Protein AF-U1GHV9-F1 (afdb_monomer_lite)

Secondary structure (DSSP, 8-state):
-------------------------------------PPPPPPPPPP-SEEEEE----EESS--TT--TTTTTTSSSS---TT--TTSS--EEHHHHHHHHHHHHHHTTTT-SEEEE----S--S--SSS---HHHHHHHHHHHHHHHHHHHB-TT-SS-S-TTSSBSS-EEE---SSSSSSTT--PSSS-HHHHHHHHHTTTTS-GGGHHHHHHHS-EEEEEETTTEEEEE--GGGTBTT-TT---SSSTTSHHHHHHHHHHHHHHHHHHTT-EEEEE-SS---BSSS-B-B-HHHHHHHHHHHHHTTTTEEEEEE-SS-S-EEEEEE-SS--B-TT--B--SS---------S--HHHHHHHHHHHHHHHTTSPPPPTT--TTGGG---S-TTS---TTS-HHHHHHHHHHHHHTTSTT-TTEEEEEE---SSTTSS-EEEEEEE--TT-TT-----S---------------S-----------------PPP------------PPPPPSS-PPPPPPTTSPPPTTTSSSTT-EEEEEEEE--HHHHT--GGGTT--HHHHH---TT-TT--------------EEEEETTT-TTT--SS-SHHHHHHHHHHHHGGGG-S-S----EEE-TTS-EEETTS-BTT-------------------------------SSSSTTTTHHHHHHHHHHTTT-S-SSGGGGGSTTS-S----PPPPPPP--TTTT-HHHHHHHHHTSHHHHHHHHHHHHHHHHHHHHHHHHHHHHHHHHHHHHHHHHHHHHHHHHHHHHHHHHHHHHHHHGGGSHHHHHHHHHHHHHHHHHHHHHHHHHHHHTTS---SSS--PPPHHHHHHHHHHHHHHHHHHHHHHHHHHHHHTT---S--

Radius of gyration: 40.07 Å; chains: 1; bounding box: 133×95×134 Å

Foldseek 3Di:
DDDDDDDDDDDDDDDDDDDDDDDDDDDDDDDDDDDDDPPDDPAFQFALQKEWEAEQQAEDPQADAQADLLQLNRDDGHHAFPQGDFQGLHWGYVSVVLLVLVQCQVPPLSNHLAYEYFENQHHDQNHPVDGDDPVRLLVRLLVVLVSCCVRFFDPPPDDDPQLLLRGSHAYAYAYDQNSDPPRLADAFDPDVSLVSVCVSCVNRAFPLCNVVSRRHNWDWDCQFALAEIETHQHCSLFFLLHPNADHQQDPVGVLVVSLVVVLVVLVVCVVSQYAYEYEHAFDCADFPLDGGGDPQSLLSVLLSCLQSQQHYQEYEYEHLLFWDKAKSFNPPFDQDPQRRGDDPDDDPCPSDPDPCDPLSVLVSVLRRLVVLVPQQDQAAPDALVNLLPPDPDPPDDPPVPDDVVNVVRSVVSQVSLPHSQSSRIGMYTYDHHCTNSHFGKMKMWGFDCVVRSSTHTDSPPDPPDDRDDDPPPDDDDDDDDPDPDDDDDDDDDDDDDDDDDDDDDPDPDDDDRPDPSRHHPDPPDDGHLLGDPDGGNTFKMWMWGWPSVQQSPQCVVPPDDPCVVVDDDPPPPDDPPDDDGDGDSTDTDTLDMQCPDPQLNQRGNHPSSVSSSSCLQSVVVPPPDDRHWHWDAHPVGFIATSLRHGDPDDDDDDDDDDDDDDDDDDDDDDDDDDDDDPPVPPPVSRNVSNVVSVCNRSPNPDDPVNCCSNDPPNPDDDDDDDDDDDDDDPCVVPVVSVCVVLVPDVVNVVVVVVVVVVVVVVVVVVVVVVVVVVVVVVVVVVVVVVVVVVVVVVVVVVVVVVVVCVVCVCVPLVNVLVVLVVVLVVLVVVLVVLVVVVVCVQPDDDDDDRCDPDPVRVVVSVVVNVVSVVVNVVSVVVNVCVVVVVPPDDD

pLDDT: mean 73.58, std 25.81, range [22.5, 98.75]

InterPro domains:
  IPR004843 Calcineurin-like, phosphoesterase domain [PF00149] (50-315)
  IPR009851 Modifier of rudimentary, Modr [PF07200] (731-875)
  IPR009851 Modifier of rudimentary, Modr [PS51314] (794-891)
  IPR029052 Metallo-dependent phosphatase-like [SSF56300] (50-327)
  IPR041805 Acid sphingomyelinase/endopolyphosphatase, metallophosphatase domain [cd00842] (51-329)

Sequence (891 aa):
MFILQALPLLAGCAWSFPTEQIPLPVSSLQQPLTPQRHRDRPALRKLQGKFLHITDVHPDFFYKAYSSIDSACHSDTGTAGILGAEMSDCDSPITLVNATFQWVKDNLKDEIDFVIWTGDSARHDNDEDIPRTEKEIVDLNRMVVHKFVEVFGKDDNLDDPDPTNDFVVPIVPTFGNNDILPHNIFEPGPNRWTRDYADIWRKFIPEAQRHSFARGGWFFTEVIPGKLAIFSLNTMYFFDSNTAVDGCDSKSEPGYEHMEWLRVQLQFLRERGMKAIMTGHVPPARTFSKQSWDETCWQKYSLWMRQYRDVVVSGIFGHMNIDHFMFQDAFGLKYNRRGQLQDLEARERNATDPMLSIQSKAEYLTDLREGWTSIPTPPSGMSCSELAIETDDEHVLKDTRRKKSQQDKEKKFLKDIGGKWAERFSLSLVSPSVVPNYFPTLRVVEYNITGMENEHPAMGRSQPAAVEIDVELPNNQEFAPLSAASVHDVMEQPIQEAKHKKENKKKKHHPKPPFEMPEPPSSTAAPGPAYSPQPFTLISYTQYFANLTFLNDDFKTSGRTLEEYIGTSPSANKRSGNRVPHPQKFTFETEYNTKTDKRYRLADLTVRSYLDLARRISWNIRTDTPEHRVLDILPDGRVVDARGREAGAEIGDETDNDDDDLLSTRKRKKKHHKKKGKKGGKDRDRDALWHTFVKRAFVMTKTDEDMEDFDPYTYQGDTPRPLPPTPSTPILSNPTLLSALASTHPSHAQSLQPLITALDTNLTLATRLLSLQTHLTTLRDQTQQLLLQHTTLSTQWRRKQAKMDVALQPWSPKAMYARLLSGIAEQEAIIRAVEESFLEDGGGGHHGGAAMAGEREVGDWIRRIREGTAVLERRRESRARWDEGRVGGWR

Structure (mmCIF, N/CA/C/O backbone):
data_AF-U1GHV9-F1
#
_entry.id   AF-U1GHV9-F1
#
loop_
_atom_site.group_PDB
_atom_site.id
_atom_site.type_symbol
_atom_site.label_atom_id
_atom_site.label_alt_id
_atom_site.label_comp_id
_atom_site.label_asym_id
_atom_site.label_entity_id
_atom_site.label_seq_id
_atom_site.pdbx_PDB_ins_code
_atom_site.Cartn_x
_atom_site.Cartn_y
_atom_site.Cartn_z
_atom_site.occupancy
_atom_site.B_iso_or_equiv
_atom_site.auth_seq_id
_atom_site.auth_comp_id
_atom_site.auth_asym_id
_atom_site.auth_atom_id
_atom_site.pdbx_PDB_model_num
ATOM 1 N N . MET A 1 1 ? -28.089 -35.948 -59.798 1.00 36.75 1 MET A N 1
ATOM 2 C CA . MET A 1 1 ? -26.863 -36.774 -59.758 1.00 36.75 1 MET A CA 1
ATOM 3 C C . MET A 1 1 ? -26.302 -36.655 -58.354 1.00 36.75 1 MET A C 1
ATOM 5 O O . MET A 1 1 ? -25.923 -35.550 -58.006 1.00 36.75 1 MET A O 1
ATOM 9 N N . PHE A 1 2 ? -26.305 -37.653 -57.474 1.00 35.66 2 PHE A N 1
ATOM 10 C CA . PHE A 1 2 ? -26.799 -39.048 -57.442 1.00 35.66 2 PHE A CA 1
ATOM 11 C C . PHE A 1 2 ? -27.262 -39.229 -55.961 1.00 35.66 2 PHE A C 1
ATOM 13 O O . PHE A 1 2 ? -26.535 -38.770 -55.090 1.00 35.66 2 PHE A O 1
ATOM 20 N N . ILE A 1 3 ? -28.483 -39.627 -55.553 1.00 35.34 3 ILE A N 1
ATOM 21 C CA . ILE A 1 3 ? -29.247 -40.887 -55.751 1.00 35.34 3 ILE A CA 1
ATOM 22 C C . ILE A 1 3 ? -28.333 -42.117 -55.610 1.00 35.34 3 ILE A C 1
ATOM 24 O O . ILE A 1 3 ? -27.387 -42.216 -56.375 1.00 35.34 3 ILE A O 1
ATOM 28 N N . LEU A 1 4 ? -28.526 -43.123 -54.751 1.00 34.56 4 LEU A N 1
ATOM 29 C CA . LEU A 1 4 ? -29.628 -43.584 -53.877 1.00 34.56 4 LEU A CA 1
ATOM 30 C C . LEU A 1 4 ? -29.236 -43.352 -52.375 1.00 34.56 4 LEU A C 1
ATOM 32 O O . LEU A 1 4 ? -28.121 -42.897 -52.152 1.00 34.56 4 LEU A O 1
ATOM 36 N N . GLN A 1 5 ? -29.968 -43.615 -51.273 1.00 35.34 5 GLN A N 1
ATOM 37 C CA . GLN A 1 5 ? -31.347 -44.024 -50.874 1.00 35.34 5 GLN A CA 1
ATOM 38 C C . GLN A 1 5 ? -31.496 -43.720 -49.339 1.00 35.34 5 GLN A C 1
ATOM 40 O O . GLN A 1 5 ? -30.530 -43.234 -48.762 1.00 35.34 5 GLN A O 1
ATOM 45 N N . ALA A 1 6 ? -32.575 -43.941 -48.562 1.00 29.98 6 ALA A N 1
ATOM 46 C CA . ALA A 1 6 ? -33.951 -44.456 -48.728 1.00 29.98 6 ALA A CA 1
ATOM 47 C C . ALA A 1 6 ? -34.901 -43.807 -47.668 1.00 29.98 6 ALA A C 1
ATOM 49 O O . ALA A 1 6 ? -34.496 -42.919 -46.925 1.00 29.98 6 ALA A O 1
ATOM 50 N N . LEU A 1 7 ? -36.162 -44.259 -47.615 1.00 29.30 7 LEU A N 1
ATOM 51 C CA . LEU A 1 7 ? -37.320 -43.839 -46.788 1.00 29.30 7 LEU A CA 1
ATOM 52 C C . LEU A 1 7 ? -38.337 -45.024 -46.771 1.00 29.30 7 LEU A C 1
ATOM 54 O O . LEU A 1 7 ? -38.078 -45.981 -47.509 1.00 29.30 7 LEU A O 1
ATOM 58 N N . PRO A 1 8 ? -39.536 -44.987 -46.129 1.00 55.12 8 PRO A N 1
ATOM 59 C CA . PRO A 1 8 ? -40.058 -44.226 -44.971 1.00 55.12 8 PRO A CA 1
ATOM 60 C C . PRO A 1 8 ? -40.812 -45.133 -43.940 1.00 55.12 8 PRO A C 1
ATOM 62 O O . PRO A 1 8 ? -40.799 -46.351 -44.073 1.00 55.12 8 PRO A O 1
ATOM 65 N N . LEU A 1 9 ? -41.522 -44.528 -42.964 1.00 28.03 9 LEU A N 1
ATOM 66 C CA . LEU A 1 9 ? -42.923 -44.784 -42.495 1.00 28.03 9 LEU A CA 1
ATOM 67 C C . LEU A 1 9 ? -43.128 -43.931 -41.205 1.00 28.03 9 LEU A C 1
ATOM 69 O O . LEU A 1 9 ? -42.294 -44.012 -40.313 1.00 28.03 9 LEU A O 1
ATOM 73 N N . LEU A 1 10 ? -44.016 -42.924 -41.099 1.00 30.05 10 LEU A N 1
ATOM 74 C CA . LEU A 1 10 ? -45.503 -42.885 -41.135 1.00 30.05 10 LEU A CA 1
ATOM 75 C C . LEU A 1 10 ? -46.161 -43.659 -39.967 1.00 30.05 10 LEU A C 1
ATOM 77 O O . LEU A 1 10 ? -45.824 -44.820 -39.778 1.00 30.05 10 LEU A O 1
ATOM 81 N N . ALA A 1 11 ? -47.112 -43.123 -39.180 1.00 29.16 11 ALA A N 1
ATOM 82 C CA . ALA A 1 11 ? -47.778 -41.796 -39.130 1.00 29.16 11 ALA A CA 1
ATOM 83 C C . ALA A 1 11 ? -47.993 -41.344 -37.647 1.00 29.16 11 ALA A C 1
ATOM 85 O O . ALA A 1 11 ? -47.559 -42.052 -36.748 1.00 29.16 11 ALA A O 1
ATOM 86 N N . GLY A 1 12 ? -48.450 -40.122 -37.311 1.00 28.02 12 GLY A N 1
ATOM 87 C CA . GLY A 1 12 ? -49.876 -39.720 -37.178 1.00 28.02 12 GLY A CA 1
ATOM 88 C C . GLY A 1 12 ? -50.569 -40.371 -35.957 1.00 28.02 12 GLY A C 1
ATOM 89 O O . GLY A 1 12 ? -50.510 -41.586 -35.844 1.00 28.02 12 GLY A O 1
ATOM 90 N N . CYS A 1 13 ? -51.237 -39.704 -35.001 1.00 27.83 13 CYS A N 1
ATOM 91 C CA . CYS A 1 13 ? -51.693 -38.311 -34.781 1.00 27.83 13 CYS A CA 1
ATOM 92 C C . CYS A 1 13 ? -51.580 -38.010 -33.254 1.00 27.83 13 CYS A C 1
ATOM 94 O O . CYS A 1 13 ? -51.668 -38.938 -32.462 1.00 27.83 13 CYS A O 1
ATOM 96 N N . ALA A 1 14 ? -51.230 -36.824 -32.740 1.00 29.86 14 ALA A N 1
ATOM 97 C CA . ALA A 1 14 ? -51.915 -35.521 -32.763 1.00 29.86 14 ALA A CA 1
ATOM 98 C C . ALA A 1 14 ? -53.279 -35.480 -32.020 1.00 29.86 14 ALA A C 1
ATOM 100 O O . ALA A 1 14 ? -54.254 -35.976 -32.574 1.00 29.86 14 ALA A O 1
ATOM 101 N N . TRP A 1 15 ? -53.339 -34.826 -30.837 1.00 30.05 15 TRP A N 1
ATOM 102 C CA . TRP A 1 15 ? -54.309 -33.779 -30.392 1.00 30.05 15 TRP A CA 1
ATOM 103 C C . TRP A 1 15 ? -54.312 -33.543 -28.853 1.00 30.05 15 TRP A C 1
ATOM 105 O O . TRP A 1 15 ? -53.893 -34.400 -28.085 1.00 30.05 15 TRP A O 1
ATOM 115 N N . SER A 1 16 ? -54.830 -32.369 -28.445 1.00 29.34 16 SER A N 1
ATOM 116 C CA . SER A 1 16 ? -55.343 -31.967 -27.106 1.00 29.34 16 SER A CA 1
ATOM 117 C C . SER A 1 16 ? -54.461 -32.065 -25.841 1.00 29.34 16 SER A C 1
ATOM 119 O O . SER A 1 16 ? -54.216 -33.143 -2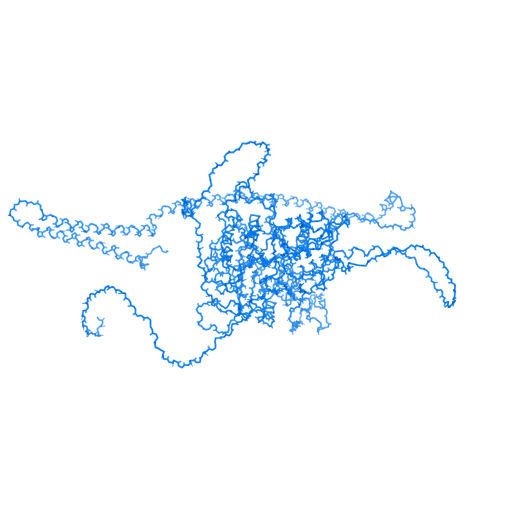5.309 1.00 29.34 16 SER A O 1
ATOM 121 N N . PHE A 1 17 ? -54.175 -30.896 -25.246 1.00 37.53 17 PHE A N 1
ATOM 122 C CA . PHE A 1 17 ? -54.076 -30.733 -23.783 1.00 37.53 17 PHE A CA 1
ATOM 123 C C . PHE A 1 17 ? -55.461 -30.962 -23.138 1.00 37.53 17 PHE A C 1
ATOM 125 O O . PHE A 1 17 ? -56.477 -30.720 -23.798 1.00 37.53 17 PHE A O 1
ATOM 132 N N . PRO A 1 18 ? -55.525 -31.341 -21.848 1.00 38.38 18 PRO A N 1
ATOM 133 C CA . PRO A 1 18 ? -55.953 -30.327 -20.881 1.00 38.38 18 PRO A CA 1
ATOM 134 C C . PRO A 1 18 ? -55.094 -30.182 -19.612 1.00 38.38 18 PRO A C 1
ATOM 136 O O . PRO A 1 18 ? -54.390 -31.076 -19.155 1.00 38.38 18 PRO A O 1
ATOM 139 N N . THR A 1 19 ? -55.261 -28.976 -19.089 1.00 33.44 19 THR A N 1
ATOM 140 C CA . THR A 1 19 ? -55.038 -28.359 -17.777 1.00 33.44 19 THR A CA 1
ATOM 141 C C . THR A 1 19 ? -55.306 -29.146 -16.479 1.00 33.44 19 THR A C 1
ATOM 143 O O . THR A 1 19 ? -56.014 -30.145 -16.450 1.00 33.44 19 THR A O 1
ATOM 146 N N . GLU A 1 20 ? -54.848 -28.493 -15.397 1.00 29.70 20 GLU A N 1
ATOM 147 C CA . GLU A 1 20 ? -55.208 -28.610 -13.969 1.00 29.70 20 GLU A CA 1
ATOM 148 C C . GLU A 1 20 ? -54.434 -29.596 -13.070 1.00 29.70 20 GLU A C 1
ATOM 150 O O . GLU A 1 20 ? -53.676 -30.450 -13.519 1.00 29.70 20 GLU A O 1
ATOM 155 N N . GLN A 1 21 ? -54.475 -29.288 -11.767 1.00 36.25 21 GLN A N 1
ATOM 156 C CA . GLN A 1 21 ? -53.459 -29.614 -10.752 1.00 36.25 21 GLN A CA 1
ATOM 157 C C . GLN A 1 21 ? -54.107 -30.307 -9.525 1.00 36.25 21 GLN A C 1
ATOM 159 O O . GLN A 1 21 ? -55.178 -30.891 -9.640 1.00 36.25 21 GLN A O 1
ATOM 164 N N . ILE A 1 22 ? -53.508 -30.113 -8.334 1.00 31.08 22 ILE A N 1
ATOM 165 C CA . ILE A 1 22 ? -54.032 -30.412 -6.981 1.00 31.08 22 ILE A CA 1
ATOM 166 C C . ILE A 1 22 ? -53.754 -31.886 -6.551 1.00 31.08 22 ILE A C 1
ATOM 168 O O . ILE A 1 22 ? -53.775 -32.775 -7.398 1.00 31.08 22 ILE A O 1
ATOM 172 N N . PRO A 1 23 ? -53.299 -32.150 -5.297 1.00 47.94 23 PRO A N 1
ATOM 173 C CA . PRO A 1 23 ? -52.088 -32.970 -5.106 1.00 47.94 23 PRO A CA 1
ATOM 174 C C . PRO A 1 23 ? -52.271 -34.148 -4.106 1.00 47.94 23 PRO A C 1
ATOM 176 O O . PRO A 1 23 ? -53.295 -34.820 -4.141 1.00 47.94 23 PRO A O 1
ATOM 179 N N . LEU A 1 24 ? -51.311 -34.318 -3.171 1.00 26.05 24 LEU A N 1
ATOM 180 C CA . LEU A 1 24 ? -51.236 -35.252 -2.021 1.00 26.05 24 LEU A CA 1
ATOM 181 C C . LEU A 1 24 ? -50.594 -36.632 -2.314 1.00 26.05 24 LEU A C 1
ATOM 183 O O . LEU A 1 24 ? -50.682 -37.113 -3.440 1.00 26.05 24 LEU A O 1
ATOM 187 N N . PRO A 1 25 ? -50.041 -37.339 -1.298 1.00 29.56 25 PRO A N 1
ATOM 188 C CA . PRO A 1 25 ? -49.446 -36.871 -0.034 1.00 29.56 25 PRO A CA 1
ATOM 189 C C . PRO A 1 25 ? -48.025 -37.436 0.228 1.00 29.56 25 PRO A C 1
ATOM 191 O O . PRO A 1 25 ? -47.533 -38.325 -0.461 1.00 29.56 25 PRO A O 1
ATOM 194 N N . VAL A 1 26 ? -47.373 -36.958 1.294 1.00 36.62 26 VAL A N 1
ATOM 195 C CA . VAL A 1 26 ? -46.134 -37.553 1.831 1.00 36.62 26 VAL A CA 1
ATOM 196 C C . VAL A 1 26 ? -46.467 -38.744 2.733 1.00 36.62 26 VAL A C 1
ATOM 198 O O . VAL A 1 26 ? -47.192 -38.555 3.704 1.00 36.62 26 VAL A O 1
ATOM 201 N N . SER A 1 27 ? -45.871 -39.921 2.485 1.00 27.42 27 SER A N 1
ATOM 202 C CA . SER A 1 27 ? -45.464 -40.847 3.561 1.00 27.42 27 SER A CA 1
ATOM 203 C C . SER A 1 27 ? -44.528 -41.975 3.094 1.00 27.42 27 SER A C 1
ATOM 205 O O . SER A 1 27 ? -44.890 -42.833 2.298 1.00 27.42 27 SER A O 1
ATOM 207 N N . SER A 1 28 ? -43.324 -41.961 3.664 1.00 34.38 28 SER A N 1
ATOM 208 C CA . SER A 1 28 ? -42.380 -43.068 3.897 1.00 34.38 28 SER A CA 1
ATOM 209 C C . SER A 1 28 ? -42.756 -44.512 3.493 1.00 34.38 28 SER A C 1
ATOM 211 O O . SER A 1 28 ? -43.593 -45.146 4.135 1.00 34.38 28 SER A O 1
ATOM 213 N N . LEU A 1 29 ? -41.918 -45.113 2.640 1.00 28.62 29 LEU A N 1
ATOM 214 C CA . LEU A 1 29 ? -41.435 -46.489 2.827 1.00 28.62 29 LEU A CA 1
ATOM 215 C C . LEU A 1 29 ? -39.911 -46.506 2.638 1.00 28.62 29 LEU A C 1
ATOM 217 O O . LEU A 1 29 ? -39.408 -46.148 1.576 1.00 28.62 29 LEU A O 1
ATOM 221 N N . GLN A 1 30 ? -39.169 -46.895 3.676 1.00 33.22 30 GLN A N 1
ATOM 222 C CA . GLN A 1 30 ? -37.712 -47.029 3.602 1.00 33.22 30 GLN A CA 1
ATOM 223 C C . GLN A 1 30 ? -37.331 -48.355 2.937 1.00 33.22 30 GLN A C 1
ATOM 225 O O . GLN A 1 30 ? -37.779 -49.417 3.364 1.00 33.22 30 GLN A O 1
ATOM 230 N N . GLN A 1 31 ? -36.422 -48.299 1.964 1.00 30.98 31 GLN A N 1
ATOM 231 C CA . GLN A 1 31 ? -35.561 -49.429 1.621 1.00 30.98 31 GLN A CA 1
ATOM 232 C C . GLN A 1 31 ? -34.126 -49.100 2.057 1.00 30.98 31 GLN A C 1
ATOM 234 O O . GLN A 1 31 ? -33.659 -47.987 1.798 1.00 30.98 31 GLN A O 1
ATOM 239 N N . PRO A 1 32 ? -33.416 -50.020 2.735 1.00 30.14 32 PRO A N 1
ATOM 240 C CA . PRO A 1 32 ? -32.059 -49.772 3.198 1.00 30.14 32 PRO A CA 1
ATOM 241 C C . PRO A 1 32 ? -31.076 -49.890 2.030 1.00 30.14 32 PRO A C 1
ATOM 243 O O . PRO A 1 32 ? -30.582 -50.975 1.721 1.00 30.14 32 PRO A O 1
ATOM 246 N N . LEU A 1 33 ? -30.760 -48.763 1.390 1.00 30.22 33 LEU A N 1
ATOM 247 C CA . LEU A 1 33 ? -29.572 -48.688 0.545 1.00 30.22 33 LEU A CA 1
ATOM 248 C C . LEU A 1 33 ? -28.340 -48.946 1.419 1.00 30.22 33 LEU A C 1
ATOM 250 O O . LEU A 1 33 ? -28.105 -48.253 2.410 1.00 30.22 33 LEU A O 1
ATOM 254 N N . THR A 1 34 ? -27.567 -49.966 1.047 1.00 31.41 34 THR A N 1
ATOM 255 C CA . THR A 1 34 ? -26.273 -50.288 1.661 1.00 31.41 34 THR A CA 1
ATOM 256 C C . THR A 1 34 ? -25.394 -49.042 1.734 1.00 31.41 34 THR A C 1
ATOM 258 O O . THR A 1 34 ? -25.380 -48.290 0.754 1.00 31.41 34 THR A O 1
ATOM 261 N N . PRO A 1 35 ? -24.616 -48.835 2.814 1.00 31.94 35 PRO A N 1
ATOM 262 C CA . PRO A 1 35 ? -23.732 -47.684 2.912 1.00 31.94 35 PRO A CA 1
ATOM 263 C C . PRO A 1 35 ? -22.704 -47.738 1.781 1.00 31.94 35 PRO A C 1
ATOM 265 O O . PRO A 1 35 ? -21.736 -48.501 1.833 1.00 31.94 35 PRO A O 1
ATOM 268 N N . GLN A 1 36 ? -22.910 -46.917 0.747 1.00 31.66 36 GLN A N 1
ATOM 269 C CA . GLN A 1 36 ? -21.831 -46.601 -0.171 1.00 31.66 36 GLN A CA 1
ATOM 270 C C . GLN A 1 36 ? -20.709 -46.010 0.669 1.00 31.66 36 GLN A C 1
ATOM 272 O O . GLN A 1 36 ? -20.915 -45.073 1.442 1.00 31.66 36 GLN A O 1
ATOM 277 N N . ARG A 1 37 ? -19.524 -46.597 0.526 1.00 30.38 37 ARG A N 1
ATOM 278 C CA . ARG A 1 37 ? -18.296 -46.093 1.123 1.00 30.38 37 ARG A CA 1
ATOM 279 C C . ARG A 1 37 ? -18.156 -44.645 0.660 1.00 30.38 37 ARG A C 1
ATOM 281 O O . ARG A 1 37 ? -17.915 -44.418 -0.527 1.00 30.38 37 ARG A O 1
ATOM 288 N N . HIS A 1 38 ? -18.371 -43.685 1.560 1.00 31.97 38 HIS A N 1
ATOM 289 C CA . HIS A 1 38 ? -18.088 -42.290 1.255 1.00 31.97 38 HIS A CA 1
ATOM 290 C C . HIS A 1 38 ? -16.643 -42.245 0.756 1.00 31.97 38 HIS A C 1
ATOM 292 O O . HIS A 1 38 ? -15.739 -42.702 1.451 1.00 31.97 38 HIS A O 1
ATOM 298 N N . ARG A 1 39 ? -16.427 -41.737 -0.463 1.00 33.41 39 ARG A N 1
ATOM 299 C CA . ARG A 1 39 ? -15.117 -41.177 -0.785 1.00 33.41 39 ARG A CA 1
ATOM 300 C C . ARG A 1 39 ? -14.943 -40.030 0.193 1.00 33.41 39 ARG A C 1
ATOM 302 O O . ARG A 1 39 ? -15.764 -39.109 0.178 1.00 33.41 39 ARG A O 1
ATOM 309 N N . ASP A 1 40 ? -13.953 -40.140 1.067 1.00 35.41 40 ASP A N 1
ATOM 310 C CA . ASP A 1 40 ? -13.659 -39.108 2.046 1.00 35.41 40 ASP A CA 1
ATOM 311 C C . ASP A 1 40 ? -13.502 -37.780 1.304 1.00 35.41 40 ASP A C 1
ATOM 313 O O . ASP A 1 40 ? -12.667 -37.649 0.406 1.00 35.41 40 ASP A O 1
ATOM 317 N N . ARG A 1 41 ? -14.355 -36.798 1.626 1.00 40.09 41 ARG A N 1
ATOM 318 C CA . ARG A 1 41 ? -14.095 -35.430 1.175 1.00 40.09 41 ARG A CA 1
ATOM 319 C C . ARG A 1 41 ? -12.767 -35.020 1.816 1.00 40.09 41 ARG A C 1
ATOM 321 O O . ARG A 1 41 ? -12.634 -35.241 3.022 1.00 40.09 41 ARG A O 1
ATOM 328 N N . PRO A 1 42 ? -11.814 -34.435 1.068 1.00 51.22 42 PRO A N 1
ATOM 329 C CA . PRO A 1 42 ? -10.589 -33.932 1.672 1.00 51.22 42 PRO A CA 1
ATOM 330 C C . PRO A 1 42 ? -10.961 -32.985 2.815 1.00 51.22 42 PRO A C 1
ATOM 332 O O . PRO A 1 42 ? -11.848 -32.138 2.664 1.00 51.22 42 PRO A O 1
ATOM 335 N N . ALA A 1 43 ? -10.351 -33.197 3.981 1.00 59.88 43 ALA A N 1
ATOM 336 C CA . ALA A 1 43 ? -10.677 -32.432 5.174 1.00 59.88 43 ALA A CA 1
ATOM 337 C C . ALA A 1 43 ? -10.397 -30.945 4.920 1.00 59.88 43 ALA A C 1
ATOM 339 O O . ALA A 1 43 ? -9.321 -30.587 4.445 1.00 59.88 43 ALA A O 1
ATOM 340 N N . LEU A 1 44 ? -11.373 -30.086 5.226 1.00 72.50 44 LEU A N 1
ATOM 341 C CA . LEU A 1 44 ? -11.213 -28.641 5.076 1.00 72.50 44 LEU A CA 1
ATOM 342 C C . LEU A 1 44 ? -10.051 -28.165 5.959 1.00 72.50 44 LEU A C 1
ATOM 344 O O . LEU A 1 44 ? -9.982 -28.511 7.142 1.00 72.50 44 LEU A O 1
ATOM 348 N N . ARG A 1 45 ? -9.147 -27.369 5.378 1.00 82.44 45 ARG A N 1
ATOM 349 C CA . ARG A 1 45 ? -8.041 -26.729 6.099 1.00 82.44 45 ARG A CA 1
ATOM 350 C C . ARG A 1 45 ? -8.617 -25.865 7.222 1.00 82.44 45 ARG A C 1
ATOM 352 O O . ARG A 1 45 ? -9.402 -24.965 6.951 1.00 82.44 45 ARG A O 1
ATOM 359 N N . LYS A 1 46 ? -8.233 -26.129 8.472 1.00 89.50 46 LYS A N 1
ATOM 360 C CA . LYS A 1 46 ? -8.616 -25.285 9.615 1.00 89.50 46 LYS A CA 1
ATOM 361 C C . LYS A 1 46 ? -7.900 -23.939 9.548 1.00 89.50 46 LYS A C 1
ATOM 363 O O . LYS A 1 46 ? -6.738 -23.901 9.136 1.00 89.50 46 LYS A O 1
ATOM 368 N N . LEU A 1 47 ? -8.559 -22.879 10.020 1.00 94.06 47 LEU A N 1
ATOM 369 C CA . LEU A 1 47 ? -7.901 -21.589 10.238 1.00 94.06 47 LEU A CA 1
ATOM 370 C C . LEU A 1 47 ? -6.698 -21.728 11.187 1.00 94.06 47 LEU A C 1
ATOM 372 O O . LEU A 1 47 ? -6.777 -22.417 12.206 1.00 94.06 47 LEU A O 1
ATOM 376 N N . GLN A 1 48 ? -5.606 -21.048 10.849 1.00 95.25 48 GLN A N 1
ATOM 377 C CA . GLN A 1 48 ? -4.380 -20.935 11.642 1.00 95.25 48 GLN A CA 1
ATOM 378 C C . GLN A 1 48 ? -4.319 -19.619 12.434 1.00 95.25 48 GLN A C 1
ATOM 380 O O . GLN A 1 48 ? -3.534 -19.498 13.373 1.00 95.25 48 GLN A O 1
ATOM 385 N N . GLY A 1 49 ? -5.138 -18.627 12.066 1.00 96.44 49 GLY A N 1
ATOM 386 C CA . GLY A 1 49 ? -5.107 -17.290 12.657 1.00 96.44 49 GLY A CA 1
ATOM 387 C C . GLY A 1 49 ? -3.933 -16.451 12.159 1.00 96.44 49 GLY A C 1
ATOM 388 O O . GLY A 1 49 ? -3.452 -15.585 12.890 1.00 96.44 49 GLY A O 1
ATOM 389 N N . LYS A 1 50 ? -3.449 -16.709 10.936 1.00 97.88 50 LYS A N 1
ATOM 390 C CA . LYS A 1 50 ? -2.319 -15.999 10.315 1.00 97.88 50 LYS A CA 1
ATOM 391 C C . LYS A 1 50 ? -2.613 -15.621 8.866 1.00 97.88 50 LYS A C 1
ATOM 393 O O . LYS A 1 50 ? -3.245 -16.395 8.154 1.00 97.88 50 LYS A O 1
ATOM 398 N N . PHE A 1 51 ? -2.083 -14.500 8.387 1.00 98.50 51 PHE A N 1
ATOM 399 C CA . PHE A 1 51 ? -2.021 -14.193 6.952 1.00 98.50 51 PHE A CA 1
ATOM 400 C C . PHE A 1 51 ? -0.676 -13.580 6.554 1.00 98.50 51 PHE A C 1
ATOM 402 O O . PHE A 1 51 ? 0.017 -12.986 7.383 1.00 98.50 51 PHE A O 1
ATOM 409 N N . LEU A 1 52 ? -0.305 -13.739 5.283 1.00 98.69 52 LEU A N 1
ATOM 410 C CA . LEU A 1 52 ? 0.881 -13.116 4.692 1.00 98.69 52 LEU A CA 1
ATOM 411 C C . LEU A 1 52 ? 0.502 -11.780 4.048 1.00 98.69 52 LEU A C 1
ATOM 413 O O . LEU A 1 52 ? -0.477 -11.703 3.308 1.00 98.69 52 LEU A O 1
ATOM 417 N N . HIS A 1 53 ? 1.317 -10.756 4.276 1.00 98.62 53 HIS A N 1
ATOM 418 C CA . HIS A 1 53 ? 1.360 -9.542 3.471 1.00 98.62 53 HIS A CA 1
ATOM 419 C C . HIS A 1 53 ? 2.724 -9.445 2.779 1.00 98.62 53 HIS A C 1
ATOM 421 O O . HIS A 1 53 ? 3.773 -9.554 3.420 1.00 98.62 53 HIS A O 1
ATOM 427 N N . ILE A 1 54 ? 2.681 -9.277 1.460 1.00 98.50 54 ILE A N 1
ATOM 428 C CA . ILE A 1 54 ? 3.826 -9.133 0.559 1.00 98.50 54 ILE A CA 1
ATOM 429 C C . ILE A 1 54 ? 3.515 -8.006 -0.439 1.00 98.50 54 ILE A C 1
ATOM 431 O O . ILE A 1 54 ? 2.360 -7.814 -0.820 1.00 98.50 54 ILE A O 1
ATOM 435 N N . THR A 1 55 ? 4.515 -7.221 -0.827 1.00 98.38 55 THR A N 1
ATOM 436 C CA . THR A 1 55 ? 4.317 -6.018 -1.649 1.00 98.38 55 THR A CA 1
ATOM 437 C C . THR A 1 55 ? 5.577 -5.675 -2.429 1.00 98.38 55 THR A C 1
ATOM 439 O O . THR A 1 55 ? 6.659 -6.117 -2.031 1.00 98.38 55 THR A O 1
ATOM 442 N N . ASP A 1 56 ? 5.415 -4.881 -3.494 1.00 98.19 56 ASP A N 1
ATOM 443 C CA . ASP A 1 56 ? 6.501 -4.179 -4.187 1.00 98.19 56 ASP A CA 1
ATOM 444 C C . ASP A 1 56 ? 7.639 -5.168 -4.521 1.00 98.19 56 ASP A C 1
ATOM 446 O O . ASP A 1 56 ? 8.746 -5.133 -3.976 1.00 98.19 56 ASP A O 1
ATOM 450 N N . VAL A 1 57 ? 7.302 -6.160 -5.353 1.00 98.25 57 VAL A N 1
ATOM 451 C CA . VAL A 1 57 ? 8.203 -7.261 -5.728 1.00 98.25 57 VAL A CA 1
ATOM 452 C C . VAL A 1 57 ? 9.218 -6.798 -6.763 1.00 98.25 57 VAL A C 1
ATOM 454 O O . VAL A 1 57 ? 10.349 -7.281 -6.737 1.00 98.25 57 VAL A O 1
ATOM 457 N N . HIS A 1 58 ? 8.809 -5.895 -7.662 1.00 97.88 58 HIS A N 1
ATOM 458 C CA . HIS A 1 58 ? 9.616 -5.338 -8.754 1.00 97.88 58 HIS A CA 1
ATOM 459 C C . HIS A 1 58 ? 10.609 -6.337 -9.376 1.00 97.88 58 HIS A C 1
ATOM 461 O O . HIS A 1 58 ? 11.819 -6.141 -9.298 1.00 97.88 58 HIS A O 1
ATOM 467 N N . PRO A 1 59 ? 10.133 -7.453 -9.952 1.00 98.19 59 PRO A N 1
ATOM 468 C CA . PRO A 1 59 ? 10.999 -8.341 -10.710 1.00 98.19 59 PRO A CA 1
ATOM 469 C C . PRO A 1 59 ? 11.596 -7.604 -11.912 1.00 98.19 59 PRO A C 1
ATOM 471 O O . PRO A 1 59 ? 10.872 -6.945 -12.659 1.00 98.19 59 PRO A O 1
ATOM 474 N N . ASP A 1 60 ? 12.890 -7.794 -12.134 1.00 97.62 60 ASP A N 1
ATOM 475 C CA . ASP A 1 60 ? 13.595 -7.331 -13.323 1.00 97.62 60 ASP A CA 1
ATOM 476 C C . ASP A 1 60 ? 14.270 -8.499 -14.073 1.00 97.62 60 ASP A C 1
ATOM 478 O O . ASP A 1 60 ? 14.830 -9.426 -13.479 1.00 97.62 60 ASP A O 1
ATOM 482 N N . PHE A 1 61 ? 14.189 -8.450 -15.405 1.00 96.12 61 PHE A N 1
ATOM 483 C CA . PHE A 1 61 ? 14.808 -9.391 -16.339 1.00 96.12 61 PHE A CA 1
ATOM 484 C C . PHE A 1 61 ? 16.172 -8.916 -16.879 1.00 96.12 61 PHE A C 1
ATOM 486 O O . PHE A 1 61 ? 16.881 -9.725 -17.486 1.00 96.12 61 PHE A O 1
ATOM 493 N N . PHE A 1 62 ? 16.542 -7.645 -16.701 1.00 96.56 62 PHE A N 1
ATOM 494 C CA . PHE A 1 62 ? 17.771 -7.054 -17.244 1.00 96.56 62 PHE A CA 1
ATOM 495 C C . PHE A 1 62 ? 18.951 -7.042 -16.258 1.00 96.56 62 PHE A C 1
ATOM 497 O O . PHE A 1 62 ? 20.102 -6.954 -16.706 1.00 96.56 62 PHE A O 1
ATOM 504 N N . TYR A 1 63 ? 18.672 -7.210 -14.964 1.00 96.50 63 TYR A N 1
ATOM 505 C CA . TYR A 1 63 ? 19.609 -7.242 -13.846 1.00 96.50 63 TYR A CA 1
ATOM 506 C C . TYR A 1 63 ? 20.762 -8.210 -14.099 1.00 96.50 63 TYR A C 1
ATOM 508 O O . TYR A 1 63 ? 20.567 -9.396 -14.395 1.00 96.50 63 TYR A O 1
ATOM 516 N N . LYS A 1 64 ? 21.992 -7.734 -13.895 1.00 94.62 64 LYS A N 1
ATOM 517 C CA . LYS A 1 64 ? 23.212 -8.544 -13.985 1.00 94.62 64 LYS A CA 1
ATOM 518 C C . LYS A 1 64 ? 23.984 -8.460 -12.677 1.00 94.62 64 LYS A C 1
ATOM 520 O O . LYS A 1 64 ? 24.368 -7.388 -12.237 1.00 94.62 64 LYS A O 1
ATOM 525 N N . ALA A 1 65 ? 24.277 -9.608 -12.070 1.00 90.50 65 ALA A N 1
ATOM 526 C CA . ALA A 1 65 ? 25.203 -9.642 -10.942 1.00 90.50 65 ALA A CA 1
ATOM 527 C C . ALA A 1 65 ? 26.559 -9.026 -11.345 1.00 90.50 65 ALA A C 1
ATOM 529 O O . ALA A 1 65 ? 27.068 -9.289 -12.438 1.00 90.50 65 ALA A O 1
ATOM 530 N N . TYR A 1 66 ? 27.132 -8.235 -10.439 1.00 89.81 66 TYR A N 1
ATOM 531 C CA . TYR A 1 66 ? 28.380 -7.481 -10.582 1.00 89.81 66 TYR A CA 1
ATOM 532 C C . TYR A 1 66 ? 28.357 -6.317 -11.606 1.00 89.81 66 TYR A C 1
ATOM 534 O O . TYR A 1 66 ? 29.416 -5.845 -12.025 1.00 89.81 66 TYR A O 1
ATOM 542 N N . SER A 1 67 ? 27.174 -5.819 -11.987 1.00 91.25 67 SER A N 1
ATOM 543 C CA . SER A 1 67 ? 26.959 -4.548 -12.710 1.00 91.25 67 SER A CA 1
ATOM 544 C C . SER A 1 67 ? 27.178 -3.308 -11.825 1.00 91.25 67 SER A C 1
ATOM 546 O O . SER A 1 67 ? 27.318 -3.430 -10.603 1.00 91.25 67 SER A O 1
ATOM 548 N N . SER A 1 68 ? 27.148 -2.101 -12.410 1.00 91.25 68 SER A N 1
ATOM 549 C CA . SER A 1 68 ? 27.034 -0.866 -11.614 1.00 91.25 68 SER A CA 1
ATOM 550 C C . SER A 1 68 ? 25.601 -0.626 -11.128 1.00 91.25 68 SER A C 1
ATOM 552 O O . SER A 1 68 ? 24.639 -0.987 -11.807 1.00 91.25 68 SER A O 1
ATOM 554 N N . ILE A 1 69 ? 25.466 0.004 -9.958 1.00 90.56 69 ILE A N 1
ATOM 555 C CA . ILE A 1 69 ? 24.179 0.483 -9.429 1.00 90.56 69 ILE A CA 1
ATOM 556 C C . ILE A 1 69 ? 23.727 1.777 -10.121 1.00 90.56 69 ILE A C 1
ATOM 558 O O . ILE A 1 69 ? 22.533 1.970 -10.316 1.00 90.56 69 ILE A O 1
ATOM 562 N N . ASP A 1 70 ? 24.673 2.603 -10.588 1.00 89.19 70 ASP A N 1
ATOM 563 C CA . ASP A 1 70 ? 24.404 3.876 -11.286 1.00 89.19 70 ASP A CA 1
ATOM 564 C C . ASP A 1 70 ? 23.725 3.684 -12.657 1.00 89.19 70 ASP A C 1
ATOM 566 O O . ASP A 1 70 ? 23.268 4.639 -13.278 1.00 89.19 70 ASP A O 1
ATOM 570 N N . SER A 1 71 ? 23.692 2.442 -13.143 1.00 89.62 71 SER A N 1
ATOM 571 C CA . SER A 1 71 ? 23.132 2.015 -14.425 1.00 89.62 71 SER A CA 1
ATOM 572 C C . SER A 1 71 ? 22.027 0.968 -14.222 1.00 89.62 71 SER A C 1
ATOM 574 O O . SER A 1 71 ? 22.054 -0.089 -14.855 1.00 89.62 71 SER A O 1
ATOM 576 N N . ALA A 1 72 ? 21.136 1.205 -13.248 1.00 92.12 72 ALA A N 1
ATOM 577 C CA . ALA A 1 72 ? 19.977 0.370 -12.885 1.00 92.12 72 ALA A CA 1
ATOM 578 C C . ALA A 1 72 ? 20.276 -1.127 -12.614 1.00 92.12 72 ALA A C 1
ATOM 580 O O . ALA A 1 72 ? 19.389 -1.972 -12.659 1.00 92.12 72 ALA A O 1
ATOM 581 N N . CYS A 1 73 ? 21.534 -1.489 -12.348 1.00 94.88 73 CYS A N 1
ATOM 582 C CA . CYS A 1 73 ? 22.030 -2.869 -12.363 1.00 94.88 73 CYS A CA 1
ATOM 583 C C . CYS A 1 73 ? 21.924 -3.610 -13.720 1.00 94.88 73 CYS A C 1
ATOM 585 O O . CYS A 1 73 ? 22.035 -4.838 -13.787 1.00 94.88 73 CYS A O 1
ATOM 587 N N . HIS A 1 74 ? 21.783 -2.879 -14.830 1.00 95.44 74 HIS A N 1
ATOM 588 C CA . HIS A 1 74 ? 21.688 -3.427 -16.185 1.00 95.44 74 HIS A CA 1
ATOM 589 C C . HIS A 1 74 ? 23.010 -3.394 -16.978 1.00 95.44 74 HIS A C 1
ATOM 591 O O . HIS A 1 74 ? 23.141 -4.159 -17.939 1.00 95.44 74 HIS A O 1
ATOM 597 N N . SER A 1 75 ? 23.998 -2.557 -16.642 1.00 91.00 75 SER A N 1
ATOM 598 C CA . SER A 1 75 ? 25.250 -2.436 -17.418 1.00 91.00 75 SER A CA 1
ATOM 599 C C . SER A 1 75 ? 26.523 -2.265 -16.575 1.00 91.00 75 SER A C 1
ATOM 601 O O . SER A 1 75 ? 26.511 -2.307 -15.343 1.00 91.00 75 SER A O 1
ATOM 603 N N . ASP A 1 76 ? 27.650 -2.140 -17.281 1.00 88.56 76 ASP A N 1
ATOM 604 C CA . ASP A 1 76 ? 28.980 -1.856 -16.736 1.00 88.56 76 ASP A CA 1
ATOM 605 C C . ASP A 1 76 ? 29.463 -2.870 -15.681 1.00 88.56 76 ASP A C 1
ATOM 607 O O . ASP A 1 76 ? 29.106 -4.048 -15.722 1.00 88.56 76 ASP A O 1
ATOM 611 N N . THR A 1 77 ? 30.390 -2.476 -14.808 1.00 89.00 77 THR A N 1
ATOM 612 C CA . THR A 1 77 ? 30.951 -3.337 -13.756 1.00 89.00 77 THR A CA 1
ATOM 613 C C . THR A 1 77 ? 30.951 -2.585 -12.437 1.00 89.00 77 THR A C 1
ATOM 615 O O . THR A 1 77 ? 31.425 -1.453 -12.376 1.00 89.00 77 THR A O 1
ATOM 618 N N . GLY A 1 78 ? 30.453 -3.223 -11.383 1.00 88.25 78 GLY A N 1
ATOM 619 C CA . GLY A 1 78 ? 30.297 -2.615 -10.069 1.00 88.25 78 GLY A CA 1
ATOM 620 C C . GLY A 1 78 ? 29.943 -3.634 -8.989 1.00 88.25 78 GLY A C 1
ATOM 621 O O . GLY A 1 78 ? 30.435 -4.763 -8.993 1.00 88.25 78 GLY A O 1
ATOM 622 N N . THR A 1 79 ? 29.135 -3.207 -8.023 1.00 86.38 79 THR A N 1
ATOM 623 C CA . THR A 1 79 ? 28.925 -3.893 -6.739 1.00 86.38 79 THR A CA 1
ATOM 624 C C . THR A 1 79 ? 27.613 -4.673 -6.633 1.00 86.38 79 THR A C 1
ATOM 626 O O . THR A 1 79 ? 27.317 -5.188 -5.557 1.00 86.38 79 THR A O 1
ATOM 629 N N . ALA A 1 80 ? 26.826 -4.784 -7.709 1.00 90.94 80 ALA A N 1
ATOM 630 C CA . ALA A 1 80 ? 25.530 -5.461 -7.670 1.00 90.94 80 ALA A CA 1
ATOM 631 C C . ALA A 1 80 ? 25.645 -6.936 -7.226 1.00 90.94 80 ALA A C 1
ATOM 633 O O . ALA A 1 80 ? 26.414 -7.710 -7.799 1.00 90.94 80 ALA A O 1
ATOM 634 N N . GLY A 1 81 ? 24.872 -7.346 -6.217 1.00 90.38 81 GLY A N 1
ATOM 635 C CA . GLY A 1 81 ? 24.890 -8.716 -5.695 1.00 90.38 81 GLY A CA 1
ATOM 636 C C . GLY A 1 81 ? 24.132 -9.716 -6.573 1.00 90.38 81 GLY A C 1
ATOM 637 O O . GLY A 1 81 ? 23.448 -9.337 -7.524 1.00 90.38 81 GLY A O 1
ATOM 638 N N . ILE A 1 82 ? 24.206 -11.010 -6.243 1.00 90.94 82 ILE A N 1
ATOM 639 C CA . ILE A 1 82 ? 23.432 -12.064 -6.933 1.00 90.94 82 ILE A CA 1
ATOM 640 C C . ILE A 1 82 ? 21.969 -12.069 -6.486 1.00 90.94 82 ILE A C 1
ATOM 642 O O . ILE A 1 82 ? 21.088 -12.421 -7.269 1.00 90.94 82 ILE A O 1
ATOM 646 N N . LEU A 1 83 ? 21.705 -11.696 -5.235 1.00 93.19 83 LEU A N 1
ATOM 647 C CA . LEU A 1 83 ? 20.377 -11.684 -4.617 1.00 93.19 83 LEU A CA 1
ATOM 648 C C . LEU A 1 83 ? 19.779 -10.268 -4.548 1.00 93.19 83 LEU A C 1
ATOM 650 O O . LEU A 1 83 ? 18.887 -10.024 -3.746 1.00 93.19 83 LEU A O 1
ATOM 654 N N . GLY A 1 84 ? 20.267 -9.348 -5.381 1.00 93.69 84 GLY A N 1
ATOM 655 C CA . GLY A 1 84 ? 19.930 -7.924 -5.354 1.00 93.69 84 GLY A CA 1
ATOM 656 C C . GLY A 1 84 ? 21.082 -7.074 -4.818 1.00 93.69 84 GLY A C 1
ATOM 657 O O . GLY A 1 84 ? 22.105 -7.608 -4.375 1.00 93.69 84 GLY A O 1
ATOM 658 N N . ALA A 1 85 ? 20.901 -5.757 -4.876 1.00 92.56 85 ALA A N 1
ATOM 659 C CA . ALA A 1 85 ? 21.823 -4.753 -4.362 1.00 92.56 85 ALA A CA 1
ATOM 660 C C . ALA A 1 85 ? 21.070 -3.869 -3.360 1.00 92.56 85 ALA A C 1
ATOM 662 O O . ALA A 1 85 ? 20.320 -2.979 -3.759 1.00 92.56 85 ALA A O 1
ATOM 663 N N . GLU A 1 86 ? 21.226 -4.154 -2.067 1.00 90.44 86 GLU A N 1
ATOM 664 C CA . GLU A 1 86 ? 20.584 -3.384 -1.002 1.00 90.44 86 GLU A CA 1
ATOM 665 C C . GLU A 1 86 ? 20.978 -1.896 -1.037 1.00 90.44 86 GLU A C 1
ATOM 667 O O . GLU A 1 86 ? 22.088 -1.551 -1.442 1.00 90.44 86 GLU A O 1
ATOM 672 N N . MET A 1 87 ? 20.096 -1.012 -0.552 1.00 89.12 87 MET A N 1
ATOM 673 C CA . MET A 1 87 ? 20.359 0.437 -0.455 1.00 89.12 87 MET A CA 1
ATOM 674 C C . MET A 1 87 ? 20.643 1.114 -1.810 1.00 89.12 87 MET A C 1
ATOM 676 O O . MET A 1 87 ? 21.347 2.123 -1.865 1.00 89.12 87 MET A O 1
ATOM 680 N N . SER A 1 88 ? 20.078 0.576 -2.894 1.00 90.19 88 SER A N 1
ATOM 681 C CA . SER A 1 88 ? 20.188 1.123 -4.250 1.00 90.19 88 SER A CA 1
ATOM 682 C C . SER A 1 88 ? 18.818 1.316 -4.911 1.00 90.19 88 SER A C 1
ATOM 684 O O . SER A 1 88 ? 17.785 0.909 -4.375 1.00 90.19 88 SER A O 1
ATOM 686 N N . ASP A 1 89 ? 18.816 1.919 -6.098 1.00 89.12 89 ASP A N 1
ATOM 687 C CA . ASP A 1 89 ? 17.631 2.063 -6.951 1.00 89.12 89 ASP A CA 1
ATOM 688 C C . ASP A 1 89 ? 17.467 0.892 -7.945 1.00 89.12 89 ASP A C 1
ATOM 690 O O . ASP A 1 89 ? 16.668 0.978 -8.877 1.00 89.12 89 ASP A O 1
ATOM 694 N N . CYS A 1 90 ? 18.224 -0.201 -7.765 1.00 94.44 90 CYS A N 1
ATOM 695 C CA . CYS A 1 90 ? 18.088 -1.421 -8.559 1.00 94.44 90 CYS A CA 1
ATOM 696 C C . CYS A 1 90 ? 16.903 -2.280 -8.096 1.00 94.44 90 CYS A C 1
ATOM 698 O O . CYS A 1 90 ? 16.675 -2.470 -6.901 1.00 94.44 90 CYS A O 1
ATOM 700 N N . ASP A 1 91 ? 16.204 -2.874 -9.059 1.00 96.88 91 ASP A N 1
ATOM 701 C CA . ASP A 1 91 ? 15.050 -3.738 -8.817 1.00 96.88 91 ASP A CA 1
ATOM 702 C C . ASP A 1 91 ? 15.436 -5.200 -8.486 1.00 96.88 91 ASP A C 1
ATOM 704 O O . ASP A 1 91 ? 16.613 -5.576 -8.457 1.00 96.88 91 ASP A O 1
ATOM 708 N N . SER A 1 92 ? 14.447 -6.049 -8.179 1.00 98.00 92 SER A N 1
ATOM 709 C CA . SER A 1 92 ? 14.676 -7.432 -7.740 1.00 98.00 92 SER A CA 1
ATOM 710 C C . SER A 1 92 ? 15.134 -8.340 -8.886 1.00 98.00 92 SER A C 1
ATOM 712 O O . SER A 1 92 ? 14.333 -8.639 -9.780 1.00 98.00 92 SER A O 1
ATOM 714 N N . PRO A 1 93 ? 16.336 -8.942 -8.830 1.00 97.25 93 PRO A N 1
ATOM 715 C CA . PRO A 1 93 ? 16.681 -9.988 -9.778 1.00 97.25 93 PRO A CA 1
ATOM 716 C C . PRO A 1 93 ? 15.805 -11.227 -9.573 1.00 97.25 93 PRO A C 1
ATOM 718 O O . PRO A 1 93 ? 15.426 -11.588 -8.455 1.00 97.25 93 PRO A O 1
ATOM 721 N N . ILE A 1 94 ? 15.551 -11.961 -10.657 1.00 97.25 94 ILE A N 1
ATOM 722 C CA . ILE A 1 94 ? 14.727 -13.183 -10.643 1.00 97.25 94 ILE A CA 1
ATOM 723 C C . ILE A 1 94 ? 15.262 -14.259 -9.669 1.00 97.25 94 ILE A C 1
ATOM 725 O O . ILE A 1 94 ? 14.505 -15.102 -9.188 1.00 97.25 94 ILE A O 1
ATOM 729 N N . THR A 1 95 ? 16.550 -14.220 -9.315 1.00 95.81 95 THR A N 1
ATOM 730 C CA . THR A 1 95 ? 17.165 -15.006 -8.228 1.00 95.81 95 THR A CA 1
ATOM 731 C C . THR A 1 95 ? 16.549 -14.706 -6.858 1.00 95.81 95 THR A C 1
ATOM 733 O O . THR A 1 95 ? 16.142 -15.644 -6.172 1.00 95.81 95 THR A O 1
ATOM 736 N N . LEU A 1 96 ? 16.429 -13.427 -6.480 1.00 97.44 96 LEU A N 1
ATOM 737 C CA . LEU A 1 96 ? 15.797 -12.974 -5.235 1.00 97.44 96 LEU A CA 1
ATOM 738 C C . LEU A 1 96 ? 14.313 -13.344 -5.203 1.00 97.44 96 LEU A C 1
ATOM 740 O O . LEU A 1 96 ? 13.825 -13.857 -4.195 1.00 97.44 96 LEU A O 1
ATOM 744 N N . VAL A 1 97 ? 13.604 -13.145 -6.317 1.00 98.31 97 VAL A N 1
ATOM 745 C CA . VAL A 1 97 ? 12.175 -13.474 -6.425 1.00 98.31 97 VAL A CA 1
ATOM 746 C C . VAL A 1 97 ? 11.954 -14.982 -6.263 1.00 98.31 97 VAL A C 1
ATOM 748 O O . VAL A 1 97 ? 11.147 -15.404 -5.435 1.00 98.31 97 VAL A O 1
ATOM 751 N N . ASN A 1 98 ? 12.719 -15.817 -6.975 1.00 97.62 98 ASN A N 1
ATOM 752 C CA . ASN A 1 98 ? 12.658 -17.274 -6.821 1.00 97.62 98 ASN A CA 1
ATOM 753 C C . ASN A 1 98 ? 12.980 -17.718 -5.387 1.00 97.62 98 ASN A C 1
ATOM 755 O O . ASN A 1 98 ? 12.257 -18.541 -4.829 1.00 97.62 98 ASN A O 1
ATOM 759 N N . ALA A 1 99 ? 14.034 -17.169 -4.777 1.00 97.12 99 ALA A N 1
ATOM 760 C CA . ALA A 1 99 ? 14.428 -17.517 -3.414 1.00 97.12 99 ALA A CA 1
ATOM 761 C C . ALA A 1 99 ? 13.375 -17.087 -2.374 1.00 97.12 99 ALA A C 1
ATOM 763 O O . ALA A 1 99 ? 13.088 -17.839 -1.441 1.00 97.12 99 ALA A O 1
ATOM 764 N N . THR A 1 100 ? 12.737 -15.933 -2.585 1.00 98.25 100 THR A N 1
ATOM 765 C CA . THR A 1 100 ? 11.653 -15.414 -1.742 1.00 98.25 100 THR A CA 1
ATOM 766 C C . THR A 1 100 ? 10.432 -16.328 -1.773 1.00 98.25 100 THR A C 1
ATOM 768 O O . THR A 1 100 ? 9.996 -16.808 -0.726 1.00 98.25 100 THR A O 1
ATOM 771 N N . PHE A 1 101 ? 9.909 -16.643 -2.961 1.00 98.31 101 PHE A N 1
ATOM 772 C CA . PHE A 1 101 ? 8.737 -17.514 -3.085 1.00 98.31 101 PHE A CA 1
ATOM 773 C C . PHE A 1 101 ? 9.031 -18.965 -2.669 1.00 98.31 101 PHE A C 1
ATOM 775 O O . PHE A 1 101 ? 8.173 -19.600 -2.056 1.00 98.31 101 PHE A O 1
ATOM 782 N N . GLN A 1 102 ? 10.250 -19.472 -2.893 1.00 97.50 102 GLN A N 1
ATOM 783 C CA . GLN A 1 102 ? 10.676 -20.770 -2.358 1.00 97.50 102 GLN A CA 1
ATOM 784 C C . GLN A 1 102 ? 10.697 -20.772 -0.820 1.00 97.50 102 GLN A C 1
ATOM 786 O O . GLN A 1 102 ? 10.191 -21.708 -0.206 1.00 97.50 102 GLN A O 1
ATOM 791 N N . TRP A 1 103 ? 11.197 -19.711 -0.175 1.00 97.88 103 TRP A N 1
ATOM 792 C CA . TRP A 1 103 ? 11.163 -19.609 1.288 1.00 97.88 103 TRP A CA 1
ATOM 793 C C . TRP A 1 103 ? 9.725 -19.533 1.827 1.00 97.88 103 TRP A C 1
ATOM 795 O O . TRP A 1 103 ? 9.403 -20.221 2.796 1.00 97.88 103 TRP A O 1
ATOM 805 N N . VAL A 1 104 ? 8.830 -18.781 1.174 1.00 98.06 104 VAL A N 1
ATOM 806 C CA . VAL A 1 104 ? 7.393 -18.751 1.519 1.00 98.06 104 VAL A CA 1
ATOM 807 C C . VAL A 1 104 ? 6.760 -20.144 1.379 1.00 98.06 104 VAL A C 1
ATOM 809 O O . VAL A 1 104 ? 5.975 -20.547 2.241 1.00 98.06 104 VAL A O 1
ATOM 812 N N . LYS A 1 105 ? 7.138 -20.913 0.348 1.00 95.81 105 LYS A N 1
ATOM 813 C CA . LYS A 1 105 ? 6.688 -22.300 0.151 1.00 95.81 105 LYS A CA 1
ATOM 814 C C . LYS A 1 105 ? 7.122 -23.232 1.276 1.00 95.81 105 LYS A C 1
ATOM 816 O O . LYS A 1 105 ? 6.293 -23.981 1.784 1.00 95.81 105 LYS A O 1
ATOM 821 N N . ASP A 1 106 ? 8.390 -23.154 1.665 1.00 96.19 106 ASP A N 1
ATOM 822 C CA . ASP A 1 106 ? 8.992 -24.061 2.646 1.00 96.19 106 ASP A CA 1
ATOM 823 C C . ASP A 1 106 ? 8.621 -23.725 4.103 1.00 96.19 106 ASP A C 1
ATOM 825 O O . ASP A 1 106 ? 8.706 -24.604 4.959 1.00 96.19 106 ASP A O 1
ATOM 829 N N . ASN A 1 107 ? 8.220 -22.478 4.399 1.00 96.56 107 ASN A N 1
ATOM 830 C CA . ASN A 1 107 ? 8.014 -22.001 5.778 1.00 96.56 107 ASN A CA 1
ATOM 831 C C . ASN A 1 107 ? 6.590 -21.504 6.091 1.00 96.56 107 ASN A C 1
ATOM 833 O O . ASN A 1 107 ? 6.189 -21.558 7.249 1.00 96.56 107 ASN A O 1
ATOM 837 N N . LEU A 1 108 ? 5.822 -20.998 5.113 1.00 95.81 108 LEU A N 1
ATOM 838 C CA . LEU A 1 108 ? 4.539 -20.313 5.375 1.00 95.81 108 LEU A CA 1
ATOM 839 C C . LEU A 1 108 ? 3.313 -20.953 4.712 1.00 95.81 108 LEU A C 1
ATOM 841 O O . LEU A 1 108 ? 2.209 -20.799 5.236 1.00 95.81 108 LEU A O 1
ATOM 845 N N . LYS A 1 109 ? 3.480 -21.669 3.591 1.00 91.19 109 LYS A N 1
ATOM 846 C CA . LYS A 1 109 ? 2.389 -22.260 2.784 1.00 91.19 109 LYS A CA 1
ATOM 847 C C . LYS A 1 109 ? 1.293 -22.931 3.621 1.00 91.19 109 LYS A C 1
ATOM 849 O O . LYS A 1 109 ? 0.101 -22.700 3.398 1.00 91.19 109 LYS A O 1
ATOM 854 N N . ASP A 1 110 ? 1.697 -23.747 4.589 1.00 90.31 110 ASP A N 1
ATOM 855 C CA . ASP A 1 110 ? 0.797 -24.553 5.420 1.00 90.31 110 ASP A CA 1
ATOM 856 C C . ASP A 1 110 ? 0.503 -23.922 6.803 1.00 90.31 110 ASP A C 1
ATOM 858 O O . ASP A 1 110 ? -0.287 -24.465 7.570 1.00 90.31 110 ASP A O 1
ATOM 862 N N . GLU A 1 111 ? 1.028 -22.716 7.073 1.00 94.12 111 GLU A N 1
ATOM 863 C CA . GLU A 1 111 ? 0.771 -21.928 8.292 1.00 94.12 111 GLU A CA 1
ATOM 864 C C . GLU A 1 111 ? -0.161 -20.710 8.109 1.00 94.12 111 GLU A C 1
ATOM 866 O O . GLU A 1 111 ? -0.630 -20.173 9.110 1.00 94.12 111 GLU A O 1
ATOM 871 N N . ILE A 1 112 ? -0.449 -20.252 6.882 1.00 96.12 112 ILE A N 1
ATOM 872 C CA . ILE A 1 112 ? -1.272 -19.043 6.634 1.00 96.12 112 ILE A CA 1
ATOM 873 C C . ILE A 1 112 ? -2.661 -19.334 6.046 1.00 96.12 112 ILE A C 1
ATOM 875 O O . ILE A 1 112 ? -2.840 -20.271 5.276 1.00 96.12 112 ILE A O 1
ATOM 879 N N . ASP A 1 113 ? -3.643 -18.498 6.371 1.00 95.88 113 ASP A N 1
ATOM 880 C CA . ASP A 1 113 ? -5.029 -18.636 5.911 1.00 95.88 113 ASP A CA 1
ATOM 881 C C . ASP A 1 113 ? -5.282 -17.942 4.570 1.00 95.88 113 ASP A C 1
ATOM 883 O O . ASP A 1 113 ? -6.035 -18.452 3.749 1.00 95.88 113 ASP A O 1
ATOM 887 N N . PHE A 1 114 ? -4.654 -16.790 4.331 1.00 97.06 114 PHE A N 1
ATOM 888 C CA . PHE A 1 114 ? -4.768 -16.023 3.088 1.00 97.06 114 PHE A CA 1
ATOM 889 C C . PHE A 1 114 ? -3.510 -15.180 2.830 1.00 97.06 114 PHE A C 1
ATOM 891 O O . PHE A 1 114 ? -2.648 -15.034 3.706 1.00 97.06 114 PHE A O 1
ATOM 898 N N . VAL A 1 115 ? -3.409 -14.621 1.621 1.00 98.31 115 VAL A N 1
ATOM 899 C CA . VAL A 1 115 ? -2.363 -13.666 1.228 1.00 98.31 115 VAL A CA 1
ATOM 900 C C . VAL A 1 115 ? -2.987 -12.346 0.783 1.00 98.31 115 VAL A C 1
ATOM 902 O O . VAL A 1 115 ? -3.910 -12.329 -0.030 1.00 98.31 115 VAL A O 1
ATOM 905 N N . ILE A 1 116 ? -2.433 -11.240 1.270 1.00 98.69 116 ILE A N 1
ATOM 906 C CA . ILE A 1 116 ? -2.630 -9.896 0.723 1.00 98.69 116 ILE A CA 1
ATOM 907 C C . ILE A 1 116 ? -1.383 -9.545 -0.094 1.00 98.69 116 ILE A C 1
ATOM 909 O O . ILE A 1 116 ? -0.267 -9.612 0.429 1.00 98.69 116 ILE A O 1
ATOM 913 N N . TRP A 1 117 ? -1.569 -9.178 -1.362 1.00 98.56 117 TRP A N 1
ATOM 914 C CA . TRP A 1 117 ? -0.495 -8.751 -2.260 1.00 98.56 117 TRP A CA 1
ATOM 915 C C . TRP A 1 117 ? -0.799 -7.347 -2.792 1.00 98.56 117 TRP A C 1
ATOM 917 O O . TRP A 1 117 ? -1.638 -7.175 -3.672 1.00 98.56 117 TRP A O 1
ATOM 927 N N . THR A 1 118 ? -0.119 -6.328 -2.265 1.00 98.31 118 THR A N 1
ATOM 928 C CA . THR A 1 118 ? -0.418 -4.916 -2.579 1.00 98.31 118 THR A CA 1
ATOM 929 C C . THR A 1 118 ? 0.277 -4.387 -3.841 1.00 98.31 118 THR A C 1
ATOM 931 O O . THR A 1 118 ? 0.721 -3.243 -3.874 1.00 98.31 118 THR A O 1
ATOM 934 N N . GLY A 1 119 ? 0.342 -5.208 -4.892 1.00 96.31 119 GLY A N 1
ATOM 935 C CA . GLY A 1 119 ? 0.780 -4.802 -6.232 1.00 96.31 119 GLY A CA 1
ATOM 936 C C . GLY A 1 119 ? 2.287 -4.600 -6.404 1.00 96.31 119 GLY A C 1
ATOM 937 O O . GLY A 1 119 ? 3.095 -5.225 -5.712 1.00 96.31 119 GLY A O 1
ATOM 938 N N . ASP A 1 120 ? 2.614 -3.764 -7.388 1.00 97.62 120 ASP A N 1
ATOM 939 C CA . ASP A 1 120 ? 3.939 -3.372 -7.875 1.00 97.62 120 ASP A CA 1
ATOM 940 C C . ASP A 1 120 ? 4.851 -4.566 -8.178 1.00 97.62 120 ASP A C 1
ATOM 942 O O . ASP A 1 120 ? 5.703 -5.022 -7.412 1.00 97.62 120 ASP A O 1
ATOM 946 N N . SER A 1 121 ? 4.588 -5.144 -9.346 1.00 96.94 121 SER A N 1
ATOM 947 C CA . SER A 1 121 ? 5.221 -6.352 -9.870 1.00 96.94 121 SER A CA 1
ATOM 948 C C . SER A 1 121 ? 5.743 -6.187 -11.296 1.00 96.94 121 SER A C 1
ATOM 950 O O . SER A 1 121 ? 6.032 -7.177 -11.964 1.00 96.94 121 SER A O 1
ATOM 952 N N . ALA A 1 122 ? 5.955 -4.943 -11.722 1.00 96.81 122 ALA A N 1
ATOM 953 C CA . ALA A 1 122 ? 6.888 -4.581 -12.780 1.00 96.81 122 ALA A CA 1
ATOM 954 C C . ALA A 1 122 ? 8.011 -3.703 -12.198 1.00 96.81 122 ALA A C 1
ATOM 956 O O . ALA A 1 122 ? 7.747 -2.875 -11.324 1.00 96.81 122 ALA A O 1
ATOM 957 N N . ARG A 1 123 ? 9.252 -3.877 -12.673 1.00 95.25 123 ARG A N 1
ATOM 958 C CA . ARG A 1 123 ? 10.406 -3.023 -12.325 1.00 95.25 123 ARG A CA 1
ATOM 959 C C . ARG A 1 123 ? 10.138 -1.530 -12.550 1.00 95.25 123 ARG A C 1
ATOM 961 O O . ARG A 1 123 ? 9.195 -1.175 -13.263 1.00 95.25 123 ARG A O 1
ATOM 968 N N . HIS A 1 124 ? 10.970 -0.666 -11.988 1.00 94.31 124 HIS A N 1
ATOM 969 C CA . HIS A 1 124 ? 10.942 0.770 -12.237 1.00 94.31 124 HIS A CA 1
ATOM 970 C C . HIS A 1 124 ? 11.376 1.123 -13.673 1.00 94.31 124 HIS A C 1
ATOM 972 O O . HIS A 1 124 ? 11.941 0.320 -14.416 1.00 94.31 124 HIS A O 1
ATOM 978 N N . ASP A 1 125 ? 11.061 2.354 -14.075 1.00 90.19 125 ASP A N 1
ATOM 979 C CA . ASP A 1 125 ? 11.419 2.943 -15.374 1.00 90.19 125 ASP A CA 1
ATOM 980 C C . ASP A 1 125 ? 12.646 3.858 -15.188 1.00 90.19 125 ASP A C 1
ATOM 982 O O . ASP A 1 125 ? 12.590 5.071 -15.377 1.00 90.19 125 ASP A O 1
ATOM 986 N N . ASN A 1 126 ? 13.717 3.263 -14.657 1.00 86.19 126 ASN A N 1
ATOM 987 C CA . ASN A 1 126 ? 14.942 3.908 -14.160 1.00 86.19 126 ASN A CA 1
ATOM 988 C C . ASN A 1 126 ? 16.134 3.824 -15.138 1.00 86.19 126 ASN A C 1
ATOM 990 O O . ASN A 1 126 ? 17.198 4.363 -14.844 1.00 86.19 126 ASN A O 1
ATOM 994 N N . ASP A 1 127 ? 15.961 3.169 -16.288 1.00 90.25 127 ASP A N 1
ATOM 995 C CA . ASP A 1 127 ? 16.968 3.026 -17.344 1.00 90.25 127 ASP A CA 1
ATOM 996 C C . ASP A 1 127 ? 16.480 3.705 -18.636 1.00 90.25 127 ASP A C 1
ATOM 998 O O . ASP A 1 127 ? 15.491 3.277 -19.236 1.00 90.25 127 ASP A O 1
ATOM 1002 N N . GLU A 1 128 ? 17.179 4.761 -19.068 1.00 88.31 128 GLU A N 1
ATOM 1003 C CA . GLU A 1 128 ? 16.870 5.498 -20.303 1.00 88.31 128 GLU A CA 1
ATOM 1004 C C . GLU A 1 128 ? 17.229 4.718 -21.588 1.00 88.31 128 GLU A C 1
ATOM 1006 O O . GLU A 1 128 ? 16.608 4.952 -22.629 1.00 88.31 128 GLU A O 1
ATOM 1011 N N . ASP A 1 129 ? 18.183 3.778 -21.531 1.00 92.12 129 ASP A N 1
ATOM 1012 C CA . ASP A 1 129 ? 18.560 2.899 -22.651 1.00 92.12 129 ASP A CA 1
ATOM 1013 C C . ASP A 1 129 ? 17.621 1.676 -22.763 1.00 92.12 129 ASP A C 1
ATOM 1015 O O . ASP A 1 129 ? 17.424 1.138 -23.860 1.00 92.12 129 ASP A O 1
ATOM 1019 N N . ILE A 1 130 ? 17.008 1.245 -21.650 1.00 92.12 130 ILE A N 1
ATOM 1020 C CA . ILE A 1 130 ? 16.031 0.138 -21.590 1.00 92.12 130 ILE A CA 1
ATOM 1021 C C . ILE A 1 130 ? 14.698 0.603 -20.951 1.00 92.12 130 ILE A C 1
ATOM 1023 O O . ILE A 1 130 ? 14.308 0.122 -19.876 1.00 92.12 130 ILE A O 1
ATOM 1027 N N . PRO A 1 131 ? 13.940 1.499 -21.616 1.00 93.50 131 PRO A N 1
ATOM 1028 C CA . PRO A 1 131 ? 12.661 1.993 -21.109 1.00 93.50 131 PRO A CA 1
ATOM 1029 C C . PRO A 1 131 ? 11.609 0.880 -21.026 1.00 93.50 131 PRO A C 1
ATOM 1031 O O . PRO A 1 131 ? 11.500 0.018 -21.908 1.00 93.50 131 PRO A O 1
ATOM 1034 N N . ARG A 1 132 ? 10.812 0.903 -19.957 1.00 94.19 132 ARG A N 1
ATOM 1035 C CA . ARG A 1 132 ? 9.833 -0.133 -19.615 1.00 94.19 132 ARG A CA 1
ATOM 1036 C C . ARG A 1 132 ? 8.651 -0.148 -20.580 1.00 94.19 132 ARG A C 1
ATOM 1038 O O . ARG A 1 132 ? 8.038 0.877 -20.875 1.00 94.19 132 ARG A O 1
ATOM 1045 N N . THR A 1 133 ? 8.264 -1.339 -21.039 1.00 95.44 133 THR A N 1
ATOM 1046 C CA . THR A 1 133 ? 7.194 -1.483 -22.048 1.00 95.44 133 THR A CA 1
ATOM 1047 C C . THR A 1 133 ? 5.866 -2.000 -21.486 1.00 95.44 133 THR A C 1
ATOM 1049 O O . THR A 1 133 ? 5.818 -2.737 -20.504 1.00 95.44 133 THR A O 1
ATOM 1052 N N . GLU A 1 134 ? 4.756 -1.691 -22.170 1.00 95.81 134 GLU A N 1
ATOM 1053 C CA . GLU A 1 134 ? 3.423 -2.220 -21.827 1.00 95.81 134 GLU A CA 1
ATOM 1054 C C . GLU A 1 134 ? 3.378 -3.758 -21.786 1.00 95.81 134 GLU A C 1
ATOM 1056 O O . GLU A 1 134 ? 2.683 -4.340 -20.952 1.00 95.81 134 GLU A O 1
ATOM 1061 N N . LYS A 1 135 ? 4.123 -4.413 -22.690 1.00 96.19 135 LYS A N 1
ATOM 1062 C CA . LYS A 1 135 ? 4.240 -5.874 -22.750 1.00 96.19 135 LYS A CA 1
ATOM 1063 C C . LYS A 1 135 ? 5.023 -6.419 -21.558 1.00 96.19 135 LYS A C 1
ATOM 1065 O O . LYS A 1 135 ? 4.610 -7.411 -20.970 1.00 96.19 135 LYS A O 1
ATOM 1070 N N . GLU A 1 136 ? 6.132 -5.779 -21.216 1.00 96.38 136 GLU A N 1
ATOM 1071 C CA . GLU A 1 136 ? 6.983 -6.169 -20.095 1.00 96.38 136 GLU A CA 1
ATOM 1072 C C . GLU A 1 136 ? 6.224 -6.119 -18.765 1.00 96.38 136 GLU A C 1
ATOM 1074 O O . GLU A 1 136 ? 6.261 -7.091 -18.019 1.00 96.38 136 GLU A O 1
ATOM 1079 N N . ILE A 1 137 ? 5.442 -5.062 -18.518 1.00 97.44 137 ILE A N 1
ATOM 1080 C CA . ILE A 1 137 ? 4.578 -4.953 -17.328 1.00 97.44 137 ILE A CA 1
ATOM 1081 C C . ILE A 1 137 ? 3.623 -6.156 -17.218 1.00 97.44 137 ILE A C 1
ATOM 1083 O O . ILE A 1 137 ? 3.477 -6.739 -16.142 1.00 97.44 137 ILE A O 1
ATOM 1087 N N . VAL A 1 138 ? 3.015 -6.566 -18.338 1.00 97.94 138 VAL A N 1
ATOM 1088 C CA . VAL A 1 138 ? 2.125 -7.739 -18.415 1.00 97.94 138 VAL A CA 1
ATOM 1089 C C . VAL A 1 138 ? 2.885 -9.056 -18.215 1.00 97.94 138 VAL A C 1
ATOM 1091 O O . VAL A 1 138 ? 2.393 -9.935 -17.508 1.00 97.94 138 VAL A O 1
ATOM 1094 N N . ASP A 1 139 ? 4.065 -9.218 -18.815 1.00 97.69 139 ASP A N 1
ATOM 1095 C CA . ASP A 1 139 ? 4.878 -10.435 -18.686 1.00 97.69 139 ASP A CA 1
ATOM 1096 C C . ASP A 1 139 ? 5.411 -10.613 -17.250 1.00 97.69 139 ASP A C 1
ATOM 1098 O O . ASP A 1 139 ? 5.350 -11.717 -16.702 1.00 97.69 139 ASP A O 1
ATOM 1102 N N . LEU A 1 140 ? 5.880 -9.53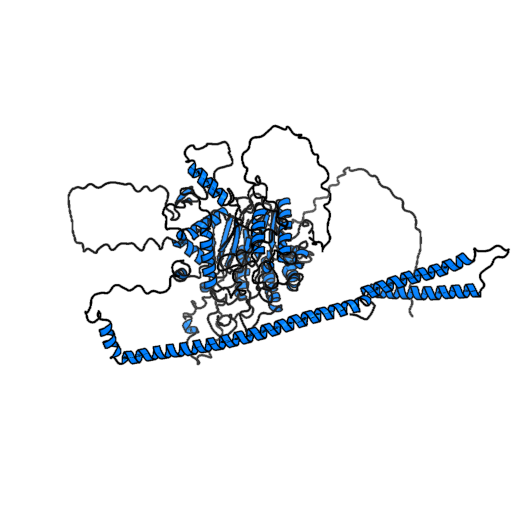0 -16.619 1.00 97.88 140 LEU A N 1
ATOM 1103 C CA . LEU A 1 140 ? 6.377 -9.511 -15.240 1.00 97.88 140 LEU A CA 1
ATOM 1104 C C . LEU A 1 140 ? 5.257 -9.809 -14.232 1.00 97.88 140 LEU A C 1
ATOM 1106 O O . LEU A 1 140 ? 5.419 -10.679 -13.373 1.00 97.88 140 LEU A O 1
ATOM 1110 N N . ASN A 1 141 ? 4.075 -9.205 -14.400 1.00 98.12 141 ASN A N 1
ATOM 1111 C CA . ASN A 1 141 ? 2.919 -9.533 -13.563 1.00 98.12 141 ASN A CA 1
ATOM 1112 C C . ASN A 1 141 ? 2.457 -10.987 -13.748 1.00 98.12 141 ASN A C 1
ATOM 1114 O O . ASN A 1 141 ? 2.186 -11.674 -12.762 1.00 98.12 141 ASN A O 1
ATOM 1118 N N . ARG A 1 142 ? 2.446 -11.520 -14.980 1.00 97.62 142 ARG A N 1
ATOM 1119 C CA . ARG A 1 142 ? 2.186 -12.956 -15.217 1.00 97.62 142 ARG A CA 1
ATOM 1120 C C . ARG A 1 142 ? 3.231 -13.855 -14.552 1.00 97.62 142 ARG A C 1
ATOM 1122 O O . ARG A 1 142 ? 2.871 -14.932 -14.081 1.00 97.62 142 ARG A O 1
ATOM 1129 N N . MET A 1 143 ? 4.490 -13.423 -14.465 1.00 97.38 143 MET A N 1
ATOM 1130 C CA . MET A 1 143 ? 5.551 -14.152 -13.765 1.00 97.38 143 MET A CA 1
ATOM 1131 C C . MET A 1 143 ? 5.313 -14.184 -12.247 1.00 97.38 143 MET A C 1
ATOM 1133 O O . MET A 1 143 ? 5.368 -15.264 -11.659 1.00 97.38 143 MET A O 1
ATOM 1137 N N . VAL A 1 144 ? 4.938 -13.064 -11.615 1.00 97.94 144 VAL A N 1
ATOM 1138 C CA . VAL A 1 144 ? 4.579 -13.042 -10.180 1.00 97.94 144 VAL A CA 1
ATOM 1139 C C . VAL A 1 144 ? 3.323 -13.875 -9.896 1.00 97.94 144 VAL A C 1
ATOM 1141 O O . VAL A 1 144 ? 3.308 -14.657 -8.944 1.00 97.94 144 VAL A O 1
ATOM 1144 N N . VAL A 1 145 ? 2.308 -13.838 -10.767 1.00 96.12 145 VAL A N 1
ATOM 1145 C CA . VAL A 1 145 ? 1.160 -14.761 -10.675 1.00 96.12 145 VAL A CA 1
ATOM 1146 C C . VAL A 1 145 ? 1.598 -16.227 -10.796 1.00 96.12 145 VAL A C 1
ATOM 1148 O O . VAL A 1 145 ? 1.114 -17.068 -10.038 1.00 96.12 145 VAL A O 1
ATOM 1151 N N . HIS A 1 146 ? 2.550 -16.551 -11.678 1.00 95.00 146 HIS A N 1
ATOM 1152 C CA . HIS A 1 146 ? 3.111 -17.902 -11.774 1.00 95.00 146 HIS A CA 1
ATOM 1153 C C . HIS A 1 146 ? 3.843 -18.314 -10.488 1.00 95.00 146 HIS A C 1
ATOM 1155 O O . HIS A 1 146 ? 3.651 -19.436 -10.023 1.00 95.00 146 HIS A O 1
ATOM 1161 N N . LYS A 1 147 ? 4.605 -17.411 -9.852 1.00 96.50 147 LYS A N 1
ATOM 1162 C CA . LYS A 1 147 ? 5.208 -17.658 -8.530 1.00 96.50 147 LYS A CA 1
ATOM 1163 C C . LYS A 1 147 ? 4.145 -17.967 -7.468 1.00 96.50 147 LYS A C 1
ATOM 1165 O O . LYS A 1 147 ? 4.308 -18.917 -6.708 1.00 96.50 147 LYS A O 1
ATOM 1170 N N . PHE A 1 148 ? 3.023 -17.244 -7.440 1.00 95.31 148 PHE A N 1
ATOM 1171 C CA . PHE A 1 148 ? 1.913 -17.574 -6.538 1.00 95.31 148 PHE A CA 1
ATOM 1172 C C . PHE A 1 148 ? 1.289 -18.950 -6.830 1.00 95.31 148 PHE A C 1
ATOM 1174 O O . PHE A 1 148 ? 1.005 -19.693 -5.889 1.00 95.31 148 PHE A O 1
ATOM 1181 N N . VAL A 1 149 ? 1.126 -19.331 -8.104 1.00 91.69 149 VAL A N 1
ATOM 1182 C CA . VAL A 1 149 ? 0.651 -20.674 -8.501 1.00 91.69 149 VAL A CA 1
ATOM 1183 C C . VAL A 1 149 ? 1.641 -21.770 -8.082 1.00 91.69 149 VAL A C 1
ATOM 1185 O O . VAL A 1 149 ? 1.216 -22.788 -7.544 1.00 91.69 149 VAL A O 1
ATOM 1188 N N . GLU A 1 150 ? 2.951 -21.561 -8.246 1.00 91.75 150 GLU A N 1
ATOM 1189 C CA . GLU A 1 150 ? 3.994 -22.508 -7.815 1.00 91.75 150 GLU A CA 1
ATOM 1190 C C . GLU A 1 150 ? 3.975 -22.794 -6.303 1.00 91.75 150 GLU A C 1
ATOM 1192 O O . GLU A 1 150 ? 4.415 -23.867 -5.879 1.00 91.75 150 GLU A O 1
ATOM 1197 N N . VAL A 1 151 ? 3.510 -21.846 -5.484 1.00 93.31 151 VAL A N 1
ATOM 1198 C CA . VAL A 1 151 ? 3.504 -21.949 -4.015 1.00 93.31 151 VAL A CA 1
ATOM 1199 C C . VAL A 1 151 ? 2.155 -22.412 -3.461 1.00 93.31 151 VAL A C 1
ATOM 1201 O O . VAL A 1 151 ? 2.126 -23.263 -2.572 1.00 93.31 151 VAL A O 1
ATOM 1204 N N . PHE A 1 152 ? 1.051 -21.864 -3.975 1.00 91.38 152 PHE A N 1
ATOM 1205 C CA . PHE A 1 152 ? -0.291 -22.015 -3.401 1.00 91.38 152 PHE A CA 1
ATOM 1206 C C . PHE A 1 152 ? -1.311 -22.676 -4.342 1.00 91.38 152 PHE A C 1
ATOM 1208 O O . PHE A 1 152 ? -2.471 -22.829 -3.954 1.00 91.38 152 PHE A O 1
ATOM 1215 N N . GLY A 1 153 ? -0.920 -23.055 -5.560 1.00 86.25 153 GLY A N 1
ATOM 1216 C CA . GLY A 1 153 ? -1.768 -23.825 -6.468 1.00 86.25 153 GLY A CA 1
ATOM 1217 C C . GLY A 1 153 ? -2.031 -25.252 -5.972 1.00 86.25 153 GLY A C 1
ATOM 1218 O O . GLY A 1 153 ? -1.289 -25.793 -5.150 1.00 86.25 153 GLY A O 1
ATOM 1219 N N . LYS A 1 154 ? -3.105 -25.857 -6.477 1.00 79.31 154 LYS A N 1
ATOM 1220 C CA . LYS A 1 154 ? -3.451 -27.272 -6.291 1.00 79.31 154 LYS A CA 1
ATOM 1221 C C . LYS A 1 154 ? -2.814 -28.161 -7.360 1.00 79.31 154 LYS A C 1
ATOM 1223 O O . LYS A 1 154 ? -2.697 -27.766 -8.519 1.00 79.31 154 LYS A O 1
ATOM 1228 N N . ASP A 1 155 ? -2.478 -29.389 -6.973 1.00 67.56 155 ASP A N 1
ATOM 1229 C CA . ASP A 1 155 ? -1.920 -30.408 -7.871 1.00 67.56 155 ASP A CA 1
ATOM 1230 C C . ASP A 1 155 ? -2.987 -31.094 -8.755 1.00 67.56 155 ASP A C 1
ATOM 1232 O O . ASP A 1 155 ? -2.645 -31.710 -9.764 1.00 67.56 155 ASP A O 1
ATOM 1236 N N . ASP A 1 156 ? -4.275 -31.014 -8.393 1.00 62.09 156 ASP A N 1
ATOM 1237 C CA . ASP A 1 156 ? -5.377 -31.790 -8.985 1.00 62.09 156 ASP A CA 1
ATOM 1238 C C . ASP A 1 156 ? -6.283 -31.007 -9.960 1.00 62.09 156 ASP A C 1
ATOM 1240 O O . ASP A 1 156 ? -7.399 -31.437 -10.243 1.00 62.09 156 ASP A O 1
ATOM 1244 N N . ASN A 1 157 ? -5.781 -29.910 -10.544 1.00 56.59 157 ASN A N 1
ATOM 1245 C CA . ASN A 1 157 ? -6.482 -29.026 -11.498 1.00 56.59 157 ASN A CA 1
ATOM 1246 C C . ASN A 1 157 ? -6.722 -29.648 -12.905 1.00 56.59 157 ASN A C 1
ATOM 1248 O O . ASN A 1 157 ? -6.552 -28.988 -13.933 1.00 56.59 157 ASN A O 1
ATOM 1252 N N . LEU A 1 158 ? -7.105 -30.927 -12.972 1.00 45.25 158 LEU A N 1
ATOM 1253 C CA . LEU A 1 158 ? -7.596 -31.584 -14.186 1.00 45.25 158 LEU A CA 1
ATOM 1254 C C . LEU A 1 158 ? -9.129 -31.465 -14.236 1.00 45.25 158 LEU A C 1
ATOM 1256 O O . LEU A 1 158 ? -9.826 -32.046 -13.408 1.00 45.25 158 LEU A O 1
ATOM 1260 N N . ASP A 1 159 ? -9.628 -30.736 -15.236 1.00 50.78 159 ASP A N 1
ATOM 1261 C CA . ASP A 1 159 ? -11.052 -30.515 -15.539 1.00 50.78 159 ASP A CA 1
ATOM 1262 C C . ASP A 1 159 ? -11.873 -29.699 -14.502 1.00 50.78 159 ASP A C 1
ATOM 1264 O O . ASP A 1 159 ? -13.080 -29.918 -14.363 1.00 50.78 159 ASP A O 1
ATOM 1268 N N . ASP A 1 160 ? -11.277 -28.710 -13.813 1.00 57.44 160 ASP A N 1
ATOM 1269 C CA . ASP A 1 160 ? -12.059 -27.729 -13.029 1.00 57.44 160 ASP A CA 1
ATOM 1270 C C . ASP A 1 160 ? -12.673 -26.632 -13.937 1.00 57.44 160 ASP A C 1
ATOM 1272 O O . ASP A 1 160 ? -11.939 -25.968 -14.679 1.00 57.44 160 ASP A O 1
ATOM 1276 N N . PRO A 1 161 ? -14.007 -26.416 -13.924 1.00 58.94 161 PRO A N 1
ATOM 1277 C CA . PRO A 1 161 ? -14.646 -25.330 -14.667 1.00 58.94 161 PRO A CA 1
ATOM 1278 C C . PRO A 1 161 ? -14.506 -23.936 -14.025 1.00 58.94 161 PRO A C 1
ATOM 1280 O O . PRO A 1 161 ? -14.739 -22.950 -14.731 1.00 58.94 161 PRO A O 1
ATOM 1283 N N . ASP A 1 162 ? -14.162 -23.821 -12.735 1.00 62.72 162 ASP A N 1
ATOM 1284 C CA . ASP A 1 162 ? -14.006 -22.534 -12.041 1.00 62.72 162 ASP A CA 1
ATOM 1285 C C . ASP A 1 162 ? -12.528 -22.245 -11.704 1.00 62.72 162 ASP A C 1
ATOM 1287 O O . ASP A 1 162 ? -11.998 -22.777 -10.726 1.00 62.72 162 ASP A O 1
ATOM 1291 N N . PRO A 1 163 ? -11.859 -21.337 -12.443 1.00 60.88 163 PRO A N 1
ATOM 1292 C CA . PRO A 1 163 ? -10.446 -21.028 -12.230 1.00 60.88 163 PRO A CA 1
ATOM 1293 C C . PRO A 1 163 ? -10.154 -20.325 -10.892 1.00 60.88 163 PRO A C 1
ATOM 1295 O O . PRO A 1 163 ? -8.988 -20.086 -10.579 1.00 60.88 163 PRO A O 1
ATOM 1298 N N . THR A 1 164 ? -11.178 -19.948 -10.114 1.00 61.31 164 THR A N 1
ATOM 1299 C CA . THR A 1 164 ? -11.011 -19.394 -8.759 1.00 61.31 164 THR A CA 1
ATOM 1300 C C . THR A 1 164 ? -10.877 -20.477 -7.680 1.00 61.31 164 THR A C 1
ATOM 1302 O O . THR A 1 164 ? -10.517 -20.179 -6.539 1.00 61.31 164 THR A O 1
ATOM 1305 N N . ASN A 1 165 ? -11.079 -21.753 -8.035 1.00 67.31 165 ASN A N 1
ATOM 1306 C CA . ASN A 1 165 ? -10.850 -22.897 -7.154 1.00 67.31 165 ASN A CA 1
ATOM 1307 C C . ASN A 1 165 ? -9.411 -23.448 -7.206 1.00 67.31 165 ASN A C 1
ATOM 1309 O O . ASN A 1 165 ? -9.067 -24.282 -6.373 1.00 67.31 165 ASN A O 1
ATOM 1313 N N . ASP A 1 166 ? -8.541 -22.956 -8.089 1.00 72.75 166 ASP A N 1
ATOM 1314 C CA . ASP A 1 166 ? -7.185 -23.481 -8.338 1.00 72.75 166 ASP A CA 1
ATOM 1315 C C . ASP A 1 166 ? -6.200 -23.458 -7.144 1.00 72.75 166 ASP A C 1
ATOM 1317 O O . ASP A 1 166 ? -5.103 -24.010 -7.263 1.00 72.75 166 ASP A O 1
ATOM 1321 N N . PHE A 1 167 ? -6.540 -22.817 -6.017 1.00 80.88 167 PHE A N 1
ATOM 1322 C CA . PHE A 1 167 ? -5.621 -22.500 -4.912 1.00 80.88 167 PHE A CA 1
ATOM 1323 C C . PHE A 1 167 ? -5.987 -23.155 -3.565 1.00 80.88 167 PHE A C 1
ATOM 1325 O O . PHE A 1 167 ? -7.161 -23.317 -3.227 1.00 80.88 167 PHE A O 1
ATOM 1332 N N . VAL A 1 168 ? -4.970 -23.489 -2.755 1.00 81.75 168 VAL A N 1
ATOM 1333 C CA . VAL A 1 168 ? -5.109 -23.954 -1.352 1.00 81.75 168 VAL A CA 1
ATOM 1334 C C . VAL A 1 168 ? -5.075 -22.827 -0.310 1.00 81.75 168 VAL A C 1
ATOM 1336 O O . VAL A 1 168 ? -5.321 -23.076 0.872 1.00 81.75 168 VAL A O 1
ATOM 1339 N N . VAL A 1 169 ? -4.749 -21.604 -0.736 1.00 88.31 169 VAL A N 1
ATOM 1340 C CA . VAL A 1 169 ? -4.748 -20.365 0.058 1.00 88.31 169 VAL A CA 1
ATOM 1341 C C . VAL A 1 169 ? -5.238 -19.237 -0.863 1.00 88.31 169 VAL A C 1
ATOM 1343 O O . VAL A 1 169 ? -4.601 -19.014 -1.894 1.00 88.31 169 VAL A O 1
ATOM 1346 N N . PRO A 1 170 ? -6.341 -18.530 -0.551 1.00 91.75 170 PRO A N 1
ATOM 1347 C CA . PRO A 1 170 ? -6.797 -17.405 -1.360 1.00 91.75 170 PRO A CA 1
ATOM 1348 C C . PRO A 1 170 ? -5.806 -16.234 -1.294 1.00 91.75 170 PRO A C 1
ATOM 1350 O O . PRO A 1 170 ? -5.299 -15.880 -0.226 1.00 91.75 170 PRO A O 1
ATOM 1353 N N . ILE A 1 171 ? -5.557 -15.620 -2.450 1.00 95.31 171 ILE A N 1
ATOM 1354 C CA . ILE A 1 171 ? -4.652 -14.481 -2.639 1.00 95.31 171 ILE A CA 1
ATOM 1355 C C . ILE A 1 171 ? -5.473 -13.305 -3.165 1.00 95.31 171 ILE A C 1
ATOM 1357 O O . ILE A 1 171 ? -6.265 -13.475 -4.092 1.00 95.31 171 ILE A O 1
ATOM 1361 N N . VAL A 1 172 ? -5.278 -12.122 -2.585 1.00 97.69 172 VAL A N 1
ATOM 1362 C CA . VAL A 1 172 ? -5.991 -10.896 -2.967 1.00 97.69 172 VAL A CA 1
ATOM 1363 C C . VAL A 1 172 ? -4.974 -9.859 -3.466 1.00 97.69 172 VAL A C 1
ATOM 1365 O O . VAL A 1 172 ? -4.304 -9.238 -2.635 1.00 97.69 172 VAL A O 1
ATOM 1368 N N . PRO A 1 173 ? -4.802 -9.717 -4.797 1.00 97.75 173 PRO A N 1
ATOM 1369 C CA . PRO A 1 173 ? -3.947 -8.697 -5.404 1.00 97.75 173 PRO A CA 1
ATOM 1370 C C . PRO A 1 173 ? -4.602 -7.308 -5.401 1.00 97.75 173 PRO A C 1
ATOM 1372 O O . PRO A 1 173 ? -5.828 -7.207 -5.404 1.00 97.75 173 PRO A O 1
ATOM 1375 N N . THR A 1 174 ? -3.789 -6.252 -5.497 1.00 97.44 174 THR A N 1
ATOM 1376 C CA . THR A 1 174 ? -4.220 -4.870 -5.784 1.00 97.44 174 THR A CA 1
ATOM 1377 C C . THR A 1 174 ? -3.341 -4.247 -6.869 1.00 97.44 174 THR A C 1
ATOM 1379 O O . THR A 1 174 ? -2.185 -4.632 -7.001 1.00 97.44 174 THR A O 1
ATOM 1382 N N . PHE A 1 175 ? -3.829 -3.240 -7.598 1.00 96.62 175 PHE A N 1
ATOM 1383 C CA . PHE A 1 175 ? -3.004 -2.486 -8.557 1.00 96.62 175 PHE A CA 1
ATOM 1384 C C . PHE A 1 175 ? -1.949 -1.620 -7.866 1.00 96.62 175 PHE A C 1
ATOM 1386 O O . PHE A 1 175 ? -2.303 -0.811 -7.005 1.00 96.62 175 PHE A O 1
ATOM 1393 N N . GLY A 1 176 ? -0.693 -1.743 -8.297 1.00 97.19 176 GLY A N 1
ATOM 1394 C CA . GLY A 1 176 ? 0.369 -0.780 -8.025 1.00 97.19 176 GLY A CA 1
ATOM 1395 C C . GLY A 1 176 ? 0.471 0.363 -9.047 1.00 97.19 176 GLY A C 1
ATOM 1396 O O . GLY A 1 176 ? -0.289 0.414 -10.020 1.00 97.19 176 GLY A O 1
ATOM 1397 N N . ASN A 1 177 ? 1.391 1.309 -8.824 1.00 96.06 177 ASN A N 1
ATOM 1398 C CA . ASN A 1 177 ? 1.617 2.462 -9.712 1.00 96.06 177 ASN A CA 1
ATOM 1399 C C . ASN A 1 177 ? 2.712 2.232 -10.776 1.00 96.06 177 ASN A C 1
ATOM 1401 O O . ASN A 1 177 ? 2.785 2.984 -11.756 1.00 96.06 177 ASN A O 1
ATOM 1405 N N . ASN A 1 178 ? 3.523 1.184 -10.618 1.00 96.31 178 ASN A N 1
ATOM 1406 C CA . ASN A 1 178 ? 4.422 0.631 -11.634 1.00 96.31 178 ASN A CA 1
ATOM 1407 C C . ASN A 1 178 ? 3.771 -0.504 -12.451 1.00 96.31 178 ASN A C 1
ATOM 1409 O O . ASN A 1 178 ? 4.209 -0.786 -13.564 1.00 96.31 178 ASN A O 1
ATOM 1413 N N . ASP A 1 179 ? 2.668 -1.084 -11.968 1.00 97.25 179 ASP A N 1
ATOM 1414 C CA . ASP A 1 179 ? 1.841 -2.077 -12.685 1.00 97.25 179 ASP A CA 1
ATOM 1415 C C . ASP A 1 179 ? 1.098 -1.524 -13.926 1.00 97.25 179 ASP A C 1
ATOM 1417 O O . ASP A 1 179 ? 0.325 -2.246 -14.567 1.00 97.25 179 ASP A O 1
ATOM 1421 N N . ILE A 1 180 ? 1.326 -0.253 -14.278 1.00 95.56 180 ILE A N 1
ATOM 1422 C CA . ILE A 1 180 ? 0.703 0.468 -15.392 1.00 95.56 180 ILE A CA 1
ATOM 1423 C C . ILE A 1 180 ? 1.694 1.379 -16.135 1.00 95.56 180 ILE A C 1
ATOM 1425 O O . ILE A 1 180 ? 2.733 1.785 -15.619 1.00 95.56 180 ILE A O 1
ATOM 1429 N N . LEU A 1 181 ? 1.307 1.752 -17.354 1.00 94.19 181 LEU A N 1
ATOM 1430 C CA . LEU A 1 181 ? 1.965 2.728 -18.219 1.00 94.19 181 LEU A CA 1
ATOM 1431 C C . LEU A 1 181 ? 0.886 3.647 -18.840 1.00 94.19 181 LEU A C 1
ATOM 1433 O O . LEU A 1 181 ? -0.143 3.120 -19.282 1.00 94.19 181 LEU A O 1
ATOM 1437 N N . PRO A 1 182 ? 1.096 4.977 -18.912 1.00 93.81 182 PRO A N 1
ATOM 1438 C CA . PRO A 1 182 ? 2.184 5.727 -18.278 1.00 93.81 182 PRO A CA 1
ATOM 1439 C C . PRO A 1 182 ? 2.202 5.551 -16.753 1.00 93.81 182 PRO A C 1
ATOM 1441 O O . PRO A 1 182 ? 1.159 5.353 -16.133 1.00 93.81 182 PRO A O 1
ATOM 1444 N N . HIS A 1 183 ? 3.396 5.606 -16.162 1.00 89.88 183 HIS A N 1
ATOM 1445 C CA . HIS A 1 183 ? 3.587 5.484 -14.715 1.00 89.88 183 HIS A CA 1
ATOM 1446 C C . HIS A 1 183 ? 2.668 6.457 -13.961 1.00 89.88 183 HIS A C 1
ATOM 1448 O O . HIS A 1 183 ? 2.539 7.614 -14.359 1.00 89.88 183 HIS A O 1
ATOM 1454 N N . ASN A 1 184 ? 2.024 5.985 -12.892 1.00 93.31 184 ASN A N 1
ATOM 1455 C CA . ASN A 1 184 ? 1.036 6.717 -12.083 1.00 93.31 184 ASN A CA 1
ATOM 1456 C C . ASN A 1 184 ? -0.307 7.064 -12.770 1.00 93.31 184 ASN A C 1
ATOM 1458 O O . ASN A 1 184 ? -1.248 7.427 -12.064 1.00 93.31 184 ASN A O 1
ATOM 1462 N N . ILE A 1 185 ? -0.448 6.933 -14.096 1.00 95.56 185 ILE A N 1
ATOM 1463 C CA . ILE A 1 185 ? -1.622 7.416 -14.846 1.00 95.56 185 ILE A CA 1
ATOM 1464 C C . ILE A 1 185 ? -2.633 6.289 -15.118 1.00 95.56 185 ILE A C 1
ATOM 1466 O O . ILE A 1 185 ? -2.587 5.615 -16.149 1.00 95.56 185 ILE A O 1
ATOM 1470 N N . PHE A 1 186 ? -3.584 6.093 -14.200 1.00 96.81 186 PHE A N 1
ATOM 1471 C CA . PHE A 1 186 ? -4.672 5.119 -14.354 1.00 96.81 186 PHE A CA 1
ATOM 1472 C C . PHE A 1 186 ? -5.950 5.819 -14.845 1.00 96.81 186 PHE A C 1
ATOM 1474 O O . PHE A 1 186 ? -6.655 6.465 -14.068 1.00 96.81 186 PHE A O 1
ATOM 1481 N N . GLU A 1 187 ? -6.268 5.681 -16.134 1.00 96.25 187 GLU A N 1
ATOM 1482 C CA . GLU A 1 187 ? -7.480 6.258 -16.741 1.00 96.25 187 GLU A CA 1
ATOM 1483 C C . GLU A 1 187 ? -8.787 5.622 -16.203 1.00 96.25 187 GLU A C 1
ATOM 1485 O O . GLU A 1 187 ? -8.783 4.450 -15.800 1.00 96.25 187 GLU A O 1
ATOM 1490 N N . PRO A 1 188 ? -9.936 6.330 -16.235 1.00 96.44 188 PRO A N 1
ATOM 1491 C CA . PRO A 1 188 ? -11.250 5.752 -15.934 1.00 96.44 188 PRO A CA 1
ATOM 1492 C C . PRO A 1 188 ? -11.545 4.467 -16.732 1.00 96.44 188 PRO A C 1
ATOM 1494 O O . PRO A 1 188 ? -11.251 4.379 -17.925 1.00 96.44 188 PRO A O 1
ATOM 1497 N N . GLY A 1 189 ? -12.114 3.457 -16.071 1.00 92.88 189 GLY A N 1
ATOM 1498 C CA . GLY A 1 189 ? -12.431 2.168 -16.686 1.00 92.88 189 GLY A CA 1
ATOM 1499 C C . GLY A 1 189 ? -13.792 2.133 -17.409 1.00 92.88 189 GLY A C 1
ATOM 1500 O O . GLY A 1 189 ? -14.628 3.016 -17.204 1.00 92.88 189 GLY A O 1
ATOM 1501 N N . PRO A 1 190 ? -14.050 1.113 -18.256 1.00 95.88 190 PRO A N 1
ATOM 1502 C CA . PRO A 1 190 ? -13.133 0.040 -18.657 1.00 95.88 190 PRO A CA 1
ATOM 1503 C C . PRO A 1 190 ? -12.042 0.522 -19.632 1.00 95.88 190 PRO A C 1
ATOM 1505 O O . PRO A 1 190 ? -12.322 0.987 -20.738 1.00 95.88 190 PRO A O 1
ATOM 1508 N N . ASN A 1 191 ? -10.782 0.357 -19.237 1.00 94.88 191 ASN A N 1
ATOM 1509 C CA . ASN A 1 191 ? -9.583 0.783 -19.971 1.00 94.88 191 ASN A CA 1
ATOM 1510 C C . ASN A 1 191 ? -8.800 -0.449 -20.486 1.00 94.88 191 ASN A C 1
ATOM 1512 O O . ASN A 1 191 ? -9.362 -1.544 -20.551 1.00 94.88 191 ASN A O 1
ATOM 1516 N N . ARG A 1 192 ? -7.531 -0.319 -20.914 1.00 95.25 192 ARG A N 1
ATOM 1517 C CA . ARG A 1 192 ? -6.749 -1.514 -21.308 1.00 95.25 192 ARG A CA 1
ATOM 1518 C C . ARG A 1 192 ? -6.234 -2.330 -20.120 1.00 95.25 192 ARG A C 1
ATOM 1520 O O . ARG A 1 192 ? -6.375 -3.546 -20.139 1.00 95.25 192 ARG A O 1
ATOM 1527 N N . TRP A 1 193 ? -5.762 -1.680 -19.059 1.00 96.88 193 TRP A N 1
ATOM 1528 C CA . TRP A 1 193 ? -5.230 -2.346 -17.868 1.00 96.88 193 TRP A CA 1
ATOM 1529 C C . TRP A 1 193 ? -6.282 -3.211 -17.159 1.00 96.88 193 TRP A C 1
ATOM 1531 O O . TRP A 1 193 ? -6.057 -4.396 -16.950 1.00 96.88 193 TRP A O 1
ATOM 1541 N N . THR A 1 194 ? -7.477 -2.681 -16.904 1.00 96.56 194 THR A N 1
ATOM 1542 C CA . THR A 1 194 ? -8.624 -3.450 -16.369 1.00 96.56 194 THR A CA 1
ATOM 1543 C C . THR A 1 194 ? -8.982 -4.685 -17.207 1.00 96.56 194 THR A C 1
ATOM 1545 O O . THR A 1 194 ? -9.380 -5.695 -16.637 1.00 96.56 194 THR A O 1
ATOM 1548 N N . ARG A 1 195 ? -8.797 -4.666 -18.537 1.00 96.25 195 ARG A N 1
ATOM 1549 C CA . ARG A 1 195 ? -8.991 -5.857 -19.391 1.00 96.25 195 ARG A CA 1
ATOM 1550 C C . ARG A 1 195 ? -7.832 -6.844 -19.295 1.00 96.25 195 ARG A C 1
ATOM 1552 O O . ARG A 1 195 ? -8.072 -8.036 -19.129 1.00 96.25 195 ARG A O 1
ATOM 1559 N N . ASP A 1 196 ? -6.597 -6.359 -19.388 1.00 96.56 196 ASP A N 1
ATOM 1560 C CA . ASP A 1 196 ? -5.407 -7.213 -19.377 1.00 96.56 196 ASP A CA 1
ATOM 1561 C C . ASP A 1 196 ? -5.263 -7.921 -18.016 1.00 96.56 196 ASP A C 1
ATOM 1563 O O . ASP A 1 196 ? -5.047 -9.133 -17.958 1.00 96.56 196 ASP A O 1
ATOM 1567 N N . TYR A 1 197 ? -5.503 -7.205 -16.913 1.00 97.56 197 TYR A N 1
ATOM 1568 C CA . TYR A 1 197 ? -5.498 -7.774 -15.565 1.00 97.56 197 TYR A CA 1
ATOM 1569 C C . TYR A 1 197 ? -6.731 -8.629 -15.238 1.00 97.56 197 TYR A C 1
ATOM 1571 O O . TYR A 1 197 ? -6.622 -9.521 -14.401 1.00 97.56 197 TYR A O 1
ATOM 1579 N N . ALA A 1 198 ? -7.867 -8.467 -15.930 1.00 95.44 198 ALA A N 1
ATOM 1580 C CA . ALA A 1 198 ? -8.998 -9.394 -15.788 1.00 95.44 198 ALA A CA 1
ATOM 1581 C C . ALA A 1 198 ? -8.678 -10.806 -16.322 1.00 95.44 198 ALA A C 1
ATOM 1583 O O . ALA A 1 198 ? -9.303 -11.774 -15.891 1.00 95.44 198 ALA A O 1
ATOM 1584 N N . ASP A 1 199 ? -7.692 -10.939 -17.219 1.00 94.12 199 ASP A N 1
ATOM 1585 C CA . ASP A 1 199 ? -7.110 -12.230 -17.607 1.00 94.12 199 ASP A CA 1
ATOM 1586 C C . ASP A 1 199 ? -6.009 -12.676 -16.625 1.00 94.12 199 ASP A C 1
ATOM 1588 O O . ASP A 1 199 ? -6.065 -13.793 -16.108 1.00 94.12 199 ASP A O 1
ATOM 1592 N N . ILE A 1 200 ? -5.048 -11.798 -16.299 1.00 95.38 200 ILE A N 1
ATOM 1593 C CA . ILE A 1 200 ? -3.909 -12.121 -15.409 1.00 95.38 200 ILE A CA 1
ATOM 1594 C C . ILE A 1 200 ? -4.381 -12.555 -14.008 1.00 95.38 200 ILE A C 1
ATOM 1596 O O . ILE A 1 200 ? -3.863 -13.522 -13.450 1.00 95.38 200 ILE A O 1
ATOM 1600 N N . TRP A 1 201 ? -5.388 -11.879 -13.448 1.00 95.25 201 TRP A N 1
ATOM 1601 C CA . TRP A 1 201 ? -5.970 -12.163 -12.130 1.00 95.25 201 TRP A CA 1
ATOM 1602 C C . TRP A 1 201 ? -7.298 -12.933 -12.199 1.00 95.25 201 TRP A C 1
ATOM 1604 O O . TRP A 1 201 ? -8.012 -13.016 -11.198 1.00 95.25 201 TRP A O 1
ATOM 1614 N N . ARG A 1 202 ? -7.625 -13.568 -13.337 1.00 89.56 202 ARG A N 1
ATOM 1615 C CA . ARG A 1 202 ? -8.866 -14.353 -13.527 1.00 89.56 202 ARG A CA 1
ATOM 1616 C C . ARG A 1 202 ? -9.107 -15.419 -12.445 1.00 89.56 202 ARG A C 1
ATOM 1618 O O . ARG A 1 202 ? -10.253 -15.796 -12.210 1.00 89.56 202 ARG A O 1
ATOM 1625 N N . LYS A 1 203 ? -8.032 -15.903 -11.810 1.00 86.94 203 LYS A N 1
ATOM 1626 C CA . LYS A 1 203 ? -8.054 -16.892 -10.719 1.00 86.94 203 LYS A CA 1
ATOM 1627 C C . LYS A 1 203 ? -8.232 -16.301 -9.311 1.00 86.94 203 LYS A C 1
ATOM 1629 O O . LYS A 1 203 ? -8.501 -17.045 -8.377 1.00 86.94 203 LYS A O 1
ATOM 1634 N N . PHE A 1 204 ? -8.057 -14.991 -9.141 1.00 90.75 204 PHE A N 1
ATOM 1635 C CA . PHE A 1 204 ? -8.137 -14.303 -7.843 1.00 90.75 204 PHE A CA 1
ATOM 1636 C C . PHE A 1 204 ? -9.422 -13.485 -7.681 1.00 90.75 204 PHE A C 1
ATOM 1638 O O . PHE A 1 204 ? -9.895 -13.302 -6.560 1.00 90.75 204 PHE A O 1
ATOM 1645 N N . ILE A 1 205 ? -9.984 -12.999 -8.793 1.00 91.50 205 ILE A N 1
ATOM 1646 C CA . ILE A 1 205 ? -11.213 -12.198 -8.826 1.00 91.50 205 ILE A CA 1
ATOM 1647 C C . ILE A 1 205 ? -12.431 -13.144 -8.863 1.00 91.50 205 ILE A C 1
ATOM 1649 O O . ILE A 1 205 ? -12.609 -13.852 -9.865 1.00 91.50 205 ILE A O 1
ATOM 1653 N N . PRO A 1 206 ? -13.295 -13.156 -7.825 1.00 90.00 206 PRO A N 1
ATOM 1654 C CA . PRO A 1 206 ? -14.522 -13.954 -7.817 1.00 90.00 206 PRO A CA 1
ATOM 1655 C C . PRO A 1 206 ? -15.436 -13.602 -8.997 1.00 90.00 206 PRO A C 1
ATOM 1657 O O . PRO A 1 206 ? -15.481 -12.452 -9.429 1.00 90.00 206 PRO A O 1
ATOM 1660 N N . GLU A 1 207 ? -16.209 -14.563 -9.512 1.00 87.06 207 GLU A N 1
ATOM 1661 C CA . GLU A 1 207 ? -17.067 -14.318 -10.684 1.00 87.06 207 GLU A CA 1
ATOM 1662 C C . GLU A 1 207 ? -18.058 -13.162 -10.472 1.00 87.06 207 GLU A C 1
ATOM 1664 O O . GLU A 1 207 ? -18.135 -12.267 -11.312 1.00 87.06 207 GLU A O 1
ATOM 1669 N N . ALA A 1 208 ? -18.700 -13.111 -9.301 1.00 88.44 208 ALA A N 1
ATOM 1670 C CA . ALA A 1 208 ? -19.609 -12.043 -8.864 1.00 88.44 208 ALA A CA 1
ATOM 1671 C C . ALA A 1 208 ? -18.911 -10.714 -8.480 1.00 88.44 208 ALA A C 1
ATOM 1673 O O . ALA A 1 208 ? -19.454 -9.923 -7.712 1.00 88.44 208 ALA A O 1
ATOM 1674 N N . GLN A 1 209 ? -17.674 -10.510 -8.939 1.00 93.50 209 GLN A N 1
ATOM 1675 C CA . GLN A 1 209 ? -16.905 -9.264 -8.844 1.00 93.50 209 GLN A CA 1
ATOM 1676 C C . GLN A 1 209 ? -16.222 -8.902 -10.173 1.00 93.50 209 GLN A C 1
ATOM 1678 O O . GLN A 1 209 ? -15.507 -7.903 -10.265 1.00 93.50 209 GLN A O 1
ATOM 1683 N N . ARG A 1 210 ? -16.413 -9.697 -11.238 1.00 91.88 210 ARG A N 1
ATOM 1684 C CA . ARG A 1 210 ? -15.782 -9.424 -12.539 1.00 91.88 210 ARG A CA 1
ATOM 1685 C C . ARG A 1 210 ? -16.358 -8.177 -13.208 1.00 91.88 210 ARG A C 1
ATOM 1687 O O . ARG A 1 210 ? -15.646 -7.565 -14.001 1.00 91.88 210 ARG A O 1
ATOM 1694 N N . HIS A 1 211 ? -17.592 -7.771 -12.886 1.00 92.75 211 HIS A N 1
ATOM 1695 C CA . HIS A 1 211 ? -18.155 -6.529 -13.412 1.00 92.75 211 HIS A CA 1
ATOM 1696 C C . HIS A 1 211 ? -17.569 -5.299 -12.711 1.00 92.75 211 HIS A C 1
ATOM 1698 O O . HIS A 1 211 ? -16.986 -4.457 -13.394 1.00 92.75 211 HIS A O 1
ATOM 1704 N N . SER A 1 212 ? -17.603 -5.230 -11.375 1.00 94.69 212 SER A N 1
ATOM 1705 C CA . SER A 1 212 ? -16.915 -4.161 -10.624 1.00 94.69 212 SER A CA 1
ATOM 1706 C C . SER A 1 212 ? -15.411 -4.071 -10.947 1.00 94.69 212 SER A C 1
ATOM 1708 O O . SER A 1 212 ? -14.892 -2.970 -11.161 1.00 94.69 212 SER A O 1
ATOM 1710 N N . PHE A 1 213 ? -14.729 -5.205 -11.141 1.00 97.19 213 PHE A N 1
ATOM 1711 C CA . PHE A 1 213 ? -13.338 -5.206 -11.596 1.00 97.19 213 PHE A CA 1
ATOM 1712 C C . PHE A 1 213 ? -13.162 -4.664 -13.025 1.00 97.19 213 PHE A C 1
ATOM 1714 O O . PHE A 1 213 ? -12.287 -3.833 -13.265 1.00 97.19 213 PHE A O 1
ATOM 1721 N N . ALA A 1 214 ? -13.988 -5.079 -13.991 1.00 95.25 214 ALA A N 1
ATOM 1722 C CA . ALA A 1 214 ? -13.923 -4.542 -15.354 1.00 95.25 214 ALA A CA 1
ATOM 1723 C C . ALA A 1 214 ? -14.279 -3.044 -15.414 1.00 95.25 214 ALA A C 1
ATOM 1725 O O . ALA A 1 214 ? -13.771 -2.322 -16.274 1.00 95.25 214 ALA A O 1
ATOM 1726 N N . ARG A 1 215 ? -15.130 -2.574 -14.493 1.00 94.81 215 ARG A N 1
ATOM 1727 C CA . ARG A 1 215 ? -15.564 -1.179 -14.371 1.00 94.81 215 ARG A CA 1
ATOM 1728 C C . ARG A 1 215 ? -14.453 -0.252 -13.875 1.00 94.81 215 ARG A C 1
ATOM 1730 O O . ARG A 1 215 ? -14.306 0.831 -14.434 1.00 94.81 215 ARG A O 1
ATOM 1737 N N . GLY A 1 216 ? -13.667 -0.666 -12.877 1.00 94.75 216 GLY A N 1
ATOM 1738 C CA . GLY A 1 216 ? -12.659 0.210 -12.261 1.00 94.75 216 GLY A CA 1
ATOM 1739 C C . GLY A 1 216 ? -11.491 -0.468 -11.537 1.00 94.75 216 GLY A C 1
ATOM 1740 O O . GLY A 1 216 ? -10.716 0.202 -10.857 1.00 94.75 216 GLY A O 1
ATOM 1741 N N . GLY A 1 217 ? -11.321 -1.782 -11.671 1.00 96.88 217 GLY A N 1
ATOM 1742 C CA . GLY A 1 217 ? -10.199 -2.522 -11.084 1.00 96.88 217 GLY A CA 1
ATOM 1743 C C . GLY A 1 217 ? -10.293 -2.765 -9.573 1.00 96.88 217 GLY A C 1
ATOM 1744 O O . GLY A 1 217 ? -9.322 -3.221 -8.972 1.00 96.88 217 GLY A O 1
ATOM 1745 N N . TRP A 1 218 ? -11.436 -2.463 -8.953 1.00 97.94 218 TRP A N 1
ATOM 1746 C CA . TRP A 1 218 ? -11.710 -2.711 -7.537 1.00 97.94 218 TRP A CA 1
ATOM 1747 C C . TRP A 1 218 ? -12.615 -3.939 -7.357 1.00 97.94 218 TRP A C 1
ATOM 1749 O O . TRP A 1 218 ? -13.456 -4.225 -8.207 1.00 97.94 218 TRP A O 1
ATOM 1759 N N . PHE A 1 219 ? -12.431 -4.677 -6.260 1.00 98.12 219 PHE A N 1
ATOM 1760 C CA . PHE A 1 219 ? -13.221 -5.868 -5.914 1.00 98.12 219 PHE A CA 1
ATOM 1761 C C . PHE A 1 219 ? -13.035 -6.250 -4.437 1.00 98.12 219 PHE A C 1
ATOM 1763 O O . PHE A 1 219 ? -12.151 -5.722 -3.759 1.00 98.12 219 PHE A O 1
ATOM 1770 N N . PHE A 1 220 ? -13.825 -7.197 -3.928 1.00 97.44 220 PHE A N 1
ATOM 1771 C CA . PHE A 1 220 ? -13.541 -7.877 -2.662 1.00 97.44 220 PHE A CA 1
ATOM 1772 C C . PHE A 1 220 ? -13.557 -9.406 -2.795 1.00 97.44 220 PHE A C 1
ATOM 1774 O O . PHE A 1 220 ? -14.261 -9.968 -3.630 1.00 97.44 220 PHE A O 1
ATOM 1781 N N . THR A 1 221 ? -12.823 -10.089 -1.916 1.00 95.25 221 THR A N 1
ATOM 1782 C CA . THR A 1 221 ? -12.832 -11.558 -1.808 1.00 95.25 221 THR A CA 1
ATOM 1783 C C . THR A 1 221 ? -13.143 -11.969 -0.373 1.00 95.25 221 THR A C 1
ATOM 1785 O O . THR A 1 221 ? -12.467 -11.538 0.563 1.00 95.25 221 THR A O 1
ATOM 1788 N N . GLU A 1 222 ? -14.156 -12.820 -0.181 1.00 94.50 222 GLU A N 1
ATOM 1789 C CA . GLU A 1 222 ? -14.496 -13.410 1.123 1.00 94.50 222 GLU A CA 1
ATOM 1790 C C . GLU A 1 222 ? -13.489 -14.506 1.502 1.00 94.50 222 GLU A C 1
ATOM 1792 O O . GLU A 1 222 ? -13.754 -15.687 1.307 1.00 94.50 222 GLU A O 1
ATOM 1797 N N . VAL A 1 223 ? -12.320 -14.126 2.032 1.00 94.44 223 VAL A N 1
ATOM 1798 C CA . VAL A 1 223 ? -11.242 -15.064 2.415 1.00 94.44 223 VAL A CA 1
ATOM 1799 C C . VAL A 1 223 ? -11.619 -16.015 3.557 1.00 94.44 223 VAL A C 1
ATOM 1801 O O . VAL A 1 223 ? -11.028 -17.089 3.669 1.00 94.44 223 VAL A O 1
ATOM 1804 N N . ILE A 1 224 ? -12.621 -15.660 4.369 1.00 94.12 224 ILE A N 1
ATOM 1805 C CA . ILE A 1 224 ? -13.323 -16.584 5.269 1.00 94.12 224 ILE A CA 1
ATOM 1806 C C . ILE A 1 224 ? -14.823 -16.457 4.932 1.00 94.12 224 ILE A C 1
ATOM 1808 O O . ILE A 1 224 ? -15.413 -15.414 5.247 1.00 94.12 224 ILE A O 1
ATOM 1812 N N . PRO A 1 225 ? -15.445 -17.456 4.270 1.00 91.25 225 PRO A N 1
ATOM 1813 C CA . PRO A 1 225 ? -16.780 -17.321 3.678 1.00 91.25 225 PRO A CA 1
ATOM 1814 C C . PRO A 1 225 ? -17.859 -16.893 4.679 1.00 91.25 225 PRO A C 1
ATOM 1816 O O . PRO A 1 225 ? -18.027 -17.515 5.726 1.00 91.25 225 PRO A O 1
ATOM 1819 N N . GLY A 1 226 ? -18.603 -15.827 4.368 1.00 92.62 226 GLY A N 1
ATOM 1820 C CA . GLY A 1 226 ? -19.644 -15.277 5.241 1.00 92.62 226 GLY A CA 1
ATOM 1821 C C . GLY A 1 226 ? -19.137 -14.682 6.562 1.00 92.62 226 GLY A C 1
ATOM 1822 O O . GLY A 1 226 ? -19.933 -14.492 7.481 1.00 92.62 226 GLY A O 1
ATOM 1823 N N . LYS A 1 227 ? -17.828 -14.411 6.687 1.00 95.75 227 LYS A N 1
ATOM 1824 C CA . LYS A 1 227 ? -17.181 -13.940 7.927 1.00 95.75 227 LYS A CA 1
ATOM 1825 C C . LYS A 1 227 ? -16.270 -12.732 7.704 1.00 95.75 227 LYS A C 1
ATOM 1827 O O . LYS A 1 227 ? -16.497 -11.682 8.304 1.00 95.75 227 LYS A O 1
ATOM 1832 N N . LEU A 1 228 ? -15.262 -12.878 6.842 1.00 97.62 228 LEU A N 1
ATOM 1833 C CA . LEU A 1 228 ? -14.222 -11.880 6.583 1.00 97.62 228 LEU A CA 1
ATOM 1834 C C . LEU A 1 228 ? -14.015 -11.715 5.078 1.00 97.62 228 LEU A C 1
ATOM 1836 O O . LEU A 1 228 ? -13.770 -12.699 4.378 1.00 97.62 228 LEU A O 1
ATOM 1840 N N . ALA A 1 229 ? -14.042 -10.468 4.610 1.00 97.88 229 ALA A N 1
ATOM 1841 C CA . ALA A 1 229 ? -13.634 -10.109 3.257 1.00 97.88 229 ALA A CA 1
ATOM 1842 C C . ALA A 1 229 ? -12.428 -9.162 3.249 1.00 97.88 229 ALA A C 1
ATOM 1844 O O . ALA A 1 229 ? -12.253 -8.337 4.149 1.00 97.88 229 ALA A O 1
ATOM 1845 N N . ILE A 1 230 ? -11.621 -9.262 2.198 1.00 98.44 230 ILE A N 1
ATOM 1846 C CA . ILE A 1 230 ? -10.538 -8.327 1.889 1.00 98.44 230 ILE A CA 1
ATOM 1847 C C . ILE A 1 230 ? -10.984 -7.487 0.693 1.00 98.44 230 ILE A C 1
ATOM 1849 O O . ILE A 1 230 ? -11.409 -8.051 -0.313 1.00 98.44 230 ILE A O 1
ATOM 1853 N N . PHE A 1 231 ? -10.897 -6.163 0.802 1.00 98.62 231 PHE A N 1
ATOM 1854 C CA . PHE A 1 231 ? -11.274 -5.218 -0.249 1.00 98.62 231 PHE A CA 1
ATOM 1855 C C . PHE A 1 231 ? -10.027 -4.736 -0.981 1.00 98.62 231 PHE A C 1
ATOM 1857 O O . PHE A 1 231 ? -9.263 -3.956 -0.417 1.00 98.62 231 PHE A O 1
ATOM 1864 N N . SER A 1 232 ? -9.853 -5.171 -2.229 1.00 98.62 232 SER A N 1
ATOM 1865 C CA . SER A 1 232 ? -8.865 -4.616 -3.151 1.00 98.62 232 SER A CA 1
ATOM 1866 C C . SER A 1 232 ? -9.384 -3.291 -3.703 1.00 98.62 232 SER A C 1
ATOM 1868 O O . SER A 1 232 ? -10.212 -3.252 -4.619 1.00 98.62 232 SER A O 1
ATOM 1870 N N . LEU A 1 233 ? -8.887 -2.199 -3.131 1.00 98.69 233 LEU A N 1
ATOM 1871 C CA . LEU A 1 233 ? -9.140 -0.844 -3.590 1.00 98.69 233 LEU A CA 1
ATOM 1872 C C . LEU A 1 233 ? -8.150 -0.501 -4.707 1.00 98.69 233 LEU A C 1
ATOM 1874 O O . LEU A 1 233 ? -6.936 -0.521 -4.500 1.00 98.69 233 LEU A O 1
ATOM 1878 N N . ASN A 1 234 ? -8.656 -0.089 -5.871 1.00 98.44 234 ASN A N 1
ATOM 1879 C CA . ASN A 1 234 ? -7.829 0.599 -6.859 1.00 98.44 234 ASN A CA 1
ATOM 1880 C C . ASN A 1 234 ? -7.505 2.025 -6.367 1.00 98.44 234 ASN A C 1
ATOM 1882 O O . ASN A 1 234 ? -8.205 2.991 -6.682 1.00 98.44 234 ASN A O 1
ATOM 1886 N N . THR A 1 235 ? -6.456 2.154 -5.550 1.00 98.31 235 THR A N 1
ATOM 1887 C CA . THR A 1 235 ? -6.025 3.435 -4.964 1.00 98.31 235 THR A CA 1
ATOM 1888 C C . THR A 1 235 ? -5.440 4.402 -5.991 1.00 98.31 235 THR A C 1
ATOM 1890 O O . THR A 1 235 ? -5.275 5.578 -5.680 1.00 98.31 235 THR A O 1
ATOM 1893 N N . MET A 1 236 ? -5.190 3.963 -7.230 1.00 97.75 236 MET A N 1
ATOM 1894 C CA . MET A 1 236 ? -4.758 4.850 -8.316 1.00 97.75 236 MET A CA 1
ATOM 1895 C C . MET A 1 236 ? -5.813 5.905 -8.665 1.00 97.75 236 MET A C 1
ATOM 1897 O O . MET A 1 236 ? -5.457 6.985 -9.118 1.00 97.75 236 MET A O 1
ATOM 1901 N N . TYR A 1 237 ? -7.098 5.649 -8.395 1.00 98.06 237 TYR A N 1
ATOM 1902 C CA . TYR A 1 237 ? -8.158 6.661 -8.515 1.00 98.06 237 TYR A CA 1
ATOM 1903 C C . TYR A 1 237 ? -8.232 7.650 -7.346 1.00 98.06 237 TYR A C 1
ATOM 1905 O O . TYR A 1 237 ? -9.044 8.570 -7.382 1.00 98.06 237 TYR A O 1
ATOM 1913 N N . PHE A 1 238 ? -7.406 7.464 -6.316 1.00 97.50 238 PHE A N 1
ATOM 1914 C CA . PHE A 1 238 ? -7.268 8.392 -5.195 1.00 97.50 238 PHE A CA 1
ATOM 1915 C C . PHE A 1 238 ? -5.910 9.109 -5.204 1.00 97.50 238 PHE A C 1
ATOM 1917 O O . PHE A 1 238 ? -5.778 10.136 -4.549 1.00 97.50 238 PHE A O 1
ATOM 1924 N N . PHE A 1 239 ? -4.912 8.567 -5.911 1.00 96.38 239 PHE A N 1
ATOM 1925 C CA . PHE A 1 239 ? -3.520 9.020 -5.911 1.00 96.38 239 PHE A CA 1
ATOM 1926 C C . PHE A 1 239 ? -3.370 10.431 -6.499 1.00 96.38 239 PHE A C 1
ATOM 1928 O O . PHE A 1 239 ? -3.716 10.659 -7.655 1.00 96.38 239 PHE A O 1
ATOM 1935 N N . ASP A 1 240 ? -2.797 11.356 -5.722 1.00 89.75 240 ASP A N 1
ATOM 1936 C CA . ASP A 1 240 ? -2.650 12.784 -6.070 1.00 89.75 240 ASP A CA 1
ATOM 1937 C C . ASP A 1 240 ? -1.843 13.001 -7.374 1.00 89.75 240 ASP A C 1
ATOM 1939 O O . ASP A 1 240 ? -2.099 13.925 -8.143 1.00 89.75 240 ASP A O 1
ATOM 1943 N N . SER A 1 241 ? -0.922 12.078 -7.687 1.00 90.88 241 SER A N 1
ATOM 1944 C CA . SER A 1 241 ? -0.128 12.087 -8.928 1.00 90.88 241 SER A CA 1
ATOM 1945 C C . SER A 1 241 ? -0.847 11.530 -10.172 1.00 90.88 241 SER A C 1
ATOM 1947 O O . SER A 1 241 ? -0.304 11.631 -11.276 1.00 90.88 241 SER A O 1
ATOM 1949 N N . ASN A 1 242 ? -2.049 10.951 -10.052 1.00 95.38 242 ASN A N 1
ATOM 1950 C CA . ASN A 1 242 ? -2.795 10.442 -11.208 1.00 95.38 242 ASN A CA 1
ATOM 1951 C C . ASN A 1 242 ? -3.567 11.565 -11.922 1.00 95.38 242 ASN A C 1
ATOM 1953 O O . ASN A 1 242 ? -4.768 11.749 -11.739 1.00 95.38 242 ASN A O 1
ATOM 1957 N N . THR A 1 243 ? -2.879 12.284 -12.809 1.00 93.38 243 THR A N 1
ATOM 1958 C CA . THR A 1 243 ? -3.451 13.420 -13.563 1.00 93.38 243 THR A CA 1
ATOM 1959 C C . THR A 1 243 ? -4.569 13.069 -14.568 1.00 93.38 243 THR A C 1
ATOM 1961 O O . THR A 1 243 ? -5.061 13.966 -15.254 1.00 93.38 243 THR A O 1
ATOM 1964 N N . ALA A 1 244 ? -5.003 11.804 -14.664 1.00 93.75 244 ALA A N 1
ATOM 1965 C CA . ALA A 1 244 ? -6.154 11.390 -15.477 1.00 93.75 244 ALA A CA 1
ATOM 1966 C C . ALA A 1 244 ? -7.513 11.434 -14.741 1.00 93.75 244 ALA A C 1
ATOM 1968 O O . ALA A 1 244 ? -8.532 11.128 -15.367 1.00 93.75 244 ALA A O 1
ATOM 1969 N N . VAL A 1 245 ? -7.552 11.794 -13.450 1.00 94.06 245 VAL A N 1
ATOM 1970 C CA . VAL A 1 245 ? -8.779 11.878 -12.628 1.00 94.06 245 VAL A CA 1
ATOM 1971 C C . VAL A 1 245 ? -8.778 13.117 -11.720 1.00 94.06 245 VAL A C 1
ATOM 1973 O O . VAL A 1 245 ? -7.714 13.573 -11.311 1.00 94.06 245 VAL A O 1
ATOM 1976 N N . ASP A 1 246 ? -9.957 13.657 -11.385 1.00 91.81 246 ASP A N 1
ATOM 1977 C CA . ASP A 1 246 ? -10.117 14.876 -10.556 1.00 91.81 246 ASP A CA 1
ATOM 1978 C C . ASP A 1 246 ? -10.714 14.556 -9.164 1.00 91.81 246 ASP A C 1
ATOM 1980 O O . ASP A 1 246 ? -11.734 15.101 -8.731 1.00 91.81 246 ASP A O 1
ATOM 1984 N N . GLY A 1 247 ? -10.087 13.601 -8.467 1.00 90.38 247 GLY A N 1
ATOM 1985 C CA . GLY A 1 247 ? -10.427 13.217 -7.094 1.00 90.38 247 GLY A CA 1
ATOM 1986 C C . GLY A 1 247 ? -11.744 12.441 -6.940 1.00 90.38 247 GLY A C 1
ATOM 1987 O O . GLY A 1 247 ? -12.117 11.605 -7.767 1.00 90.38 247 GLY A O 1
ATOM 1988 N N . CYS A 1 248 ? -12.446 12.681 -5.827 1.00 93.50 248 CYS A N 1
ATOM 1989 C CA . CYS A 1 248 ? -13.614 11.900 -5.404 1.00 93.50 248 CYS A CA 1
ATOM 1990 C C . CYS A 1 248 ? -14.893 12.724 -5.160 1.00 93.50 248 CYS A C 1
ATOM 1992 O O . CYS A 1 248 ? -15.889 12.158 -4.696 1.00 93.50 248 CYS A O 1
ATOM 1994 N N . ASP A 1 249 ? -14.908 14.033 -5.432 1.00 87.62 249 ASP A N 1
ATOM 1995 C CA . ASP A 1 249 ? -16.037 14.917 -5.083 1.00 87.62 249 ASP A CA 1
ATOM 1996 C C . ASP A 1 249 ? -17.124 15.012 -6.178 1.00 87.62 249 ASP A C 1
ATOM 1998 O O . ASP A 1 249 ? -18.302 15.200 -5.860 1.00 87.62 249 ASP A O 1
ATOM 2002 N N . SER A 1 250 ? -16.773 14.825 -7.458 1.00 88.50 250 SER A N 1
ATOM 2003 C CA . SER A 1 250 ? -17.718 14.871 -8.591 1.00 88.50 250 SER A CA 1
ATOM 2004 C C . SER A 1 250 ? -18.184 13.481 -9.035 1.00 88.50 250 SER A C 1
ATOM 2006 O O . SER A 1 250 ? -17.378 12.573 -9.198 1.00 88.50 250 SER A O 1
ATOM 2008 N N . LYS A 1 251 ? -19.482 13.339 -9.348 1.00 90.06 251 LYS A N 1
ATOM 2009 C CA . LYS A 1 251 ? -20.093 12.096 -9.870 1.00 90.06 251 LYS A CA 1
ATOM 2010 C C . LYS A 1 251 ? -19.552 11.629 -11.231 1.00 90.06 251 LYS A C 1
ATOM 2012 O O . LYS A 1 251 ? -19.929 10.552 -11.678 1.00 90.06 251 LYS A O 1
ATOM 2017 N N . SER A 1 252 ? -18.749 12.448 -11.909 1.00 89.69 252 SER A N 1
ATOM 2018 C CA . SER A 1 252 ? -18.045 12.077 -13.143 1.00 89.69 252 SER A CA 1
ATOM 2019 C C . SER A 1 252 ? -16.801 11.226 -12.896 1.00 89.69 252 SER A C 1
ATOM 2021 O O . SER A 1 252 ? -16.386 10.507 -13.801 1.00 89.69 252 SER A O 1
ATOM 2023 N N . GLU A 1 253 ? -16.212 11.309 -11.700 1.00 95.06 253 GLU A N 1
ATOM 2024 C CA . GLU A 1 253 ? -14.890 10.750 -11.437 1.00 95.06 253 GLU A CA 1
ATOM 2025 C C . GLU A 1 253 ? -14.976 9.309 -10.927 1.00 95.06 253 GLU A C 1
ATOM 2027 O O . GLU A 1 253 ? -15.808 9.006 -10.061 1.00 95.06 253 GLU A O 1
ATOM 2032 N N . PRO A 1 254 ? -14.073 8.414 -11.372 1.00 96.62 254 PRO A N 1
ATOM 2033 C CA . PRO A 1 254 ? -14.045 7.040 -10.883 1.00 96.62 254 PRO A CA 1
ATOM 2034 C C . PRO A 1 254 ? -13.733 6.980 -9.380 1.00 96.62 254 PRO A C 1
ATOM 2036 O O . PRO A 1 254 ? -14.191 6.061 -8.710 1.00 96.62 254 PRO A O 1
ATOM 2039 N N . GLY A 1 255 ? -13.043 7.981 -8.816 1.00 96.50 255 GLY A N 1
ATOM 2040 C CA . GLY A 1 255 ? -12.846 8.110 -7.371 1.00 96.50 255 GLY A CA 1
ATOM 2041 C C . GLY A 1 255 ? -14.158 8.296 -6.594 1.00 96.50 255 GLY A C 1
ATOM 2042 O O . GLY A 1 255 ? -14.334 7.705 -5.527 1.00 96.50 255 GLY A O 1
ATOM 2043 N N . TYR A 1 256 ? -15.128 9.048 -7.135 1.00 95.38 256 TYR A N 1
ATOM 2044 C CA . TYR A 1 256 ? -16.461 9.164 -6.531 1.00 95.38 256 TYR A CA 1
ATOM 2045 C C . TYR A 1 256 ? -17.201 7.825 -6.598 1.00 95.38 256 TYR A C 1
ATOM 2047 O O . TYR A 1 256 ? -17.747 7.378 -5.591 1.00 95.38 256 TYR A O 1
ATOM 2055 N N . GLU A 1 257 ? -17.203 7.183 -7.769 1.00 96.31 257 GLU A N 1
ATOM 2056 C CA . GLU A 1 257 ? -17.893 5.909 -7.995 1.00 96.31 257 GLU A CA 1
ATOM 2057 C C . GLU A 1 257 ? -17.344 4.789 -7.098 1.00 96.31 257 GLU A C 1
ATOM 2059 O O . GLU A 1 257 ? -18.112 4.104 -6.424 1.00 96.31 257 GLU A O 1
ATOM 2064 N N . HIS A 1 258 ? -16.018 4.674 -7.000 1.00 97.81 258 HIS A N 1
ATOM 2065 C CA . HIS A 1 258 ? -15.315 3.725 -6.137 1.00 97.81 258 HIS A CA 1
ATOM 2066 C C . HIS A 1 258 ? -15.668 3.928 -4.651 1.00 97.81 258 HIS A C 1
ATOM 2068 O O . HIS A 1 258 ? -15.886 2.957 -3.924 1.00 97.81 258 HIS A O 1
ATOM 2074 N N . MET A 1 259 ? -15.803 5.181 -4.194 1.00 96.69 259 MET A N 1
ATOM 2075 C CA . MET A 1 259 ? -16.241 5.486 -2.824 1.00 96.69 259 MET A CA 1
ATOM 2076 C C . MET A 1 259 ? -17.714 5.123 -2.580 1.00 96.69 259 MET A C 1
ATOM 2078 O O . MET A 1 259 ? -18.041 4.606 -1.511 1.00 96.69 259 MET A O 1
ATOM 2082 N N . GLU A 1 260 ? -18.617 5.343 -3.540 1.00 95.88 260 GLU A N 1
ATOM 2083 C CA . GLU A 1 260 ? -20.018 4.913 -3.402 1.00 95.88 260 GLU A CA 1
ATOM 2084 C C . GLU A 1 260 ? -20.159 3.380 -3.451 1.00 95.88 260 GLU A C 1
ATOM 2086 O O . GLU A 1 260 ? -20.896 2.820 -2.638 1.00 95.88 260 GLU A O 1
ATOM 2091 N N . TRP A 1 261 ? -19.397 2.682 -4.303 1.00 97.00 261 TRP A N 1
ATOM 2092 C CA . TRP A 1 261 ? -19.294 1.215 -4.274 1.00 97.00 261 TRP A CA 1
ATOM 2093 C C . TRP A 1 261 ? -18.833 0.729 -2.895 1.00 97.00 261 TRP A C 1
ATOM 2095 O O . TRP A 1 261 ? -19.506 -0.096 -2.274 1.00 97.00 261 TRP A O 1
ATOM 2105 N N . LEU A 1 262 ? -17.749 1.302 -2.359 1.00 97.81 262 LEU A N 1
ATOM 2106 C CA . LEU A 1 262 ? -17.210 0.926 -1.050 1.00 97.81 262 LEU A CA 1
ATOM 2107 C C . LEU A 1 262 ? -18.229 1.153 0.080 1.00 97.81 262 LEU A C 1
ATOM 2109 O O . LEU A 1 262 ? -18.330 0.335 0.993 1.00 97.81 262 LEU A O 1
ATOM 2113 N N . ARG A 1 263 ? -19.024 2.228 0.002 1.00 96.12 263 ARG A N 1
ATOM 2114 C CA . ARG A 1 263 ? -20.126 2.499 0.939 1.00 96.12 263 ARG A CA 1
ATOM 2115 C C . ARG A 1 263 ? -21.174 1.386 0.902 1.00 96.12 263 ARG A C 1
ATOM 2117 O O . ARG A 1 263 ? -21.515 0.820 1.939 1.00 96.12 263 ARG A O 1
ATOM 2124 N N . VAL A 1 264 ? -21.678 1.071 -0.289 1.00 95.69 264 VAL A N 1
ATOM 2125 C CA . VAL A 1 264 ? -22.738 0.073 -0.487 1.00 95.69 264 VAL A CA 1
ATOM 2126 C C . VAL A 1 264 ? -22.277 -1.311 -0.020 1.00 95.69 264 VAL A C 1
ATOM 2128 O O . VAL A 1 264 ? -22.973 -1.956 0.764 1.00 95.69 264 VAL A O 1
ATOM 2131 N N . GLN A 1 265 ? -21.069 -1.736 -0.398 1.00 96.50 265 GLN A N 1
ATOM 2132 C CA . GLN A 1 265 ? -20.546 -3.046 0.001 1.00 96.50 265 GLN A CA 1
ATOM 2133 C C . GLN A 1 265 ? -20.270 -3.146 1.512 1.00 96.50 265 GLN A C 1
ATOM 2135 O O . GLN A 1 265 ? -20.628 -4.148 2.133 1.00 96.50 265 GLN A O 1
ATOM 2140 N N . LEU A 1 266 ? -19.710 -2.108 2.152 1.00 97.25 266 LEU A N 1
ATOM 2141 C CA . LEU A 1 266 ? -19.518 -2.108 3.611 1.00 97.25 266 LEU A CA 1
ATOM 2142 C C . LEU A 1 266 ? -20.848 -2.131 4.385 1.00 97.25 266 LEU A C 1
ATOM 2144 O O . LEU A 1 266 ? -20.915 -2.740 5.456 1.00 97.25 266 LEU A O 1
ATOM 2148 N N . GLN A 1 267 ? -21.916 -1.535 3.841 1.00 95.69 267 GLN A N 1
ATOM 2149 C CA . GLN A 1 267 ? -23.258 -1.638 4.420 1.00 95.69 267 GLN A CA 1
ATOM 2150 C C . GLN A 1 267 ? -23.828 -3.061 4.304 1.00 95.69 267 GLN A C 1
ATOM 2152 O O . GLN A 1 267 ? -24.313 -3.590 5.305 1.00 95.69 267 GLN A O 1
ATOM 2157 N N . PHE A 1 268 ? -23.690 -3.733 3.156 1.00 95.06 268 PHE A N 1
ATOM 2158 C CA . PHE A 1 268 ? -24.091 -5.141 3.042 1.00 95.06 268 PHE A CA 1
ATOM 2159 C C . PHE A 1 268 ? -23.288 -6.059 3.975 1.00 95.06 268 PHE A C 1
ATOM 2161 O O . PHE A 1 268 ? -23.847 -6.989 4.557 1.00 95.06 268 PHE A O 1
ATOM 2168 N N . LEU A 1 269 ? -21.994 -5.796 4.189 1.00 96.00 269 LEU A N 1
ATOM 2169 C CA . LEU A 1 269 ? -21.201 -6.551 5.166 1.00 96.00 269 LEU A CA 1
ATOM 2170 C C . LEU A 1 269 ? -21.669 -6.321 6.609 1.00 96.00 269 LEU A C 1
ATOM 2172 O O . LEU A 1 269 ? -21.737 -7.288 7.370 1.00 96.00 269 LEU A O 1
ATOM 2176 N N . ARG A 1 270 ? -22.039 -5.087 6.982 1.00 95.12 270 ARG A N 1
ATOM 2177 C CA . ARG A 1 270 ? -22.672 -4.790 8.280 1.00 95.12 270 ARG A CA 1
ATOM 2178 C C . ARG A 1 270 ? -23.947 -5.607 8.473 1.00 95.12 270 ARG A C 1
ATOM 2180 O O . ARG A 1 270 ? -24.100 -6.255 9.505 1.00 95.12 270 ARG A O 1
ATOM 2187 N N . GLU A 1 271 ? -24.839 -5.592 7.488 1.00 94.81 271 GLU A N 1
ATOM 2188 C CA . GLU A 1 271 ? -26.128 -6.299 7.531 1.00 94.81 271 GLU A CA 1
ATOM 2189 C C . GLU A 1 271 ? -25.955 -7.824 7.601 1.00 94.81 271 GLU A C 1
ATOM 2191 O O . GLU A 1 271 ? -26.715 -8.507 8.286 1.00 94.81 271 GLU A O 1
ATOM 2196 N N . ARG A 1 272 ? -24.896 -8.355 6.975 1.00 95.19 272 ARG A N 1
ATOM 2197 C CA . ARG A 1 272 ? -24.475 -9.765 7.068 1.00 95.19 272 ARG A CA 1
ATOM 2198 C C . ARG A 1 272 ? -23.683 -10.098 8.346 1.00 95.19 272 ARG A C 1
ATOM 2200 O O . ARG A 1 272 ? -23.318 -11.254 8.541 1.00 95.19 272 ARG A O 1
ATOM 2207 N N . GLY A 1 273 ? -23.385 -9.119 9.207 1.00 94.44 273 GLY A N 1
ATOM 2208 C CA . GLY A 1 273 ? -22.586 -9.288 10.432 1.00 94.44 273 GLY A CA 1
ATOM 2209 C C . GLY A 1 273 ? -21.079 -9.501 10.213 1.00 94.44 273 GLY A C 1
ATOM 2210 O O . GLY A 1 273 ? -20.345 -9.761 11.169 1.00 94.44 273 GLY A O 1
ATOM 2211 N N . MET A 1 274 ? -20.607 -9.375 8.973 1.00 96.75 274 MET A N 1
ATOM 2212 C CA . MET A 1 274 ? -19.235 -9.649 8.543 1.00 96.75 274 MET A CA 1
ATOM 2213 C C . MET A 1 274 ? -18.237 -8.560 8.964 1.00 96.75 274 MET A C 1
ATOM 2215 O O . MET A 1 274 ? -18.602 -7.521 9.531 1.00 96.75 274 MET A O 1
ATOM 2219 N N . LYS A 1 275 ? -16.953 -8.816 8.683 1.00 97.75 275 LYS A N 1
ATOM 2220 C CA . LYS A 1 275 ? -15.831 -7.884 8.852 1.00 97.75 275 LYS A CA 1
ATOM 2221 C C . LYS A 1 275 ? -15.040 -7.698 7.560 1.00 97.75 275 LYS A C 1
ATOM 2223 O O . LYS A 1 275 ? -15.095 -8.539 6.663 1.00 97.75 275 LYS A O 1
ATOM 2228 N N . ALA A 1 276 ? -14.313 -6.586 7.480 1.00 98.31 276 ALA A N 1
ATOM 2229 C CA . ALA A 1 276 ? -13.566 -6.178 6.297 1.00 98.31 276 ALA A CA 1
ATOM 2230 C C . ALA A 1 276 ? -12.140 -5.716 6.634 1.00 98.31 276 ALA A C 1
ATOM 2232 O O . ALA A 1 276 ? -11.934 -4.977 7.598 1.00 98.31 276 ALA A O 1
ATOM 2233 N N . ILE A 1 277 ? -11.166 -6.083 5.804 1.00 98.75 277 ILE A N 1
ATOM 2234 C CA . ILE A 1 277 ? -9.836 -5.453 5.758 1.00 98.75 277 ILE A CA 1
ATOM 2235 C C . ILE A 1 277 ? -9.747 -4.661 4.453 1.00 98.75 277 ILE A C 1
ATOM 2237 O O . ILE A 1 277 ? -10.071 -5.189 3.389 1.00 98.75 277 ILE A O 1
ATOM 2241 N N . MET A 1 278 ? -9.339 -3.395 4.537 1.00 98.62 278 MET A N 1
ATOM 2242 C CA . MET A 1 278 ? -9.085 -2.554 3.364 1.00 98.62 278 MET A CA 1
ATOM 2243 C C . MET A 1 278 ? -7.654 -2.787 2.887 1.00 98.62 278 MET A C 1
ATOM 2245 O O . MET A 1 278 ? -6.737 -2.833 3.709 1.00 98.62 278 MET A O 1
ATOM 2249 N N . THR A 1 279 ? -7.433 -2.893 1.582 1.00 98.69 279 THR A N 1
ATOM 2250 C CA . THR A 1 279 ? -6.080 -2.975 1.033 1.00 98.69 279 THR A CA 1
ATOM 2251 C C . THR A 1 279 ? -5.977 -2.303 -0.333 1.00 98.69 279 THR A C 1
ATOM 2253 O O . THR A 1 279 ? -6.965 -2.152 -1.046 1.00 98.69 279 THR A O 1
ATOM 2256 N N . GLY A 1 280 ? -4.783 -1.832 -0.666 1.00 98.25 280 GLY A N 1
ATOM 2257 C CA . GLY A 1 280 ? -4.453 -1.109 -1.890 1.00 98.25 280 GLY A CA 1
ATOM 2258 C C . GLY A 1 280 ? -2.953 -0.834 -1.909 1.00 98.25 280 GLY A C 1
ATOM 2259 O O . GLY A 1 280 ? -2.283 -1.049 -0.900 1.00 98.25 280 GLY A O 1
ATOM 2260 N N . HIS A 1 281 ? -2.410 -0.343 -3.016 1.00 98.38 281 HIS A N 1
ATOM 2261 C CA . HIS A 1 281 ? -0.976 -0.081 -3.091 1.00 98.38 281 HIS A CA 1
ATOM 2262 C C . HIS A 1 281 ? -0.593 1.233 -2.390 1.00 98.38 281 HIS A C 1
ATOM 2264 O O . HIS A 1 281 ? 0.008 1.213 -1.314 1.00 98.38 281 HIS A O 1
ATOM 2270 N N . VAL A 1 282 ? -0.995 2.376 -2.958 1.00 98.00 282 VAL A N 1
ATOM 2271 C CA . VAL A 1 282 ? -0.659 3.713 -2.441 1.00 98.00 282 VAL A CA 1
ATOM 2272 C C . VAL A 1 282 ? -1.417 3.984 -1.131 1.00 98.00 282 VAL A C 1
ATOM 2274 O O . VAL A 1 282 ? -2.652 4.016 -1.152 1.00 98.00 282 VAL A O 1
ATOM 2277 N N . PRO A 1 283 ? -0.739 4.248 0.003 1.00 97.38 283 PRO A N 1
ATOM 2278 C CA . PRO A 1 283 ? -1.405 4.506 1.276 1.00 97.38 283 PRO A CA 1
ATOM 2279 C C . PRO A 1 283 ? -2.042 5.908 1.360 1.00 97.38 283 PRO A C 1
ATOM 2281 O O . PRO A 1 283 ? -1.544 6.850 0.740 1.00 97.38 283 PRO A O 1
ATOM 2284 N N . PRO A 1 284 ? -3.076 6.095 2.206 1.00 95.56 284 PRO A N 1
ATOM 2285 C CA . PRO A 1 284 ? -3.724 7.385 2.490 1.00 95.56 284 PRO A CA 1
ATOM 2286 C C . PRO A 1 284 ? -2.872 8.315 3.389 1.00 95.56 284 PRO A C 1
ATOM 2288 O O . PRO A 1 284 ? -3.333 8.798 4.433 1.00 95.56 284 PRO A O 1
ATOM 2291 N N . ALA A 1 285 ? -1.616 8.549 2.996 1.00 93.19 285 ALA A N 1
ATOM 2292 C CA . ALA A 1 285 ? -0.656 9.400 3.699 1.00 93.19 285 ALA A CA 1
ATOM 2293 C C . ALA A 1 285 ? -0.990 10.893 3.542 1.00 93.19 285 ALA A C 1
ATOM 2295 O O . ALA A 1 285 ? -1.332 11.351 2.448 1.00 93.19 285 ALA A O 1
ATOM 2296 N N . ARG A 1 286 ? -0.889 11.651 4.643 1.00 89.06 286 ARG A N 1
ATOM 2297 C CA . ARG A 1 286 ? -1.274 13.069 4.708 1.00 89.06 286 ARG A CA 1
ATOM 2298 C C . ARG A 1 286 ? -0.541 13.812 5.836 1.00 89.06 286 ARG A C 1
ATOM 2300 O O . ARG A 1 286 ? -1.020 13.856 6.970 1.00 89.06 286 ARG A O 1
ATOM 2307 N N . THR A 1 287 ? 0.613 14.390 5.518 1.00 85.44 287 THR A N 1
ATOM 2308 C CA . THR A 1 287 ? 1.488 15.160 6.422 1.00 85.44 287 THR A CA 1
ATOM 2309 C C . THR A 1 287 ? 1.622 16.626 5.955 1.00 85.44 287 THR A C 1
ATOM 2311 O O . THR A 1 287 ? 0.657 17.200 5.433 1.00 85.44 287 THR A O 1
ATOM 2314 N N . PHE A 1 288 ? 2.765 17.288 6.178 1.00 77.62 288 PHE A N 1
ATOM 2315 C CA . PHE A 1 288 ? 3.080 18.579 5.559 1.00 77.62 288 PHE A CA 1
ATOM 2316 C C . PHE A 1 288 ? 3.811 18.379 4.221 1.00 77.62 288 PHE A C 1
ATOM 2318 O O . PHE A 1 288 ? 3.362 18.907 3.207 1.00 77.62 288 PHE A O 1
ATOM 2325 N N . SER A 1 289 ? 4.854 17.551 4.225 1.00 76.56 289 SER A N 1
ATOM 2326 C CA . SER A 1 289 ? 5.697 17.141 3.092 1.00 76.56 289 SER A CA 1
ATOM 2327 C C . SER A 1 289 ? 5.024 16.196 2.090 1.00 76.56 289 SER A C 1
ATOM 2329 O O . SER A 1 289 ? 5.299 16.295 0.897 1.00 76.56 289 SER A O 1
ATOM 2331 N N . LYS A 1 290 ? 4.143 15.286 2.536 1.00 84.81 290 LYS A N 1
ATOM 2332 C CA . LYS A 1 290 ? 3.524 14.257 1.683 1.00 84.81 290 LYS A CA 1
ATOM 2333 C C . LYS A 1 290 ? 2.000 14.286 1.769 1.00 84.81 290 LYS A C 1
ATOM 2335 O O . LYS A 1 290 ? 1.415 14.107 2.837 1.00 84.81 290 LYS A O 1
ATOM 2340 N N . GLN A 1 291 ? 1.357 14.417 0.617 1.00 87.88 291 GLN A N 1
ATOM 2341 C CA . GLN A 1 291 ? -0.048 14.085 0.404 1.00 87.88 291 GLN A CA 1
ATOM 2342 C C . GLN A 1 291 ? -0.080 13.007 -0.676 1.00 87.88 291 GLN A C 1
ATOM 2344 O O . GLN A 1 291 ? 0.292 13.271 -1.813 1.00 87.88 291 GLN A O 1
ATOM 2349 N N . SER A 1 292 ? -0.444 11.778 -0.309 1.00 92.44 292 SER A N 1
ATOM 2350 C CA . SER A 1 292 ? -0.508 10.680 -1.280 1.00 92.44 292 SER A CA 1
ATOM 2351 C C . SER A 1 292 ? -1.875 10.580 -1.944 1.00 92.44 292 SER A C 1
ATOM 2353 O O . SER A 1 292 ? -1.944 10.201 -3.103 1.00 92.44 292 SER A O 1
ATOM 2355 N N . TRP A 1 293 ? -2.973 10.896 -1.257 1.00 95.00 293 TRP A N 1
ATOM 2356 C CA . TRP A 1 293 ? -4.303 10.897 -1.877 1.00 95.00 293 TRP A CA 1
ATOM 2357 C C . TRP A 1 293 ? -4.845 12.318 -1.989 1.00 95.00 293 TRP A C 1
ATOM 2359 O O . TRP A 1 293 ? -4.620 13.118 -1.080 1.00 95.00 293 TRP A O 1
ATOM 2369 N N . ASP A 1 294 ? -5.621 12.580 -3.044 1.00 93.31 294 ASP A N 1
ATOM 2370 C CA . ASP A 1 294 ? -6.442 13.787 -3.163 1.00 93.31 294 ASP A CA 1
ATOM 2371 C C . ASP A 1 294 ? -7.248 14.020 -1.871 1.00 93.31 294 ASP A C 1
ATOM 2373 O O . ASP A 1 294 ? -7.806 13.090 -1.276 1.00 93.31 294 ASP A O 1
ATOM 2377 N N . GLU A 1 295 ? -7.342 15.278 -1.449 1.00 88.38 295 GLU A N 1
ATOM 2378 C CA . GLU A 1 295 ? -7.958 15.673 -0.183 1.00 88.38 295 GLU A CA 1
ATOM 2379 C C . GLU A 1 295 ? -9.444 15.277 -0.106 1.00 88.38 295 GLU A C 1
ATOM 2381 O O . GLU A 1 295 ? -9.937 14.919 0.970 1.00 88.38 295 GLU A O 1
ATOM 2386 N N . THR A 1 296 ? -10.170 15.273 -1.232 1.00 91.50 296 THR A N 1
ATOM 2387 C CA . THR A 1 296 ? -11.581 14.850 -1.256 1.00 91.50 296 THR A CA 1
ATOM 2388 C C . THR A 1 296 ? -11.700 13.330 -1.107 1.00 91.50 296 THR A C 1
ATOM 2390 O O . THR A 1 296 ? -12.527 12.845 -0.329 1.00 91.50 296 THR A O 1
ATOM 2393 N N . CYS A 1 297 ? -10.811 12.563 -1.744 1.00 94.25 297 CYS A N 1
ATOM 2394 C CA . CYS A 1 297 ? -10.700 11.119 -1.543 1.00 94.25 297 CYS A CA 1
ATOM 2395 C C . CYS A 1 297 ? -10.292 10.767 -0.105 1.00 94.25 297 CYS A C 1
ATOM 2397 O O . CYS A 1 297 ? -10.927 9.921 0.531 1.00 94.25 297 CYS A O 1
ATOM 2399 N N . TRP A 1 298 ? -9.291 11.449 0.458 1.00 93.88 298 TRP A N 1
ATOM 2400 C CA . TRP A 1 298 ? -8.831 11.215 1.827 1.00 93.88 298 TRP A CA 1
ATOM 2401 C C . TRP A 1 298 ? -9.913 11.537 2.867 1.00 93.88 298 TRP A C 1
ATOM 2403 O O . TRP A 1 298 ? -10.160 10.731 3.773 1.00 93.88 298 TRP A O 1
ATOM 2413 N N . GLN A 1 299 ? -10.605 12.678 2.736 1.00 90.94 299 GLN A N 1
ATOM 2414 C CA . GLN A 1 299 ? -11.690 13.047 3.651 1.00 90.94 299 GLN A CA 1
ATOM 2415 C C . GLN A 1 299 ? -12.897 12.093 3.527 1.00 90.94 299 GLN A C 1
ATOM 2417 O O . GLN A 1 299 ? -13.493 11.759 4.557 1.00 90.94 299 GLN A O 1
ATOM 2422 N N . LYS A 1 300 ? -13.232 11.592 2.322 1.00 91.94 300 LYS A N 1
ATOM 2423 C CA . LYS A 1 300 ? -14.240 10.524 2.155 1.00 91.94 300 LYS A CA 1
ATOM 2424 C C . LYS A 1 300 ? -13.812 9.236 2.849 1.00 91.94 300 LYS A C 1
ATOM 2426 O O . LYS A 1 300 ? -14.515 8.784 3.748 1.00 91.94 300 LYS A O 1
ATOM 2431 N N . TYR A 1 301 ? -12.652 8.677 2.509 1.00 95.38 301 TYR A N 1
ATOM 2432 C CA . TYR A 1 301 ? -12.169 7.428 3.109 1.00 95.38 301 TYR A CA 1
ATOM 2433 C C . TYR A 1 301 ? -12.142 7.501 4.643 1.00 95.38 301 TYR A C 1
ATOM 2435 O O . TYR A 1 301 ? -12.695 6.634 5.317 1.00 95.38 301 TYR A O 1
ATOM 2443 N N . SER A 1 302 ? -11.616 8.594 5.203 1.00 94.00 302 SER A N 1
ATOM 2444 C CA . SER A 1 302 ? -11.576 8.835 6.653 1.00 94.00 302 SER A CA 1
ATOM 2445 C C . SER A 1 302 ? -12.969 8.873 7.299 1.00 94.00 302 SER A C 1
ATOM 2447 O O . SER A 1 302 ? -13.158 8.378 8.414 1.00 94.00 302 SER A O 1
ATOM 2449 N N . LEU A 1 303 ? -13.975 9.421 6.606 1.00 92.69 303 LEU A N 1
ATOM 2450 C CA . LEU A 1 303 ? -15.367 9.367 7.052 1.00 92.69 303 LEU A CA 1
ATOM 2451 C C . LEU A 1 303 ? -15.936 7.943 6.955 1.00 92.69 303 LEU A C 1
ATOM 2453 O O . LEU A 1 303 ? -16.576 7.496 7.904 1.00 92.69 303 LEU A O 1
ATOM 2457 N N . TRP A 1 304 ? -15.688 7.212 5.866 1.00 94.25 304 TRP A N 1
ATOM 2458 C CA . TRP A 1 304 ? -16.163 5.835 5.688 1.00 94.25 304 TRP A CA 1
ATOM 2459 C C . TRP A 1 304 ? -15.592 4.917 6.776 1.00 94.25 304 TRP A C 1
ATOM 2461 O O . TRP A 1 304 ? -16.357 4.198 7.417 1.00 94.25 304 TRP A O 1
ATOM 2471 N N . MET A 1 305 ? -14.287 4.995 7.061 1.00 95.44 305 MET A N 1
ATOM 2472 C CA . MET A 1 305 ? -13.647 4.207 8.124 1.00 95.44 305 MET A CA 1
ATOM 2473 C C . MET A 1 305 ? -14.281 4.473 9.496 1.00 95.44 305 MET A C 1
ATOM 2475 O O . MET A 1 305 ? -14.532 3.541 10.256 1.00 95.44 305 MET A O 1
ATOM 2479 N N . ARG A 1 306 ? -14.631 5.732 9.800 1.00 92.94 306 ARG A N 1
ATOM 2480 C CA . ARG A 1 306 ? -15.355 6.093 11.030 1.00 92.94 306 ARG A CA 1
ATOM 2481 C C . ARG A 1 306 ? -16.811 5.617 11.044 1.00 92.94 306 ARG A C 1
ATOM 2483 O O . ARG A 1 306 ? -17.321 5.252 12.110 1.00 92.94 306 ARG A O 1
ATOM 2490 N N . GLN A 1 307 ? -17.507 5.663 9.910 1.00 92.81 307 GLN A N 1
ATOM 2491 C CA . GLN A 1 307 ? -18.907 5.242 9.843 1.00 92.81 307 GLN A CA 1
ATOM 2492 C C . GLN A 1 307 ? -19.048 3.719 9.859 1.00 92.81 307 GLN A C 1
ATOM 2494 O O . GLN A 1 307 ? -20.009 3.256 10.454 1.00 92.81 307 GLN A O 1
ATOM 2499 N N . TYR A 1 308 ? -18.090 2.957 9.317 1.00 96.31 308 TYR A N 1
ATOM 2500 C CA . TYR A 1 308 ? -18.057 1.482 9.294 1.00 96.31 308 TYR A CA 1
ATOM 2501 C C . TYR A 1 308 ? -17.049 0.865 10.280 1.00 96.31 308 TYR A C 1
ATOM 2503 O O . TYR A 1 308 ? -16.567 -0.251 10.086 1.00 96.31 308 TYR A O 1
ATOM 2511 N N . ARG A 1 309 ? -16.729 1.575 11.365 1.00 94.94 309 ARG A N 1
ATOM 2512 C CA . ARG A 1 309 ? -15.776 1.157 12.415 1.00 94.94 309 ARG A CA 1
ATOM 2513 C C . ARG A 1 309 ? -16.172 -0.107 13.203 1.00 94.94 309 ARG A C 1
ATOM 2515 O O . ARG A 1 309 ? -15.384 -0.628 13.984 1.00 94.94 309 ARG A O 1
ATOM 2522 N N . ASP A 1 310 ? -17.401 -0.577 13.015 1.00 95.06 310 ASP A N 1
ATOM 2523 C CA . ASP A 1 310 ? -17.972 -1.855 13.463 1.00 95.06 310 ASP A CA 1
ATOM 2524 C C . ASP A 1 310 ? -17.689 -3.029 12.499 1.00 95.06 310 ASP A C 1
ATOM 2526 O O . ASP A 1 310 ? -17.798 -4.198 12.883 1.00 95.06 310 ASP A O 1
ATOM 2530 N N . VAL A 1 311 ? -17.320 -2.729 11.250 1.00 96.62 311 VAL A N 1
ATOM 2531 C CA . VAL A 1 311 ? -17.025 -3.689 10.172 1.00 96.62 311 VAL A CA 1
ATOM 2532 C C . VAL A 1 311 ? -15.526 -3.752 9.875 1.00 96.62 311 VAL A C 1
ATOM 2534 O O . VAL A 1 311 ? -14.978 -4.846 9.730 1.00 96.62 311 VAL A O 1
ATOM 2537 N N . VAL A 1 312 ? -14.861 -2.599 9.773 1.00 97.69 312 VAL A N 1
ATOM 2538 C CA . VAL A 1 312 ? -13.461 -2.508 9.334 1.00 97.69 312 VAL A CA 1
ATOM 2539 C C . VAL A 1 312 ? -12.489 -2.904 10.452 1.00 97.69 312 VAL A C 1
ATOM 2541 O O . VAL A 1 312 ? -12.611 -2.467 11.596 1.00 97.69 312 VAL A O 1
ATOM 2544 N N . VAL A 1 313 ? -11.503 -3.731 10.098 1.00 97.69 313 VAL A N 1
ATOM 2545 C CA . VAL A 1 313 ? -10.471 -4.276 10.995 1.00 97.69 313 VAL A CA 1
ATOM 2546 C C . VAL A 1 313 ? -9.146 -3.513 10.877 1.00 97.69 313 VAL A C 1
ATOM 2548 O O . VAL A 1 313 ? -8.513 -3.221 11.888 1.00 97.69 313 VAL A O 1
ATOM 2551 N N . SER A 1 314 ? -8.706 -3.194 9.656 1.00 96.44 314 SER A N 1
ATOM 2552 C CA . SER A 1 314 ? -7.482 -2.423 9.385 1.00 96.44 314 SER A CA 1
ATOM 2553 C C . SER A 1 314 ? -7.413 -1.996 7.912 1.00 96.44 314 SER A C 1
ATOM 2555 O O . SER A 1 314 ? -8.136 -2.553 7.080 1.00 96.44 314 SER A O 1
ATOM 2557 N N . GLY A 1 315 ? -6.532 -1.042 7.597 1.00 98.06 315 GLY A N 1
ATOM 2558 C CA . GLY A 1 315 ? -6.048 -0.767 6.240 1.00 98.06 315 GLY A CA 1
ATOM 2559 C C . GLY A 1 315 ? -4.607 -1.258 6.055 1.00 98.06 315 GLY A C 1
ATOM 2560 O O . GLY A 1 315 ? -3.791 -1.060 6.952 1.00 98.06 315 GLY A O 1
ATOM 2561 N N . ILE A 1 316 ? -4.289 -1.899 4.927 1.00 98.62 316 ILE A N 1
ATOM 2562 C CA . ILE A 1 316 ? -2.992 -2.556 4.671 1.00 98.62 316 ILE A CA 1
ATOM 2563 C C . ILE A 1 316 ? -2.457 -2.162 3.283 1.00 98.62 316 ILE A C 1
ATOM 2565 O O . ILE A 1 316 ? -3.118 -2.438 2.280 1.00 98.62 316 ILE A O 1
ATOM 2569 N N . PHE A 1 317 ? -1.277 -1.528 3.237 1.00 98.62 317 PHE A N 1
ATOM 2570 C CA . PHE A 1 317 ? -0.731 -0.843 2.051 1.00 98.62 317 PHE A CA 1
ATOM 2571 C C . PHE A 1 317 ? 0.785 -1.067 1.832 1.00 98.62 317 PHE A C 1
ATOM 2573 O O . PHE A 1 317 ? 1.488 -1.504 2.748 1.00 98.62 317 PHE A O 1
ATOM 2580 N N . GLY A 1 318 ? 1.284 -0.741 0.631 1.00 96.56 318 GLY A N 1
ATOM 2581 C CA . GLY A 1 318 ? 2.693 -0.852 0.204 1.00 96.56 318 GLY A CA 1
ATOM 2582 C C . GLY A 1 318 ? 3.296 0.498 -0.212 1.00 96.56 318 GLY A C 1
ATOM 2583 O O . GLY A 1 318 ? 3.167 1.478 0.531 1.00 96.56 318 GLY A O 1
ATOM 2584 N N . HIS A 1 319 ? 3.912 0.565 -1.401 1.00 95.88 319 HIS A N 1
ATOM 2585 C CA . HIS A 1 319 ? 4.333 1.780 -2.135 1.00 95.88 319 HIS A CA 1
ATOM 2586 C C . HIS A 1 319 ? 5.493 2.598 -1.545 1.00 95.88 319 HIS A C 1
ATOM 2588 O O . HIS A 1 319 ? 6.437 2.984 -2.230 1.00 95.88 319 HIS A O 1
ATOM 2594 N N . MET A 1 320 ? 5.449 2.913 -0.251 1.00 93.12 320 MET A N 1
ATOM 2595 C CA . MET A 1 320 ? 6.447 3.793 0.378 1.00 93.12 320 MET A CA 1
ATOM 2596 C C . MET A 1 320 ? 7.807 3.096 0.558 1.00 93.12 320 MET A C 1
ATOM 2598 O O . MET A 1 320 ? 8.826 3.753 0.803 1.00 93.12 320 MET A O 1
ATOM 2602 N N . ASN A 1 321 ? 7.820 1.764 0.438 1.00 94.00 321 ASN A N 1
ATOM 2603 C CA . ASN A 1 321 ? 8.984 0.906 0.630 1.00 94.00 321 ASN A CA 1
ATOM 2604 C C . ASN A 1 321 ? 9.616 1.033 2.036 1.00 94.00 321 ASN A C 1
ATOM 2606 O O . ASN A 1 321 ? 10.792 0.745 2.206 1.00 94.00 321 ASN A O 1
ATOM 2610 N N . ILE A 1 322 ? 8.850 1.469 3.050 1.00 94.94 322 ILE A N 1
ATOM 2611 C CA . ILE A 1 322 ? 9.307 1.665 4.442 1.00 94.94 322 ILE A CA 1
ATOM 2612 C C . ILE A 1 322 ? 8.250 1.242 5.474 1.00 94.94 322 ILE A C 1
ATOM 2614 O O . ILE A 1 322 ? 7.061 1.543 5.324 1.00 94.94 322 ILE A O 1
ATOM 2618 N N . ASP A 1 323 ? 8.684 0.605 6.564 1.00 97.12 323 ASP A N 1
ATOM 2619 C CA . ASP A 1 323 ? 7.803 0.172 7.658 1.00 97.12 323 ASP A CA 1
ATOM 2620 C C . ASP A 1 323 ? 7.282 1.357 8.482 1.00 97.12 323 ASP A C 1
ATOM 2622 O O . ASP A 1 323 ? 8.031 2.021 9.198 1.00 97.12 323 ASP A O 1
ATOM 2626 N N . HIS A 1 324 ? 5.975 1.607 8.429 1.00 97.12 324 HIS A N 1
ATOM 2627 C CA . HIS A 1 324 ? 5.335 2.548 9.339 1.00 97.12 324 HIS A CA 1
ATOM 2628 C C . HIS A 1 324 ? 3.827 2.297 9.455 1.00 97.12 324 HIS A C 1
ATOM 2630 O O . HIS A 1 324 ? 3.234 1.427 8.817 1.00 97.12 324 HIS A O 1
ATOM 2636 N N . PHE A 1 325 ? 3.180 3.094 10.296 1.00 97.62 325 PHE A N 1
ATOM 2637 C CA . PHE A 1 325 ? 1.733 3.123 10.455 1.00 97.62 325 PHE A CA 1
ATOM 2638 C C . PHE A 1 325 ? 1.256 4.573 10.513 1.00 97.62 325 PHE A C 1
ATOM 2640 O O . PHE A 1 325 ? 2.009 5.477 10.873 1.00 97.62 325 PHE A O 1
ATOM 2647 N N . MET A 1 326 ? -0.008 4.802 10.180 1.00 95.75 326 MET A N 1
ATOM 2648 C CA . MET A 1 326 ? -0.624 6.128 10.186 1.00 95.75 326 MET A CA 1
ATOM 2649 C C . MET A 1 326 ? -2.073 6.059 10.667 1.00 95.75 326 MET A C 1
ATOM 2651 O O . MET A 1 326 ? -2.704 5.000 10.626 1.00 95.75 326 MET A O 1
ATOM 2655 N N . PHE A 1 327 ? -2.609 7.203 11.090 1.00 94.88 327 PHE A N 1
ATOM 2656 C CA . PHE A 1 327 ? -4.011 7.329 11.474 1.00 94.88 327 PHE A CA 1
ATOM 2657 C C . PHE A 1 327 ? -4.762 8.233 10.507 1.00 94.88 327 PHE A C 1
ATOM 2659 O O . PHE A 1 327 ? -4.312 9.339 10.210 1.00 94.88 327 PHE A O 1
ATOM 2666 N N . GLN A 1 328 ? -5.953 7.806 10.105 1.00 93.12 328 GLN A N 1
ATOM 2667 C CA . GLN A 1 328 ? -6.947 8.706 9.536 1.00 93.12 328 GLN A CA 1
ATOM 2668 C C . GLN A 1 328 ? -7.738 9.296 10.703 1.00 93.12 328 GLN A C 1
ATOM 2670 O O . GLN A 1 328 ? -8.392 8.567 11.451 1.00 93.12 328 GLN A O 1
ATOM 2675 N N . ASP A 1 329 ? -7.629 10.609 10.901 1.00 90.00 329 ASP A N 1
ATOM 2676 C CA . ASP A 1 329 ? -8.314 11.327 11.973 1.00 90.00 329 ASP A CA 1
ATOM 2677 C C . ASP A 1 329 ? -9.601 11.967 11.444 1.00 90.00 329 ASP A C 1
ATOM 2679 O O . ASP A 1 329 ? -9.576 12.927 10.676 1.00 90.00 329 ASP A O 1
ATOM 2683 N N . ALA A 1 330 ? -10.747 11.452 11.887 1.00 85.00 330 ALA A N 1
ATOM 2684 C CA . ALA A 1 330 ? -12.054 11.950 11.479 1.00 85.00 330 ALA A CA 1
ATOM 2685 C C . ALA A 1 330 ? -12.575 13.114 12.356 1.00 85.00 330 ALA A C 1
ATOM 2687 O O . ALA A 1 330 ? -13.769 13.450 12.317 1.00 85.00 330 ALA A O 1
ATOM 2688 N N . PHE A 1 331 ? -11.716 13.736 13.173 1.00 78.75 331 PHE A N 1
ATOM 2689 C CA . PHE A 1 331 ? -11.986 15.008 13.843 1.00 78.75 331 PHE A CA 1
ATOM 2690 C C . PHE A 1 331 ? -11.677 16.191 12.921 1.00 78.75 331 PHE A C 1
ATOM 2692 O O . PHE A 1 331 ? -10.611 16.288 12.330 1.00 78.75 331 PHE A O 1
ATOM 2699 N N . GLY A 1 332 ? -12.596 17.154 12.849 1.00 62.12 332 GLY A N 1
ATOM 2700 C CA . GLY A 1 332 ? -12.359 18.400 12.119 1.00 62.12 332 GLY A CA 1
ATOM 2701 C C . GLY A 1 332 ? -12.563 18.337 10.602 1.00 62.12 332 GLY A C 1
ATOM 2702 O O . GLY A 1 332 ? -12.358 19.369 9.972 1.00 62.12 332 GLY A O 1
ATOM 2703 N N . LEU A 1 333 ? -13.024 17.210 10.037 1.00 73.31 333 LEU A N 1
ATOM 2704 C CA . LEU A 1 333 ? -13.500 17.106 8.644 1.00 73.31 333 LEU A CA 1
ATOM 2705 C C . LEU A 1 333 ? -14.479 18.258 8.318 1.00 73.31 333 LEU A C 1
ATOM 2707 O O . LEU A 1 333 ? -15.473 18.446 9.034 1.00 73.31 333 LEU A O 1
ATOM 2711 N N . LYS A 1 334 ? -14.196 19.052 7.271 1.00 57.00 334 LYS A N 1
ATOM 2712 C CA . LYS A 1 334 ? -14.937 20.289 6.944 1.00 57.00 334 LYS A CA 1
ATOM 2713 C C . LYS A 1 334 ? -15.703 20.167 5.626 1.00 57.00 334 LYS A C 1
ATOM 2715 O O . LYS A 1 334 ? -15.173 20.405 4.549 1.00 57.00 334 LYS A O 1
ATOM 2720 N N . TYR A 1 335 ? -17.002 19.917 5.730 1.00 59.94 335 TYR A N 1
ATOM 2721 C CA . TYR A 1 335 ? -17.936 20.002 4.603 1.00 59.94 335 TYR A CA 1
ATOM 2722 C C . TYR A 1 335 ? -18.322 21.468 4.349 1.00 59.94 335 TYR A C 1
ATOM 2724 O O . TYR A 1 335 ? -18.721 22.176 5.283 1.00 59.94 335 TYR A O 1
ATOM 2732 N N . ASN A 1 336 ? -18.228 21.942 3.102 1.00 45.75 336 ASN A N 1
ATOM 2733 C CA . ASN A 1 336 ? -18.617 23.314 2.759 1.00 45.75 336 ASN A CA 1
ATOM 2734 C C . ASN A 1 336 ? -20.161 23.463 2.662 1.00 45.75 336 ASN A C 1
ATOM 2736 O O . ASN A 1 336 ? -20.909 22.509 2.866 1.00 45.75 336 ASN A O 1
ATOM 2740 N N . ARG A 1 337 ? -20.703 24.659 2.367 1.00 36.78 337 ARG A N 1
ATOM 2741 C CA . ARG A 1 337 ? -22.177 24.862 2.301 1.00 36.78 337 ARG A CA 1
ATOM 2742 C C . ARG A 1 337 ? -22.879 24.224 1.094 1.00 36.78 337 ARG A C 1
ATOM 2744 O O . ARG A 1 337 ? -24.102 24.137 1.104 1.00 36.78 337 ARG A O 1
ATOM 2751 N N . ARG A 1 338 ? -22.128 23.816 0.072 1.00 39.38 338 ARG A N 1
ATOM 2752 C CA . ARG A 1 338 ? -22.577 22.935 -1.019 1.00 39.38 338 ARG A CA 1
ATOM 2753 C C . ARG A 1 338 ? -22.273 21.463 -0.710 1.00 39.38 338 ARG A C 1
ATOM 2755 O O . ARG A 1 338 ? -22.621 20.610 -1.508 1.00 39.38 338 ARG A O 1
ATOM 2762 N N . GLY A 1 339 ? -21.617 21.196 0.423 1.00 40.12 339 GLY A N 1
ATOM 2763 C CA . GLY A 1 339 ? -21.131 19.904 0.899 1.00 40.12 339 GLY A CA 1
ATOM 2764 C C . GLY A 1 339 ? -20.151 19.190 -0.024 1.00 40.12 339 GLY A C 1
ATOM 2765 O O . GLY A 1 339 ? -19.985 17.984 0.107 1.00 40.12 339 GLY A O 1
ATOM 2766 N N . GLN A 1 340 ? -19.488 19.955 -0.891 1.00 42.72 340 GLN A N 1
ATOM 2767 C CA . GLN A 1 340 ? -18.162 19.603 -1.386 1.00 42.72 340 GLN A CA 1
ATOM 2768 C C . GLN A 1 340 ? -17.198 19.597 -0.194 1.00 42.72 340 GLN A C 1
ATOM 2770 O O . GLN A 1 340 ? -17.391 20.363 0.771 1.00 42.72 340 GLN A O 1
ATOM 2775 N N . LEU A 1 341 ? -16.172 18.763 -0.255 1.00 51.03 341 LEU A N 1
ATOM 2776 C CA . LEU A 1 341 ? -15.154 18.695 0.786 1.00 51.03 341 LEU A CA 1
ATOM 2777 C C . LEU A 1 341 ? -14.276 19.945 0.690 1.00 51.03 341 LEU A C 1
ATOM 2779 O O . LEU A 1 341 ? -13.896 20.383 -0.395 1.00 51.03 341 LEU A O 1
ATOM 2783 N N . GLN A 1 342 ? -14.064 20.628 1.818 1.00 41.28 342 GLN A N 1
ATOM 2784 C CA . GLN A 1 342 ? -13.328 21.885 1.790 1.00 41.28 342 GLN A CA 1
ATOM 2785 C C . GLN A 1 342 ? -11.832 21.591 1.779 1.00 41.28 342 GLN A C 1
ATOM 2787 O O . GLN A 1 342 ? -11.275 21.271 2.828 1.00 41.28 342 GLN A O 1
ATOM 2792 N N . ASP A 1 343 ? -11.221 21.767 0.607 1.00 42.88 343 ASP A N 1
ATOM 2793 C CA . ASP A 1 343 ? -9.773 21.865 0.429 1.00 42.88 343 ASP A CA 1
ATOM 2794 C C . ASP A 1 343 ? -9.172 22.809 1.489 1.00 42.88 343 ASP A C 1
ATOM 2796 O O . ASP A 1 343 ? -9.617 23.955 1.672 1.00 42.88 343 ASP A O 1
ATOM 2800 N N . LEU A 1 344 ? -8.241 22.275 2.281 1.00 43.25 344 LEU A N 1
ATOM 2801 C CA . LEU A 1 344 ? -7.759 22.883 3.520 1.00 43.25 344 LEU A CA 1
ATOM 2802 C C . LEU A 1 344 ? -6.529 23.745 3.258 1.00 43.25 344 LEU A C 1
ATOM 2804 O O . LEU A 1 344 ? -5.442 23.461 3.749 1.00 43.25 344 LEU A O 1
ATOM 2808 N N . GLU A 1 345 ? -6.799 24.851 2.562 1.00 38.03 345 GLU A N 1
ATOM 2809 C CA . GLU A 1 345 ? -5.815 25.748 1.949 1.00 38.03 345 GLU A CA 1
ATOM 2810 C C . GLU A 1 345 ? -5.164 25.083 0.735 1.00 38.03 345 GLU A C 1
ATOM 2812 O O . GLU A 1 345 ? -4.558 24.022 0.846 1.00 38.03 345 GLU A O 1
ATOM 2817 N N . ALA A 1 346 ? -5.281 25.733 -0.427 1.00 35.50 346 ALA A N 1
ATOM 2818 C CA . ALA A 1 346 ? -4.673 25.267 -1.666 1.00 35.50 346 ALA A CA 1
ATOM 2819 C C . ALA A 1 346 ? -3.145 25.368 -1.554 1.00 35.50 346 ALA A C 1
ATOM 2821 O O . ALA A 1 346 ? -2.541 26.367 -1.956 1.00 35.50 346 ALA A O 1
ATOM 2822 N N . ARG A 1 347 ? -2.536 24.334 -0.964 1.00 45.34 347 ARG A N 1
ATOM 2823 C CA . ARG A 1 347 ? -1.093 24.098 -0.982 1.00 45.34 347 ARG A CA 1
ATOM 2824 C C . ARG A 1 347 ? -0.622 24.145 -2.430 1.00 45.34 347 ARG A C 1
ATOM 2826 O O . ARG A 1 347 ? -1.322 23.685 -3.334 1.00 45.34 347 ARG A O 1
ATOM 2833 N N . GLU A 1 348 ? 0.550 24.726 -2.660 1.00 36.53 348 GLU A N 1
ATOM 2834 C CA . GLU A 1 348 ? 1.105 24.795 -4.008 1.00 36.53 348 GLU A CA 1
ATOM 2835 C C . GLU A 1 348 ? 1.309 23.367 -4.521 1.00 36.53 348 GLU A C 1
ATOM 2837 O O . GLU A 1 348 ? 2.094 22.598 -3.966 1.00 36.53 348 GLU A O 1
ATOM 2842 N N . ARG A 1 349 ? 0.530 22.996 -5.547 1.00 40.00 349 ARG A N 1
ATOM 2843 C CA . ARG A 1 349 ? 0.545 21.659 -6.145 1.00 40.00 349 ARG A CA 1
ATOM 2844 C C . ARG A 1 349 ? 1.854 21.458 -6.897 1.00 40.00 349 ARG A C 1
ATOM 2846 O O . ARG A 1 349 ? 1.926 21.662 -8.110 1.00 40.00 349 ARG A O 1
ATOM 2853 N N . ASN A 1 350 ? 2.879 21.049 -6.158 1.00 33.97 350 ASN A N 1
ATOM 2854 C CA . ASN A 1 350 ? 4.111 20.487 -6.687 1.00 33.97 350 ASN A CA 1
ATOM 2855 C C . ASN A 1 350 ? 3.763 19.147 -7.346 1.00 33.97 350 ASN A C 1
ATOM 2857 O O . ASN A 1 350 ? 3.890 18.091 -6.738 1.00 33.97 350 ASN A O 1
ATOM 2861 N N . ALA A 1 351 ? 3.270 19.218 -8.587 1.00 32.28 351 ALA A N 1
ATOM 2862 C CA . ALA A 1 351 ? 2.729 18.113 -9.385 1.00 32.28 351 ALA A CA 1
ATOM 2863 C C . ALA A 1 351 ? 3.814 17.153 -9.919 1.00 32.28 351 ALA A C 1
ATOM 2865 O O . ALA A 1 351 ? 3.771 16.689 -11.057 1.00 32.28 351 ALA A O 1
ATOM 2866 N N . THR A 1 352 ? 4.813 16.900 -9.085 1.00 35.28 352 THR A N 1
ATOM 2867 C CA . THR A 1 352 ? 5.887 15.935 -9.249 1.00 35.28 352 THR A CA 1
ATOM 2868 C C . THR A 1 352 ? 6.128 15.353 -7.869 1.00 35.28 352 THR A C 1
ATOM 2870 O O . THR A 1 352 ? 6.694 16.041 -7.020 1.00 35.28 352 THR A O 1
ATOM 2873 N N . ASP A 1 353 ? 5.713 14.111 -7.650 1.00 42.22 353 ASP A N 1
ATOM 2874 C CA . ASP A 1 353 ? 6.279 13.278 -6.595 1.00 42.22 353 ASP A CA 1
ATOM 2875 C C . ASP A 1 353 ? 7.659 12.829 -7.104 1.00 42.22 353 ASP A C 1
ATOM 2877 O O . ASP A 1 353 ? 7.719 11.987 -8.007 1.00 42.22 353 ASP A O 1
ATOM 2881 N N . PRO A 1 354 ? 8.775 13.452 -6.681 1.00 34.88 354 PRO A N 1
ATOM 2882 C CA . PRO A 1 354 ? 10.080 13.080 -7.196 1.00 34.88 354 PRO A CA 1
ATOM 2883 C C . PRO A 1 354 ? 10.445 11.745 -6.552 1.00 34.88 354 PRO A C 1
ATOM 2885 O O . PRO A 1 354 ? 10.310 11.622 -5.335 1.00 34.88 354 PRO A O 1
ATOM 2888 N N . MET A 1 355 ? 10.917 10.790 -7.365 1.00 41.22 355 MET A N 1
ATOM 2889 C CA . MET A 1 355 ? 11.618 9.556 -6.969 1.00 41.22 355 MET A CA 1
ATOM 2890 C C . MET A 1 355 ? 12.028 9.581 -5.487 1.00 41.22 355 MET A C 1
ATOM 2892 O O . MET A 1 355 ? 12.928 10.343 -5.127 1.00 41.22 355 MET A O 1
ATOM 2896 N N . LEU A 1 356 ? 11.299 8.831 -4.643 1.00 52.56 356 LEU A N 1
ATOM 2897 C CA . LEU A 1 356 ? 11.231 9.011 -3.183 1.00 52.56 356 LEU A CA 1
ATOM 2898 C C . LEU A 1 356 ? 12.603 8.873 -2.499 1.00 52.56 356 LEU A C 1
ATOM 2900 O O . LEU A 1 356 ? 12.952 7.831 -1.939 1.00 52.56 356 LEU A O 1
ATOM 2904 N N . SER A 1 357 ? 13.374 9.957 -2.517 1.00 59.69 357 SER A N 1
ATOM 2905 C CA . SER A 1 357 ? 14.720 10.017 -1.963 1.00 59.69 357 SER A CA 1
ATOM 2906 C C . SER A 1 357 ? 14.707 9.749 -0.461 1.00 59.69 357 SER A C 1
ATOM 2908 O O . SER A 1 357 ? 13.728 10.044 0.232 1.00 59.69 357 SER A O 1
ATOM 2910 N N . ILE A 1 358 ? 15.824 9.246 0.068 1.00 65.12 358 ILE A N 1
ATOM 2911 C CA . ILE A 1 358 ? 15.992 8.992 1.508 1.00 65.12 358 ILE A CA 1
ATOM 2912 C C . ILE A 1 358 ? 15.652 10.249 2.334 1.00 65.12 358 ILE A C 1
ATOM 2914 O O . ILE A 1 358 ? 14.973 10.135 3.352 1.00 65.12 358 ILE A O 1
ATOM 2918 N N . GLN A 1 359 ? 16.019 11.438 1.840 1.00 65.00 359 GLN A N 1
ATOM 2919 C CA . GLN A 1 359 ? 15.673 12.729 2.443 1.00 65.00 359 GLN A CA 1
ATOM 2920 C C . GLN A 1 359 ? 14.154 12.960 2.508 1.00 65.00 359 GLN A C 1
ATOM 2922 O O . GLN A 1 359 ? 13.620 13.243 3.578 1.00 65.00 359 GLN A O 1
ATOM 2927 N N . SER A 1 360 ? 13.429 12.760 1.400 1.00 77.31 360 SER A N 1
ATOM 2928 C CA . SER A 1 360 ? 11.964 12.921 1.378 1.00 77.31 360 SER A CA 1
ATOM 2929 C C . SER A 1 360 ? 11.246 11.945 2.322 1.00 77.31 360 SER A C 1
ATOM 2931 O O . SER A 1 360 ? 10.258 12.303 2.966 1.00 77.31 360 SER A O 1
ATOM 2933 N N . LYS A 1 361 ? 11.777 10.721 2.475 1.00 84.38 361 LYS A N 1
ATOM 2934 C CA . LYS A 1 361 ? 11.274 9.732 3.440 1.00 84.38 361 LYS A CA 1
ATOM 2935 C C . LYS A 1 361 ? 11.579 10.143 4.890 1.00 84.38 361 LYS A C 1
ATOM 2937 O O . LYS A 1 361 ? 10.752 9.893 5.766 1.00 84.38 361 LYS A O 1
ATOM 2942 N N . ALA A 1 362 ? 12.716 10.791 5.151 1.00 84.25 362 ALA A N 1
ATOM 2943 C CA . ALA A 1 362 ? 13.080 11.306 6.473 1.00 84.25 362 ALA A CA 1
ATOM 2944 C C . ALA A 1 362 ? 12.205 12.491 6.912 1.00 84.25 362 ALA A C 1
ATOM 2946 O O . ALA A 1 362 ? 11.681 12.490 8.030 1.00 84.25 362 ALA A O 1
ATOM 2947 N N . GLU A 1 363 ? 11.970 13.447 6.013 1.00 84.00 363 GLU A N 1
ATOM 2948 C CA . GLU A 1 363 ? 11.048 14.570 6.224 1.00 84.00 363 GLU A CA 1
ATOM 2949 C C . GLU A 1 363 ? 9.617 14.067 6.475 1.00 84.00 363 GLU A C 1
ATOM 2951 O O . GLU A 1 363 ? 8.993 14.434 7.472 1.00 84.00 363 GLU A O 1
ATOM 2956 N N . TYR A 1 364 ? 9.136 13.124 5.657 1.00 89.69 364 TYR A N 1
ATOM 2957 C CA . TYR A 1 364 ? 7.826 12.492 5.831 1.00 89.69 364 TYR A CA 1
ATOM 2958 C C . TYR A 1 364 ? 7.643 11.813 7.200 1.00 89.69 364 TYR A C 1
ATOM 2960 O O . TYR A 1 364 ? 6.629 12.032 7.870 1.00 89.69 364 TYR A O 1
ATOM 2968 N N . LEU A 1 365 ? 8.610 10.999 7.642 1.00 91.88 365 LEU A N 1
ATOM 2969 C CA . LEU A 1 365 ? 8.534 10.341 8.950 1.00 91.88 365 LEU A CA 1
ATOM 2970 C C . LEU A 1 365 ? 8.621 11.351 10.105 1.00 91.88 365 LEU A C 1
ATOM 2972 O O . LEU A 1 365 ? 7.975 11.155 11.139 1.00 91.88 365 LEU A O 1
ATOM 2976 N N . THR A 1 366 ? 9.378 12.436 9.934 1.00 89.12 366 THR A N 1
ATOM 2977 C CA . THR A 1 366 ? 9.496 13.505 10.935 1.00 89.12 366 THR A CA 1
ATOM 2978 C C . THR A 1 366 ? 8.176 14.263 11.083 1.00 89.12 366 THR A C 1
ATOM 2980 O O . THR A 1 366 ? 7.668 14.370 12.200 1.00 89.12 366 THR A O 1
ATOM 2983 N N . ASP A 1 367 ? 7.529 14.661 9.983 1.00 88.19 367 ASP A N 1
ATOM 2984 C CA . ASP A 1 367 ? 6.182 15.247 10.033 1.00 88.19 367 ASP A CA 1
ATOM 2985 C C . ASP A 1 367 ? 5.148 14.294 10.648 1.00 88.19 367 ASP A C 1
ATOM 2987 O O . ASP A 1 367 ? 4.232 14.726 11.347 1.00 88.19 367 ASP A O 1
ATOM 2991 N N . LEU A 1 368 ? 5.250 12.990 10.369 1.00 91.62 368 LEU A N 1
ATOM 2992 C CA . LEU A 1 368 ? 4.354 11.979 10.930 1.00 91.62 368 LEU A CA 1
ATOM 2993 C C . LEU A 1 368 ? 4.497 11.925 12.463 1.00 91.62 368 LEU A C 1
ATOM 2995 O O . LEU A 1 368 ? 3.493 11.900 13.184 1.00 91.62 368 LEU A O 1
ATOM 2999 N N . ARG A 1 369 ? 5.737 12.010 12.968 1.00 90.88 369 ARG A N 1
ATOM 3000 C CA . ARG A 1 369 ? 6.052 12.141 14.400 1.00 90.88 369 ARG A CA 1
ATOM 3001 C C . ARG A 1 369 ? 5.518 13.446 14.994 1.00 90.88 369 ARG A C 1
ATOM 3003 O O . ARG A 1 369 ? 4.955 13.415 16.093 1.00 90.88 369 ARG A O 1
ATOM 3010 N N . GLU A 1 370 ? 5.657 14.573 14.295 1.00 87.44 370 GLU A N 1
ATOM 3011 C CA . GLU A 1 370 ? 5.084 15.857 14.722 1.00 87.44 370 GLU A CA 1
ATOM 3012 C C . GLU A 1 370 ? 3.552 15.814 14.753 1.00 87.44 370 GLU A C 1
ATOM 3014 O O . GLU A 1 370 ? 2.938 16.224 15.741 1.00 87.44 370 GLU A O 1
ATOM 3019 N N . GLY A 1 371 ? 2.922 15.224 13.736 1.00 85.69 371 GLY A N 1
ATOM 3020 C CA . GLY A 1 371 ? 1.480 14.996 13.666 1.00 85.69 371 GLY A CA 1
ATOM 3021 C C . GLY A 1 371 ? 0.961 14.202 14.865 1.00 85.69 371 GLY A C 1
ATOM 3022 O O . GLY A 1 371 ? -0.067 14.558 15.451 1.00 85.69 371 GLY A O 1
ATOM 3023 N N . TRP A 1 372 ? 1.709 13.194 15.325 1.00 90.75 372 TRP A N 1
ATOM 3024 C CA . TRP A 1 372 ? 1.381 12.452 16.546 1.00 90.75 372 TRP A CA 1
ATOM 3025 C C . TRP A 1 372 ? 1.438 13.299 17.827 1.00 90.75 372 TRP A C 1
ATOM 3027 O O . TRP A 1 372 ? 0.734 12.973 18.786 1.00 90.75 372 TRP A O 1
ATOM 3037 N N . THR A 1 373 ? 2.169 14.422 17.860 1.00 86.12 373 THR A N 1
ATOM 3038 C CA . THR A 1 373 ? 2.122 15.356 19.005 1.00 86.12 373 THR A CA 1
ATOM 3039 C C . THR A 1 373 ? 0.759 16.040 19.156 1.00 86.12 373 THR A C 1
ATOM 3041 O O . THR A 1 373 ? 0.464 16.561 20.233 1.00 86.12 373 THR A O 1
ATOM 3044 N N . SER A 1 374 ? -0.094 16.031 18.123 1.00 83.88 374 SER A N 1
ATOM 3045 C CA . SER A 1 374 ? -1.461 16.572 18.183 1.00 83.88 374 SER A CA 1
ATOM 3046 C C . SER A 1 374 ? -2.470 15.620 18.847 1.00 83.88 374 SER A C 1
ATOM 3048 O O . SER A 1 374 ? -3.541 16.058 19.281 1.00 83.88 374 SER A O 1
ATOM 3050 N N . ILE A 1 375 ? -2.128 14.330 18.980 1.00 87.00 375 ILE A N 1
ATOM 3051 C CA . ILE A 1 375 ? -2.997 13.310 19.577 1.00 87.00 375 ILE A CA 1
ATOM 3052 C C . ILE A 1 375 ? -3.283 13.689 21.047 1.00 87.00 375 ILE A C 1
ATOM 3054 O O . ILE A 1 375 ? -2.350 13.983 21.804 1.00 87.00 375 ILE A O 1
ATOM 3058 N N . PRO A 1 376 ? -4.552 13.667 21.510 1.00 85.62 376 PRO A N 1
ATOM 3059 C CA . PRO A 1 376 ? -4.872 13.950 22.907 1.00 85.62 376 PRO A CA 1
ATOM 3060 C C . PRO A 1 376 ? -4.131 13.002 23.858 1.00 85.62 376 PRO A C 1
ATOM 3062 O O . PRO A 1 376 ? -4.089 11.791 23.629 1.00 85.62 376 PRO A O 1
ATOM 3065 N N . THR A 1 377 ? -3.567 13.546 24.935 1.00 78.19 377 THR A N 1
ATOM 3066 C CA . THR A 1 377 ? -2.790 12.818 25.955 1.00 78.19 377 THR A CA 1
ATOM 3067 C C . THR A 1 377 ? -3.616 12.581 27.226 1.00 78.19 377 THR A C 1
ATOM 3069 O O . THR A 1 377 ? -4.385 13.473 27.599 1.00 78.19 377 THR A O 1
ATOM 3072 N N . PRO A 1 378 ? -3.468 11.428 27.911 1.00 75.25 378 PRO A N 1
ATOM 3073 C CA . PRO A 1 378 ? -4.208 11.139 29.140 1.00 75.25 378 PRO A CA 1
ATOM 3074 C C . PRO A 1 378 ? -3.828 12.097 30.289 1.00 75.25 378 PRO A C 1
ATOM 3076 O O . PRO A 1 378 ? -2.761 12.721 30.252 1.00 75.25 378 PRO A O 1
ATOM 3079 N N . PRO A 1 379 ? -4.680 12.242 31.324 1.00 72.56 379 PRO A N 1
ATOM 3080 C CA . PRO A 1 379 ? -4.349 13.025 32.513 1.00 72.56 379 PRO A CA 1
ATOM 3081 C C . PRO A 1 379 ? -3.133 12.450 33.259 1.00 72.56 379 PRO A C 1
ATOM 3083 O O . PRO A 1 379 ? -2.981 11.237 33.369 1.00 72.56 379 PRO A O 1
ATOM 3086 N N . SER A 1 380 ? -2.282 13.315 33.817 1.00 57.44 380 SER A N 1
ATOM 3087 C CA . SER A 1 380 ? -1.091 12.887 34.566 1.00 57.44 380 SER A CA 1
ATOM 3088 C C . SER A 1 380 ? -1.451 11.959 35.734 1.00 57.44 380 SER A C 1
ATOM 3090 O O . SER A 1 380 ? -2.274 12.320 36.576 1.00 57.44 380 SER A O 1
ATOM 3092 N N . GLY A 1 381 ? -0.804 10.790 35.795 1.00 55.34 381 GLY A N 1
ATOM 3093 C CA . GLY A 1 381 ? -1.085 9.753 36.796 1.00 55.34 381 GLY A CA 1
ATOM 3094 C C . GLY A 1 381 ? -2.205 8.773 36.422 1.00 55.34 381 GLY A C 1
ATOM 3095 O O . GLY A 1 381 ? -2.749 8.139 37.318 1.00 55.34 381 GLY A O 1
ATOM 3096 N N . MET A 1 382 ? -2.563 8.669 35.137 1.00 54.56 382 MET A N 1
ATOM 3097 C CA . MET A 1 382 ? -3.450 7.638 34.580 1.00 54.56 382 MET A CA 1
ATOM 3098 C C . MET A 1 382 ? -2.837 7.068 33.294 1.00 54.56 382 MET A C 1
ATOM 3100 O O . MET A 1 382 ? -2.446 7.823 32.401 1.00 54.56 382 MET A O 1
ATOM 3104 N N . SER A 1 383 ? -2.763 5.744 33.188 1.00 54.12 383 SER A N 1
ATOM 3105 C CA . SER A 1 383 ? -2.317 5.035 31.987 1.00 54.12 383 SER A CA 1
ATOM 3106 C C . SER A 1 383 ? -3.428 4.947 30.935 1.00 54.12 383 SER A C 1
ATOM 3108 O O . SER A 1 383 ? -4.615 4.874 31.262 1.00 54.12 383 SER 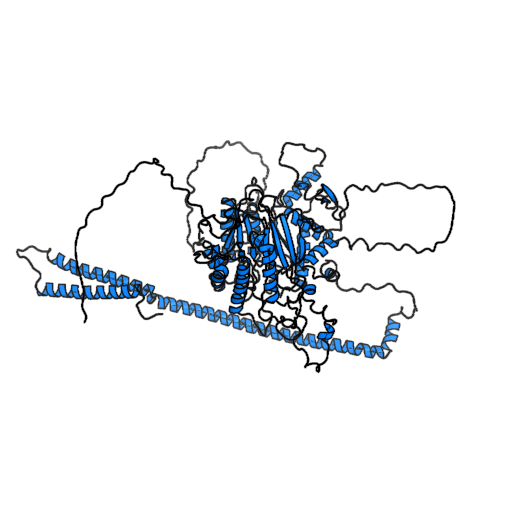A O 1
ATOM 3110 N N . CYS A 1 384 ? -3.056 4.864 29.653 1.00 54.19 384 CYS A N 1
ATOM 3111 C CA . CYS A 1 384 ? -4.000 4.590 28.564 1.00 54.19 384 CYS A CA 1
ATOM 3112 C C . CYS A 1 384 ? -4.797 3.290 28.790 1.00 54.19 384 CYS A C 1
ATOM 3114 O O . CYS A 1 384 ? -5.945 3.209 28.345 1.00 54.19 384 CYS A O 1
ATOM 3116 N N . SER A 1 385 ? -4.218 2.306 29.487 1.00 48.06 385 SER A N 1
ATOM 3117 C CA . SER A 1 385 ? -4.825 0.991 29.744 1.00 48.06 385 SER A CA 1
ATOM 3118 C C . SER A 1 385 ? -5.744 0.962 30.970 1.00 48.06 385 SER A C 1
ATOM 3120 O O . SER A 1 385 ? -6.784 0.315 30.922 1.00 48.06 385 SER A O 1
ATOM 3122 N N . GLU A 1 386 ? -5.442 1.708 32.041 1.00 47.56 386 GLU A N 1
ATOM 3123 C CA . GLU A 1 386 ? -6.330 1.806 33.220 1.00 47.56 386 GLU A CA 1
ATOM 3124 C C . GLU A 1 386 ? -7.707 2.363 32.838 1.00 47.56 386 GLU A C 1
ATOM 3126 O O . GLU A 1 386 ? -8.739 1.876 33.294 1.00 47.56 386 GLU A O 1
ATOM 3131 N N . LEU A 1 387 ? -7.723 3.319 31.902 1.00 53.25 387 LEU A N 1
ATOM 3132 C CA . LEU A 1 387 ? -8.920 3.928 31.311 1.00 53.25 387 LEU A CA 1
ATOM 3133 C C . LEU A 1 387 ? -9.747 2.964 30.424 1.00 53.25 387 LEU A C 1
ATOM 3135 O O . LEU A 1 387 ? -10.586 3.410 29.637 1.00 53.25 387 LEU A O 1
ATOM 3139 N N . ALA A 1 388 ? -9.481 1.655 30.470 1.00 43.91 388 ALA A N 1
ATOM 3140 C CA . ALA A 1 388 ? -10.307 0.604 29.872 1.00 43.91 388 ALA A CA 1
ATOM 3141 C C . ALA A 1 388 ? -11.053 -0.247 30.921 1.00 43.91 388 ALA A C 1
ATOM 3143 O O . ALA A 1 388 ? -12.069 -0.857 30.582 1.00 43.91 388 ALA A O 1
ATOM 3144 N N . ILE A 1 389 ? -10.572 -0.276 32.172 1.00 42.44 389 ILE A N 1
ATOM 3145 C CA . ILE A 1 389 ? -10.886 -1.313 33.176 1.00 42.44 389 ILE A CA 1
ATOM 3146 C C . ILE A 1 389 ? -12.057 -0.914 34.104 1.00 42.44 389 ILE A C 1
ATOM 3148 O O . ILE A 1 389 ? -12.465 -1.687 34.962 1.00 42.44 389 ILE A O 1
ATOM 3152 N N . GLU A 1 390 ? -12.697 0.242 33.889 1.00 40.84 390 GLU A N 1
ATOM 3153 C CA . GLU A 1 390 ? -14.070 0.441 34.381 1.00 40.84 390 GLU A CA 1
ATOM 3154 C C . GLU A 1 390 ? -15.008 -0.484 33.571 1.00 40.84 390 GLU A C 1
ATOM 3156 O O . GLU A 1 390 ? -15.314 -0.221 32.400 1.00 40.84 390 GLU A O 1
ATOM 3161 N N . THR A 1 391 ? -15.346 -1.626 34.182 1.00 33.34 391 THR A N 1
ATOM 3162 C CA . THR A 1 391 ? -16.209 -2.708 33.674 1.00 33.34 391 THR A CA 1
ATOM 3163 C C . THR A 1 391 ? -17.692 -2.340 33.728 1.00 33.34 391 THR A C 1
ATOM 3165 O O . THR A 1 391 ? -18.075 -1.388 34.402 1.00 33.34 391 THR A O 1
ATOM 3168 N N . ASP A 1 392 ? -18.539 -3.105 33.036 1.00 33.66 392 ASP A N 1
ATOM 3169 C CA . ASP A 1 392 ? -19.937 -2.749 32.725 1.00 33.66 392 ASP A CA 1
ATOM 3170 C C . ASP A 1 392 ? -20.938 -2.804 33.910 1.00 33.66 392 ASP A C 1
ATOM 3172 O O . ASP A 1 392 ? -22.152 -2.792 33.709 1.00 33.66 392 ASP A O 1
ATOM 3176 N N . ASP A 1 393 ? -20.452 -2.813 35.154 1.00 31.06 393 ASP A N 1
ATOM 3177 C CA . ASP A 1 393 ? -21.271 -2.686 36.362 1.00 31.06 393 ASP A CA 1
ATOM 3178 C C . ASP A 1 393 ? -21.543 -1.205 36.693 1.00 31.06 393 ASP A C 1
ATOM 3180 O O . ASP A 1 393 ? -20.772 -0.561 37.408 1.00 31.06 393 ASP A O 1
ATOM 3184 N N . GLU A 1 394 ? -22.713 -0.673 36.313 1.00 35.66 394 GLU A N 1
ATOM 3185 C CA . GLU A 1 394 ? -23.200 0.632 36.821 1.00 35.66 394 GLU A CA 1
ATOM 3186 C C . GLU A 1 394 ? -23.381 0.669 38.362 1.00 35.66 394 GLU A C 1
ATOM 3188 O O . GLU A 1 394 ? -23.688 1.719 38.935 1.00 35.66 394 GLU A O 1
ATOM 3193 N N . HIS A 1 395 ? -23.198 -0.464 39.054 1.00 38.06 395 HIS A N 1
ATOM 3194 C CA . HIS A 1 395 ? -23.604 -0.663 40.444 1.00 38.06 395 HIS A CA 1
ATOM 3195 C C . HIS A 1 395 ? -22.543 -1.206 41.422 1.00 38.06 395 HIS A C 1
ATOM 3197 O O . HIS A 1 395 ? -22.897 -1.493 42.569 1.00 38.06 395 HIS A O 1
ATOM 3203 N N . VAL A 1 396 ? -21.249 -1.249 41.067 1.00 32.44 396 VAL A N 1
ATOM 3204 C CA . VAL A 1 396 ? -20.176 -1.610 42.023 1.00 32.44 396 VAL A CA 1
ATOM 3205 C C . VAL A 1 396 ? -19.230 -0.435 42.305 1.00 32.44 396 VAL A C 1
ATOM 3207 O O . VAL A 1 396 ? -18.493 0.026 41.447 1.00 32.44 396 VAL A O 1
ATOM 3210 N N . LEU A 1 397 ? -19.238 0.016 43.566 1.00 34.03 397 LEU A N 1
ATOM 3211 C CA . LEU A 1 397 ? -18.253 0.904 44.206 1.00 34.03 397 LEU A CA 1
ATOM 3212 C C . LEU A 1 397 ? -17.863 2.193 43.450 1.00 34.03 397 LEU A C 1
ATOM 3214 O O . LEU A 1 397 ? -16.807 2.304 42.832 1.00 34.03 397 LEU A O 1
ATOM 3218 N N . LYS A 1 398 ? -18.617 3.268 43.718 1.00 36.03 398 LYS A N 1
ATOM 3219 C CA . LYS A 1 398 ? -18.063 4.633 43.683 1.00 36.03 398 LYS A CA 1
ATOM 3220 C C . LYS A 1 398 ? -16.904 4.732 44.684 1.00 36.03 398 LYS A C 1
ATOM 3222 O O . LYS A 1 398 ? -17.159 4.991 45.861 1.00 36.03 398 LYS A O 1
ATOM 3227 N N . ASP A 1 399 ? -15.655 4.575 44.247 1.00 39.03 399 ASP A N 1
ATOM 3228 C CA . ASP A 1 399 ? -14.510 4.909 45.100 1.00 39.03 399 ASP A CA 1
ATOM 3229 C C . ASP A 1 399 ? -14.473 6.430 45.316 1.00 39.03 399 ASP A C 1
ATOM 3231 O O . ASP A 1 399 ? -14.121 7.220 44.434 1.00 39.03 399 ASP A O 1
ATOM 3235 N N . THR A 1 400 ? -14.879 6.858 46.511 1.00 39.56 400 THR A N 1
ATOM 3236 C CA . THR A 1 400 ? -15.106 8.259 46.901 1.00 39.56 400 THR A CA 1
ATOM 3237 C C . THR A 1 400 ? -13.814 9.074 47.072 1.00 39.56 400 THR A C 1
ATOM 3239 O O . THR A 1 400 ? -13.824 10.140 47.689 1.00 39.56 400 THR A O 1
ATOM 3242 N N . ARG A 1 401 ? -12.698 8.593 46.509 1.00 47.75 401 ARG A N 1
ATOM 3243 C CA . ARG A 1 401 ? -11.344 9.150 46.639 1.00 47.75 401 ARG A CA 1
ATOM 3244 C C . ARG A 1 401 ? -10.841 9.896 45.397 1.00 47.75 401 ARG A C 1
ATOM 3246 O O . ARG A 1 401 ? -10.028 10.812 45.546 1.00 47.75 401 ARG A O 1
ATOM 3253 N N . ARG A 1 402 ? -11.318 9.580 44.182 1.00 55.06 402 ARG A N 1
ATOM 3254 C CA . ARG A 1 402 ? -10.935 10.334 42.965 1.00 55.06 402 ARG A CA 1
ATOM 3255 C C . ARG A 1 402 ? -11.526 11.751 43.013 1.00 55.06 402 ARG A C 1
ATOM 3257 O O . ARG A 1 402 ? -12.739 11.941 43.066 1.00 55.06 402 ARG A O 1
ATOM 3264 N N . LYS A 1 403 ? -10.667 12.779 42.978 1.00 64.50 403 LYS A N 1
ATOM 3265 C CA . LYS A 1 403 ? -11.093 14.193 42.978 1.00 64.50 403 LYS A CA 1
ATOM 3266 C C . LYS A 1 403 ? -11.902 14.490 41.712 1.00 64.50 403 LYS A C 1
ATOM 3268 O O . LYS A 1 403 ? -11.437 14.193 40.616 1.00 64.50 403 LYS A O 1
ATOM 3273 N N . LYS A 1 404 ? -13.043 15.181 41.836 1.00 69.38 404 LYS A N 1
ATOM 3274 C CA . LYS A 1 404 ? -13.931 15.540 40.707 1.00 69.38 404 LYS A CA 1
ATOM 3275 C C . LYS A 1 404 ? -13.187 16.126 39.490 1.00 69.38 404 LYS A C 1
ATOM 3277 O O . LYS A 1 404 ? -13.432 15.715 38.366 1.00 69.38 404 LYS A O 1
ATOM 3282 N N . SER A 1 405 ? -12.212 17.011 39.717 1.00 70.81 405 SER A N 1
ATOM 3283 C CA . SER A 1 405 ? -11.387 17.603 38.648 1.00 70.81 405 SER A CA 1
ATOM 3284 C C . SER A 1 405 ? -10.603 16.574 37.812 1.00 70.81 405 SER A C 1
ATOM 3286 O O . SER A 1 405 ? -10.331 16.828 36.642 1.00 70.81 405 SER A O 1
ATOM 3288 N N . GLN A 1 406 ? -10.250 15.417 38.378 1.00 70.56 406 GLN A N 1
ATOM 3289 C CA . GLN A 1 406 ? -9.594 14.324 37.657 1.00 70.56 406 GLN A CA 1
ATOM 3290 C C . GLN A 1 406 ? -10.596 13.584 36.759 1.00 70.56 406 GLN A C 1
ATOM 3292 O O . GLN A 1 406 ? -10.322 13.425 35.575 1.00 70.56 406 GLN A O 1
ATOM 3297 N N . GLN A 1 407 ? -11.789 13.268 37.276 1.00 73.25 407 GLN A N 1
ATOM 3298 C CA . GLN A 1 407 ? -12.893 12.682 36.499 1.00 73.25 407 GLN A CA 1
ATOM 3299 C C . GLN A 1 407 ? -13.354 13.605 35.354 1.00 73.25 407 GLN A C 1
ATOM 3301 O O . GLN A 1 407 ? -13.675 13.140 34.262 1.00 73.25 407 GLN A O 1
ATOM 3306 N N . ASP A 1 408 ? -13.359 14.925 35.571 1.00 80.81 408 ASP A N 1
ATOM 3307 C CA . ASP A 1 408 ? -13.681 15.910 34.531 1.00 80.81 408 ASP A CA 1
ATOM 3308 C C . ASP A 1 408 ? -12.592 15.953 33.430 1.00 80.81 408 ASP A C 1
ATOM 3310 O O . ASP A 1 408 ? -12.916 16.054 32.244 1.00 80.81 408 ASP A O 1
ATOM 3314 N N . LYS A 1 409 ? -11.301 15.818 33.788 1.00 81.19 409 LYS A N 1
ATOM 3315 C CA . LYS A 1 409 ? -10.180 15.695 32.827 1.00 81.19 409 LYS A CA 1
ATOM 3316 C C . LYS A 1 409 ? -10.230 14.378 32.043 1.00 81.19 409 LYS A C 1
ATOM 3318 O O . LYS A 1 409 ? -10.019 14.383 30.834 1.00 81.19 409 LYS A O 1
ATOM 3323 N N . GLU A 1 410 ? -10.526 13.276 32.720 1.00 80.12 410 GLU A N 1
ATOM 3324 C CA . GLU A 1 410 ? -10.683 11.923 32.173 1.00 80.12 410 GLU A CA 1
ATOM 3325 C C . GLU A 1 410 ? -11.823 11.858 31.147 1.00 80.12 410 GLU A C 1
ATOM 3327 O O . GLU A 1 410 ? -11.603 11.497 29.990 1.00 80.12 410 GLU A O 1
ATOM 3332 N N . LYS A 1 411 ? -13.018 12.343 31.511 1.00 84.12 411 LYS A N 1
ATOM 3333 C CA . LYS A 1 411 ? -14.170 12.441 30.596 1.00 84.12 411 LYS A CA 1
ATOM 3334 C C . LYS A 1 411 ? -13.903 13.364 29.409 1.00 84.12 411 LYS A C 1
ATOM 3336 O O . LYS A 1 411 ? -14.395 13.097 28.312 1.00 84.12 411 LYS A O 1
ATOM 3341 N N . LYS A 1 412 ? -13.106 14.425 29.594 1.00 86.69 412 LYS A N 1
ATOM 3342 C CA . LYS A 1 412 ? -12.641 15.257 28.479 1.00 86.69 412 LYS A CA 1
ATOM 3343 C C . LYS A 1 412 ? -11.707 14.471 27.552 1.00 86.69 412 LYS A C 1
ATOM 3345 O O . LYS A 1 412 ? -11.957 14.450 26.356 1.00 86.69 412 LYS A O 1
ATOM 3350 N N . PHE A 1 413 ? -10.687 13.796 28.084 1.00 86.81 413 PHE A N 1
ATOM 3351 C CA . PHE A 1 413 ? -9.748 12.991 27.293 1.00 86.81 413 PHE A CA 1
ATOM 3352 C C . PHE A 1 413 ? -10.461 11.910 26.468 1.00 86.81 413 PHE A C 1
ATOM 3354 O O . PHE A 1 413 ? -10.265 11.858 25.256 1.00 86.81 413 PHE A O 1
ATOM 3361 N N . LEU A 1 414 ? -11.344 11.117 27.091 1.00 86.69 414 LEU A N 1
ATOM 3362 C CA . LEU A 1 414 ? -12.117 10.078 26.398 1.00 86.69 414 LEU A CA 1
ATOM 3363 C C . LEU A 1 414 ? -12.989 10.662 25.276 1.00 86.69 414 LEU A C 1
ATOM 3365 O O . LEU A 1 414 ? -13.072 10.093 24.190 1.00 86.69 414 LEU A O 1
ATOM 3369 N N . LYS A 1 415 ? -13.591 11.837 25.493 1.00 87.75 415 LYS A N 1
ATOM 3370 C CA . LYS A 1 415 ? -14.332 12.556 24.448 1.00 87.75 415 LYS A CA 1
ATOM 3371 C C . LYS A 1 415 ? -13.417 13.072 23.331 1.00 87.75 415 LYS A C 1
ATOM 3373 O O . LYS A 1 415 ? -13.778 12.956 22.162 1.00 87.75 415 LYS A O 1
ATOM 3378 N N . ASP A 1 416 ? -12.259 13.633 23.673 1.00 88.31 416 ASP A N 1
ATOM 3379 C CA . ASP A 1 416 ? -11.309 14.214 22.718 1.00 88.31 416 ASP A CA 1
ATOM 3380 C C . ASP A 1 416 ? -10.689 13.124 21.805 1.00 88.31 416 ASP A C 1
ATOM 3382 O O . ASP A 1 416 ? -10.375 13.417 20.649 1.00 88.31 416 ASP A O 1
ATOM 3386 N N . ILE A 1 417 ? -10.579 11.865 22.264 1.00 88.81 417 ILE A N 1
ATOM 3387 C CA . ILE A 1 417 ? -10.202 10.691 21.437 1.00 88.81 417 ILE A CA 1
ATOM 3388 C C . ILE A 1 417 ? -11.394 9.965 20.782 1.00 88.81 417 ILE A C 1
ATOM 3390 O O . ILE A 1 417 ? -11.189 8.984 20.076 1.00 88.81 417 ILE A O 1
ATOM 3394 N N . GLY A 1 418 ? -12.634 10.419 20.984 1.00 88.25 418 GLY A N 1
ATOM 3395 C CA . GLY A 1 418 ? -13.822 9.867 20.319 1.00 88.25 418 GLY A CA 1
ATOM 3396 C C . GLY A 1 418 ? -14.535 8.698 21.009 1.00 88.25 418 GLY A C 1
ATOM 3397 O O . GLY A 1 418 ? -15.450 8.150 20.406 1.00 88.25 418 GLY A O 1
ATOM 3398 N N . GLY A 1 419 ? -14.187 8.330 22.246 1.00 88.19 419 GLY A N 1
ATOM 3399 C CA . GLY A 1 419 ? -14.891 7.301 23.028 1.00 88.19 419 GLY A CA 1
ATOM 3400 C C . GLY A 1 419 ? -13.974 6.484 23.943 1.00 88.19 419 GLY A C 1
ATOM 3401 O O . GLY A 1 419 ? -12.763 6.705 23.973 1.00 88.19 419 GLY A O 1
ATOM 3402 N N . LYS A 1 420 ? -14.537 5.489 24.655 1.00 86.81 420 LYS A N 1
ATOM 3403 C CA . LYS A 1 420 ? -13.757 4.513 25.455 1.00 86.81 420 LYS A CA 1
ATOM 3404 C C . LYS A 1 420 ? -12.709 3.798 24.593 1.00 86.81 420 LYS A C 1
ATOM 3406 O O . LYS A 1 420 ? -11.652 3.460 25.112 1.00 86.81 420 LYS A O 1
ATOM 3411 N N . TRP A 1 421 ? -12.975 3.626 23.296 1.00 89.50 421 TRP A N 1
ATOM 3412 C CA . TRP A 1 421 ? -12.176 2.820 22.366 1.00 89.50 421 TRP A CA 1
ATOM 3413 C C . TRP A 1 421 ? -11.364 3.625 21.337 1.00 89.50 421 TRP A C 1
ATOM 3415 O O . TRP A 1 421 ? -10.755 3.039 20.453 1.00 89.50 421 TRP A O 1
ATOM 3425 N N . ALA A 1 422 ? -11.310 4.956 21.463 1.00 92.19 422 ALA A N 1
ATOM 3426 C CA . ALA A 1 422 ? -10.610 5.862 20.539 1.00 92.19 422 ALA A CA 1
ATOM 3427 C C . ALA A 1 422 ? -11.157 5.919 19.085 1.00 92.19 422 ALA A C 1
ATOM 3429 O O . ALA A 1 422 ? -10.420 6.194 18.138 1.00 92.19 422 ALA A O 1
ATOM 3430 N N . GLU A 1 423 ? -12.471 5.737 18.915 1.00 91.88 423 GLU A N 1
ATOM 3431 C CA . GLU A 1 423 ? -13.230 5.694 17.642 1.00 91.88 423 GLU A CA 1
ATOM 3432 C C . GLU A 1 423 ? -13.195 6.981 16.772 1.00 91.88 423 GLU A C 1
ATOM 3434 O O . GLU A 1 423 ? -13.891 7.082 15.760 1.00 91.88 423 GLU A O 1
ATOM 3439 N N . ARG A 1 424 ? -12.390 7.984 17.146 1.00 91.62 424 ARG A N 1
ATOM 3440 C CA . ARG A 1 424 ? -12.030 9.141 16.304 1.00 91.62 424 ARG A CA 1
ATOM 3441 C C . ARG A 1 424 ? -11.094 8.759 15.152 1.00 91.62 424 ARG A C 1
ATOM 3443 O O . ARG A 1 424 ? -11.131 9.416 14.113 1.00 91.62 424 ARG A O 1
ATOM 3450 N N . PHE A 1 425 ? -10.251 7.752 15.367 1.00 94.94 425 PHE A N 1
ATOM 3451 C CA . PHE A 1 425 ? -9.154 7.376 14.480 1.00 94.94 425 PHE A CA 1
ATOM 3452 C C . PHE A 1 425 ? -9.410 6.010 13.838 1.00 94.94 425 PHE A C 1
ATOM 3454 O O . PHE A 1 425 ? -9.977 5.132 14.487 1.00 94.94 425 PHE A O 1
ATOM 3461 N N . SER A 1 426 ? -8.928 5.784 12.617 1.00 95.81 426 SER A N 1
ATOM 3462 C CA . SER A 1 426 ? -8.689 4.435 12.076 1.00 95.81 426 SER A CA 1
ATOM 3463 C C . SER A 1 426 ? -7.206 4.241 11.769 1.00 95.81 426 SER A C 1
ATOM 3465 O O . SER A 1 426 ? -6.494 5.213 11.527 1.00 95.81 426 SER A O 1
ATOM 3467 N N . LEU A 1 427 ? -6.740 2.992 11.806 1.00 96.88 427 LEU A N 1
ATOM 3468 C CA . LEU A 1 427 ? -5.339 2.617 11.613 1.00 96.88 427 LEU A CA 1
ATOM 3469 C C . LEU A 1 427 ? -5.110 2.087 10.193 1.00 96.88 427 LEU A C 1
ATOM 3471 O O . LEU A 1 427 ? -5.794 1.155 9.767 1.00 96.88 427 LEU A O 1
ATOM 3475 N N . SER A 1 428 ? -4.101 2.635 9.517 1.00 97.69 428 SER A N 1
ATOM 3476 C CA . SER A 1 428 ? -3.531 2.065 8.295 1.00 97.69 428 SER A CA 1
ATOM 3477 C C . SER A 1 428 ? -2.080 1.650 8.548 1.00 97.69 428 SER A C 1
ATOM 3479 O O . SER A 1 428 ? -1.286 2.440 9.066 1.00 97.69 428 SER A O 1
ATOM 3481 N N . LEU A 1 429 ? -1.744 0.413 8.192 1.00 98.31 429 LEU A N 1
ATOM 3482 C CA . LEU A 1 429 ? -0.401 -0.158 8.240 1.00 98.31 429 LEU A CA 1
ATOM 3483 C C . LEU A 1 429 ? 0.229 -0.092 6.846 1.00 98.31 429 LEU A C 1
ATOM 3485 O O . LEU A 1 429 ? -0.419 -0.436 5.856 1.00 98.31 429 LEU A O 1
ATOM 3489 N N . VAL A 1 430 ? 1.497 0.304 6.784 1.00 97.94 430 VAL A N 1
ATOM 3490 C CA . VAL A 1 430 ? 2.319 0.237 5.574 1.00 97.94 430 VAL A CA 1
ATOM 3491 C C . VAL A 1 430 ? 3.441 -0.761 5.819 1.00 97.94 430 VAL A C 1
ATOM 3493 O O . VAL A 1 430 ? 4.021 -0.800 6.910 1.00 97.94 430 VAL A O 1
ATOM 3496 N N . SER A 1 431 ? 3.711 -1.613 4.838 1.00 95.94 431 SER A N 1
ATOM 3497 C CA . SER A 1 431 ? 4.805 -2.582 4.916 1.00 95.94 431 SER A CA 1
ATOM 3498 C C . SER A 1 431 ? 6.013 -2.126 4.093 1.00 95.94 431 SER A C 1
ATOM 3500 O O . SER A 1 431 ? 5.837 -1.465 3.068 1.00 95.94 431 SER A O 1
ATOM 3502 N N . PRO A 1 432 ? 7.233 -2.492 4.521 1.00 95.31 432 PRO A N 1
ATOM 3503 C CA . PRO A 1 432 ? 8.392 -2.530 3.641 1.00 95.31 432 PRO A CA 1
ATOM 3504 C C . PRO A 1 432 ? 8.259 -3.704 2.651 1.00 95.31 432 PRO A C 1
ATOM 3506 O O . PRO A 1 432 ? 7.323 -4.507 2.732 1.00 95.31 432 PRO A O 1
ATOM 3509 N N . SER A 1 433 ? 9.213 -3.798 1.734 1.00 96.69 433 SER A N 1
ATOM 3510 C CA . SER A 1 433 ? 9.014 -4.421 0.423 1.00 96.69 433 SER A CA 1
ATOM 3511 C C . SER A 1 433 ? 9.998 -5.536 0.107 1.00 96.69 433 SER A C 1
ATOM 3513 O O . SER A 1 433 ? 11.012 -5.678 0.786 1.00 96.69 433 SER A O 1
ATOM 3515 N N . VAL A 1 434 ? 9.734 -6.301 -0.958 1.00 97.94 434 VAL A N 1
ATOM 3516 C CA . VAL A 1 434 ? 10.672 -7.322 -1.463 1.00 97.94 434 VAL A CA 1
ATOM 3517 C C . VAL A 1 434 ? 11.772 -6.713 -2.348 1.00 97.94 434 VAL A C 1
ATOM 3519 O O . VAL A 1 434 ? 12.877 -7.249 -2.367 1.00 97.94 434 VAL A O 1
ATOM 3522 N N . VAL A 1 435 ? 11.516 -5.593 -3.031 1.00 96.56 435 VAL A N 1
ATOM 3523 C CA . VAL A 1 435 ? 12.535 -4.858 -3.804 1.00 96.56 435 VAL A CA 1
ATOM 3524 C C . VAL A 1 435 ? 13.706 -4.374 -2.926 1.00 96.56 435 VAL A C 1
ATOM 3526 O O . VAL A 1 435 ? 13.478 -3.882 -1.815 1.00 96.56 435 VAL A O 1
ATOM 3529 N N . PRO A 1 436 ? 14.974 -4.495 -3.375 1.00 93.62 436 PRO A N 1
ATOM 3530 C CA . PRO A 1 436 ? 16.145 -4.255 -2.531 1.00 93.62 436 PRO A CA 1
ATOM 3531 C C . PRO A 1 436 ? 16.512 -2.767 -2.334 1.00 93.62 436 PRO A C 1
ATOM 3533 O O . PRO A 1 436 ? 17.673 -2.439 -2.095 1.00 93.62 436 PRO A O 1
ATOM 3536 N N . ASN A 1 437 ? 15.544 -1.840 -2.331 1.00 89.25 437 ASN A N 1
ATOM 3537 C CA . ASN A 1 437 ? 15.820 -0.462 -1.891 1.00 89.25 437 ASN A CA 1
ATOM 3538 C C . ASN A 1 437 ? 16.289 -0.414 -0.422 1.00 89.25 437 ASN A C 1
ATOM 3540 O O . ASN A 1 437 ? 17.068 0.458 -0.045 1.00 89.25 437 ASN A O 1
ATOM 3544 N N . TYR A 1 438 ? 15.859 -1.388 0.388 1.00 94.12 438 TYR A N 1
ATOM 3545 C CA . TYR A 1 438 ? 16.426 -1.733 1.698 1.00 94.12 438 TYR A CA 1
ATOM 3546 C C . TYR A 1 438 ? 16.677 -3.251 1.728 1.00 94.12 438 TYR A C 1
ATOM 3548 O O . TYR A 1 438 ? 16.921 -3.850 0.681 1.00 94.12 438 TYR A O 1
ATOM 3556 N N . PHE A 1 439 ? 16.621 -3.912 2.886 1.00 96.88 439 PHE A N 1
ATOM 3557 C CA . PHE A 1 439 ? 16.588 -5.376 2.887 1.00 96.88 439 PHE A CA 1
ATOM 3558 C C . PHE A 1 439 ? 15.200 -5.899 2.462 1.00 96.88 439 PHE A C 1
ATOM 3560 O O . PHE A 1 439 ? 14.199 -5.458 3.036 1.00 96.88 439 PHE A O 1
ATOM 3567 N N . PRO A 1 440 ? 15.119 -6.855 1.511 1.00 97.88 440 PRO A N 1
ATOM 3568 C CA . PRO A 1 440 ? 13.872 -7.507 1.117 1.00 97.88 440 PRO A CA 1
ATOM 3569 C C . PRO A 1 440 ? 13.122 -8.049 2.329 1.00 97.88 440 PRO A C 1
ATOM 3571 O O . PRO A 1 440 ? 13.711 -8.733 3.168 1.00 97.88 440 PRO A O 1
ATOM 3574 N N . THR A 1 441 ? 11.831 -7.745 2.428 1.00 97.88 441 THR A N 1
ATOM 3575 C CA . THR A 1 441 ? 11.024 -7.963 3.631 1.00 97.88 441 THR A CA 1
ATOM 3576 C C . THR A 1 441 ? 9.630 -8.495 3.305 1.00 97.88 441 THR A C 1
ATOM 3578 O O . THR A 1 441 ? 9.030 -8.156 2.287 1.00 97.88 441 THR A O 1
ATOM 3581 N N . LEU A 1 442 ? 9.095 -9.325 4.202 1.00 97.06 442 LEU A N 1
ATOM 3582 C CA . LEU A 1 442 ? 7.704 -9.779 4.204 1.00 97.06 442 LEU A CA 1
ATOM 3583 C C . LEU A 1 442 ? 7.132 -9.787 5.630 1.00 97.06 442 LEU A C 1
ATOM 3585 O O . LEU A 1 442 ? 7.870 -9.831 6.620 1.00 97.06 442 LEU A O 1
ATOM 3589 N N . ARG A 1 443 ? 5.801 -9.745 5.754 1.00 97.62 443 ARG A N 1
ATOM 3590 C CA . ARG A 1 443 ? 5.109 -9.590 7.043 1.00 97.62 443 ARG A CA 1
ATOM 3591 C C . ARG A 1 443 ? 4.053 -10.674 7.237 1.00 97.62 443 ARG A C 1
ATOM 3593 O O . ARG A 1 443 ? 3.157 -10.824 6.413 1.00 97.62 443 ARG A O 1
ATOM 3600 N N . VAL A 1 444 ? 4.120 -11.406 8.349 1.00 98.56 444 VAL A N 1
ATOM 3601 C CA . VAL A 1 444 ? 3.096 -12.395 8.735 1.00 98.56 444 VAL A CA 1
ATOM 3602 C C . VAL A 1 444 ? 2.318 -11.861 9.929 1.00 98.56 444 VAL A C 1
ATOM 3604 O O . VAL A 1 444 ? 2.901 -11.612 10.983 1.00 98.56 444 VAL A O 1
ATOM 3607 N N . VAL A 1 445 ? 1.009 -11.674 9.764 1.00 98.56 445 VAL A N 1
ATOM 3608 C CA . VAL A 1 445 ? 0.119 -11.050 10.754 1.00 98.56 445 VAL A CA 1
ATOM 3609 C C . VAL A 1 445 ? -0.729 -12.116 11.446 1.00 98.56 445 VAL A C 1
ATOM 3611 O O . VAL A 1 445 ? -1.383 -12.912 10.779 1.00 98.56 445 VAL A O 1
ATOM 3614 N N . GLU A 1 446 ? -0.736 -12.121 12.780 1.00 98.25 446 GLU A N 1
ATOM 3615 C CA . GLU A 1 446 ? -1.604 -12.952 13.622 1.00 98.25 446 GLU A CA 1
ATOM 3616 C C . GLU A 1 446 ? -2.939 -12.238 13.895 1.00 98.25 446 GLU A C 1
ATOM 3618 O O . GLU A 1 446 ? -2.952 -11.060 14.265 1.00 98.25 446 GLU A O 1
ATOM 3623 N N . TYR A 1 447 ? -4.064 -12.951 13.808 1.00 97.81 447 TYR A N 1
ATOM 3624 C CA . TYR A 1 447 ? -5.401 -12.430 14.109 1.00 97.81 447 TYR A CA 1
ATOM 3625 C C . TYR A 1 447 ? -6.240 -13.416 14.936 1.00 97.81 447 TYR A C 1
ATOM 3627 O O . TYR A 1 447 ? -5.998 -14.622 14.959 1.00 97.81 447 TYR A O 1
ATOM 3635 N N . ASN A 1 448 ? -7.228 -12.892 15.660 1.00 97.19 448 ASN A N 1
ATOM 3636 C CA . ASN A 1 448 ? -8.009 -13.674 16.614 1.00 97.19 448 ASN A CA 1
ATOM 3637 C C . ASN A 1 448 ? -9.054 -14.583 15.936 1.00 97.19 448 ASN A C 1
ATOM 3639 O O . ASN A 1 448 ? -10.000 -14.090 15.318 1.00 97.19 448 ASN A O 1
ATOM 3643 N N . ILE A 1 449 ? -8.926 -15.899 16.135 1.00 96.75 449 ILE A N 1
ATOM 3644 C CA . ILE A 1 449 ? -9.850 -16.934 15.630 1.00 96.75 449 ILE A CA 1
ATOM 3645 C C . ILE A 1 449 ? -10.742 -17.573 16.710 1.00 96.75 449 ILE A C 1
ATOM 3647 O O . ILE A 1 449 ? -11.323 -18.629 16.475 1.00 96.75 449 ILE A O 1
ATOM 3651 N N . THR A 1 450 ? -10.869 -16.948 17.886 1.00 95.44 450 THR A N 1
ATOM 3652 C CA . THR A 1 450 ? -11.732 -17.443 18.979 1.00 95.44 450 THR A CA 1
ATOM 3653 C C . THR A 1 450 ? -13.174 -17.642 18.496 1.00 95.44 450 THR A C 1
ATOM 3655 O O . THR A 1 450 ? -13.790 -16.713 17.972 1.00 95.44 450 THR A O 1
ATOM 3658 N N . GLY A 1 451 ? -13.725 -18.842 18.681 1.00 92.50 451 GLY A N 1
ATOM 3659 C CA . GLY A 1 451 ? -15.056 -19.224 18.199 1.00 92.50 451 GLY A CA 1
ATOM 3660 C C . GLY A 1 451 ? -15.127 -19.547 16.699 1.00 92.50 451 GLY A C 1
ATOM 3661 O O . GLY A 1 451 ? -16.226 -19.687 16.162 1.00 92.50 451 GLY A O 1
ATOM 3662 N N . MET A 1 452 ? -13.982 -19.644 16.014 1.00 92.62 452 MET A N 1
ATOM 3663 C CA . MET A 1 452 ? -13.854 -19.957 14.583 1.00 92.62 452 MET A CA 1
ATOM 3664 C C . MET A 1 452 ? -12.888 -21.127 14.316 1.00 92.62 452 MET A C 1
ATOM 3666 O O . MET A 1 452 ? -12.466 -21.352 13.186 1.00 92.62 452 MET A O 1
ATOM 3670 N N . GLU A 1 453 ? -12.566 -21.937 15.328 1.00 88.31 453 GLU A N 1
ATOM 3671 C CA . GLU A 1 453 ? -11.571 -23.028 15.284 1.00 88.31 453 GLU A CA 1
ATOM 3672 C C . GLU A 1 453 ? -11.998 -24.239 14.418 1.00 88.31 453 GLU A C 1
ATOM 3674 O O . GLU A 1 453 ? -11.251 -25.212 14.237 1.00 88.31 453 GLU A O 1
ATOM 3679 N N . ASN A 1 454 ? -13.230 -24.200 13.902 1.00 85.94 454 ASN A N 1
ATOM 3680 C CA . ASN A 1 454 ? -13.799 -25.154 12.947 1.00 85.94 454 ASN A CA 1
ATOM 3681 C C . ASN A 1 454 ? -14.186 -24.501 11.607 1.00 85.94 454 ASN A C 1
ATOM 3683 O O . ASN A 1 454 ? -14.679 -25.200 10.723 1.00 85.94 454 ASN A O 1
ATOM 3687 N N . GLU A 1 455 ? -13.963 -23.193 11.454 1.00 88.88 455 GLU A N 1
ATOM 3688 C CA . GLU A 1 455 ? -14.051 -22.514 10.161 1.00 88.88 455 GLU A CA 1
ATOM 3689 C C . GLU A 1 455 ? -12.794 -22.821 9.323 1.00 88.88 455 GLU A C 1
ATOM 3691 O O . GLU A 1 455 ? -11.818 -23.420 9.796 1.00 88.88 455 GLU A O 1
ATOM 3696 N N . HIS A 1 456 ? -12.823 -22.416 8.056 1.00 87.31 456 HIS A N 1
ATOM 3697 C CA . HIS A 1 456 ? -11.785 -22.697 7.069 1.00 87.31 456 HIS A CA 1
ATOM 3698 C C . HIS A 1 456 ? -11.513 -21.461 6.200 1.00 87.31 456 HIS A C 1
ATOM 3700 O O . HIS A 1 456 ? -12.425 -20.647 6.016 1.00 87.31 456 HIS A O 1
ATOM 3706 N N . PRO A 1 457 ? -10.301 -21.316 5.630 1.00 85.25 457 PRO A N 1
ATOM 3707 C CA . PRO A 1 457 ? -10.076 -20.384 4.534 1.00 85.25 457 PRO A CA 1
ATOM 3708 C C . PRO A 1 457 ? -10.984 -20.712 3.349 1.00 85.25 457 PRO A C 1
ATOM 3710 O O . PRO A 1 457 ? -11.386 -21.866 3.165 1.00 85.25 457 PRO A O 1
ATOM 3713 N N . ALA A 1 458 ? -11.266 -19.716 2.515 1.00 78.12 458 ALA A N 1
ATOM 3714 C CA . ALA A 1 458 ? -12.067 -19.889 1.313 1.00 78.12 458 ALA A CA 1
ATOM 3715 C C . ALA A 1 458 ? -11.419 -20.874 0.323 1.00 78.12 458 ALA A C 1
ATOM 3717 O O . ALA A 1 458 ? -10.573 -20.521 -0.494 1.00 78.12 458 ALA A O 1
ATOM 3718 N N . MET A 1 459 ? -11.870 -22.126 0.382 1.00 62.84 459 MET A N 1
ATOM 3719 C CA . MET A 1 459 ? -11.743 -23.088 -0.709 1.00 62.84 459 MET A CA 1
ATOM 3720 C C . MET A 1 459 ? -12.660 -22.597 -1.833 1.00 62.84 459 MET A C 1
ATOM 3722 O O . MET A 1 459 ? -13.852 -22.427 -1.581 1.00 62.84 459 MET A O 1
ATOM 3726 N N . GLY A 1 460 ? -12.141 -22.384 -3.047 1.00 50.00 460 GLY A N 1
ATOM 3727 C CA . GLY A 1 460 ? -12.820 -21.650 -4.132 1.00 50.00 460 GLY A CA 1
ATOM 3728 C C . GLY A 1 460 ? -14.094 -22.263 -4.731 1.00 50.00 460 GLY A C 1
ATOM 3729 O O . GLY A 1 460 ? -14.538 -21.847 -5.790 1.00 50.00 460 GLY A O 1
ATOM 3730 N N . ARG A 1 461 ? -14.775 -23.170 -4.023 1.00 35.22 461 ARG A N 1
ATOM 3731 C CA . ARG A 1 461 ? -16.238 -23.202 -4.091 1.00 35.22 461 ARG A CA 1
ATOM 3732 C C . ARG A 1 461 ? -16.800 -22.002 -3.344 1.00 35.22 461 ARG A C 1
ATOM 3734 O O . ARG A 1 461 ? -17.221 -22.121 -2.190 1.00 35.22 461 ARG A O 1
ATOM 3741 N N . SER A 1 462 ? -16.882 -20.874 -4.042 1.00 35.69 462 SER A N 1
ATOM 3742 C CA . SER A 1 462 ? -17.803 -19.810 -3.664 1.00 35.69 462 SER A CA 1
ATOM 3743 C C . SER A 1 462 ? -19.188 -20.420 -3.417 1.00 35.69 462 SER A C 1
ATOM 3745 O O . SER A 1 462 ? -19.814 -20.975 -4.322 1.00 35.69 462 SER A O 1
ATOM 3747 N N . GLN A 1 463 ? -19.695 -20.311 -2.186 1.00 38.25 463 GLN A N 1
ATOM 3748 C CA . GLN A 1 463 ? -21.148 -20.253 -2.023 1.00 38.25 463 GLN A CA 1
ATOM 3749 C C . GLN A 1 463 ? -21.631 -19.044 -2.838 1.00 38.25 463 GLN A C 1
ATOM 3751 O O . GLN A 1 463 ? -20.876 -18.070 -2.923 1.00 38.25 463 GLN A O 1
ATOM 3756 N N . PRO A 1 464 ? -22.818 -19.089 -3.471 1.00 33.62 464 PRO A N 1
ATOM 3757 C CA . PRO A 1 464 ? -23.266 -18.006 -4.338 1.00 33.62 464 PRO A CA 1
ATOM 3758 C C . PRO A 1 464 ? -23.223 -16.688 -3.565 1.00 33.62 464 PRO A C 1
ATOM 3760 O O . PRO A 1 464 ? -23.962 -16.509 -2.594 1.00 33.62 464 PRO A O 1
ATOM 3763 N N . ALA A 1 465 ? -22.312 -15.802 -3.973 1.00 36.84 465 ALA A N 1
ATOM 3764 C CA . ALA A 1 465 ? -22.181 -14.485 -3.377 1.00 36.84 465 ALA A CA 1
ATOM 3765 C C . ALA A 1 465 ? -23.526 -13.759 -3.501 1.00 36.84 465 ALA A C 1
ATOM 3767 O O . ALA A 1 465 ? -24.249 -13.940 -4.486 1.00 36.84 465 ALA A O 1
ATOM 3768 N N . ALA A 1 466 ? -23.878 -12.965 -2.488 1.00 39.56 466 ALA A N 1
ATOM 3769 C CA . ALA A 1 466 ? -25.093 -12.166 -2.551 1.00 39.56 466 ALA A CA 1
ATOM 3770 C C . ALA A 1 466 ? -25.041 -11.268 -3.799 1.00 39.56 466 ALA A C 1
ATOM 3772 O O . ALA A 1 466 ? -23.996 -10.694 -4.095 1.00 39.56 466 ALA A O 1
ATOM 3773 N N . VAL A 1 467 ? -26.157 -11.220 -4.534 1.00 38.00 467 VAL A N 1
ATOM 3774 C CA . VAL A 1 467 ? -26.263 -10.649 -5.887 1.00 38.00 467 VAL A CA 1
ATOM 3775 C C . VAL A 1 467 ? -25.566 -9.289 -5.993 1.00 38.00 467 VAL A C 1
ATOM 3777 O O . VAL A 1 467 ? -25.894 -8.371 -5.242 1.00 38.00 467 VAL A O 1
ATOM 3780 N N . GLU A 1 468 ? -24.642 -9.158 -6.952 1.00 38.03 468 GLU A N 1
ATOM 3781 C CA . GLU A 1 468 ? -24.046 -7.874 -7.338 1.00 38.03 468 GLU A CA 1
ATOM 3782 C C . GLU A 1 468 ? -25.181 -6.960 -7.839 1.00 38.03 468 GLU A C 1
ATOM 3784 O O . GLU A 1 468 ? -25.801 -7.225 -8.869 1.00 38.03 468 GLU A O 1
ATOM 3789 N N . ILE A 1 469 ? -25.522 -5.926 -7.062 1.00 40.53 469 ILE A N 1
ATOM 3790 C CA . ILE A 1 469 ? -26.473 -4.893 -7.485 1.00 40.53 469 ILE A CA 1
ATOM 3791 C C . ILE A 1 469 ? -25.673 -3.809 -8.198 1.00 40.53 469 ILE A C 1
ATOM 3793 O O . ILE A 1 469 ? -25.022 -2.983 -7.554 1.00 40.53 469 ILE A O 1
ATOM 3797 N N . ASP A 1 470 ? -25.744 -3.814 -9.526 1.00 37.62 470 ASP A N 1
ATOM 3798 C CA . ASP A 1 470 ? -25.159 -2.770 -10.358 1.00 37.62 470 ASP A CA 1
ATOM 3799 C C . ASP A 1 470 ? -25.797 -1.412 -10.052 1.00 37.62 470 ASP A C 1
ATOM 3801 O O . ASP A 1 470 ? -26.987 -1.180 -10.280 1.00 37.62 470 ASP A O 1
ATOM 3805 N N . VAL A 1 471 ? -24.984 -0.486 -9.542 1.00 36.03 471 VAL A N 1
ATOM 3806 C CA . VAL A 1 471 ? -25.400 0.894 -9.273 1.00 36.03 471 VAL A CA 1
ATOM 3807 C C . VAL A 1 471 ? -25.316 1.700 -10.572 1.00 36.03 471 VAL A C 1
ATOM 3809 O O . VAL A 1 471 ? -24.444 2.552 -10.745 1.00 36.03 471 VAL A O 1
ATOM 3812 N N . GLU A 1 472 ? -26.238 1.441 -11.505 1.00 33.59 472 GLU A N 1
ATOM 3813 C CA . GLU A 1 472 ? -26.458 2.329 -12.652 1.00 33.59 472 GLU A CA 1
ATOM 3814 C C . GLU A 1 472 ? -26.914 3.709 -12.148 1.00 33.59 472 GLU A C 1
ATOM 3816 O O . GLU A 1 472 ? -28.085 3.930 -11.838 1.00 33.59 472 GLU A O 1
ATOM 3821 N N . LEU A 1 473 ? -25.979 4.661 -12.056 1.00 33.53 473 LEU A N 1
ATOM 3822 C CA . LEU A 1 473 ? -26.272 6.053 -11.711 1.00 33.53 473 LEU A CA 1
ATOM 3823 C C . LEU A 1 473 ? -27.176 6.681 -12.796 1.00 33.53 473 LEU A C 1
ATOM 3825 O O . LEU A 1 473 ? -26.713 6.868 -13.926 1.00 33.53 473 LEU A O 1
ATOM 3829 N N . PRO A 1 474 ? -28.444 7.047 -12.498 1.00 30.22 474 PRO A N 1
ATOM 3830 C CA . PRO A 1 474 ? -29.382 7.460 -13.538 1.00 30.22 474 PRO A CA 1
ATOM 3831 C C . PRO A 1 474 ? -28.982 8.777 -14.208 1.00 30.22 474 PRO A C 1
ATOM 3833 O O . PRO A 1 474 ? -28.751 9.796 -13.551 1.00 30.22 474 PRO A O 1
ATOM 3836 N N . ASN A 1 475 ? -28.950 8.775 -15.539 1.00 33.09 475 ASN A N 1
ATOM 3837 C CA . ASN A 1 475 ? -28.544 9.930 -16.329 1.00 33.09 475 ASN A CA 1
ATOM 3838 C C . ASN A 1 475 ? -29.701 10.940 -16.484 1.00 33.09 475 ASN A C 1
ATOM 3840 O O . ASN A 1 475 ? -30.536 10.803 -17.375 1.00 33.09 475 ASN A O 1
ATOM 3844 N N . ASN A 1 476 ? -29.731 11.958 -15.616 1.00 35.19 476 ASN A N 1
ATOM 3845 C CA . ASN A 1 476 ? -30.586 13.155 -15.704 1.00 35.19 476 ASN A CA 1
ATOM 3846 C C . ASN A 1 476 ? -32.092 12.909 -15.958 1.00 35.19 476 ASN A C 1
ATOM 3848 O O . ASN A 1 476 ? -32.663 13.428 -16.919 1.00 35.19 476 ASN A O 1
ATOM 3852 N N . GLN A 1 477 ? -32.771 12.228 -15.031 1.00 29.69 477 GLN A N 1
ATOM 3853 C CA . GLN A 1 477 ? -34.229 12.341 -14.887 1.00 29.69 477 GLN A CA 1
ATOM 3854 C C . GLN A 1 477 ? -34.650 12.426 -13.415 1.00 29.69 477 GLN A C 1
ATOM 3856 O O . GLN A 1 477 ? -34.090 11.752 -12.552 1.00 29.69 477 GLN A O 1
ATOM 3861 N N . GLU A 1 478 ? -35.624 13.293 -13.128 1.00 31.48 478 GLU A N 1
ATOM 3862 C CA . GLU A 1 478 ? -36.182 13.478 -11.786 1.00 31.48 478 GLU A CA 1
ATOM 3863 C C . GLU A 1 478 ? -36.987 12.241 -11.370 1.00 31.48 478 GLU A C 1
ATOM 3865 O O . GLU A 1 478 ? -37.932 11.856 -12.058 1.00 31.48 478 GLU A O 1
ATOM 3870 N N . PHE A 1 479 ? -36.659 11.649 -10.219 1.00 25.20 479 PHE A N 1
ATOM 3871 C CA . PHE A 1 479 ? -37.469 10.592 -9.614 1.00 25.20 479 PHE A CA 1
ATOM 3872 C C . PHE A 1 479 ? -38.241 11.109 -8.400 1.00 25.20 479 PHE A C 1
ATOM 3874 O O . PHE A 1 479 ? -37.666 11.617 -7.437 1.00 25.20 479 PHE A O 1
ATOM 3881 N N . ALA A 1 480 ? -39.564 10.950 -8.447 1.00 25.45 480 ALA A N 1
ATOM 3882 C CA . ALA A 1 480 ? -40.438 11.176 -7.305 1.00 25.45 480 ALA A CA 1
ATOM 3883 C C . ALA A 1 480 ? -40.251 10.061 -6.250 1.00 25.45 480 ALA A C 1
ATOM 3885 O O . ALA A 1 480 ? -40.004 8.910 -6.617 1.00 25.45 480 ALA A O 1
ATOM 3886 N N . PRO A 1 481 ? -40.379 10.362 -4.944 1.00 28.42 481 PRO A N 1
ATOM 3887 C CA . PRO A 1 481 ? -40.139 9.383 -3.888 1.00 28.42 481 PRO A CA 1
ATOM 3888 C C . PRO A 1 481 ? -41.239 8.313 -3.834 1.00 28.42 481 PRO A C 1
ATOM 3890 O O . PRO A 1 481 ? -42.420 8.623 -3.667 1.00 28.42 481 PRO A O 1
ATOM 3893 N N . LEU A 1 482 ? -40.844 7.039 -3.907 1.00 26.73 482 LEU A N 1
ATOM 3894 C CA . LEU A 1 482 ? -41.752 5.901 -3.747 1.00 26.73 482 LEU A CA 1
ATOM 3895 C C . LEU A 1 482 ? -42.133 5.691 -2.272 1.00 26.73 482 LEU A C 1
ATOM 3897 O O . LEU A 1 482 ? -41.421 5.050 -1.506 1.00 26.73 482 LEU A O 1
ATOM 3901 N N . SER A 1 483 ? -43.281 6.261 -1.904 1.00 28.00 483 SER A N 1
ATOM 3902 C CA . SER A 1 483 ? -44.207 5.826 -0.844 1.00 28.00 483 SER A CA 1
ATOM 3903 C C . SER A 1 483 ? -43.640 4.996 0.326 1.00 28.00 483 SER A C 1
ATOM 3905 O O . SER A 1 483 ? -43.768 3.771 0.353 1.00 28.00 483 SER A O 1
ATOM 3907 N N . ALA A 1 484 ? -43.187 5.673 1.384 1.00 28.61 484 ALA A N 1
ATOM 3908 C CA . ALA A 1 484 ? -43.182 5.092 2.728 1.00 28.61 484 ALA A CA 1
ATOM 3909 C C . ALA A 1 484 ? -44.631 5.042 3.263 1.00 28.61 484 ALA A C 1
ATOM 3911 O O . ALA A 1 484 ? -45.127 6.012 3.837 1.00 28.61 484 ALA A O 1
ATOM 3912 N N . ALA A 1 485 ? -45.339 3.939 3.010 1.00 25.64 485 ALA A N 1
ATOM 3913 C CA . ALA A 1 485 ? -46.747 3.783 3.372 1.00 25.64 485 ALA A CA 1
ATOM 3914 C C . ALA A 1 485 ? -46.935 3.111 4.748 1.00 25.64 485 ALA A C 1
ATOM 3916 O O . ALA A 1 485 ? -46.608 1.943 4.931 1.00 25.64 485 ALA A O 1
ATOM 3917 N N . SER A 1 486 ? -47.537 3.858 5.679 1.00 25.92 486 SER A N 1
ATOM 3918 C CA . SER A 1 486 ? -48.266 3.383 6.871 1.00 25.92 486 SER A CA 1
ATOM 3919 C C . SER A 1 486 ? -47.610 2.327 7.785 1.00 25.92 486 SER A C 1
ATOM 3921 O O . SER A 1 486 ? -47.867 1.132 7.657 1.00 25.92 486 SER A O 1
ATOM 3923 N N . VAL A 1 487 ? -46.986 2.800 8.869 1.00 26.91 487 VAL A N 1
ATOM 3924 C CA . VAL A 1 487 ? -47.290 2.284 10.221 1.00 26.91 487 VAL A CA 1
ATOM 3925 C C . VAL A 1 487 ? -47.717 3.478 11.085 1.00 26.91 487 VAL A C 1
ATOM 3927 O O . VAL A 1 487 ? -47.272 4.600 10.854 1.00 26.91 487 VAL A O 1
ATOM 3930 N N . HIS A 1 488 ? -48.678 3.258 11.982 1.00 24.91 488 HIS A N 1
ATOM 3931 C CA . HIS A 1 488 ? -49.587 4.290 12.482 1.00 24.91 488 HIS A CA 1
ATOM 3932 C C . HIS A 1 488 ? -48.991 5.389 13.374 1.00 24.91 488 HIS A C 1
ATOM 3934 O O . HIS A 1 488 ? -48.248 5.133 14.317 1.00 24.91 488 HIS A O 1
ATOM 3940 N N . ASP A 1 489 ? -49.495 6.599 13.132 1.00 25.81 489 ASP A N 1
ATOM 3941 C CA . ASP A 1 489 ? -49.576 7.708 14.081 1.00 25.81 489 ASP A CA 1
ATOM 3942 C C . ASP A 1 489 ? -50.565 7.363 15.219 1.00 25.81 489 ASP A C 1
ATOM 3944 O O . ASP A 1 489 ? -51.682 6.906 14.945 1.00 25.81 489 ASP A O 1
ATOM 3948 N N . VAL A 1 490 ? -50.170 7.571 16.483 1.00 25.45 490 VAL A N 1
ATOM 3949 C CA . VAL A 1 490 ? -51.049 7.466 17.665 1.00 25.45 490 VAL A CA 1
ATOM 3950 C C . VAL A 1 490 ? -50.710 8.560 18.684 1.00 25.45 490 VAL A C 1
ATOM 3952 O O . VAL A 1 490 ? -49.873 8.383 19.560 1.00 25.45 490 VAL A O 1
ATOM 3955 N N . MET A 1 491 ? -51.461 9.658 18.585 1.00 24.09 491 MET A N 1
ATOM 3956 C CA . MET A 1 491 ? -51.847 10.578 19.664 1.00 24.09 491 MET A CA 1
ATOM 3957 C C . MET A 1 491 ? -50.759 11.135 20.603 1.00 24.09 491 MET A C 1
ATOM 3959 O O . MET A 1 491 ? -50.466 10.560 21.646 1.00 24.09 491 MET A O 1
ATOM 3963 N N . GLU A 1 492 ? -50.448 12.420 20.419 1.00 24.67 492 GLU A N 1
ATOM 3964 C CA . GLU A 1 492 ? -50.584 13.368 21.536 1.00 24.67 492 GLU A CA 1
ATOM 3965 C C . GLU A 1 492 ? -51.105 14.728 21.029 1.00 24.67 492 GLU A C 1
ATOM 3967 O O . GLU A 1 492 ? -50.662 15.234 19.998 1.00 24.67 492 GLU A O 1
ATOM 3972 N N . GLN A 1 493 ? -52.099 15.305 21.715 1.00 23.95 493 GLN A N 1
ATOM 3973 C CA . GLN A 1 493 ? -52.697 16.610 21.383 1.00 23.95 493 GLN A CA 1
ATOM 3974 C C . GLN A 1 493 ? -52.444 17.633 22.507 1.00 23.95 493 GLN A C 1
ATOM 3976 O O . GLN A 1 493 ? -52.187 17.247 23.647 1.00 23.95 493 GLN A O 1
ATOM 3981 N N . PRO A 1 494 ? -52.439 18.943 22.197 1.00 26.02 494 PRO A N 1
ATOM 3982 C CA . PRO A 1 494 ? -51.644 19.900 22.957 1.00 26.02 494 PRO A CA 1
ATOM 3983 C C . PRO A 1 494 ? -52.348 20.464 24.194 1.00 26.02 494 PRO A C 1
ATOM 3985 O O . PRO A 1 494 ? -53.476 20.949 24.121 1.00 26.02 494 PRO A O 1
ATOM 3988 N N . ILE A 1 495 ? -51.603 20.561 25.297 1.00 25.44 495 ILE A N 1
ATOM 3989 C CA . ILE A 1 495 ? -51.926 21.462 26.408 1.00 25.44 495 ILE A CA 1
ATOM 3990 C C . ILE A 1 495 ? -51.142 22.764 26.212 1.00 25.44 495 ILE A C 1
ATOM 3992 O O . ILE A 1 495 ? -49.911 22.771 26.193 1.00 25.44 495 ILE A O 1
ATOM 3996 N N . GLN A 1 496 ? -51.858 23.879 26.059 1.00 27.11 496 GLN A N 1
ATOM 3997 C CA . GLN A 1 496 ? -51.265 25.213 26.114 1.00 27.11 496 GLN A CA 1
ATOM 3998 C C . GLN A 1 496 ? -51.218 25.691 27.565 1.00 27.11 496 GLN A C 1
ATOM 4000 O O . GLN A 1 496 ? -52.268 25.827 28.183 1.00 27.11 496 GLN A O 1
ATOM 4005 N N . GLU A 1 497 ? -50.045 26.077 28.065 1.00 25.33 497 GLU A N 1
ATOM 4006 C CA . GLU A 1 497 ? -49.974 27.088 29.124 1.00 25.33 497 GLU A CA 1
ATOM 4007 C C . GLU A 1 497 ? -48.688 27.925 29.035 1.00 25.33 497 GLU A C 1
ATOM 4009 O O . GLU A 1 497 ? -47.791 27.655 28.230 1.00 25.33 497 GLU A O 1
ATOM 4014 N N . ALA A 1 498 ? -48.667 29.067 29.724 1.00 26.19 498 ALA A N 1
ATOM 4015 C CA . ALA A 1 498 ? -48.023 30.259 29.179 1.00 26.19 498 ALA A CA 1
ATOM 4016 C C . ALA A 1 498 ? -46.667 30.645 29.802 1.00 26.19 498 ALA A C 1
ATOM 4018 O O . ALA A 1 498 ? -46.505 30.695 31.013 1.00 26.19 498 ALA A O 1
ATOM 4019 N N . LYS A 1 499 ? -45.763 31.108 28.922 1.00 29.02 499 LYS A N 1
ATOM 4020 C CA . LYS A 1 499 ? -44.718 32.130 29.155 1.00 29.02 499 LYS A CA 1
ATOM 4021 C C . LYS A 1 499 ? -43.861 32.005 30.432 1.00 29.02 499 LYS A C 1
ATOM 4023 O O . LYS A 1 499 ? -44.247 32.499 31.479 1.00 29.02 499 LYS A O 1
ATOM 4028 N N . HIS A 1 500 ? -42.565 31.739 30.252 1.00 27.47 500 HIS A N 1
ATOM 4029 C CA . HIS A 1 500 ? -41.537 32.651 30.784 1.00 27.47 500 HIS A CA 1
ATOM 4030 C C . HIS A 1 500 ? -40.301 32.688 29.868 1.00 27.47 500 HIS A C 1
ATOM 4032 O O . HIS A 1 500 ? -39.912 31.683 29.279 1.00 27.47 500 HIS A O 1
ATOM 4038 N N . LYS A 1 501 ? -39.702 33.875 29.689 1.00 31.91 501 LYS A N 1
ATOM 4039 C CA . LYS A 1 501 ? -38.574 34.087 28.762 1.00 31.91 501 LYS A CA 1
ATOM 4040 C C . LYS A 1 501 ? -37.242 33.608 29.353 1.00 31.91 501 LYS A C 1
ATOM 4042 O O . LYS A 1 501 ? -36.852 34.071 30.421 1.00 31.91 501 LYS A O 1
ATOM 4047 N N . LYS A 1 502 ? -36.473 32.847 28.569 1.00 25.84 502 LYS A N 1
ATOM 4048 C CA . LYS A 1 502 ? -34.998 32.870 28.563 1.00 25.84 502 LYS A CA 1
ATOM 4049 C C . LYS A 1 502 ? -34.493 32.633 27.138 1.00 25.84 502 LYS A C 1
ATOM 4051 O O . LYS A 1 502 ? -35.088 31.868 26.384 1.00 25.84 502 LYS A O 1
ATOM 4056 N N . GLU A 1 503 ? -33.433 33.334 26.751 1.00 28.42 503 GLU A N 1
ATOM 4057 C CA . GLU A 1 503 ? -32.951 33.362 25.366 1.00 28.42 503 GLU A CA 1
ATOM 4058 C C . GLU A 1 503 ? -32.131 32.113 25.022 1.00 28.42 503 GLU A C 1
ATOM 4060 O O . GLU A 1 503 ? -30.919 32.054 25.233 1.00 28.42 503 GLU A O 1
ATOM 4065 N N . ASN A 1 504 ? -32.785 31.106 24.442 1.00 26.91 504 ASN A N 1
ATOM 4066 C CA . ASN A 1 504 ? -32.070 29.986 23.843 1.00 26.91 504 ASN A CA 1
ATOM 4067 C C . ASN A 1 504 ? -31.367 30.438 22.555 1.00 26.91 504 ASN A C 1
ATOM 4069 O O . ASN A 1 504 ? -32.002 30.649 21.519 1.00 26.91 504 ASN A O 1
ATOM 4073 N N . LYS A 1 505 ? -30.030 30.530 22.609 1.00 29.39 505 LYS A N 1
ATOM 4074 C CA . LYS A 1 505 ? -29.175 30.626 21.417 1.00 29.39 505 LYS A CA 1
ATOM 4075 C C . LYS A 1 505 ? -29.564 29.504 20.451 1.00 29.39 505 LYS A C 1
ATOM 4077 O O . LYS A 1 505 ? -29.417 28.331 20.792 1.00 29.39 505 LYS A O 1
ATOM 4082 N N . LYS A 1 506 ? -30.040 29.856 19.250 1.00 27.25 506 LYS A N 1
ATOM 4083 C CA . LYS A 1 506 ? -30.359 28.878 18.198 1.00 27.25 506 LYS A CA 1
ATOM 4084 C C . LYS A 1 506 ? -29.135 27.986 17.968 1.00 27.25 506 LYS A C 1
ATOM 4086 O O . LYS A 1 506 ? -28.102 28.480 17.513 1.00 27.25 506 LYS A O 1
ATOM 4091 N N . LYS A 1 507 ? -29.246 26.685 18.269 1.00 30.72 507 LYS A N 1
ATOM 4092 C CA . LYS A 1 507 ? -28.253 25.696 17.827 1.00 30.72 507 LYS A CA 1
ATOM 4093 C C . LYS A 1 507 ? -28.155 25.826 16.307 1.00 30.72 507 LYS A C 1
ATOM 4095 O O . LYS A 1 507 ? -29.174 25.728 15.625 1.00 30.72 507 LYS A O 1
ATOM 4100 N N . LYS A 1 508 ? -26.957 26.089 15.778 1.00 29.59 508 LYS A N 1
ATOM 4101 C CA . LYS A 1 508 ? -26.734 26.052 14.330 1.00 29.59 508 LYS A CA 1
ATOM 4102 C C . LYS A 1 508 ? -26.968 24.613 13.885 1.00 29.59 508 LYS A C 1
ATOM 4104 O O . LYS A 1 508 ? -26.185 23.738 14.240 1.00 29.59 508 LYS A O 1
ATOM 4109 N N . HIS A 1 509 ? -28.047 24.374 13.149 1.00 34.31 509 HIS A N 1
ATOM 4110 C CA . HIS A 1 509 ? -28.200 23.111 12.446 1.00 34.31 509 HIS A CA 1
ATOM 4111 C C . HIS A 1 509 ? -27.079 23.048 11.410 1.00 34.31 509 HIS A C 1
ATOM 4113 O O . HIS A 1 509 ? -26.966 23.944 10.570 1.00 34.31 509 HIS A O 1
ATOM 4119 N N . HIS A 1 510 ? -26.226 22.032 11.497 1.00 41.22 510 HIS A N 1
ATOM 4120 C CA . HIS A 1 510 ? -25.331 21.730 10.390 1.00 41.22 510 HIS A CA 1
ATOM 4121 C C . HIS A 1 510 ? -26.208 21.226 9.228 1.00 41.22 510 HIS A C 1
ATOM 4123 O O . HIS A 1 510 ? -27.147 20.458 9.485 1.00 41.22 510 HIS A O 1
ATOM 4129 N N . PRO A 1 511 ? -25.990 21.697 7.986 1.00 40.62 511 PRO A N 1
ATOM 4130 C CA . PRO A 1 511 ? -26.686 21.151 6.828 1.00 40.62 511 PRO A CA 1
ATOM 4131 C C . PRO A 1 511 ? -26.284 19.683 6.636 1.00 40.62 511 PRO A C 1
ATOM 4133 O O . PRO A 1 511 ? -25.162 19.301 6.972 1.00 40.62 511 PRO A O 1
ATOM 4136 N N . LYS A 1 512 ? -27.196 18.862 6.103 1.00 43.22 512 LYS A N 1
ATOM 4137 C CA . LYS A 1 512 ? -26.852 17.503 5.664 1.00 43.22 512 LYS A CA 1
ATOM 4138 C C . LYS A 1 512 ? -25.871 17.578 4.474 1.00 43.22 512 LYS A C 1
ATOM 4140 O O . LYS A 1 512 ? -25.989 18.521 3.687 1.00 43.22 512 LYS A O 1
ATOM 4145 N N . PRO A 1 513 ? -24.933 16.626 4.328 1.00 48.34 513 PRO A N 1
ATOM 4146 C CA . PRO A 1 513 ? -24.118 16.515 3.119 1.00 48.34 513 PRO A CA 1
ATOM 4147 C C . PRO A 1 513 ? -24.979 16.157 1.883 1.00 48.34 513 PRO A C 1
ATOM 4149 O O . PRO A 1 513 ? -26.078 15.623 2.043 1.00 48.34 513 PRO A O 1
ATOM 4152 N N . PRO A 1 514 ? -24.506 16.470 0.659 1.00 53.22 514 PRO A N 1
ATOM 4153 C CA . PRO A 1 514 ? -25.181 16.203 -0.616 1.00 53.22 514 PRO A CA 1
ATOM 4154 C C . PRO A 1 514 ? -24.911 14.792 -1.157 1.00 53.22 514 PRO A C 1
ATOM 4156 O O . PRO A 1 514 ? -25.616 14.339 -2.055 1.00 53.22 514 PRO A O 1
ATOM 4159 N N . PHE A 1 515 ? -23.876 14.120 -0.646 1.00 66.00 515 PHE A N 1
ATOM 4160 C CA . PHE A 1 515 ? -23.653 12.693 -0.833 1.00 66.00 515 PHE A CA 1
ATOM 4161 C C . PHE A 1 515 ? -24.352 11.921 0.290 1.00 66.00 515 PHE A C 1
ATOM 4163 O O . PHE A 1 515 ? -24.607 12.463 1.372 1.00 66.00 515 PHE A O 1
ATOM 4170 N N . GLU A 1 516 ? -24.666 10.655 0.037 1.00 73.69 516 GLU A N 1
ATOM 4171 C CA . GLU A 1 516 ? -25.337 9.802 1.011 1.00 73.69 516 GLU A CA 1
ATOM 4172 C C . GLU A 1 516 ? -24.339 9.370 2.094 1.00 73.69 516 GLU A C 1
ATOM 4174 O O . GLU A 1 516 ? -23.648 8.364 1.976 1.00 73.69 516 GLU A O 1
ATOM 4179 N N . MET A 1 517 ? -24.221 10.172 3.154 1.00 78.00 517 MET A N 1
ATOM 4180 C CA . MET A 1 517 ? -23.398 9.815 4.307 1.00 78.00 517 MET A CA 1
ATOM 4181 C C . MET A 1 517 ? -24.001 8.579 4.994 1.00 78.00 517 MET A C 1
ATOM 4183 O O . MET A 1 517 ? -25.123 8.678 5.498 1.00 78.00 517 MET A O 1
ATOM 4187 N N . PRO A 1 518 ? -23.274 7.451 5.069 1.00 83.19 518 PRO A N 1
ATOM 4188 C CA . PRO A 1 518 ? -23.791 6.235 5.681 1.00 83.19 518 PRO A CA 1
ATOM 4189 C C . PRO A 1 518 ? -23.980 6.421 7.185 1.00 83.19 518 PRO A C 1
ATOM 4191 O O . PRO A 1 518 ? -23.265 7.204 7.822 1.00 83.19 518 PRO A O 1
ATOM 4194 N N . GLU A 1 519 ? -24.941 5.703 7.763 1.00 86.56 519 GLU A N 1
ATOM 4195 C CA . GLU A 1 519 ? -25.215 5.799 9.194 1.00 86.56 519 GLU A CA 1
ATOM 4196 C C . GLU A 1 519 ? -24.082 5.165 10.026 1.00 86.56 519 GLU A C 1
ATOM 4198 O O . GLU A 1 519 ? -23.519 4.132 9.634 1.00 86.56 519 GLU A O 1
ATOM 4203 N N . PRO A 1 520 ? -23.717 5.768 11.175 1.00 88.62 520 PRO A N 1
ATOM 4204 C CA . PRO A 1 520 ? -22.834 5.119 12.136 1.00 88.62 520 PRO A CA 1
ATOM 4205 C C . PRO A 1 520 ? -23.524 3.881 12.738 1.00 88.62 520 PRO A C 1
ATOM 4207 O O . PRO A 1 520 ? -24.754 3.858 12.827 1.00 88.62 520 PRO A O 1
ATOM 4210 N N . PRO A 1 521 ? -22.772 2.896 13.263 1.00 89.12 521 PRO A N 1
ATOM 4211 C CA . PRO A 1 521 ? -23.353 1.897 14.151 1.00 89.12 521 PRO A CA 1
ATOM 4212 C C . PRO A 1 521 ? -24.022 2.579 15.352 1.00 89.12 521 PRO A C 1
ATOM 4214 O O . PRO A 1 521 ? -23.596 3.658 15.787 1.00 89.12 521 PRO A O 1
ATOM 4217 N N . SER A 1 522 ? -25.056 1.926 15.894 1.00 86.19 522 SER A N 1
ATOM 4218 C CA . SER A 1 522 ? -25.801 2.394 17.069 1.00 86.19 522 SER A CA 1
ATOM 4219 C C . SER A 1 522 ? -24.867 2.834 18.200 1.00 86.19 522 SER A C 1
ATOM 4221 O O . SER A 1 522 ? -23.846 2.199 18.457 1.00 86.19 522 SER A O 1
ATOM 4223 N N . SER A 1 523 ? -25.265 3.851 18.968 1.00 80.69 523 SER A N 1
ATOM 4224 C CA . SER A 1 523 ? -24.570 4.237 20.205 1.00 80.69 523 SER A CA 1
ATOM 4225 C C . SER A 1 523 ? -24.589 3.155 21.298 1.00 80.69 523 SER A C 1
ATOM 4227 O O . SER A 1 523 ? -23.955 3.336 22.331 1.00 80.69 523 SER A O 1
ATOM 4229 N N . THR A 1 524 ? -25.332 2.062 21.090 1.00 80.06 524 THR A N 1
ATOM 4230 C CA . THR A 1 524 ? -25.352 0.854 21.934 1.00 80.06 524 THR A CA 1
ATOM 4231 C C . THR A 1 524 ? -24.635 -0.348 21.305 1.00 80.06 524 THR A C 1
ATOM 4233 O O . THR A 1 524 ? -24.634 -1.424 21.898 1.00 80.06 524 THR A O 1
ATOM 4236 N N . ALA A 1 525 ? -24.063 -0.209 20.105 1.00 83.31 525 ALA A N 1
ATOM 4237 C CA . ALA A 1 525 ? -23.317 -1.285 19.460 1.00 83.31 525 ALA A CA 1
ATOM 4238 C C . ALA A 1 525 ? -21.947 -1.489 20.126 1.00 83.31 525 ALA A C 1
ATOM 4240 O O . ALA A 1 525 ? -21.332 -0.543 20.621 1.00 83.31 525 ALA A O 1
ATOM 4241 N N . ALA A 1 526 ? -21.450 -2.725 20.095 1.00 85.69 526 ALA A N 1
ATOM 4242 C CA . ALA A 1 526 ? -20.077 -3.019 20.483 1.00 85.69 526 ALA A CA 1
ATOM 4243 C C . ALA A 1 526 ? -19.075 -2.378 19.491 1.00 85.69 526 ALA A C 1
ATOM 4245 O O . ALA A 1 526 ? -19.379 -2.272 18.299 1.00 85.69 526 ALA A O 1
ATOM 4246 N N . PRO A 1 527 ? -17.877 -1.970 19.950 1.00 90.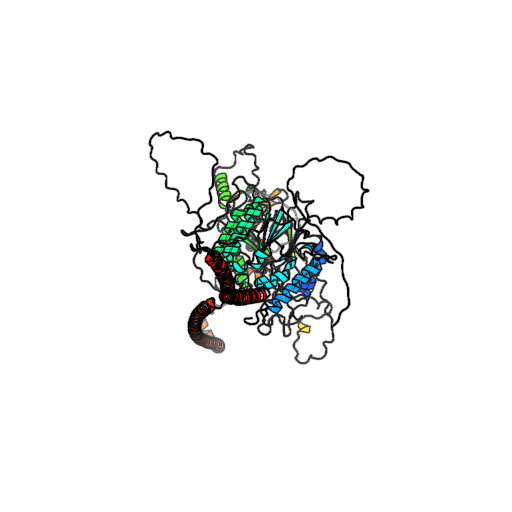00 527 PRO A N 1
ATOM 4247 C CA . PRO A 1 527 ? -16.795 -1.523 19.069 1.00 90.00 527 PRO A CA 1
ATOM 4248 C C . PRO A 1 527 ? -16.350 -2.646 18.119 1.00 90.00 527 PRO A C 1
ATOM 4250 O O . PRO A 1 527 ? -16.340 -3.814 18.505 1.00 90.00 527 PRO A O 1
ATOM 4253 N N . GLY A 1 528 ? -15.925 -2.306 16.898 1.00 94.12 528 GLY A N 1
ATOM 4254 C CA . GLY A 1 528 ? -15.416 -3.294 15.939 1.00 94.12 528 GLY A CA 1
ATOM 4255 C C . GLY A 1 528 ? -14.019 -3.844 16.281 1.00 94.12 528 GLY A C 1
ATOM 4256 O O . GLY A 1 528 ? -13.347 -3.331 17.183 1.00 94.12 528 GLY A O 1
ATOM 4257 N N . PRO A 1 529 ? -13.534 -4.867 15.547 1.00 96.12 529 PRO A N 1
ATOM 4258 C CA . PRO A 1 529 ? -12.326 -5.610 15.920 1.00 96.12 529 PRO A CA 1
ATOM 4259 C C . PRO A 1 529 ? -11.026 -4.801 15.915 1.00 96.12 529 PRO A C 1
ATOM 4261 O O . PRO A 1 529 ? -10.085 -5.179 16.609 1.00 96.12 529 PRO A O 1
ATOM 4264 N N . ALA A 1 530 ? -10.973 -3.675 15.196 1.00 96.44 530 ALA A N 1
ATOM 4265 C CA . ALA A 1 530 ? -9.851 -2.732 15.240 1.00 96.44 530 ALA A CA 1
ATOM 4266 C C . ALA A 1 530 ? -9.690 -2.030 16.608 1.00 96.44 530 ALA A C 1
ATOM 4268 O O . ALA A 1 530 ? -8.626 -1.494 16.920 1.00 96.44 530 ALA A O 1
ATOM 4269 N N . TYR A 1 531 ? -10.754 -1.996 17.416 1.00 95.25 531 TYR A N 1
ATOM 4270 C CA . TYR A 1 531 ? -10.903 -1.097 18.565 1.00 95.25 531 TYR A CA 1
ATOM 4271 C C . TYR A 1 531 ? -10.975 -1.812 19.918 1.00 95.25 531 TYR A C 1
ATOM 4273 O O . TYR A 1 531 ? -10.619 -1.217 20.935 1.00 95.25 531 TYR A O 1
ATOM 4281 N N . SER A 1 532 ? -11.428 -3.069 19.942 1.00 92.81 532 SER A N 1
ATOM 4282 C CA . SER A 1 532 ? -11.525 -3.889 21.156 1.00 92.81 532 SER A CA 1
ATOM 4283 C C . SER A 1 532 ? -11.285 -5.371 20.838 1.00 92.81 532 SER A C 1
ATOM 4285 O O . SER A 1 532 ? -11.880 -5.851 19.867 1.00 92.81 532 SER A O 1
ATOM 4287 N N . PRO A 1 533 ? -10.496 -6.108 21.651 1.00 92.31 533 PRO A N 1
ATOM 4288 C CA . PRO A 1 533 ? -10.194 -7.523 21.436 1.00 92.31 533 PRO A CA 1
ATOM 4289 C C . PRO A 1 533 ? -11.436 -8.415 21.316 1.00 92.31 533 PRO A C 1
ATOM 4291 O O . PRO A 1 533 ? -12.173 -8.630 22.276 1.00 92.31 533 PRO A O 1
ATOM 4294 N N . GLN A 1 534 ? -11.645 -8.947 20.116 1.00 94.06 534 GLN A N 1
ATOM 4295 C CA . GLN A 1 534 ? -12.718 -9.875 19.745 1.00 94.06 534 GLN A CA 1
ATOM 4296 C C . GLN A 1 534 ? -12.238 -10.728 18.545 1.00 94.06 534 GLN A C 1
ATOM 4298 O O . GLN A 1 534 ? -11.080 -10.578 18.138 1.00 94.06 534 GLN A O 1
ATOM 4303 N N . PRO A 1 535 ? -13.050 -11.629 17.961 1.00 95.75 535 PRO A N 1
ATOM 4304 C CA . PRO A 1 535 ? -12.690 -12.304 16.712 1.00 95.75 535 PRO A CA 1
ATOM 4305 C C . PRO A 1 535 ? -12.309 -11.303 15.606 1.00 95.75 535 PRO A C 1
ATOM 4307 O O . PRO A 1 535 ? -12.815 -10.182 15.568 1.00 95.75 535 PRO A O 1
ATOM 4310 N N . PHE A 1 536 ? -11.396 -11.695 14.720 1.00 96.75 536 PHE A N 1
ATOM 4311 C CA . PHE A 1 536 ? -10.751 -10.852 13.698 1.00 96.75 536 PHE A CA 1
ATOM 4312 C C . PHE A 1 536 ? -9.861 -9.704 14.211 1.00 96.75 536 PHE A C 1
ATOM 4314 O O . PHE A 1 536 ? -9.174 -9.099 13.392 1.00 96.75 536 PHE A O 1
ATOM 4321 N N . THR A 1 537 ? -9.794 -9.398 15.516 1.00 97.25 537 THR A N 1
ATOM 4322 C CA . THR A 1 537 ? -8.812 -8.421 16.025 1.00 97.25 537 THR A CA 1
ATOM 4323 C C . THR A 1 537 ? -7.398 -8.888 15.689 1.00 97.25 537 THR A C 1
ATOM 4325 O O . THR A 1 537 ? -7.041 -10.037 15.959 1.00 97.25 537 THR A O 1
ATOM 4328 N N . LEU A 1 538 ? -6.587 -7.996 15.120 1.00 98.00 538 LEU A N 1
ATOM 4329 C CA . LEU A 1 538 ? -5.175 -8.253 14.854 1.00 98.00 538 LEU A CA 1
ATOM 4330 C C . LEU A 1 538 ? -4.408 -8.313 16.190 1.00 98.00 538 LEU A C 1
ATOM 4332 O O . LEU A 1 538 ? -4.494 -7.399 17.012 1.00 98.00 538 LEU A O 1
ATOM 4336 N N . ILE A 1 539 ? -3.685 -9.408 16.422 1.00 96.69 539 ILE A N 1
ATOM 4337 C CA . ILE A 1 539 ? -3.005 -9.703 17.694 1.00 96.69 539 ILE A CA 1
ATOM 4338 C C . ILE A 1 539 ? -1.544 -9.269 17.632 1.00 96.69 539 ILE A C 1
ATOM 4340 O O . ILE A 1 539 ? -1.054 -8.605 18.541 1.00 96.69 539 ILE A O 1
ATOM 4344 N N . SER A 1 540 ? -0.831 -9.661 16.576 1.00 97.44 540 SER A N 1
ATOM 4345 C CA . SER A 1 540 ? 0.583 -9.335 16.400 1.00 97.44 540 SER A CA 1
ATOM 4346 C C . SER A 1 540 ? 0.999 -9.438 14.937 1.00 97.44 540 SER A C 1
ATOM 4348 O O . SER A 1 540 ? 0.209 -9.843 14.088 1.00 97.44 540 SER A O 1
ATOM 4350 N N . TYR A 1 541 ? 2.243 -9.086 14.630 1.00 97.75 541 TYR A N 1
ATOM 4351 C CA . TYR A 1 541 ? 2.895 -9.553 13.416 1.00 97.75 541 TYR A CA 1
ATOM 4352 C C . TYR A 1 541 ? 4.360 -9.877 13.688 1.00 97.75 541 TYR A C 1
ATOM 4354 O O . TYR A 1 541 ? 4.971 -9.355 14.627 1.00 97.75 541 TYR A O 1
ATOM 4362 N N . THR A 1 542 ? 4.915 -10.716 12.822 1.00 98.25 542 THR A N 1
ATOM 4363 C CA . THR A 1 542 ? 6.349 -10.961 12.694 1.00 98.25 542 THR A CA 1
ATOM 4364 C C . THR A 1 542 ? 6.812 -10.377 11.367 1.00 98.25 542 THR A C 1
ATOM 4366 O O . THR A 1 542 ? 6.236 -10.685 10.319 1.00 98.25 542 THR A O 1
ATOM 4369 N N . GLN A 1 543 ? 7.832 -9.525 11.422 1.00 98.00 543 GLN A N 1
ATOM 4370 C CA . GLN A 1 543 ? 8.504 -8.993 10.246 1.00 98.00 543 GLN A CA 1
ATOM 4371 C C . GLN A 1 543 ? 9.748 -9.825 9.949 1.00 98.00 543 GLN A C 1
ATOM 4373 O O . GLN A 1 543 ? 10.535 -10.123 10.852 1.00 98.00 543 GLN A O 1
ATOM 4378 N N . TYR A 1 544 ? 9.893 -10.211 8.688 1.00 98.25 544 TYR A N 1
ATOM 4379 C CA . TYR A 1 544 ? 10.926 -11.109 8.197 1.00 98.25 544 TYR A CA 1
ATOM 4380 C C . TYR A 1 544 ? 11.737 -10.397 7.121 1.00 98.25 544 TYR A C 1
ATOM 4382 O O . TYR A 1 544 ? 11.159 -10.037 6.101 1.00 98.25 544 TYR A O 1
ATOM 4390 N N . PHE A 1 545 ? 13.045 -10.231 7.317 1.00 97.62 545 PHE A N 1
ATOM 4391 C CA . PHE A 1 545 ? 13.946 -9.538 6.387 1.00 97.62 545 PHE A CA 1
ATOM 4392 C C . PHE A 1 545 ? 15.061 -10.468 5.881 1.00 97.62 545 PHE A C 1
ATOM 4394 O O . PHE A 1 545 ? 15.472 -11.391 6.585 1.00 97.62 545 PHE A O 1
ATOM 4401 N N . ALA A 1 546 ? 15.554 -10.245 4.664 1.00 96.88 546 ALA A N 1
ATOM 4402 C CA . ALA A 1 546 ? 16.682 -10.970 4.086 1.00 96.88 546 ALA A CA 1
ATOM 4403 C C . ALA A 1 546 ? 17.918 -10.059 4.044 1.00 96.88 546 ALA A C 1
ATOM 4405 O O . ALA A 1 546 ? 17.990 -9.123 3.250 1.00 96.88 546 ALA A O 1
ATOM 4406 N N . ASN A 1 547 ? 18.907 -10.333 4.898 1.00 94.56 547 ASN A N 1
ATOM 4407 C CA . ASN A 1 547 ? 20.148 -9.559 4.971 1.00 94.56 547 ASN A CA 1
ATOM 4408 C C . ASN A 1 547 ? 21.035 -9.829 3.740 1.00 94.56 547 ASN A C 1
ATOM 4410 O O . ASN A 1 547 ? 21.886 -10.723 3.752 1.00 94.56 547 ASN A O 1
ATOM 4414 N N . LEU A 1 548 ? 20.823 -9.067 2.665 1.00 92.12 548 LEU A N 1
ATOM 4415 C CA . LEU A 1 548 ? 21.550 -9.229 1.404 1.00 92.12 548 LEU A CA 1
ATOM 4416 C C . LEU A 1 548 ? 23.062 -9.032 1.566 1.00 92.12 548 LEU A C 1
ATOM 4418 O O . LEU A 1 548 ? 23.816 -9.817 0.997 1.00 92.12 548 LEU A O 1
ATOM 4422 N N . THR A 1 549 ? 23.513 -8.111 2.424 1.00 89.56 549 THR A N 1
ATOM 4423 C CA . THR A 1 549 ? 24.942 -7.884 2.713 1.00 89.56 549 THR A CA 1
ATOM 4424 C C . THR A 1 549 ? 25.627 -9.142 3.248 1.00 89.56 549 THR A C 1
ATOM 4426 O O . THR A 1 549 ? 26.796 -9.398 2.968 1.00 89.56 549 THR A O 1
ATOM 4429 N N . PHE A 1 550 ? 24.901 -9.960 4.018 1.00 88.81 550 PHE A N 1
ATOM 4430 C CA . PHE A 1 550 ? 25.381 -11.251 4.509 1.00 88.81 550 PHE A CA 1
ATOM 4431 C C . PHE A 1 550 ? 25.209 -12.377 3.477 1.00 88.81 550 PHE A C 1
ATOM 4433 O O . PHE A 1 550 ? 26.088 -13.232 3.346 1.00 88.81 550 PHE A O 1
ATOM 4440 N N . LEU A 1 551 ? 24.094 -12.406 2.742 1.00 89.19 551 LEU A N 1
ATOM 4441 C CA . LEU A 1 551 ? 23.776 -13.485 1.799 1.00 89.19 551 LEU A CA 1
ATOM 4442 C C . LEU A 1 551 ? 24.605 -13.426 0.500 1.00 89.19 551 LEU A C 1
ATOM 4444 O O . LEU A 1 551 ? 24.980 -14.479 -0.019 1.00 89.19 551 LEU A O 1
ATOM 4448 N N . ASN A 1 552 ? 24.943 -12.220 0.026 1.00 86.75 552 ASN A N 1
ATOM 4449 C CA . ASN A 1 552 ? 25.802 -11.946 -1.136 1.00 86.75 552 ASN A CA 1
ATOM 4450 C C . ASN A 1 552 ? 27.318 -12.107 -0.848 1.00 86.75 552 ASN A C 1
ATOM 4452 O O . ASN A 1 552 ? 28.134 -11.842 -1.730 1.00 86.75 552 ASN A O 1
ATOM 4456 N N . ASP A 1 553 ? 27.733 -12.520 0.358 1.00 74.06 553 ASP A N 1
ATOM 4457 C CA . ASP A 1 553 ? 29.152 -12.641 0.743 1.00 74.06 553 ASP A CA 1
ATOM 4458 C C . ASP A 1 553 ? 29.838 -13.894 0.152 1.00 74.06 553 ASP A C 1
ATOM 4460 O O . ASP A 1 553 ? 30.233 -14.832 0.852 1.00 74.06 553 ASP A O 1
ATOM 4464 N N . ASP A 1 554 ? 29.996 -13.889 -1.174 1.00 59.81 554 ASP A N 1
ATOM 4465 C CA . ASP A 1 554 ? 30.741 -14.882 -1.961 1.00 59.81 554 ASP A CA 1
ATOM 4466 C C . ASP A 1 554 ? 32.238 -14.955 -1.579 1.00 59.81 554 ASP A C 1
ATOM 4468 O O . ASP A 1 554 ? 32.919 -15.961 -1.810 1.00 59.81 554 ASP A O 1
ATOM 4472 N N . PHE A 1 555 ? 32.794 -13.872 -1.027 1.00 52.16 555 PHE A N 1
ATOM 4473 C CA . PHE A 1 555 ? 34.239 -13.629 -1.017 1.00 52.16 555 PHE A CA 1
ATOM 4474 C C . PHE A 1 555 ? 34.985 -14.367 0.101 1.00 52.16 555 PHE A C 1
ATOM 4476 O O . PHE A 1 555 ? 36.133 -14.787 -0.115 1.00 52.16 555 PHE A O 1
ATOM 4483 N N . LYS A 1 556 ? 34.334 -14.608 1.251 1.00 44.75 556 LYS A N 1
ATOM 4484 C CA . LYS A 1 556 ? 34.918 -15.274 2.439 1.00 44.75 556 LYS A CA 1
ATOM 4485 C C . LYS A 1 556 ? 35.606 -16.616 2.166 1.00 44.75 556 LYS A C 1
ATOM 4487 O O . LYS A 1 556 ? 36.551 -16.962 2.872 1.00 44.75 556 LYS A O 1
ATOM 4492 N N . THR A 1 557 ? 35.183 -17.370 1.151 1.00 43.59 557 THR A N 1
ATOM 4493 C CA . THR A 1 557 ? 35.792 -18.672 0.802 1.00 43.59 557 THR A CA 1
ATOM 4494 C C . THR A 1 557 ? 37.077 -18.564 -0.028 1.00 43.59 557 THR A C 1
ATOM 4496 O O . THR A 1 557 ? 37.795 -19.553 -0.176 1.00 43.59 557 THR A O 1
ATOM 4499 N N . SER A 1 558 ? 37.395 -17.381 -0.566 1.00 42.50 558 SER A N 1
ATOM 4500 C CA . SER A 1 558 ? 38.464 -17.196 -1.560 1.00 42.50 558 SER A CA 1
ATOM 4501 C C . SER A 1 558 ? 39.734 -16.510 -1.039 1.00 42.50 558 SER A C 1
ATOM 4503 O O . SER A 1 558 ? 40.749 -16.509 -1.740 1.00 42.50 558 SER A O 1
ATOM 4505 N N . GLY A 1 559 ? 39.696 -15.951 0.177 1.00 41.75 559 GLY A N 1
ATOM 4506 C CA . GLY A 1 559 ? 40.845 -15.298 0.818 1.00 41.75 559 GLY A CA 1
ATOM 4507 C C . GLY A 1 559 ? 41.262 -13.962 0.192 1.00 41.75 559 GLY A C 1
ATOM 4508 O O . GLY A 1 559 ? 42.407 -13.557 0.369 1.00 41.75 559 GLY A O 1
ATOM 4509 N N . ARG A 1 560 ? 40.354 -13.306 -0.542 1.00 43.47 560 ARG A N 1
ATOM 4510 C CA . ARG A 1 560 ? 40.535 -11.991 -1.174 1.00 43.47 560 ARG A CA 1
ATOM 4511 C C . ARG A 1 560 ? 39.424 -11.034 -0.766 1.00 43.47 560 ARG A C 1
ATOM 4513 O O . ARG A 1 560 ? 38.318 -11.485 -0.476 1.00 43.47 560 ARG A O 1
ATOM 4520 N N . THR A 1 561 ? 39.708 -9.736 -0.775 1.00 45.53 561 THR A N 1
ATOM 4521 C CA . THR A 1 561 ? 38.696 -8.693 -0.545 1.00 45.53 561 THR A CA 1
ATOM 4522 C C . THR A 1 561 ? 38.090 -8.203 -1.865 1.00 45.53 561 THR A C 1
ATOM 4524 O O . THR A 1 561 ? 38.593 -8.514 -2.948 1.00 45.53 561 THR A O 1
ATOM 4527 N N . LEU A 1 562 ? 37.001 -7.434 -1.787 1.00 44.81 562 LEU A N 1
ATOM 4528 C CA . LEU A 1 562 ? 36.310 -6.887 -2.959 1.00 44.81 562 LEU A CA 1
ATOM 4529 C C . LEU A 1 562 ? 37.221 -5.937 -3.766 1.00 44.81 562 LEU A C 1
ATOM 4531 O O . LEU A 1 562 ? 37.209 -5.946 -4.997 1.00 44.81 562 LEU A O 1
ATOM 4535 N N . GLU A 1 563 ? 38.098 -5.195 -3.087 1.00 42.69 563 GLU A N 1
ATOM 4536 C CA . GLU A 1 563 ? 39.088 -4.303 -3.700 1.00 42.69 563 GLU A CA 1
ATOM 4537 C C . GLU A 1 563 ? 40.144 -5.060 -4.528 1.00 42.69 563 GLU A C 1
ATOM 4539 O O . GLU A 1 563 ? 40.619 -4.536 -5.533 1.00 42.69 563 GLU A O 1
ATOM 4544 N N . GLU A 1 564 ? 40.484 -6.309 -4.177 1.00 44.56 564 GLU A N 1
ATOM 4545 C CA . GLU A 1 564 ? 41.368 -7.155 -5.001 1.00 44.56 564 GLU A CA 1
ATOM 4546 C C . GLU A 1 564 ? 40.687 -7.701 -6.269 1.00 44.56 564 GLU A C 1
ATOM 4548 O O . GLU A 1 564 ? 41.375 -8.188 -7.171 1.00 44.56 564 GLU A O 1
ATOM 4553 N N . TYR A 1 565 ? 39.353 -7.646 -6.355 1.00 46.09 565 TYR A N 1
ATOM 4554 C CA . TYR A 1 565 ? 38.602 -7.995 -7.565 1.00 46.09 565 TYR A CA 1
ATOM 4555 C C . TYR A 1 565 ? 38.405 -6.778 -8.483 1.00 46.09 565 TYR A C 1
ATOM 4557 O O . TYR A 1 565 ? 38.543 -6.895 -9.699 1.00 46.09 565 TYR A O 1
ATOM 4565 N N . ILE A 1 566 ? 38.168 -5.601 -7.896 1.00 51.03 566 ILE A N 1
ATOM 4566 C CA . ILE A 1 566 ? 37.954 -4.317 -8.595 1.00 51.03 566 ILE A CA 1
ATOM 4567 C C . ILE A 1 566 ? 39.298 -3.601 -8.929 1.00 51.03 566 ILE A C 1
ATOM 4569 O O . ILE A 1 566 ? 39.341 -2.580 -9.616 1.00 51.03 566 ILE A O 1
ATOM 4573 N N . GLY A 1 567 ? 40.433 -4.153 -8.485 1.00 41.41 567 GLY A N 1
ATOM 4574 C CA . GLY A 1 567 ? 41.771 -3.543 -8.513 1.00 41.41 567 GLY A CA 1
ATOM 4575 C C . GLY A 1 567 ? 42.396 -3.215 -9.883 1.00 41.41 567 GLY A C 1
ATOM 4576 O O . GLY A 1 567 ? 43.228 -3.957 -10.404 1.00 41.41 567 GLY A O 1
ATOM 4577 N N . THR A 1 568 ? 42.086 -2.025 -10.404 1.00 39.34 568 THR A N 1
ATOM 4578 C CA . THR A 1 568 ? 43.074 -1.032 -10.894 1.00 39.34 568 THR A CA 1
ATOM 4579 C C . THR A 1 568 ? 44.249 -1.509 -11.782 1.00 39.34 568 THR A C 1
ATOM 4581 O O . THR A 1 568 ? 45.409 -1.170 -11.537 1.00 39.34 568 THR A O 1
ATOM 4584 N N . SER A 1 569 ? 43.985 -2.182 -12.913 1.00 34.72 569 SER A N 1
ATOM 4585 C CA . SER A 1 569 ? 44.929 -2.201 -14.058 1.00 34.72 569 SER A CA 1
ATOM 4586 C C . SER A 1 569 ? 44.290 -2.573 -15.412 1.00 34.72 569 SER A C 1
ATOM 4588 O O . SER A 1 569 ? 43.728 -3.662 -15.526 1.00 34.72 569 SER A O 1
ATOM 4590 N N . PRO A 1 570 ? 44.477 -1.778 -16.494 1.00 36.59 570 PRO A N 1
ATOM 4591 C CA . PRO A 1 570 ? 43.939 -2.078 -17.836 1.00 36.59 570 PRO A CA 1
ATOM 4592 C C . PRO A 1 570 ? 44.485 -3.343 -18.534 1.00 36.59 570 PRO A C 1
ATOM 4594 O O . PRO A 1 570 ? 44.115 -3.633 -19.669 1.00 36.59 570 PRO A O 1
ATOM 4597 N N . SER A 1 571 ? 45.407 -4.079 -17.907 1.00 35.31 571 SER A N 1
ATOM 4598 C CA . SER A 1 571 ? 46.190 -5.166 -18.514 1.00 35.31 571 SER A CA 1
ATOM 4599 C C . SER A 1 571 ? 45.861 -6.574 -17.990 1.00 35.31 571 SER A C 1
ATOM 4601 O O . SER A 1 571 ? 46.425 -7.549 -18.487 1.00 35.31 571 SER A O 1
ATOM 4603 N N . ALA A 1 572 ? 44.935 -6.717 -17.034 1.00 33.00 572 ALA A N 1
ATOM 4604 C CA . ALA A 1 572 ? 44.582 -8.009 -16.424 1.00 33.00 572 ALA A CA 1
ATOM 4605 C C . ALA A 1 572 ? 43.662 -8.909 -17.289 1.00 33.00 572 ALA A C 1
ATOM 4607 O O . ALA A 1 572 ? 43.416 -10.070 -16.945 1.00 33.00 572 ALA A O 1
ATOM 4608 N N . ASN A 1 573 ? 43.175 -8.408 -18.430 1.00 43.16 573 ASN A N 1
ATOM 4609 C CA . ASN A 1 573 ? 42.211 -9.083 -19.307 1.00 43.16 573 ASN A CA 1
ATOM 4610 C C . ASN A 1 573 ? 42.788 -10.319 -20.036 1.00 43.16 573 ASN A C 1
ATOM 4612 O O . ASN A 1 573 ? 43.121 -10.256 -21.224 1.00 43.16 573 ASN A O 1
ATOM 4616 N N . LYS A 1 574 ? 42.890 -11.461 -19.328 1.00 36.66 574 LYS A N 1
ATOM 4617 C CA . LYS A 1 574 ? 42.970 -12.815 -19.935 1.00 36.66 574 LYS A CA 1
ATOM 4618 C C . LYS A 1 574 ? 42.771 -14.042 -19.023 1.00 36.66 574 LYS A C 1
ATOM 4620 O O . LYS A 1 574 ? 42.940 -15.154 -19.522 1.00 36.66 574 LYS A O 1
ATOM 4625 N N . ARG A 1 575 ? 42.454 -13.912 -17.722 1.00 37.28 575 ARG A N 1
ATOM 4626 C CA . ARG A 1 575 ? 42.327 -15.077 -16.801 1.00 37.28 575 ARG A CA 1
ATOM 4627 C C . ARG A 1 575 ? 41.202 -14.989 -15.749 1.00 37.28 575 ARG A C 1
ATOM 4629 O O . ARG A 1 575 ? 41.451 -15.177 -14.563 1.00 37.28 575 ARG A O 1
ATOM 4636 N N . SER A 1 576 ? 39.959 -14.820 -16.190 1.00 39.34 576 SER A N 1
ATOM 4637 C CA . SER A 1 576 ? 38.740 -15.048 -15.388 1.00 39.34 576 SER A CA 1
ATOM 4638 C C . SER A 1 576 ? 37.947 -16.255 -15.917 1.00 39.34 576 SER A C 1
ATOM 4640 O O . SER A 1 576 ? 36.814 -16.144 -16.367 1.00 39.34 576 SER A O 1
ATOM 4642 N N . GLY A 1 577 ? 38.563 -17.442 -15.894 1.00 34.59 577 GLY A N 1
ATOM 4643 C CA . GLY A 1 577 ? 37.857 -18.687 -16.217 1.00 34.59 577 GLY A CA 1
ATOM 4644 C C . GLY A 1 577 ? 36.927 -19.109 -15.077 1.00 34.59 577 GLY A C 1
ATOM 4645 O O . GLY A 1 577 ? 37.393 -19.220 -13.944 1.00 34.59 577 GLY A O 1
ATOM 4646 N N . ASN A 1 578 ? 35.648 -19.337 -15.400 1.00 40.31 578 ASN A N 1
ATOM 4647 C CA . ASN A 1 578 ? 34.558 -19.890 -14.580 1.00 40.31 578 ASN A CA 1
ATOM 4648 C C . ASN A 1 578 ? 34.888 -20.145 -13.094 1.00 40.31 578 ASN A C 1
ATOM 4650 O O . ASN A 1 578 ? 35.189 -21.273 -12.698 1.00 40.31 578 ASN A O 1
ATOM 4654 N N . ARG A 1 579 ? 34.737 -19.116 -12.253 1.00 46.97 579 ARG A N 1
ATOM 4655 C CA . ARG A 1 579 ? 34.460 -19.315 -10.825 1.00 46.97 579 ARG A CA 1
ATOM 4656 C C . ARG A 1 579 ? 32.955 -19.221 -10.634 1.00 46.97 579 ARG A C 1
ATOM 4658 O O . ARG A 1 579 ? 32.375 -18.179 -10.908 1.00 46.97 579 ARG A O 1
ATOM 4665 N N . VAL A 1 580 ? 32.342 -20.323 -10.216 1.00 50.31 580 VAL A N 1
ATOM 4666 C CA . VAL A 1 580 ? 30.924 -20.354 -9.846 1.00 50.31 580 VAL A CA 1
ATOM 4667 C C . VAL A 1 580 ? 30.784 -19.626 -8.502 1.00 50.31 580 VAL A C 1
ATOM 4669 O O . VAL A 1 580 ? 31.518 -19.986 -7.575 1.00 50.31 580 VAL A O 1
ATOM 4672 N N . PRO A 1 581 ? 29.913 -18.612 -8.377 1.00 55.12 581 PRO A N 1
ATOM 4673 C CA . PRO A 1 581 ? 29.595 -17.994 -7.091 1.00 55.12 581 PRO A CA 1
ATOM 4674 C C . PRO A 1 581 ? 28.963 -18.995 -6.117 1.00 55.12 581 PRO A C 1
ATOM 4676 O O . PRO A 1 581 ? 28.372 -19.988 -6.541 1.00 55.12 581 PRO A O 1
ATOM 4679 N N . HIS A 1 582 ? 29.103 -18.755 -4.819 1.00 57.00 582 HIS A N 1
ATOM 4680 C CA . HIS A 1 582 ? 28.586 -19.622 -3.759 1.00 57.00 582 HIS A CA 1
ATOM 4681 C C . HIS A 1 582 ? 27.891 -18.767 -2.680 1.00 57.00 582 HIS A C 1
ATOM 4683 O O . HIS A 1 582 ? 28.336 -18.775 -1.527 1.00 57.00 582 HIS A O 1
ATOM 4689 N N . PRO A 1 583 ? 26.806 -18.041 -3.030 1.00 65.75 583 PRO A N 1
ATOM 4690 C CA . PRO A 1 583 ? 26.060 -17.241 -2.068 1.00 65.75 583 PRO A CA 1
ATOM 4691 C C . PRO A 1 583 ? 25.512 -18.132 -0.953 1.00 65.75 583 PRO A C 1
ATOM 4693 O O . PRO A 1 583 ? 25.235 -19.324 -1.150 1.00 65.75 583 PRO A O 1
ATOM 4696 N N . GLN A 1 584 ? 25.353 -17.561 0.240 1.00 76.88 584 GLN A N 1
ATOM 4697 C CA . GLN A 1 584 ? 24.860 -18.326 1.383 1.00 76.88 584 GLN A CA 1
ATOM 4698 C C . GLN A 1 584 ? 23.415 -18.789 1.144 1.00 76.88 584 GLN A C 1
ATOM 4700 O O . GLN A 1 584 ? 22.664 -18.168 0.390 1.00 76.88 584 GLN A O 1
ATOM 4705 N N . LYS A 1 585 ? 23.005 -19.898 1.783 1.00 84.88 585 LYS A N 1
ATOM 4706 C CA . LYS A 1 585 ? 21.640 -20.420 1.624 1.00 84.88 585 LYS A CA 1
ATOM 4707 C C . LYS A 1 585 ? 20.641 -19.336 2.037 1.00 84.88 585 LYS A C 1
ATOM 4709 O O . LYS A 1 585 ? 20.542 -19.019 3.219 1.00 84.88 585 LYS A O 1
ATOM 4714 N N . PHE A 1 586 ? 19.882 -18.833 1.064 1.00 92.69 586 PHE A N 1
ATOM 4715 C CA . PHE A 1 586 ? 18.867 -17.813 1.288 1.00 92.69 586 PHE A CA 1
ATOM 4716 C C . PHE A 1 586 ? 17.888 -18.230 2.392 1.00 92.69 586 PHE A C 1
ATOM 4718 O O . PHE A 1 586 ? 17.333 -19.335 2.384 1.00 92.69 586 PHE A O 1
ATOM 4725 N N . THR A 1 587 ? 17.671 -17.314 3.326 1.00 95.00 587 THR A N 1
ATOM 4726 C CA . THR A 1 587 ? 16.609 -17.363 4.322 1.00 95.00 587 THR A CA 1
ATOM 4727 C C . THR A 1 587 ? 16.218 -15.938 4.673 1.00 95.00 587 THR A C 1
ATOM 4729 O O . THR A 1 587 ? 17.069 -15.050 4.673 1.00 95.00 587 THR A O 1
ATOM 4732 N N . PHE A 1 588 ? 14.953 -15.735 5.025 1.00 97.06 588 PHE A N 1
ATOM 4733 C CA . PHE A 1 588 ? 14.600 -14.589 5.849 1.00 97.06 588 PHE A CA 1
ATOM 4734 C C . PHE A 1 588 ? 14.971 -14.869 7.311 1.00 97.06 588 PHE A C 1
ATOM 4736 O O . PHE A 1 588 ? 14.928 -16.017 7.770 1.00 97.06 588 PHE A O 1
ATOM 4743 N N . GLU A 1 589 ? 15.305 -13.812 8.038 1.00 96.56 589 GLU A N 1
ATOM 4744 C CA . GLU A 1 589 ? 15.469 -13.773 9.489 1.00 96.56 589 GLU A CA 1
ATOM 4745 C C . GLU A 1 589 ? 14.356 -12.910 10.101 1.00 96.56 589 GLU A C 1
ATOM 4747 O O . GLU A 1 589 ? 13.800 -12.036 9.438 1.00 96.56 589 GLU A O 1
ATOM 4752 N N . THR A 1 590 ? 14.002 -13.132 11.368 1.00 97.31 590 THR A N 1
ATOM 4753 C CA . THR A 1 590 ? 13.026 -12.274 12.058 1.00 97.31 590 THR A CA 1
ATOM 4754 C C . THR A 1 590 ? 13.678 -10.950 12.453 1.00 97.31 590 THR A C 1
ATOM 4756 O O . THR A 1 590 ? 14.549 -10.937 13.321 1.00 97.31 590 THR A O 1
ATOM 4759 N N . GLU A 1 591 ? 13.210 -9.836 11.889 1.00 95.81 591 GLU A N 1
ATOM 4760 C CA . GLU A 1 591 ? 13.642 -8.490 12.287 1.00 95.81 591 GLU A CA 1
ATOM 4761 C C . GLU A 1 591 ? 13.075 -8.142 13.674 1.00 95.81 591 GLU A C 1
ATOM 4763 O O . GLU A 1 591 ? 13.803 -7.809 14.612 1.00 95.81 591 GLU A O 1
ATOM 4768 N N . TYR A 1 592 ? 11.751 -8.267 13.825 1.00 96.88 592 TYR A N 1
ATOM 4769 C CA . TYR A 1 592 ? 11.058 -8.179 15.107 1.00 96.88 592 TYR A CA 1
ATOM 4770 C C . TYR A 1 592 ? 9.664 -8.824 15.065 1.00 96.88 592 TYR A C 1
ATOM 4772 O O . TYR A 1 592 ? 9.088 -9.080 14.008 1.00 96.88 592 TYR A O 1
ATOM 4780 N N . ASN A 1 593 ? 9.111 -9.075 16.251 1.00 96.56 593 ASN A N 1
ATOM 4781 C CA . ASN A 1 593 ? 7.746 -9.548 16.458 1.00 96.56 593 ASN A CA 1
ATOM 4782 C C . ASN A 1 593 ? 7.068 -8.646 17.504 1.00 96.56 593 ASN A C 1
ATOM 4784 O O . ASN A 1 593 ? 7.576 -8.500 18.616 1.00 96.56 593 ASN A O 1
ATOM 4788 N N . THR A 1 594 ? 5.938 -8.022 17.165 1.00 95.50 594 THR A N 1
ATOM 4789 C CA . THR A 1 594 ? 5.345 -6.932 17.975 1.00 95.50 594 THR A CA 1
ATOM 4790 C C . THR A 1 594 ? 4.927 -7.348 19.390 1.00 95.50 594 THR A C 1
ATOM 4792 O O . THR A 1 594 ? 5.083 -6.563 20.324 1.00 95.50 594 THR A O 1
ATOM 4795 N N . LYS A 1 595 ? 4.483 -8.598 19.553 1.00 91.44 595 LYS A N 1
ATOM 4796 C CA . LYS A 1 595 ? 4.021 -9.238 20.802 1.00 91.44 595 LYS A CA 1
ATOM 4797 C C . LYS A 1 595 ? 5.144 -9.556 21.792 1.00 91.44 595 LYS A C 1
ATOM 4799 O O . LYS A 1 595 ? 4.901 -9.679 22.989 1.00 91.44 595 LYS A O 1
ATOM 4804 N N . THR A 1 596 ? 6.376 -9.698 21.303 1.00 92.19 596 THR A N 1
ATOM 4805 C CA . THR A 1 596 ? 7.574 -9.964 22.122 1.00 92.19 596 THR A CA 1
ATOM 4806 C C . THR A 1 596 ? 8.533 -8.771 22.190 1.00 92.19 596 THR A C 1
ATOM 4808 O O . THR A 1 596 ? 9.533 -8.816 22.915 1.00 92.19 596 THR A O 1
ATOM 4811 N N . ASP A 1 597 ? 8.237 -7.685 21.470 1.00 92.06 597 ASP A N 1
ATOM 4812 C CA . ASP A 1 597 ? 9.148 -6.558 21.328 1.00 92.06 597 ASP A CA 1
ATOM 4813 C C . ASP A 1 597 ? 9.226 -5.665 22.577 1.00 92.06 597 ASP A C 1
ATOM 4815 O O . ASP A 1 597 ? 8.271 -5.013 23.007 1.00 92.06 597 ASP A O 1
ATOM 4819 N N . LYS A 1 598 ? 10.443 -5.555 23.111 1.00 88.81 598 LYS A N 1
ATOM 4820 C CA . LYS A 1 598 ? 10.757 -4.827 24.350 1.00 88.81 598 LYS A CA 1
ATOM 4821 C C . LYS A 1 598 ? 10.726 -3.299 24.186 1.00 88.81 598 LYS A C 1
ATOM 4823 O O . LYS A 1 598 ? 10.735 -2.589 25.198 1.00 88.81 598 LYS A O 1
ATOM 4828 N N . ARG A 1 599 ? 10.720 -2.798 22.941 1.00 89.44 599 ARG A N 1
ATOM 4829 C CA . ARG A 1 599 ? 10.739 -1.366 22.591 1.00 89.44 599 ARG A CA 1
ATOM 4830 C C . ARG A 1 599 ? 9.329 -0.808 22.385 1.00 89.44 599 ARG A C 1
ATOM 4832 O O . ARG A 1 599 ? 8.934 0.095 23.117 1.00 89.44 599 ARG A O 1
ATOM 4839 N N . TYR A 1 600 ? 8.566 -1.360 21.443 1.00 90.56 600 TYR A N 1
ATOM 4840 C CA . TYR A 1 600 ? 7.196 -0.941 21.136 1.00 90.56 600 TYR A CA 1
ATOM 4841 C C . TYR A 1 600 ? 6.197 -1.386 22.212 1.00 90.56 600 TYR A C 1
ATOM 4843 O O . TYR A 1 600 ? 5.315 -0.600 22.564 1.00 90.56 600 TYR A O 1
ATOM 4851 N N . ARG A 1 601 ? 6.365 -2.590 22.788 1.00 87.88 601 ARG A N 1
ATOM 4852 C CA . ARG A 1 601 ? 5.511 -3.140 23.862 1.00 87.88 601 ARG A CA 1
ATOM 4853 C C . ARG A 1 601 ? 4.015 -3.132 23.505 1.00 87.88 601 ARG A C 1
ATOM 4855 O O . ARG A 1 601 ? 3.188 -2.676 24.291 1.00 87.88 601 ARG A O 1
ATOM 4862 N N . LEU A 1 602 ? 3.670 -3.580 22.298 1.00 89.25 602 LEU A N 1
ATOM 4863 C CA . LEU A 1 602 ? 2.276 -3.705 21.867 1.00 89.25 602 LEU A CA 1
ATOM 4864 C C . LEU A 1 602 ? 1.675 -4.985 22.468 1.00 89.25 602 LEU A C 1
ATOM 4866 O O . LEU A 1 602 ? 2.197 -6.074 22.246 1.00 89.25 602 LEU A O 1
ATOM 4870 N N . ALA A 1 603 ? 0.597 -4.850 23.243 1.00 86.12 603 ALA A N 1
ATOM 4871 C CA . ALA A 1 603 ? -0.143 -5.993 23.793 1.00 86.12 603 ALA A CA 1
ATOM 4872 C C . ALA A 1 603 ? -1.065 -6.644 22.744 1.00 86.12 603 ALA A C 1
ATOM 4874 O O . ALA A 1 603 ? -1.263 -7.857 22.750 1.00 86.12 603 ALA A O 1
ATOM 4875 N N . ASP A 1 604 ? -1.593 -5.818 21.842 1.00 91.75 604 ASP A N 1
ATOM 4876 C CA . ASP A 1 604 ? -2.364 -6.165 20.653 1.00 91.75 604 ASP A CA 1
ATOM 4877 C C . ASP A 1 604 ? -2.102 -5.111 19.558 1.00 91.75 604 ASP A C 1
ATOM 4879 O O . ASP A 1 604 ? -1.389 -4.125 19.788 1.00 91.75 604 ASP A O 1
ATOM 4883 N N . LEU A 1 605 ? -2.689 -5.292 18.371 1.00 96.12 605 LEU A N 1
ATOM 4884 C CA . LEU A 1 605 ? -2.611 -4.330 17.267 1.00 96.12 605 LEU A CA 1
ATOM 4885 C C . LEU A 1 605 ? -3.864 -3.435 17.162 1.00 96.12 605 LEU A C 1
ATOM 4887 O O . LEU A 1 605 ? -4.185 -2.947 16.078 1.00 96.12 605 LEU A O 1
ATOM 4891 N N . THR A 1 606 ? -4.584 -3.196 18.266 1.00 95.94 606 THR A N 1
ATOM 4892 C CA . THR A 1 606 ? -5.738 -2.281 18.254 1.00 95.94 606 THR A CA 1
ATOM 4893 C C . THR A 1 606 ? -5.318 -0.823 18.052 1.00 95.94 606 THR A C 1
ATOM 4895 O O . THR A 1 606 ? -4.207 -0.400 18.391 1.00 95.94 606 THR A O 1
ATOM 4898 N N . VAL A 1 607 ? -6.261 -0.005 17.575 1.00 95.31 607 VAL A N 1
ATOM 4899 C CA . VAL A 1 607 ? -6.111 1.454 17.436 1.00 95.31 607 VAL A CA 1
ATOM 4900 C C . VAL A 1 607 ? -5.648 2.098 18.752 1.00 95.31 607 VAL A C 1
ATOM 4902 O O . VAL A 1 607 ? -4.825 3.012 18.729 1.00 95.31 607 VAL A O 1
ATOM 4905 N N . ARG A 1 608 ? -6.102 1.603 19.915 1.00 90.62 608 ARG A N 1
ATOM 4906 C CA . ARG A 1 608 ? -5.687 2.112 21.236 1.00 90.62 608 ARG A CA 1
ATOM 4907 C C . ARG A 1 608 ? -4.196 1.875 21.501 1.00 90.62 608 ARG A C 1
ATOM 4909 O O . ARG A 1 608 ? -3.510 2.813 21.909 1.00 90.62 608 ARG A O 1
ATOM 4916 N N . SER A 1 609 ? -3.709 0.660 21.245 1.00 92.50 609 SER A N 1
ATOM 4917 C CA . SER A 1 609 ? -2.306 0.265 21.432 1.00 92.50 609 SER A CA 1
ATOM 4918 C C . SER A 1 609 ? -1.368 1.042 20.502 1.00 92.50 609 SER A C 1
ATOM 4920 O O . SER A 1 609 ? -0.341 1.560 20.945 1.00 92.50 609 SER A O 1
ATOM 4922 N N . TYR A 1 610 ? -1.764 1.240 19.241 1.00 94.81 610 TYR A N 1
ATOM 4923 C CA . TYR A 1 610 ? -1.010 2.076 18.302 1.00 94.81 610 TYR A CA 1
ATOM 4924 C C . TYR A 1 610 ? -1.017 3.568 18.662 1.00 94.81 610 TYR A C 1
ATOM 4926 O O . TYR A 1 610 ? 0.026 4.217 18.585 1.00 94.81 610 TYR A O 1
ATOM 4934 N N . LEU A 1 611 ? -2.151 4.131 19.098 1.00 92.94 611 LEU A N 1
ATOM 4935 C CA . LEU A 1 611 ? -2.210 5.526 19.561 1.00 92.94 611 LEU A CA 1
ATOM 4936 C C . LEU A 1 611 ? -1.360 5.756 20.820 1.00 92.94 611 LEU A C 1
ATOM 4938 O O . LEU A 1 611 ? -0.919 6.876 21.071 1.00 92.94 611 LEU A O 1
ATOM 4942 N N . ASP A 1 612 ? -1.150 4.736 21.651 1.00 88.31 612 ASP A N 1
ATOM 4943 C CA . ASP A 1 612 ? -0.224 4.808 22.781 1.00 88.31 612 ASP A CA 1
ATOM 4944 C C . ASP A 1 612 ? 1.246 4.783 22.324 1.00 88.31 612 ASP A C 1
ATOM 4946 O O . ASP A 1 612 ? 2.023 5.662 22.706 1.00 88.31 612 ASP A O 1
ATOM 4950 N N . LEU A 1 613 ? 1.606 3.865 21.419 1.00 91.94 613 LEU A N 1
ATOM 4951 C CA . LEU A 1 613 ? 2.936 3.815 20.801 1.00 91.94 613 LEU A CA 1
ATOM 4952 C C . LEU A 1 613 ? 3.301 5.144 20.110 1.00 91.94 613 LEU A C 1
ATOM 4954 O O . LEU A 1 613 ? 4.378 5.689 20.351 1.00 91.94 613 LEU A O 1
ATOM 4958 N N . ALA A 1 614 ? 2.381 5.717 19.331 1.00 92.75 614 ALA A N 1
ATOM 4959 C CA . ALA A 1 614 ? 2.549 7.009 18.661 1.00 92.75 614 ALA A CA 1
ATOM 4960 C C . ALA A 1 614 ? 2.831 8.166 19.638 1.00 92.75 614 ALA A C 1
ATOM 4962 O O . ALA A 1 614 ? 3.715 8.992 19.397 1.00 92.75 614 ALA A O 1
ATOM 4963 N N . ARG A 1 615 ? 2.122 8.211 20.778 1.00 87.94 615 ARG A N 1
ATOM 4964 C CA . ARG A 1 615 ? 2.383 9.179 21.861 1.00 87.94 615 ARG A CA 1
ATOM 4965 C C . ARG A 1 615 ? 3.750 8.966 22.507 1.00 87.94 615 ARG A C 1
ATOM 4967 O O . ARG A 1 615 ? 4.408 9.947 22.841 1.00 87.94 615 ARG A O 1
ATOM 4974 N N . ARG A 1 616 ? 4.185 7.714 22.693 1.00 87.44 616 ARG A N 1
ATOM 4975 C CA . ARG A 1 616 ? 5.510 7.398 23.256 1.00 87.44 616 ARG A CA 1
ATOM 4976 C C . ARG A 1 616 ? 6.649 7.780 22.303 1.00 87.44 616 ARG A C 1
ATOM 4978 O O . ARG A 1 616 ? 7.674 8.259 22.777 1.00 87.44 616 ARG A O 1
ATOM 4985 N N . ILE A 1 617 ? 6.465 7.659 20.985 1.00 88.38 617 ILE A N 1
ATOM 4986 C CA . ILE A 1 617 ? 7.461 8.079 19.978 1.00 88.38 617 ILE A CA 1
ATOM 4987 C C . ILE A 1 617 ? 7.547 9.619 19.849 1.00 88.38 617 ILE A C 1
ATOM 4989 O O . ILE A 1 617 ? 8.643 10.180 19.731 1.00 88.38 617 ILE A O 1
ATOM 4993 N N . SER A 1 618 ? 6.412 10.325 19.905 1.00 84.50 618 SER A N 1
ATOM 4994 C CA . SER A 1 618 ? 6.344 11.797 19.799 1.00 84.50 618 SER A CA 1
ATOM 4995 C C . SER A 1 618 ? 6.601 12.550 21.119 1.00 84.50 618 SER A C 1
ATOM 4997 O O . SER A 1 618 ? 6.724 13.775 21.130 1.00 84.50 618 SER A O 1
ATOM 4999 N N . TRP A 1 619 ? 6.728 11.824 22.235 1.00 68.75 619 TRP A N 1
ATOM 5000 C CA . TRP A 1 619 ? 6.790 12.346 23.605 1.00 68.75 619 TRP A CA 1
ATOM 5001 C C . TRP A 1 619 ? 7.803 13.480 23.838 1.00 68.75 619 TRP A C 1
ATOM 5003 O O . TRP A 1 619 ? 7.477 14.478 24.485 1.00 68.75 619 TRP A O 1
ATOM 5013 N N . ASN A 1 620 ? 9.026 13.340 23.317 1.00 61.09 620 ASN A N 1
ATOM 5014 C CA . ASN A 1 620 ? 10.142 14.240 23.638 1.00 61.09 620 ASN A CA 1
ATOM 5015 C C . ASN A 1 620 ? 9.953 15.666 23.098 1.00 61.09 620 ASN A C 1
ATOM 5017 O O . ASN A 1 620 ? 10.406 16.615 23.737 1.00 61.09 620 ASN A O 1
ATOM 5021 N N . ILE A 1 621 ? 9.216 15.828 21.992 1.00 58.53 621 ILE A N 1
ATOM 5022 C CA . ILE A 1 621 ? 8.988 17.120 21.319 1.00 58.53 621 ILE A CA 1
ATOM 5023 C C . ILE A 1 621 ? 8.267 18.121 22.247 1.00 58.53 621 ILE A C 1
ATOM 5025 O O . ILE A 1 621 ? 8.431 19.331 22.124 1.00 58.53 621 ILE A O 1
ATOM 5029 N N . ARG A 1 622 ? 7.492 17.635 23.231 1.00 49.62 622 ARG A N 1
ATOM 5030 C CA . ARG A 1 622 ? 6.672 18.474 24.125 1.00 49.62 622 ARG A CA 1
ATOM 5031 C C . ARG A 1 622 ? 7.373 18.993 25.394 1.00 49.62 622 ARG A C 1
ATOM 5033 O O . ARG A 1 622 ? 6.737 19.730 26.153 1.00 49.62 622 ARG A O 1
ATOM 5040 N N . THR A 1 623 ? 8.617 18.609 25.708 1.00 42.47 623 THR A N 1
ATOM 5041 C CA . THR A 1 623 ? 9.168 18.860 27.060 1.00 42.47 623 THR A CA 1
ATOM 5042 C C . THR A 1 623 ? 9.836 20.226 27.256 1.00 42.47 623 THR A C 1
ATOM 5044 O O . THR A 1 623 ? 11.061 20.304 27.313 1.00 42.47 623 THR A O 1
ATOM 5047 N N . ASP A 1 624 ? 9.028 21.260 27.512 1.00 32.28 624 ASP A N 1
ATOM 5048 C CA . ASP A 1 624 ? 9.437 22.429 28.327 1.00 32.28 624 ASP A CA 1
ATOM 5049 C C . ASP A 1 624 ? 8.572 22.596 29.603 1.00 32.28 624 ASP A C 1
ATOM 5051 O O . ASP A 1 624 ? 8.598 23.613 30.289 1.00 32.28 624 ASP A O 1
ATOM 5055 N N . THR A 1 625 ? 7.796 21.562 29.970 1.00 33.34 625 THR A N 1
ATOM 5056 C CA . THR A 1 625 ? 7.105 21.474 31.273 1.00 33.34 625 THR A CA 1
ATOM 5057 C C . THR A 1 625 ? 7.268 20.084 31.916 1.00 33.34 625 THR A C 1
ATOM 5059 O O . THR A 1 625 ? 7.342 19.090 31.190 1.00 33.34 625 THR A O 1
ATOM 5062 N N . PRO A 1 626 ? 7.328 19.955 33.263 1.00 35.41 626 PRO A N 1
ATOM 5063 C CA . PRO A 1 626 ? 7.642 18.676 33.921 1.00 35.41 626 PRO A CA 1
ATOM 5064 C C . PRO A 1 626 ? 6.421 17.814 34.298 1.00 35.41 626 PRO A C 1
ATOM 5066 O O . PRO A 1 626 ? 6.595 16.745 34.885 1.00 35.41 626 PRO A O 1
ATOM 5069 N N . GLU A 1 627 ? 5.195 18.289 34.052 1.00 38.44 627 GLU A N 1
ATOM 5070 C CA . GLU A 1 627 ? 3.976 17.780 34.713 1.00 38.44 627 GLU A CA 1
ATOM 5071 C C . GLU A 1 627 ? 3.362 16.518 34.092 1.00 38.44 627 GLU A C 1
ATOM 5073 O O . GLU A 1 627 ? 2.441 15.926 34.664 1.00 38.44 627 GLU A O 1
ATOM 5078 N N . HIS A 1 628 ? 3.860 16.075 32.939 1.00 43.19 628 HIS A N 1
ATOM 5079 C CA . HIS A 1 628 ? 3.412 14.845 32.298 1.00 43.19 628 HIS A CA 1
ATOM 5080 C C . HIS A 1 628 ? 4.457 13.735 32.475 1.00 43.19 628 HIS A C 1
ATOM 5082 O O . HIS A 1 628 ? 5.637 13.900 32.171 1.00 43.19 628 HIS A O 1
ATOM 5088 N N . ARG A 1 629 ? 4.000 12.571 32.945 1.00 42.78 629 ARG A N 1
ATOM 5089 C CA . ARG A 1 629 ? 4.705 11.285 32.870 1.00 42.78 629 ARG A CA 1
ATOM 5090 C C . ARG A 1 629 ? 3.684 10.232 32.455 1.00 42.78 629 ARG A C 1
ATOM 5092 O O . ARG A 1 629 ? 2.677 10.085 33.145 1.00 42.78 629 ARG A O 1
ATOM 5099 N N . VAL A 1 630 ? 3.935 9.529 31.352 1.00 48.31 630 VAL A N 1
ATOM 5100 C CA . VAL A 1 630 ? 3.202 8.293 31.037 1.00 48.31 630 VAL A CA 1
ATOM 5101 C C . VAL A 1 630 ? 3.705 7.191 31.968 1.00 48.31 630 VAL A C 1
ATOM 5103 O O . VAL A 1 630 ? 4.903 7.124 32.267 1.00 48.31 630 VAL A O 1
ATOM 5106 N N . LEU A 1 631 ? 2.772 6.367 32.440 1.00 41.88 631 LEU A N 1
ATOM 5107 C CA . LEU A 1 631 ? 3.040 5.136 33.170 1.00 41.88 631 LEU A CA 1
ATOM 5108 C C . LEU A 1 631 ? 2.514 3.969 32.328 1.00 41.88 631 LEU A C 1
ATOM 5110 O O . LEU A 1 631 ? 1.334 3.943 31.960 1.00 41.88 631 LEU A O 1
ATOM 5114 N N . ASP A 1 632 ? 3.398 3.029 32.024 1.00 42.34 632 ASP A N 1
ATOM 5115 C CA . ASP A 1 632 ? 3.083 1.763 31.373 1.00 42.34 632 ASP A CA 1
ATOM 5116 C C . ASP A 1 632 ? 2.658 0.750 32.453 1.00 42.34 632 ASP A C 1
ATOM 5118 O O . ASP A 1 632 ? 3.076 0.844 33.611 1.00 42.34 632 ASP A O 1
ATOM 5122 N N . ILE A 1 633 ? 1.892 -0.273 32.069 1.00 41.56 633 ILE A N 1
ATOM 5123 C CA . ILE A 1 633 ? 1.686 -1.474 32.889 1.00 41.56 633 ILE A CA 1
ATOM 5124 C C . ILE A 1 633 ? 2.250 -2.662 32.110 1.00 41.56 633 ILE A C 1
ATOM 5126 O O . ILE A 1 633 ? 1.881 -2.883 30.957 1.00 41.56 633 ILE A O 1
ATOM 5130 N N . LEU A 1 634 ? 3.178 -3.398 32.720 1.00 40.53 634 LEU A N 1
ATOM 5131 C CA . LEU A 1 634 ? 3.768 -4.601 32.136 1.00 40.53 634 LEU A CA 1
ATOM 5132 C C . LEU A 1 634 ? 2.748 -5.760 32.106 1.00 40.53 634 LEU A C 1
ATOM 5134 O O . LEU A 1 634 ? 1.835 -5.784 32.932 1.00 40.53 634 LEU A O 1
ATOM 5138 N N . PRO A 1 635 ? 2.918 -6.774 31.232 1.00 32.97 635 PRO A N 1
ATOM 5139 C CA . PRO A 1 635 ? 2.031 -7.947 31.182 1.00 32.97 635 PRO A CA 1
ATOM 5140 C C . PRO A 1 635 ? 1.958 -8.775 32.479 1.00 32.97 635 PRO A C 1
ATOM 5142 O O . PRO A 1 635 ? 1.074 -9.614 32.615 1.00 32.97 635 PRO A O 1
ATOM 5145 N N . ASP A 1 636 ? 2.870 -8.547 33.430 1.00 37.38 636 ASP A N 1
ATOM 5146 C CA . ASP A 1 636 ? 2.867 -9.133 34.779 1.00 37.38 636 ASP A CA 1
ATOM 5147 C C . ASP A 1 636 ? 2.188 -8.241 35.845 1.00 37.38 636 ASP A C 1
ATOM 5149 O O . ASP A 1 636 ? 2.234 -8.545 37.036 1.00 37.38 636 ASP A O 1
ATOM 5153 N N . GLY A 1 637 ? 1.548 -7.144 35.425 1.00 36.62 637 GLY A N 1
ATOM 5154 C CA . GLY A 1 637 ? 0.809 -6.211 36.278 1.00 36.62 637 GLY A CA 1
ATOM 5155 C C . GLY A 1 637 ? 1.646 -5.088 36.902 1.00 36.62 637 GLY A C 1
ATOM 5156 O O . GLY A 1 637 ? 1.083 -4.225 37.576 1.00 36.62 637 GLY A O 1
ATOM 5157 N N . ARG A 1 638 ? 2.970 -5.049 36.695 1.00 42.28 638 ARG A N 1
ATOM 5158 C CA . ARG A 1 638 ? 3.827 -4.009 37.292 1.00 42.28 638 ARG A CA 1
ATOM 5159 C C . ARG A 1 638 ? 3.712 -2.667 36.571 1.00 42.28 638 ARG A C 1
ATOM 5161 O O . ARG A 1 638 ? 3.920 -2.580 35.362 1.00 42.28 638 ARG A O 1
ATOM 5168 N N . VAL A 1 639 ? 3.457 -1.605 37.334 1.00 41.47 639 VAL A N 1
ATOM 5169 C CA . VAL A 1 639 ? 3.433 -0.220 36.839 1.00 41.47 639 VAL A CA 1
ATOM 5170 C C . VAL A 1 639 ? 4.860 0.320 36.735 1.00 41.47 639 VAL A C 1
ATOM 5172 O O . VAL A 1 639 ? 5.580 0.372 37.737 1.00 41.47 639 VAL A O 1
ATOM 5175 N N . VAL A 1 640 ? 5.263 0.761 35.542 1.00 46.09 640 VAL A N 1
ATOM 5176 C CA . VAL A 1 640 ? 6.588 1.346 35.282 1.00 46.09 640 VAL A CA 1
ATOM 5177 C C . VAL A 1 640 ? 6.478 2.696 34.576 1.00 46.09 640 VAL A C 1
ATOM 5179 O O . VAL A 1 640 ? 5.535 2.946 33.834 1.00 46.09 640 VAL A O 1
ATOM 5182 N N . ASP A 1 641 ? 7.447 3.590 34.769 1.00 46.88 641 ASP A N 1
ATOM 5183 C CA . ASP A 1 641 ? 7.551 4.779 33.916 1.00 46.88 641 ASP A CA 1
ATOM 5184 C C . ASP A 1 641 ? 7.992 4.413 32.485 1.00 46.88 641 ASP A C 1
ATOM 5186 O O . ASP A 1 641 ? 8.505 3.320 32.230 1.00 46.88 641 ASP A O 1
ATOM 5190 N N . ALA A 1 642 ? 7.873 5.358 31.548 1.00 43.97 642 ALA A N 1
ATOM 5191 C CA . ALA A 1 642 ? 8.327 5.198 30.159 1.00 43.97 642 ALA A CA 1
ATOM 5192 C C . ALA A 1 642 ? 9.840 4.876 29.993 1.00 43.97 642 ALA A C 1
ATOM 5194 O O . ALA A 1 642 ? 10.320 4.705 28.875 1.00 43.97 642 ALA A O 1
ATOM 5195 N N . ARG A 1 643 ? 10.610 4.779 31.090 1.00 40.09 643 ARG A N 1
ATOM 5196 C CA . ARG A 1 643 ? 12.026 4.370 31.145 1.00 40.09 643 ARG A CA 1
ATOM 5197 C C . ARG A 1 643 ? 12.213 3.028 31.875 1.00 40.09 643 ARG A C 1
ATOM 5199 O O . ARG A 1 643 ? 13.337 2.675 32.222 1.00 40.09 643 ARG A O 1
ATOM 5206 N N . GLY A 1 644 ? 11.129 2.288 32.125 1.00 41.41 644 GLY A N 1
ATOM 5207 C CA . GLY A 1 644 ? 11.131 0.961 32.748 1.00 41.41 644 GLY A CA 1
ATOM 5208 C C . GLY A 1 644 ? 11.340 0.945 34.266 1.00 41.41 644 GLY A C 1
ATOM 5209 O O . GLY A 1 644 ? 11.767 -0.080 34.791 1.00 41.41 644 GLY A O 1
ATOM 5210 N N . ARG A 1 645 ? 11.090 2.052 34.978 1.00 44.19 645 ARG A N 1
ATOM 5211 C CA . ARG A 1 645 ? 11.299 2.147 36.437 1.00 44.19 645 ARG A CA 1
ATOM 5212 C C . ARG A 1 645 ? 9.999 1.907 37.191 1.00 44.19 645 ARG A C 1
ATOM 5214 O O . ARG A 1 645 ? 9.032 2.621 36.951 1.00 44.19 645 ARG A O 1
ATOM 5221 N N . GLU A 1 646 ? 9.997 0.961 38.123 1.00 40.00 646 GLU A N 1
ATOM 5222 C CA . GLU A 1 646 ? 8.820 0.618 38.931 1.00 40.00 646 GLU A CA 1
ATOM 5223 C C . GLU A 1 646 ? 8.332 1.793 39.796 1.00 40.00 646 GLU A C 1
ATOM 5225 O O . GLU A 1 646 ? 9.114 2.498 40.446 1.00 40.00 646 GLU A O 1
ATOM 5230 N N . ALA A 1 647 ? 7.015 2.006 39.802 1.00 36.03 647 ALA A N 1
ATOM 5231 C CA . ALA A 1 647 ? 6.360 3.085 40.533 1.00 36.03 647 ALA A CA 1
ATOM 5232 C C . ALA A 1 647 ? 6.217 2.756 42.035 1.00 36.03 647 ALA A C 1
ATOM 5234 O O . ALA A 1 647 ? 5.135 2.418 42.508 1.00 36.03 647 ALA A O 1
ATOM 5235 N N . GLY A 1 648 ? 7.317 2.860 42.786 1.00 39.00 648 GLY A N 1
ATOM 5236 C CA . GLY A 1 648 ? 7.312 2.638 44.242 1.00 39.00 648 GLY A CA 1
ATOM 5237 C C . GLY A 1 648 ? 8.616 2.936 44.992 1.00 39.00 648 GLY A C 1
ATOM 5238 O O . GLY A 1 648 ? 8.618 2.939 46.218 1.00 39.00 648 GLY A O 1
ATOM 5239 N N . ALA A 1 649 ? 9.725 3.208 44.295 1.00 30.08 649 ALA A N 1
ATOM 5240 C CA . ALA A 1 649 ? 10.995 3.557 44.933 1.00 30.08 649 ALA A CA 1
ATOM 5241 C C . ALA A 1 649 ? 10.993 5.011 45.447 1.00 30.08 649 ALA A C 1
ATOM 5243 O O . ALA A 1 649 ? 11.444 5.929 44.754 1.00 30.08 649 ALA A O 1
ATOM 5244 N N . GLU A 1 650 ? 10.477 5.221 46.660 1.00 28.91 650 GLU A N 1
ATOM 5245 C CA . GLU A 1 650 ? 10.631 6.484 47.385 1.00 28.91 650 GLU A CA 1
ATOM 5246 C C . GLU A 1 650 ? 12.117 6.761 47.660 1.00 28.91 650 GLU A C 1
ATOM 5248 O O . GLU A 1 650 ? 12.852 5.905 48.154 1.00 28.91 650 GLU A O 1
ATOM 5253 N N . ILE A 1 651 ? 12.571 7.973 47.335 1.00 28.70 651 ILE A N 1
ATOM 5254 C CA . ILE A 1 651 ? 13.870 8.470 47.791 1.00 28.70 651 ILE A CA 1
ATOM 5255 C C . ILE A 1 651 ? 13.617 9.091 49.160 1.00 28.70 651 ILE A C 1
ATOM 5257 O O . ILE A 1 651 ? 13.047 10.179 49.236 1.00 28.70 651 ILE A O 1
ATOM 5261 N N . GLY A 1 652 ? 14.002 8.373 50.216 1.00 27.23 652 GLY A N 1
ATOM 5262 C CA . GLY A 1 652 ? 13.941 8.875 51.584 1.00 27.23 652 GLY A CA 1
ATOM 5263 C C . GLY A 1 652 ? 14.779 10.143 51.747 1.00 27.23 652 GLY A C 1
ATOM 5264 O O . GLY A 1 652 ? 15.909 10.216 51.261 1.00 27.23 652 GLY A O 1
ATOM 5265 N N . ASP A 1 653 ? 14.196 11.132 52.417 1.00 30.72 653 ASP A N 1
ATOM 5266 C CA . ASP A 1 653 ? 14.849 12.375 52.816 1.00 30.72 653 ASP A CA 1
ATOM 5267 C C . ASP A 1 653 ? 15.385 12.179 54.242 1.00 30.72 653 ASP A C 1
ATOM 5269 O O . ASP A 1 653 ? 14.613 12.191 55.201 1.00 30.72 653 ASP A O 1
ATOM 5273 N N . GLU A 1 654 ? 16.687 11.915 54.381 1.00 27.47 654 GLU A N 1
ATOM 5274 C CA . GLU A 1 654 ? 17.361 11.818 55.682 1.00 27.47 654 GLU A CA 1
ATOM 5275 C C . GLU A 1 654 ? 18.443 12.894 55.808 1.00 27.47 654 GLU A C 1
ATOM 5277 O O . GLU A 1 654 ? 19.249 13.125 54.905 1.00 27.47 654 GLU A O 1
ATOM 5282 N N . THR A 1 655 ? 18.405 13.582 56.947 1.00 25.97 655 THR A N 1
ATOM 5283 C CA . THR A 1 655 ? 19.159 14.802 57.251 1.00 25.97 655 THR A CA 1
ATOM 5284 C C . THR A 1 655 ? 20.565 14.525 57.775 1.00 25.97 655 THR A C 1
ATOM 5286 O O . THR A 1 655 ? 20.795 13.505 58.421 1.00 25.97 655 THR A O 1
ATOM 5289 N N . ASP A 1 656 ? 21.471 15.490 57.600 1.00 29.08 656 ASP A N 1
ATOM 5290 C CA . ASP A 1 656 ? 22.806 15.478 58.210 1.00 29.08 656 ASP A CA 1
ATOM 5291 C C . ASP A 1 656 ? 22.761 15.272 59.738 1.00 29.08 656 ASP A C 1
ATOM 5293 O O . ASP A 1 656 ? 21.901 15.836 60.419 1.00 29.08 656 ASP A O 1
ATOM 5297 N N . ASN A 1 657 ? 23.739 14.537 60.277 1.00 25.02 657 ASN A N 1
ATOM 5298 C CA . ASN A 1 657 ? 24.599 14.959 61.394 1.00 25.02 657 ASN A CA 1
ATOM 5299 C C . ASN A 1 657 ? 25.806 14.004 61.517 1.00 25.02 657 ASN A C 1
ATOM 5301 O O . ASN A 1 657 ? 25.740 12.848 61.094 1.00 25.02 657 ASN A O 1
ATOM 5305 N N . ASP A 1 658 ? 26.910 14.513 62.062 1.00 25.81 658 ASP A N 1
ATOM 5306 C CA . ASP A 1 658 ? 28.210 13.837 62.133 1.00 25.81 658 ASP A CA 1
ATOM 5307 C C . ASP A 1 658 ? 28.429 13.016 63.427 1.00 25.81 658 ASP A C 1
ATOM 5309 O O . ASP A 1 658 ? 27.708 13.175 64.411 1.00 25.81 658 ASP A O 1
ATOM 5313 N N . ASP A 1 659 ? 29.460 12.157 63.382 1.00 24.19 659 ASP A N 1
ATOM 5314 C CA . ASP A 1 659 ? 30.583 12.036 64.348 1.00 24.19 659 ASP A CA 1
ATOM 5315 C C . ASP A 1 659 ? 31.004 10.592 64.718 1.00 24.19 659 ASP A C 1
ATOM 5317 O O . ASP A 1 659 ? 30.171 9.748 65.027 1.00 24.19 659 ASP A O 1
ATOM 5321 N N . ASP A 1 660 ? 32.335 10.381 64.683 1.00 26.08 660 ASP A N 1
ATOM 5322 C CA . ASP A 1 660 ? 33.217 9.410 65.380 1.00 26.08 660 ASP A CA 1
ATOM 5323 C C . ASP A 1 660 ? 32.820 7.905 65.528 1.00 26.08 660 ASP A C 1
ATOM 5325 O O . ASP A 1 660 ? 31.669 7.501 65.608 1.00 26.08 660 ASP A O 1
ATOM 5329 N N . ASP A 1 661 ? 33.743 6.931 65.552 1.00 25.16 661 ASP A N 1
ATOM 5330 C CA . ASP A 1 661 ? 35.098 6.948 66.134 1.00 25.16 661 ASP A CA 1
ATOM 5331 C C . ASP A 1 661 ? 36.113 6.026 65.374 1.00 25.16 661 ASP A C 1
ATOM 5333 O O . ASP A 1 661 ? 35.935 5.652 64.210 1.00 25.16 661 ASP A O 1
ATOM 5337 N N . LEU A 1 662 ? 37.253 5.713 66.000 1.00 23.48 662 LEU A N 1
ATOM 5338 C CA . LEU A 1 662 ? 38.565 5.565 65.365 1.00 23.48 662 LEU A CA 1
ATOM 5339 C C . LEU A 1 662 ? 39.106 4.131 65.127 1.00 23.48 662 LEU A C 1
ATOM 5341 O O . LEU A 1 662 ? 39.027 3.246 65.968 1.00 23.48 662 LEU A O 1
ATOM 5345 N N . LEU A 1 663 ? 39.883 4.016 64.033 1.00 24.33 663 LEU A N 1
ATOM 5346 C CA . LEU A 1 663 ? 41.128 3.221 63.861 1.00 24.33 663 LEU A CA 1
ATOM 5347 C C . LEU A 1 663 ? 41.093 1.679 64.082 1.00 24.33 663 LEU A C 1
ATOM 5349 O O . LEU A 1 663 ? 40.850 1.163 65.161 1.00 24.33 663 LEU A O 1
ATOM 5353 N N . SER A 1 664 ? 41.649 0.861 63.171 1.00 23.77 664 SER A N 1
ATOM 5354 C CA . SER A 1 664 ? 43.118 0.840 63.017 1.00 23.77 664 SER A CA 1
ATOM 5355 C C . SER A 1 664 ? 43.691 -0.052 61.883 1.00 23.77 664 SER A C 1
ATOM 5357 O O . SER A 1 664 ? 43.833 -1.261 62.013 1.00 23.77 664 SER A O 1
ATOM 5359 N N . THR A 1 665 ? 44.300 0.594 60.874 1.00 23.30 665 THR A N 1
ATOM 5360 C CA . THR A 1 665 ? 45.424 0.072 60.040 1.00 23.30 665 THR A CA 1
ATOM 5361 C C . THR A 1 665 ? 45.146 -1.109 59.065 1.00 23.30 665 THR A C 1
ATOM 5363 O O . THR A 1 665 ? 44.218 -1.873 59.244 1.00 23.30 665 THR A O 1
ATOM 5366 N N . ARG A 1 666 ? 45.890 -1.327 57.961 1.00 25.36 666 ARG A N 1
ATOM 5367 C CA . ARG A 1 666 ? 47.174 -0.763 57.475 1.00 25.36 666 ARG A CA 1
ATOM 5368 C C . ARG A 1 666 ? 47.116 -0.331 55.987 1.00 25.36 666 ARG A C 1
ATOM 5370 O O . ARG A 1 666 ? 46.828 -1.148 55.133 1.00 25.36 666 ARG A O 1
ATOM 5377 N N . LYS A 1 667 ? 47.525 0.925 55.718 1.00 22.50 667 LYS A N 1
ATOM 5378 C CA . LYS A 1 667 ? 48.457 1.436 54.660 1.00 22.50 667 LYS A CA 1
ATOM 5379 C C . LYS A 1 667 ? 48.403 0.788 53.239 1.00 22.50 667 LYS A C 1
ATOM 5381 O O . LYS A 1 667 ? 48.561 -0.411 53.115 1.00 22.50 667 LYS A O 1
ATOM 5386 N N . ARG A 1 668 ? 48.429 1.535 52.112 1.00 23.94 668 ARG A N 1
ATOM 5387 C CA . ARG A 1 668 ? 49.097 2.845 51.869 1.00 23.94 668 ARG A CA 1
ATOM 5388 C C . ARG A 1 668 ? 48.655 3.531 50.539 1.00 23.94 668 ARG A C 1
ATOM 5390 O O . ARG A 1 668 ? 48.602 2.858 49.526 1.00 23.94 668 ARG A O 1
ATOM 5397 N N . LYS A 1 669 ? 48.464 4.869 50.557 1.00 25.02 669 LYS A N 1
ATOM 5398 C CA . LYS A 1 669 ? 48.522 5.888 49.451 1.00 25.02 669 LYS A CA 1
ATOM 5399 C C . LYS A 1 669 ? 48.016 5.478 48.038 1.00 25.02 669 LYS A C 1
ATOM 5401 O O . LYS A 1 669 ? 48.703 4.737 47.355 1.00 25.02 669 LYS A O 1
ATOM 5406 N N . LYS A 1 670 ? 46.874 5.941 47.494 1.00 22.69 670 LYS A N 1
ATOM 5407 C CA . LYS A 1 670 ? 46.378 7.319 47.177 1.00 22.69 670 LYS A CA 1
ATOM 5408 C C . LYS A 1 670 ? 47.285 8.214 46.295 1.00 22.69 670 LYS A C 1
ATOM 5410 O O . LYS A 1 670 ? 48.308 8.712 46.760 1.00 22.69 670 LYS A O 1
ATOM 5415 N N . LYS A 1 671 ? 46.768 8.571 45.106 1.00 24.30 671 LYS A N 1
ATOM 5416 C CA . LYS A 1 671 ? 46.886 9.883 44.421 1.00 24.30 671 LYS A CA 1
ATOM 5417 C C . LYS A 1 671 ? 45.472 10.308 43.976 1.00 24.30 671 LYS A C 1
ATOM 5419 O O . LYS A 1 671 ? 44.647 9.444 43.702 1.00 24.30 671 LYS A O 1
ATOM 5424 N N . HIS A 1 672 ? 45.173 11.608 43.950 1.00 24.05 672 HIS A N 1
ATOM 5425 C CA . HIS A 1 672 ? 43.838 12.136 43.618 1.00 24.05 672 HIS A CA 1
ATOM 5426 C C . HIS A 1 672 ? 43.719 12.530 42.136 1.00 24.05 672 HIS A C 1
ATOM 5428 O O . HIS A 1 672 ? 44.654 13.098 41.581 1.00 24.05 672 HIS A O 1
ATOM 5434 N N . HIS A 1 673 ? 42.528 12.358 41.554 1.00 27.81 673 HIS A N 1
ATOM 5435 C CA . HIS A 1 673 ? 42.067 13.116 40.384 1.00 27.81 673 HIS A CA 1
ATOM 5436 C C . HIS A 1 673 ? 40.711 13.773 40.686 1.00 27.81 673 HIS A C 1
ATOM 5438 O O . HIS A 1 673 ? 39.897 13.228 41.433 1.00 27.81 673 HIS A O 1
ATOM 5444 N N . LYS A 1 674 ? 40.479 14.974 40.139 1.00 26.44 674 LYS A N 1
ATOM 5445 C CA . LYS A 1 674 ? 39.237 15.741 40.339 1.00 26.44 674 LYS A CA 1
ATOM 5446 C C . LYS A 1 674 ? 38.046 15.043 39.668 1.00 26.44 674 LYS A C 1
ATOM 5448 O O . LYS A 1 674 ? 38.138 14.684 38.496 1.00 26.44 674 LYS A O 1
ATOM 5453 N N . LYS A 1 675 ? 36.895 14.980 40.352 1.00 28.41 675 LYS A N 1
ATOM 5454 C CA . LYS A 1 675 ? 35.596 14.771 39.688 1.00 28.41 675 LYS A CA 1
ATOM 5455 C C . LYS A 1 675 ? 35.357 15.936 38.708 1.00 28.41 675 LYS A C 1
ATOM 5457 O O . LYS A 1 675 ? 35.206 17.072 39.147 1.00 28.41 675 LYS A O 1
ATOM 5462 N N . LYS A 1 676 ? 35.293 15.663 37.400 1.00 28.38 676 LYS A N 1
ATOM 5463 C CA . LYS A 1 676 ? 34.508 16.471 36.444 1.00 28.38 676 LYS A CA 1
ATOM 5464 C C . LYS A 1 676 ? 33.144 15.791 36.269 1.00 28.38 676 LYS A C 1
ATOM 5466 O O . LYS A 1 676 ? 33.046 14.571 36.384 1.00 28.38 676 LYS A O 1
ATOM 5471 N N . GLY A 1 677 ? 32.085 16.576 36.082 1.00 28.59 677 GLY A N 1
ATOM 5472 C CA . GLY A 1 677 ? 30.709 16.079 36.184 1.00 28.59 677 GLY A CA 1
ATOM 5473 C C . GLY A 1 677 ? 30.263 15.211 35.004 1.00 28.59 677 GLY A C 1
ATOM 5474 O O . GLY A 1 677 ? 30.395 15.616 33.851 1.00 28.59 677 GLY A O 1
ATOM 5475 N N . LYS A 1 678 ? 29.631 14.064 35.292 1.00 30.88 678 LYS A N 1
ATOM 5476 C CA . LYS A 1 678 ? 28.791 13.348 34.320 1.00 30.88 678 LYS A CA 1
ATOM 5477 C C . LYS A 1 678 ? 27.509 14.159 34.072 1.00 30.88 678 LYS A C 1
ATOM 5479 O O . LYS A 1 678 ? 26.532 13.983 34.793 1.00 30.88 678 LYS A O 1
ATOM 5484 N N . LYS A 1 679 ? 27.518 15.053 33.075 1.00 29.69 679 LYS A N 1
ATOM 5485 C CA . LYS A 1 679 ? 26.303 15.743 32.585 1.00 29.69 679 LYS A CA 1
ATOM 5486 C C . LYS A 1 679 ? 25.814 15.264 31.208 1.00 29.69 679 LYS A C 1
ATOM 5488 O O . LYS A 1 679 ? 24.628 15.381 30.949 1.00 29.69 679 LYS A O 1
ATOM 5493 N N . GLY A 1 680 ? 26.666 14.650 30.382 1.00 26.19 680 GLY A N 1
ATOM 5494 C CA . GLY A 1 680 ? 26.314 14.146 29.039 1.00 26.19 680 GLY A CA 1
ATOM 5495 C C . GLY A 1 680 ? 25.670 12.752 28.999 1.00 26.19 680 GLY A C 1
ATOM 5496 O O . GLY A 1 680 ? 25.931 11.993 28.078 1.00 26.19 680 GLY A O 1
ATOM 5497 N N . GLY A 1 681 ? 24.911 12.370 30.031 1.00 27.73 681 GLY A N 1
ATOM 5498 C CA . GLY A 1 681 ? 24.320 11.027 30.165 1.00 27.73 681 GLY A CA 1
ATOM 5499 C C . GLY A 1 681 ? 22.799 11.019 30.318 1.00 27.73 681 GLY A C 1
ATOM 5500 O O . GLY A 1 681 ? 22.269 10.052 30.850 1.00 27.73 681 GLY A O 1
ATOM 5501 N N . LYS A 1 682 ? 22.116 12.115 29.957 1.00 34.03 682 LYS A N 1
ATOM 5502 C CA . LYS A 1 682 ? 20.654 12.248 30.081 1.00 34.03 682 LYS A CA 1
ATOM 5503 C C . LYS A 1 682 ? 19.909 12.319 28.752 1.00 34.03 682 LYS A C 1
ATOM 5505 O O . LYS A 1 682 ? 18.746 11.942 28.737 1.00 34.03 682 LYS A O 1
ATOM 5510 N N . ASP A 1 683 ? 20.550 12.774 27.679 1.00 37.72 683 ASP A N 1
ATOM 5511 C CA . ASP A 1 683 ? 19.848 13.042 26.417 1.00 37.72 683 ASP A CA 1
ATOM 5512 C C . ASP A 1 683 ? 19.906 11.854 25.441 1.00 37.72 683 ASP A C 1
ATOM 5514 O O . ASP A 1 683 ? 18.885 11.511 24.860 1.00 37.72 683 ASP A O 1
ATOM 5518 N N . ARG A 1 684 ? 21.013 11.089 25.420 1.00 42.94 684 ARG A N 1
ATOM 5519 C CA . ARG A 1 684 ? 21.136 9.804 24.685 1.00 42.94 684 ARG A CA 1
ATOM 5520 C C . ARG A 1 684 ? 20.097 8.724 25.046 1.00 42.94 684 ARG A C 1
ATOM 5522 O O . ARG A 1 684 ? 19.996 7.731 24.341 1.00 42.94 684 ARG A O 1
ATOM 5529 N N . ASP A 1 685 ? 19.371 8.887 26.149 1.00 48.12 685 ASP A N 1
ATOM 5530 C CA . ASP A 1 685 ? 18.356 7.941 26.643 1.00 48.12 685 ASP A CA 1
ATOM 5531 C C . ASP A 1 685 ? 16.918 8.405 26.314 1.00 48.12 685 ASP A C 1
ATOM 5533 O O . ASP A 1 685 ? 15.953 7.750 26.697 1.00 48.12 685 ASP A O 1
ATOM 5537 N N . ARG A 1 686 ? 16.753 9.560 25.641 1.00 51.84 686 ARG A N 1
ATOM 5538 C CA . ARG A 1 686 ? 15.440 10.169 25.351 1.00 51.84 686 ARG A CA 1
ATOM 5539 C C . ARG A 1 686 ? 14.880 9.676 24.022 1.00 51.84 686 ARG A C 1
ATOM 5541 O O . ARG A 1 686 ? 13.794 9.101 24.004 1.00 51.84 686 ARG A O 1
ATOM 5548 N N . ASP A 1 687 ? 15.614 9.839 22.926 1.00 68.75 687 ASP A N 1
ATOM 5549 C CA . ASP A 1 687 ? 15.116 9.541 21.573 1.00 68.75 687 ASP A CA 1
ATOM 5550 C C . ASP A 1 687 ? 15.347 8.092 21.113 1.00 68.75 687 ASP A C 1
ATOM 5552 O O . ASP A 1 687 ? 14.942 7.706 20.023 1.00 68.75 687 ASP A O 1
ATOM 5556 N N . ALA A 1 688 ? 15.843 7.220 21.996 1.00 81.81 688 ALA A N 1
ATOM 5557 C CA . ALA A 1 688 ? 16.100 5.808 21.702 1.00 81.81 688 ALA A CA 1
ATOM 5558 C C . ALA A 1 688 ? 14.880 5.013 21.172 1.00 81.81 688 ALA A C 1
ATOM 5560 O O . ALA A 1 688 ? 15.065 4.015 20.473 1.00 81.81 688 ALA A O 1
ATOM 5561 N N . LEU A 1 689 ? 13.638 5.414 21.487 1.00 88.88 689 LEU A N 1
ATOM 5562 C CA . LEU A 1 689 ? 12.427 4.814 20.897 1.00 88.88 689 LEU A CA 1
ATOM 5563 C C . LEU A 1 689 ? 12.126 5.364 19.491 1.00 88.88 689 LEU A C 1
ATOM 5565 O O . LEU A 1 689 ? 11.665 4.608 18.640 1.00 88.88 689 LEU A O 1
ATOM 5569 N N . TRP A 1 690 ? 12.427 6.639 19.235 1.00 90.19 690 TRP A N 1
ATOM 5570 C CA . TRP A 1 690 ? 12.340 7.245 17.905 1.00 90.19 690 TRP A CA 1
ATOM 5571 C C . TRP A 1 690 ? 13.381 6.647 16.963 1.00 90.19 690 TRP A C 1
ATOM 5573 O O . TRP A 1 690 ? 13.010 6.125 15.920 1.00 90.19 690 TRP A O 1
ATOM 5583 N N . HIS A 1 691 ? 14.648 6.577 17.379 1.00 90.12 691 HIS A N 1
ATOM 5584 C CA . HIS A 1 691 ? 15.707 5.923 16.601 1.00 90.12 691 HIS A CA 1
ATOM 5585 C C . HIS A 1 691 ? 15.418 4.430 16.367 1.00 90.12 691 HIS A C 1
ATOM 5587 O O . HIS A 1 691 ? 15.709 3.912 15.296 1.00 90.12 691 HIS A O 1
ATOM 5593 N N . THR A 1 692 ? 14.764 3.735 17.312 1.00 92.25 692 THR A N 1
ATOM 5594 C CA . THR A 1 692 ? 14.267 2.360 17.070 1.00 92.25 692 THR A CA 1
ATOM 5595 C C . THR A 1 692 ? 13.194 2.321 15.973 1.00 92.25 692 THR A C 1
ATOM 5597 O O . THR A 1 692 ? 13.208 1.412 15.148 1.00 92.25 692 THR A O 1
ATOM 5600 N N . PHE A 1 693 ? 12.260 3.277 15.966 1.00 94.12 693 PHE A N 1
ATOM 5601 C CA . PHE A 1 693 ? 11.210 3.365 14.948 1.00 94.12 693 PHE A CA 1
ATOM 5602 C C . PHE A 1 693 ? 11.787 3.704 13.566 1.00 94.12 693 PHE A C 1
ATOM 5604 O O . PHE A 1 693 ? 11.503 2.993 12.609 1.00 94.12 693 PHE A O 1
ATOM 5611 N N . VAL A 1 694 ? 12.662 4.712 13.473 1.00 93.50 694 VAL A N 1
ATOM 5612 C CA . VAL A 1 694 ? 13.351 5.090 12.227 1.00 93.50 694 VAL A CA 1
ATOM 5613 C C . VAL A 1 694 ? 14.151 3.913 11.668 1.00 93.50 694 VAL A C 1
ATOM 5615 O O . VAL A 1 694 ? 14.014 3.587 10.494 1.00 93.50 694 VAL A O 1
ATOM 5618 N N . LYS A 1 695 ? 14.938 3.212 12.497 1.00 93.56 695 LYS A N 1
ATOM 5619 C CA . LYS A 1 695 ? 15.717 2.056 12.024 1.00 93.56 695 LYS A CA 1
ATOM 5620 C C . LYS A 1 695 ? 14.842 0.939 11.465 1.00 93.56 695 LYS A C 1
ATOM 5622 O O . LYS A 1 695 ? 15.192 0.397 10.426 1.00 93.56 695 LYS A O 1
ATOM 5627 N N . ARG A 1 696 ? 13.695 0.646 12.084 1.00 94.94 696 ARG A N 1
ATOM 5628 C CA . ARG A 1 696 ? 12.720 -0.327 11.555 1.00 94.94 696 ARG A CA 1
ATOM 5629 C C . ARG A 1 696 ? 12.059 0.144 10.264 1.00 94.94 696 ARG A C 1
ATOM 5631 O O . ARG A 1 696 ? 11.892 -0.658 9.354 1.00 94.94 696 ARG A O 1
ATOM 5638 N N . ALA A 1 697 ? 11.762 1.440 10.142 1.00 95.62 697 ALA A N 1
ATOM 5639 C CA . ALA A 1 697 ? 11.218 2.010 8.910 1.00 95.62 697 ALA A CA 1
ATOM 5640 C C . ALA A 1 697 ? 12.109 1.718 7.694 1.00 95.62 697 ALA A C 1
ATOM 5642 O O . ALA A 1 697 ? 11.594 1.357 6.639 1.00 95.62 697 ALA A O 1
ATOM 5643 N N . PHE A 1 698 ? 13.430 1.770 7.872 1.00 95.00 698 PHE A N 1
ATOM 5644 C CA . PHE A 1 698 ? 14.427 1.424 6.854 1.00 95.00 698 PHE A CA 1
ATOM 5645 C C . PHE A 1 698 ? 14.988 -0.007 6.992 1.00 95.00 698 PHE A C 1
ATOM 5647 O O . PHE A 1 698 ? 16.110 -0.268 6.573 1.00 95.00 698 PHE A O 1
ATOM 5654 N N . VAL A 1 699 ? 14.245 -0.941 7.602 1.00 95.19 699 VAL A N 1
ATOM 5655 C CA . VAL A 1 699 ? 14.618 -2.367 7.749 1.00 95.19 699 VAL A CA 1
ATOM 5656 C C . VAL A 1 699 ? 16.059 -2.562 8.259 1.00 95.19 699 VAL A C 1
ATOM 5658 O O . VAL A 1 699 ? 16.859 -3.322 7.720 1.00 95.19 699 VAL A O 1
ATOM 5661 N N . MET A 1 700 ? 16.422 -1.817 9.301 1.00 90.62 700 MET A N 1
ATOM 5662 C CA . MET A 1 700 ? 17.729 -1.828 9.969 1.00 90.62 700 MET A CA 1
ATOM 5663 C C . MET A 1 700 ? 18.948 -1.443 9.101 1.00 90.62 700 MET A C 1
ATOM 5665 O O . MET A 1 700 ? 20.073 -1.556 9.589 1.00 90.62 700 MET A O 1
ATOM 5669 N N . THR A 1 701 ? 18.776 -0.933 7.872 1.00 89.81 701 THR A N 1
ATOM 5670 C CA . THR A 1 701 ? 19.908 -0.516 7.014 1.00 89.81 701 THR A CA 1
ATOM 5671 C C . THR A 1 701 ? 20.578 0.787 7.467 1.00 89.81 701 THR A C 1
ATOM 5673 O O . THR A 1 701 ? 21.729 1.042 7.116 1.00 89.81 701 THR A O 1
ATOM 5676 N N . LYS A 1 702 ? 19.881 1.620 8.253 1.00 86.06 702 LYS A N 1
ATOM 5677 C CA . LYS A 1 702 ? 20.397 2.899 8.763 1.00 86.06 702 LYS A CA 1
ATOM 5678 C C . LYS A 1 702 ? 21.228 2.734 10.044 1.00 86.06 702 LYS A C 1
ATOM 5680 O O . LYS A 1 702 ? 20.804 2.096 11.014 1.00 86.06 702 LYS A O 1
ATOM 5685 N N . THR A 1 703 ? 22.413 3.345 10.057 1.00 83.38 703 THR A N 1
ATOM 5686 C CA . THR A 1 703 ? 23.398 3.289 11.151 1.00 83.38 703 THR A CA 1
ATOM 5687 C C . THR A 1 703 ? 22.971 4.130 12.364 1.00 83.38 703 THR A C 1
ATOM 5689 O O . THR A 1 703 ? 21.874 4.674 12.410 1.00 83.38 703 THR A O 1
ATOM 5692 N N . ASP A 1 704 ? 23.785 4.196 13.427 1.00 78.62 704 ASP A N 1
ATOM 5693 C CA . ASP A 1 704 ? 23.580 5.188 14.503 1.00 78.62 704 ASP A CA 1
ATOM 5694 C C . ASP A 1 704 ? 23.976 6.619 14.089 1.00 78.62 704 ASP A C 1
ATOM 5696 O O . ASP A 1 704 ? 23.540 7.560 14.742 1.00 78.62 704 ASP A O 1
ATOM 5700 N N . GLU A 1 705 ? 24.766 6.789 13.024 1.00 77.00 705 GLU A N 1
ATOM 5701 C CA . GLU A 1 705 ? 25.223 8.100 12.530 1.00 77.00 705 GLU A CA 1
ATOM 5702 C C . GLU A 1 705 ? 24.163 8.731 11.609 1.00 77.00 705 GLU A C 1
ATOM 5704 O O . GLU A 1 705 ? 23.839 9.904 11.762 1.00 77.00 705 GLU A O 1
ATOM 5709 N N . ASP A 1 706 ? 23.489 7.918 10.784 1.00 80.19 706 ASP A N 1
ATOM 5710 C CA . ASP A 1 706 ? 22.308 8.313 9.990 1.00 80.19 706 ASP A CA 1
ATOM 5711 C C . ASP A 1 706 ? 21.137 8.864 10.829 1.00 80.19 706 ASP A C 1
ATOM 5713 O O . ASP A 1 706 ? 20.178 9.384 10.271 1.00 80.19 706 ASP A O 1
ATOM 5717 N N . MET A 1 707 ? 21.142 8.701 12.157 1.00 81.06 707 MET A N 1
ATOM 5718 C CA . MET A 1 707 ? 20.048 9.168 13.018 1.00 81.06 707 MET A CA 1
ATOM 5719 C C . MET A 1 707 ? 20.046 10.689 13.215 1.00 81.06 707 MET A C 1
ATOM 5721 O O . MET A 1 707 ? 19.004 11.237 13.576 1.00 81.06 707 MET A O 1
ATOM 5725 N N . GLU A 1 708 ? 21.168 11.377 12.967 1.00 72.12 708 GLU A N 1
ATOM 5726 C CA . GLU A 1 708 ? 21.262 12.838 13.129 1.00 72.12 708 GLU A CA 1
ATOM 5727 C C . GLU A 1 708 ? 20.377 13.596 12.111 1.00 72.12 708 GLU A C 1
ATOM 5729 O O . GLU A 1 708 ? 19.851 14.665 12.433 1.00 72.12 708 GLU A O 1
ATOM 5734 N N . ASP A 1 709 ? 20.094 12.992 10.949 1.00 70.62 709 ASP A N 1
ATOM 5735 C CA . ASP A 1 709 ? 19.162 13.507 9.928 1.00 70.62 709 ASP A CA 1
ATOM 5736 C C . ASP A 1 709 ? 17.684 13.486 10.382 1.00 70.62 709 ASP A C 1
ATOM 5738 O O . ASP A 1 709 ? 16.840 14.169 9.802 1.00 70.62 709 ASP A O 1
ATOM 5742 N N . PHE A 1 710 ? 17.351 12.709 11.422 1.00 75.44 710 PHE A N 1
ATOM 5743 C CA . PHE A 1 710 ? 15.978 12.492 11.909 1.00 75.44 710 PHE A CA 1
ATOM 5744 C C . PHE A 1 710 ? 15.694 13.168 13.260 1.00 75.44 710 PHE A C 1
ATOM 5746 O O . PHE A 1 710 ? 14.581 13.051 13.787 1.00 75.44 710 PHE A O 1
ATOM 5753 N N . ASP A 1 711 ? 16.674 13.844 13.864 1.00 70.69 711 ASP A N 1
ATOM 5754 C CA . ASP A 1 711 ? 16.492 14.544 15.136 1.00 70.69 711 ASP A CA 1
ATOM 5755 C C . ASP A 1 711 ? 16.118 16.024 14.890 1.00 70.69 711 ASP A C 1
ATOM 5757 O O . ASP A 1 711 ? 16.901 16.762 14.293 1.00 70.69 711 ASP A O 1
ATOM 5761 N N . PRO A 1 712 ? 14.963 16.521 15.391 1.00 54.53 712 PRO A N 1
ATOM 5762 C CA . PRO A 1 712 ? 14.362 17.811 14.998 1.00 54.53 712 PRO A CA 1
ATOM 5763 C C . PRO A 1 712 ? 15.091 19.067 15.531 1.00 54.53 712 PRO A C 1
ATOM 5765 O O . PRO A 1 712 ? 14.500 20.136 15.681 1.00 54.53 712 PRO A O 1
ATOM 5768 N N . TYR A 1 713 ? 16.380 18.948 15.851 1.00 51.34 713 TYR A N 1
ATOM 5769 C CA . TYR A 1 713 ? 17.233 20.012 16.381 1.00 51.34 713 TYR A CA 1
ATOM 5770 C C . TYR A 1 713 ? 18.475 20.297 15.520 1.00 51.34 713 TYR A C 1
ATOM 5772 O O . TYR A 1 713 ? 19.183 21.262 15.811 1.00 51.34 713 TYR A O 1
ATOM 5780 N N . THR A 1 714 ? 18.745 19.509 14.472 1.00 45.31 714 THR A N 1
ATOM 5781 C CA . THR A 1 714 ? 19.878 19.733 13.552 1.00 45.31 714 THR A CA 1
ATOM 5782 C C . THR A 1 714 ? 19.621 20.861 12.547 1.00 45.31 714 THR A C 1
ATOM 5784 O O . THR A 1 714 ? 20.559 21.550 12.154 1.00 45.31 714 THR A O 1
ATOM 5787 N N . TYR A 1 715 ? 18.359 21.160 12.216 1.00 35.47 715 TYR A N 1
ATOM 5788 C CA . TYR A 1 715 ? 17.980 22.232 11.279 1.00 35.47 715 TYR A CA 1
ATOM 5789 C C . TYR A 1 715 ? 18.004 23.658 11.889 1.00 35.47 715 TYR A C 1
ATOM 5791 O O . TYR A 1 715 ? 17.059 24.441 11.769 1.00 35.47 715 TYR A O 1
ATOM 5799 N N . GLN A 1 716 ? 19.115 24.034 12.534 1.00 32.12 716 GLN A N 1
ATOM 5800 C CA . GLN A 1 716 ? 19.466 25.435 12.809 1.00 32.12 716 GLN A CA 1
ATOM 5801 C C . GLN A 1 716 ? 20.807 25.773 12.150 1.00 32.12 716 GLN A C 1
ATOM 5803 O O . GLN A 1 716 ? 21.844 25.238 12.529 1.00 32.12 716 GLN A O 1
ATOM 5808 N N . GLY A 1 717 ? 20.758 26.660 11.150 1.00 33.28 717 GLY A N 1
ATOM 5809 C CA . GLY A 1 717 ? 21.843 26.875 10.189 1.00 33.28 717 GLY A CA 1
ATOM 5810 C C . GLY A 1 717 ? 23.205 27.267 10.778 1.00 33.28 717 GLY A C 1
ATOM 5811 O O . GLY A 1 717 ? 23.304 27.925 11.818 1.00 33.28 717 GLY A O 1
ATOM 5812 N N . ASP A 1 718 ? 24.254 26.881 10.048 1.00 34.16 718 ASP A N 1
ATOM 5813 C CA . ASP A 1 718 ? 25.660 26.975 10.444 1.00 34.16 718 ASP A CA 1
ATOM 5814 C C . ASP A 1 718 ? 26.076 28.322 11.048 1.00 34.16 718 ASP A C 1
ATOM 5816 O O . ASP A 1 718 ? 26.233 29.340 10.369 1.00 34.16 718 ASP A O 1
ATOM 5820 N N . THR A 1 719 ? 26.388 28.290 12.343 1.00 29.94 719 THR A N 1
ATOM 5821 C CA . THR A 1 719 ? 27.226 29.296 13.004 1.00 29.94 719 THR A CA 1
ATOM 5822 C C . THR A 1 719 ? 28.273 28.586 13.874 1.00 29.94 719 THR A C 1
ATOM 5824 O O . THR A 1 719 ? 27.964 28.157 14.990 1.00 29.94 719 THR A O 1
ATOM 5827 N N . PRO A 1 720 ? 29.526 28.429 13.394 1.00 36.09 720 PRO A N 1
ATOM 5828 C CA . PRO A 1 720 ? 30.557 27.675 14.108 1.00 36.09 720 PRO A CA 1
ATOM 5829 C C . PRO A 1 720 ? 30.835 28.232 15.510 1.00 36.09 720 PRO A C 1
ATOM 5831 O O . PRO A 1 720 ? 31.387 29.323 15.679 1.00 36.09 720 PRO A O 1
ATOM 5834 N N . ARG A 1 721 ? 30.465 27.470 16.545 1.00 29.28 721 ARG A N 1
ATOM 5835 C CA . ARG A 1 721 ? 30.666 27.865 17.945 1.00 29.28 721 ARG A CA 1
ATOM 5836 C C . ARG A 1 721 ? 32.141 27.652 18.334 1.00 29.28 721 ARG A C 1
ATOM 5838 O O . ARG A 1 721 ? 32.607 26.515 18.292 1.00 29.28 721 ARG A O 1
ATOM 5845 N N . PRO A 1 722 ? 32.894 28.701 18.718 1.00 33.75 722 PRO A N 1
ATOM 5846 C CA . PRO A 1 722 ? 34.347 28.609 18.840 1.00 33.75 722 PRO A CA 1
ATOM 5847 C C . PRO A 1 722 ? 34.807 27.779 20.047 1.00 33.75 722 PRO A C 1
ATOM 5849 O O . PRO A 1 722 ? 34.233 27.847 21.137 1.00 33.75 722 PRO A O 1
ATOM 5852 N N . LEU A 1 723 ? 35.905 27.041 19.859 1.00 36.09 723 LEU A N 1
ATOM 5853 C CA . LEU A 1 723 ? 36.612 26.332 20.927 1.00 36.09 723 LEU A CA 1
ATOM 5854 C C . LEU A 1 723 ? 37.335 27.316 21.876 1.00 36.09 723 LEU A C 1
ATOM 5856 O O . LEU A 1 723 ? 37.804 28.368 21.435 1.00 36.09 723 LEU A O 1
ATOM 5860 N N . PRO A 1 724 ? 37.463 26.994 23.178 1.00 33.59 724 PRO A N 1
ATOM 5861 C CA . PRO A 1 724 ? 38.085 27.886 24.156 1.00 33.59 724 PRO A CA 1
ATOM 5862 C C . PRO A 1 724 ? 39.618 27.954 23.984 1.00 33.59 724 PRO A C 1
ATOM 5864 O O . PRO A 1 724 ? 40.265 26.907 23.907 1.00 33.59 724 PRO A O 1
ATOM 5867 N N . PRO A 1 725 ? 40.233 29.153 23.983 1.00 37.28 725 PRO A N 1
ATOM 5868 C CA . PRO A 1 725 ? 41.665 29.305 23.740 1.00 37.28 725 PRO A CA 1
ATOM 5869 C C . PRO A 1 725 ? 42.527 28.971 24.968 1.00 37.28 725 PRO A C 1
ATOM 5871 O O . PRO A 1 725 ? 42.251 29.399 26.090 1.00 37.28 725 PRO A O 1
ATOM 5874 N N . THR A 1 726 ? 43.644 28.279 24.737 1.00 40.62 726 THR A N 1
ATOM 5875 C CA . THR A 1 726 ? 44.787 28.228 25.666 1.00 40.62 726 THR A CA 1
ATOM 5876 C C . THR A 1 726 ? 45.760 29.386 25.390 1.00 40.62 726 THR A C 1
ATOM 5878 O O . THR A 1 726 ? 45.909 29.776 24.234 1.00 40.62 726 THR A O 1
ATOM 5881 N N . PRO A 1 727 ? 46.439 29.950 26.406 1.00 46.25 727 PRO A N 1
ATOM 5882 C CA . PRO A 1 727 ? 47.126 31.235 26.261 1.00 46.25 727 PRO A CA 1
ATOM 5883 C C . PRO A 1 727 ? 48.522 31.138 25.617 1.00 46.25 727 PRO A C 1
ATOM 5885 O O . PRO A 1 727 ? 49.444 30.586 26.219 1.00 46.25 727 PRO A O 1
ATOM 5888 N N . SER A 1 728 ? 48.721 31.779 24.458 1.00 39.72 728 SER A N 1
ATOM 5889 C CA . SER A 1 728 ? 50.061 32.096 23.934 1.00 39.72 728 SER A CA 1
ATOM 5890 C C . SER A 1 728 ? 50.115 33.369 23.062 1.00 39.72 728 SER A C 1
ATOM 5892 O O . SER A 1 728 ? 49.474 33.488 22.027 1.00 39.72 728 SER A O 1
ATOM 5894 N N . THR A 1 729 ? 50.981 34.303 23.474 1.00 53.28 729 THR A N 1
ATOM 5895 C CA . THR A 1 729 ? 51.439 35.535 22.785 1.00 53.28 729 THR A CA 1
ATOM 5896 C C . THR A 1 729 ? 50.414 36.661 22.471 1.00 53.28 729 THR A C 1
ATOM 5898 O O . THR A 1 729 ? 49.438 36.448 21.756 1.00 53.28 729 THR A O 1
ATOM 5901 N N . PRO A 1 730 ? 50.671 37.919 22.900 1.00 55.06 730 PRO A N 1
ATOM 5902 C CA . PRO A 1 730 ? 49.773 39.067 22.683 1.00 55.06 730 PRO A CA 1
ATOM 5903 C C . PRO A 1 730 ? 49.854 39.696 21.275 1.00 55.06 730 PRO A C 1
ATOM 5905 O O . PRO A 1 730 ? 49.227 40.721 21.017 1.00 55.06 730 PRO A O 1
ATOM 5908 N N . ILE A 1 731 ? 50.615 39.101 20.350 1.00 54.94 731 ILE A N 1
ATOM 5909 C CA . ILE A 1 731 ? 50.618 39.498 18.931 1.00 54.94 731 ILE A CA 1
ATOM 5910 C C . ILE A 1 731 ? 49.331 39.023 18.237 1.00 54.94 731 ILE A C 1
ATOM 5912 O O . ILE A 1 731 ? 48.796 39.729 17.386 1.00 54.94 731 ILE A O 1
ATOM 5916 N N . LEU A 1 732 ? 48.781 37.875 18.653 1.00 55.47 732 LEU A N 1
ATOM 5917 C CA . LEU A 1 732 ? 47.570 37.296 18.061 1.00 55.47 732 LEU A CA 1
ATOM 5918 C C . LEU A 1 732 ? 46.282 38.070 18.403 1.00 55.47 732 LEU A C 1
ATOM 5920 O O . LEU A 1 732 ? 45.269 37.905 17.731 1.00 55.47 732 LEU A O 1
ATOM 5924 N N . SER A 1 733 ? 46.313 38.938 19.419 1.00 61.72 733 SER A N 1
ATOM 5925 C CA . SER A 1 733 ? 45.154 39.708 19.895 1.00 61.72 733 SER A CA 1
ATOM 5926 C C . SER A 1 733 ? 44.895 41.036 19.166 1.00 61.72 733 SER A C 1
ATOM 5928 O O . SER A 1 733 ? 43.939 41.726 19.512 1.00 61.72 733 SER A O 1
ATOM 5930 N N . ASN A 1 734 ? 45.707 41.420 18.172 1.00 71.06 734 ASN A N 1
ATOM 5931 C CA . ASN A 1 734 ? 45.468 42.621 17.361 1.00 71.06 734 ASN A CA 1
ATOM 5932 C C . ASN A 1 734 ? 45.155 42.229 15.901 1.00 71.06 734 ASN A C 1
ATOM 5934 O O . ASN A 1 734 ? 46.089 41.992 15.130 1.00 71.06 734 ASN A O 1
ATOM 5938 N N . PRO A 1 735 ? 43.871 42.165 15.491 1.00 73.00 735 PRO A N 1
ATOM 5939 C CA . PRO A 1 735 ? 43.486 41.644 14.178 1.00 73.00 735 PRO A CA 1
ATOM 5940 C C . PRO A 1 735 ? 43.988 42.513 13.019 1.00 73.00 735 PRO A C 1
ATOM 5942 O O . PRO A 1 735 ? 44.308 41.986 11.957 1.00 73.00 735 PRO A O 1
ATOM 5945 N N . THR A 1 736 ? 44.128 43.827 13.215 1.00 76.44 736 THR A N 1
ATOM 5946 C CA . THR A 1 736 ? 44.664 44.748 12.201 1.00 76.44 736 THR A CA 1
ATOM 5947 C C . THR A 1 736 ? 46.144 44.475 11.934 1.00 76.44 736 THR A C 1
ATOM 5949 O O . THR A 1 736 ? 46.578 44.439 10.785 1.00 76.44 736 THR A O 1
ATOM 5952 N N . LEU A 1 737 ? 46.915 44.227 12.998 1.00 71.81 737 LEU A N 1
ATOM 5953 C CA . LEU A 1 737 ? 48.342 43.903 12.917 1.00 71.81 737 LEU A CA 1
ATOM 5954 C C . LEU A 1 737 ? 48.552 42.490 12.341 1.00 71.81 737 LEU A C 1
ATOM 5956 O O . LEU A 1 737 ? 49.444 42.278 11.524 1.00 71.81 737 LEU A O 1
ATOM 5960 N N . LEU A 1 738 ? 47.674 41.547 12.694 1.00 72.75 738 LEU A N 1
ATOM 5961 C CA . LEU A 1 738 ? 47.675 40.182 12.165 1.00 72.75 738 LEU A CA 1
ATOM 5962 C C . LEU A 1 738 ? 47.308 40.135 10.671 1.00 72.75 738 LEU A C 1
ATOM 5964 O O . LEU A 1 738 ? 47.963 39.433 9.905 1.00 72.75 738 LEU A O 1
ATOM 5968 N N . SER A 1 739 ? 46.333 40.940 10.239 1.00 73.62 739 SER A N 1
ATOM 5969 C CA . SER A 1 739 ? 45.974 41.123 8.825 1.00 73.62 739 SER A CA 1
ATOM 5970 C C . SER A 1 739 ? 47.110 41.770 8.020 1.00 73.62 739 SER A C 1
ATOM 5972 O O . SER A 1 739 ? 47.432 41.311 6.924 1.00 73.62 739 SER A O 1
ATOM 5974 N N . ALA A 1 740 ? 47.799 42.773 8.579 1.00 75.44 740 ALA A N 1
ATOM 5975 C CA . ALA A 1 740 ? 48.981 43.373 7.954 1.00 75.44 740 ALA A CA 1
ATOM 5976 C C . ALA A 1 740 ? 50.156 42.380 7.819 1.00 75.44 740 ALA A C 1
ATOM 5978 O O . ALA A 1 740 ? 50.828 42.351 6.788 1.00 75.44 740 ALA A O 1
ATOM 5979 N N . LEU A 1 741 ? 50.386 41.529 8.826 1.00 71.25 741 LEU A N 1
ATOM 5980 C CA . LEU A 1 741 ? 51.433 40.502 8.785 1.00 71.25 741 LEU A CA 1
ATOM 5981 C C . LEU A 1 741 ? 51.091 39.349 7.822 1.00 71.25 741 LEU A C 1
ATOM 5983 O O . LEU A 1 741 ? 51.971 38.833 7.140 1.00 71.25 741 LEU A O 1
ATOM 5987 N N . ALA A 1 742 ? 49.815 38.965 7.729 1.00 70.56 742 ALA A N 1
ATOM 5988 C CA . ALA A 1 742 ? 49.352 37.959 6.777 1.00 70.56 742 ALA A CA 1
ATOM 5989 C C . ALA A 1 742 ? 49.435 38.470 5.329 1.00 70.56 742 ALA A C 1
ATOM 5991 O O . ALA A 1 742 ? 50.029 37.812 4.478 1.00 70.56 742 ALA A O 1
ATOM 5992 N N . SER A 1 743 ? 48.901 39.664 5.054 1.00 72.81 743 SER A N 1
ATOM 5993 C CA . SER A 1 743 ? 48.841 40.236 3.699 1.00 72.81 743 SER A CA 1
ATOM 5994 C C . SER A 1 743 ? 50.197 40.632 3.106 1.00 72.81 743 SER A C 1
ATOM 5996 O O . SER A 1 743 ? 50.312 40.743 1.887 1.00 72.81 743 SER A O 1
ATOM 5998 N N . THR A 1 744 ? 51.235 40.781 3.935 1.00 76.06 744 THR A N 1
ATOM 5999 C CA . THR A 1 744 ? 52.622 40.988 3.484 1.00 76.06 744 THR A CA 1
ATOM 6000 C C . THR A 1 744 ? 53.380 39.688 3.186 1.00 76.06 744 THR A C 1
ATOM 6002 O O . THR A 1 744 ? 54.454 39.744 2.587 1.00 76.06 744 THR A O 1
ATOM 6005 N N . HIS A 1 745 ? 52.844 38.512 3.538 1.00 77.62 745 HIS A N 1
ATOM 6006 C CA . HIS A 1 745 ? 53.490 37.231 3.244 1.00 77.62 745 HIS A CA 1
ATOM 6007 C C . HIS A 1 745 ? 53.089 36.694 1.851 1.00 77.62 745 HIS A C 1
ATOM 6009 O O . HIS A 1 745 ? 51.895 36.650 1.544 1.00 77.62 745 HIS A O 1
ATOM 6015 N N . PRO A 1 746 ? 54.026 36.204 1.006 1.00 76.69 746 PRO A N 1
ATOM 6016 C CA . PRO A 1 746 ? 53.710 35.753 -0.358 1.00 76.69 746 PRO A CA 1
ATOM 6017 C C . PRO A 1 746 ? 52.624 34.670 -0.448 1.00 76.69 746 PRO A C 1
ATOM 6019 O O . PRO A 1 746 ? 51.867 34.633 -1.419 1.00 76.69 746 PRO A O 1
ATOM 6022 N N . SER A 1 747 ? 52.496 33.822 0.580 1.00 76.00 747 SER A N 1
ATOM 6023 C CA . SER A 1 747 ? 51.463 32.780 0.614 1.00 76.00 747 SER A CA 1
ATOM 6024 C C . SER A 1 747 ? 50.037 33.335 0.663 1.00 76.00 747 SER A C 1
ATOM 6026 O O . SER A 1 747 ? 49.131 32.642 0.224 1.00 76.00 747 SER A O 1
ATOM 6028 N N . HIS A 1 748 ? 49.817 34.561 1.157 1.00 79.44 748 HIS A N 1
ATOM 6029 C CA . HIS A 1 748 ? 48.491 35.189 1.184 1.00 79.44 748 HIS A CA 1
ATOM 6030 C C . HIS A 1 748 ? 48.018 35.548 -0.230 1.00 79.44 748 HIS A C 1
ATOM 6032 O O . HIS A 1 748 ? 46.883 35.260 -0.610 1.00 79.44 748 HIS A O 1
ATOM 6038 N N . ALA A 1 749 ? 48.915 36.103 -1.052 1.00 73.69 749 ALA A N 1
ATOM 6039 C CA . ALA A 1 749 ? 48.643 36.332 -2.468 1.00 73.69 749 ALA A CA 1
ATOM 6040 C C . ALA A 1 749 ? 48.385 35.006 -3.207 1.00 73.69 749 ALA A C 1
ATOM 6042 O O . ALA A 1 749 ? 47.440 34.921 -3.987 1.00 73.69 749 ALA A O 1
ATOM 6043 N N . GLN A 1 750 ? 49.162 33.956 -2.913 1.00 78.88 750 GLN A N 1
ATOM 6044 C CA . GLN A 1 750 ? 48.938 32.621 -3.482 1.00 78.88 750 GLN A CA 1
ATOM 6045 C C . GLN A 1 750 ? 47.618 31.982 -3.020 1.00 78.88 750 GLN A C 1
ATOM 6047 O O . GLN A 1 750 ? 46.942 31.381 -3.845 1.00 78.88 750 GLN A O 1
ATOM 6052 N N . SER A 1 751 ? 47.207 32.133 -1.755 1.00 78.75 751 SER A N 1
ATOM 6053 C CA . SER A 1 751 ? 45.939 31.578 -1.250 1.00 78.75 751 SER A CA 1
ATOM 6054 C C . SER A 1 751 ? 44.703 32.311 -1.773 1.00 78.75 751 SER A C 1
ATOM 6056 O O . SER A 1 751 ? 43.637 31.712 -1.880 1.00 78.75 751 SER A O 1
ATOM 6058 N N . LEU A 1 752 ? 44.835 33.594 -2.127 1.00 82.44 752 LEU A N 1
ATOM 6059 C CA . LEU A 1 752 ? 43.748 34.356 -2.742 1.00 82.44 752 LEU A CA 1
ATOM 6060 C C . LEU A 1 752 ? 43.509 33.982 -4.210 1.00 82.44 752 LEU A C 1
ATOM 6062 O O . LEU A 1 752 ? 42.380 34.126 -4.666 1.00 82.44 752 LEU A O 1
ATOM 6066 N N . GLN A 1 753 ? 44.509 33.482 -4.947 1.00 84.62 753 GLN A N 1
ATOM 6067 C CA . GLN A 1 753 ? 44.321 33.124 -6.361 1.00 84.62 753 GLN A CA 1
ATOM 6068 C C . GLN A 1 753 ? 43.256 32.022 -6.556 1.00 84.62 753 GLN A C 1
ATOM 6070 O O . GLN A 1 753 ? 42.293 32.297 -7.268 1.00 84.62 753 GLN A O 1
ATOM 6075 N N . PRO A 1 754 ? 43.301 30.855 -5.872 1.00 86.50 754 PRO A N 1
ATOM 6076 C CA . PRO A 1 754 ? 42.220 29.867 -5.931 1.00 86.50 754 PRO A CA 1
ATOM 6077 C C . PRO A 1 754 ? 40.852 30.422 -5.522 1.00 86.50 754 PRO A C 1
ATOM 6079 O O . PRO A 1 754 ? 39.851 30.073 -6.139 1.00 86.50 754 PRO A O 1
ATOM 6082 N N . LEU A 1 755 ? 40.796 31.303 -4.514 1.00 84.12 755 LEU A N 1
ATOM 6083 C CA . LEU A 1 755 ? 39.541 31.898 -4.047 1.00 84.12 755 LEU A CA 1
ATOM 6084 C C . LEU A 1 755 ? 38.930 32.843 -5.094 1.00 84.12 755 LEU A C 1
ATOM 6086 O O . LEU A 1 755 ? 37.726 32.803 -5.327 1.00 84.12 755 LEU A O 1
ATOM 6090 N N . ILE A 1 756 ? 39.757 33.664 -5.748 1.00 88.56 756 ILE A N 1
ATOM 6091 C CA . ILE A 1 756 ? 39.336 34.562 -6.832 1.00 88.56 756 ILE A CA 1
ATOM 6092 C C . ILE A 1 756 ? 38.901 33.745 -8.053 1.00 88.56 756 ILE A C 1
ATOM 6094 O O . ILE A 1 756 ? 37.849 34.031 -8.618 1.00 88.56 756 ILE A O 1
ATOM 6098 N N . THR A 1 757 ? 39.641 32.691 -8.420 1.00 90.88 757 THR A N 1
ATOM 6099 C CA . THR A 1 757 ? 39.245 31.776 -9.502 1.00 90.88 757 THR A CA 1
ATOM 6100 C C . THR A 1 757 ? 37.915 31.085 -9.195 1.00 90.88 757 THR A C 1
ATOM 6102 O O . THR A 1 757 ? 37.051 31.054 -10.063 1.00 90.88 757 THR A O 1
ATOM 6105 N N . ALA A 1 758 ? 37.705 30.607 -7.963 1.00 89.19 758 ALA A N 1
ATOM 6106 C CA . ALA A 1 758 ? 36.438 30.009 -7.539 1.00 89.19 758 ALA A CA 1
ATOM 6107 C C . ALA A 1 758 ? 35.269 31.013 -7.584 1.00 89.19 758 ALA A C 1
ATOM 6109 O O . ALA A 1 758 ? 34.159 30.658 -7.989 1.00 89.19 758 ALA A O 1
ATOM 6110 N N . LEU A 1 759 ? 35.512 32.275 -7.210 1.00 93.12 759 LEU A N 1
ATOM 6111 C CA . LEU A 1 759 ? 34.515 33.345 -7.282 1.00 93.12 759 LEU A CA 1
ATOM 6112 C C . LEU A 1 759 ? 34.128 33.666 -8.737 1.00 93.12 759 LEU A C 1
ATOM 6114 O O . LEU A 1 759 ? 32.943 33.794 -9.039 1.00 93.12 759 LEU A O 1
ATOM 6118 N N . ASP A 1 760 ? 35.110 33.750 -9.635 1.00 92.31 760 ASP A N 1
ATOM 6119 C CA . ASP A 1 760 ? 34.916 34.056 -11.057 1.00 92.31 760 ASP A CA 1
ATOM 6120 C C . ASP A 1 760 ? 34.234 32.901 -11.814 1.00 92.31 760 ASP A C 1
ATOM 6122 O O . ASP A 1 760 ? 33.305 33.118 -12.600 1.00 92.31 760 ASP A O 1
ATOM 6126 N N . THR A 1 761 ? 34.581 31.646 -11.496 1.00 93.62 761 THR A N 1
ATOM 6127 C CA . THR A 1 761 ? 33.844 30.479 -12.004 1.00 93.62 761 THR A CA 1
ATOM 6128 C C . THR A 1 761 ? 32.410 30.444 -11.483 1.00 93.62 761 THR A C 1
ATOM 6130 O O . THR A 1 761 ? 31.499 30.187 -12.267 1.00 93.62 761 THR A O 1
ATOM 6133 N N . ASN A 1 762 ? 32.166 30.774 -10.209 1.00 93.31 762 ASN A N 1
ATOM 6134 C CA . ASN A 1 762 ? 30.806 30.856 -9.664 1.00 93.31 762 ASN A CA 1
ATOM 6135 C C . ASN A 1 762 ? 29.989 31.981 -10.321 1.00 93.31 762 ASN A C 1
ATOM 6137 O O . ASN A 1 762 ? 28.817 31.778 -10.634 1.00 93.31 762 ASN A O 1
ATOM 6141 N N . LEU A 1 763 ? 30.597 33.138 -10.601 1.00 94.69 763 LEU A N 1
ATOM 6142 C CA . LEU A 1 763 ? 29.957 34.238 -11.333 1.00 94.69 763 LEU A CA 1
ATOM 6143 C C . LEU A 1 763 ? 29.624 33.843 -12.786 1.00 94.69 763 LEU A C 1
ATOM 6145 O O . LEU A 1 763 ? 28.540 34.148 -13.294 1.00 94.69 763 LEU A O 1
ATOM 6149 N N . THR A 1 764 ? 30.522 33.103 -13.437 1.00 93.69 764 THR A N 1
ATOM 6150 C CA . THR A 1 764 ? 30.324 32.548 -14.787 1.00 93.69 764 THR A CA 1
ATOM 6151 C C . THR A 1 764 ? 29.217 31.485 -14.813 1.00 93.69 764 THR A C 1
ATOM 6153 O O . THR A 1 764 ? 28.392 31.461 -15.727 1.00 93.69 764 THR A O 1
ATOM 6156 N N . LEU A 1 765 ? 29.131 30.631 -13.789 1.00 93.19 765 LEU A N 1
ATOM 6157 C CA . LEU A 1 765 ? 28.049 29.654 -13.640 1.00 93.19 765 LEU A CA 1
ATOM 6158 C C . LEU A 1 765 ? 26.704 30.335 -13.352 1.00 93.19 765 LEU A C 1
ATOM 6160 O O . LEU A 1 765 ? 25.713 29.998 -13.995 1.00 93.19 765 LEU A O 1
ATOM 6164 N N . ALA A 1 766 ? 26.662 31.335 -12.469 1.00 90.62 766 ALA A N 1
ATOM 6165 C CA . ALA A 1 766 ? 25.445 32.086 -12.155 1.00 90.62 766 ALA A CA 1
ATOM 6166 C C . ALA A 1 766 ? 24.886 32.838 -13.378 1.00 90.62 766 ALA A C 1
ATOM 6168 O O . ALA A 1 766 ? 23.687 32.786 -13.650 1.00 90.62 766 ALA A O 1
ATOM 6169 N N . THR A 1 767 ? 25.749 33.484 -14.168 1.00 93.44 767 THR A N 1
ATOM 6170 C CA . THR A 1 767 ? 25.335 34.153 -15.417 1.00 93.44 767 THR A CA 1
ATOM 6171 C C . THR A 1 767 ? 24.888 33.160 -16.496 1.00 93.44 767 THR A C 1
ATOM 6173 O O . THR A 1 767 ? 23.923 33.436 -17.213 1.00 93.44 767 THR A O 1
ATOM 6176 N N . ARG A 1 768 ? 25.505 31.970 -16.575 1.00 94.38 768 ARG A N 1
ATOM 6177 C CA . ARG A 1 768 ? 25.044 30.875 -17.448 1.00 94.38 768 ARG A CA 1
ATOM 6178 C C . ARG A 1 768 ? 23.701 30.285 -17.000 1.00 94.38 768 ARG A C 1
ATOM 6180 O O . ARG A 1 768 ? 22.867 29.984 -17.847 1.00 94.38 768 ARG A O 1
ATOM 6187 N N . LEU A 1 769 ? 23.458 30.151 -15.696 1.00 92.94 769 LEU A N 1
ATOM 6188 C CA . LEU A 1 769 ? 22.158 29.728 -15.163 1.00 92.94 769 LEU A CA 1
ATOM 6189 C C . LEU A 1 769 ? 21.062 30.747 -15.496 1.00 92.94 769 LEU A C 1
ATOM 6191 O O . LEU A 1 769 ? 19.985 30.351 -15.931 1.00 92.94 769 LEU A O 1
ATOM 6195 N N . LEU A 1 770 ? 21.348 32.049 -15.388 1.00 93.75 770 LEU A N 1
ATOM 6196 C CA . LEU A 1 770 ? 20.397 33.109 -15.738 1.00 93.75 770 LEU A CA 1
ATOM 6197 C C . LEU A 1 770 ? 20.013 33.083 -17.234 1.00 93.75 770 LEU A C 1
ATOM 6199 O O . LEU A 1 770 ? 18.845 33.276 -17.590 1.00 93.75 770 LEU A O 1
ATOM 6203 N N . SER A 1 771 ? 20.970 32.799 -18.126 1.00 93.31 771 SER A N 1
ATOM 6204 C CA . SER A 1 771 ? 20.685 32.666 -19.562 1.00 93.31 771 SER A CA 1
ATOM 6205 C C . SER A 1 771 ? 19.908 31.385 -19.890 1.00 93.31 771 SER A C 1
ATOM 6207 O O . SER A 1 771 ? 18.962 31.441 -20.677 1.00 93.31 771 SER A O 1
ATOM 6209 N N . LEU A 1 772 ? 20.220 30.261 -19.232 1.00 93.44 772 LEU A N 1
ATOM 6210 C CA . LEU A 1 772 ? 19.459 29.010 -19.344 1.00 93.44 772 LEU A CA 1
ATOM 6211 C C . LEU A 1 772 ? 18.028 29.144 -18.806 1.00 93.44 772 LEU A C 1
ATOM 6213 O O . LEU A 1 772 ? 17.097 28.669 -19.451 1.00 93.44 772 LEU A O 1
ATOM 6217 N N . GLN A 1 773 ? 17.826 29.844 -17.686 1.00 93.19 773 GLN A N 1
ATOM 6218 C CA . GLN A 1 773 ? 16.500 30.161 -17.146 1.00 93.19 773 GLN A CA 1
ATOM 6219 C C . GLN A 1 773 ? 15.663 30.942 -18.171 1.00 93.19 773 GLN A C 1
ATOM 6221 O O . GLN A 1 773 ? 14.528 30.563 -18.451 1.00 93.19 773 GLN A O 1
ATOM 6226 N N . THR A 1 774 ? 16.247 31.979 -18.779 1.00 93.69 774 THR A N 1
ATOM 6227 C CA . THR A 1 774 ? 15.593 32.810 -19.810 1.00 93.69 774 THR A CA 1
ATOM 6228 C C . THR A 1 774 ? 15.274 32.013 -21.085 1.00 93.69 774 THR A C 1
ATOM 6230 O O . THR A 1 774 ? 14.245 32.222 -21.733 1.00 93.69 774 THR A O 1
ATOM 6233 N N . HIS A 1 775 ? 16.136 31.060 -21.448 1.00 94.12 775 HIS A N 1
ATOM 6234 C CA . HIS A 1 775 ? 15.897 30.141 -22.559 1.00 94.12 775 HIS A CA 1
ATOM 6235 C C . HIS A 1 775 ? 14.750 29.160 -22.248 1.00 94.12 775 HIS A C 1
ATOM 6237 O O . HIS A 1 775 ? 13.850 28.984 -23.069 1.00 94.12 775 HIS A O 1
ATOM 6243 N N . LEU A 1 776 ? 14.722 28.588 -21.038 1.00 93.25 776 LEU A N 1
ATOM 6244 C CA . LEU A 1 776 ? 13.676 27.669 -20.577 1.00 93.25 776 LEU A CA 1
ATOM 6245 C C . LEU A 1 776 ? 12.302 28.333 -20.438 1.00 93.25 776 LEU A C 1
ATOM 6247 O O . LEU A 1 776 ? 11.307 27.705 -20.792 1.00 93.25 776 LEU A O 1
ATOM 6251 N N . THR A 1 777 ? 12.211 29.584 -19.973 1.00 92.19 777 THR A N 1
ATOM 6252 C CA . THR A 1 777 ? 10.931 30.317 -19.981 1.00 92.19 777 THR A CA 1
ATOM 6253 C C . THR A 1 777 ? 10.441 30.538 -21.409 1.00 92.19 777 THR A C 1
ATOM 6255 O O . THR A 1 777 ? 9.292 30.234 -21.704 1.00 92.19 777 THR A O 1
ATOM 6258 N N . THR A 1 778 ? 11.332 30.929 -22.328 1.00 94.81 778 THR A N 1
ATOM 6259 C CA . THR A 1 778 ? 10.989 31.115 -23.750 1.00 94.81 778 THR A CA 1
ATOM 6260 C C . THR A 1 778 ? 10.474 29.817 -24.396 1.00 94.81 778 THR A C 1
ATOM 6262 O O . THR A 1 778 ? 9.481 29.837 -25.122 1.00 94.81 778 THR A O 1
ATOM 6265 N N . LEU A 1 779 ? 11.106 28.673 -24.106 1.00 93.00 779 LEU A N 1
ATOM 6266 C CA . LEU A 1 779 ? 10.663 27.347 -24.564 1.00 93.00 779 LEU A CA 1
ATOM 6267 C C . LEU A 1 779 ? 9.330 26.913 -23.939 1.00 93.00 779 LEU A C 1
ATOM 6269 O O . LEU A 1 779 ? 8.492 26.338 -24.638 1.00 93.00 779 LEU A O 1
ATOM 6273 N N . ARG A 1 780 ? 9.098 27.207 -22.654 1.00 93.25 780 ARG A N 1
ATOM 6274 C CA . ARG A 1 780 ? 7.813 26.948 -21.982 1.00 93.25 780 ARG A CA 1
ATOM 6275 C C . ARG A 1 780 ? 6.686 27.771 -22.605 1.00 93.25 780 ARG A C 1
ATOM 6277 O O . ARG A 1 780 ? 5.667 27.187 -22.963 1.00 93.25 780 ARG A O 1
ATOM 6284 N N . ASP A 1 781 ? 6.900 29.063 -22.844 1.00 92.06 781 ASP A N 1
ATOM 6285 C CA . ASP A 1 781 ? 5.918 29.944 -23.491 1.00 92.06 781 ASP A CA 1
ATOM 6286 C C . ASP A 1 781 ? 5.563 29.462 -24.909 1.00 92.06 781 ASP A C 1
ATOM 6288 O O . ASP A 1 781 ? 4.386 29.392 -25.275 1.00 92.06 781 ASP A O 1
ATOM 6292 N N . GLN A 1 782 ? 6.563 29.066 -25.706 1.00 95.06 782 GLN A N 1
ATOM 6293 C CA . GLN A 1 782 ? 6.354 28.488 -27.041 1.00 95.06 782 GLN A CA 1
ATOM 6294 C C . GLN A 1 782 ? 5.582 27.162 -26.977 1.00 95.06 782 GLN A C 1
ATOM 6296 O O . GLN A 1 782 ? 4.630 26.960 -27.733 1.00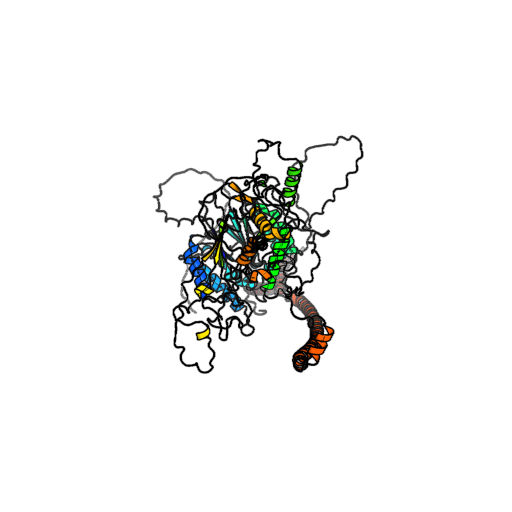 95.06 782 GLN A O 1
ATOM 6301 N N . THR A 1 783 ? 5.940 26.276 -26.045 1.00 91.12 783 THR A N 1
ATOM 6302 C CA . THR A 1 783 ? 5.274 24.975 -25.858 1.00 91.12 783 THR A CA 1
ATOM 6303 C C . THR A 1 783 ? 3.822 25.154 -25.409 1.00 91.12 783 THR A C 1
ATOM 6305 O O . THR A 1 783 ? 2.925 24.500 -25.939 1.00 91.12 783 THR A O 1
ATOM 6308 N N . GLN A 1 784 ? 3.556 26.098 -24.502 1.00 90.12 784 GLN A N 1
ATOM 6309 C CA . GLN A 1 784 ? 2.208 26.452 -24.056 1.00 90.12 784 GLN A CA 1
ATOM 6310 C C . GLN A 1 784 ? 1.359 27.017 -25.206 1.00 90.12 784 GLN A C 1
ATOM 6312 O O . GLN A 1 784 ? 0.193 26.643 -25.352 1.00 90.12 784 GLN A O 1
ATOM 6317 N N . GLN A 1 785 ? 1.931 27.862 -26.071 1.00 92.06 785 GLN A N 1
ATOM 6318 C CA . GLN A 1 785 ? 1.242 28.353 -27.270 1.00 92.06 785 GLN A CA 1
ATOM 6319 C C . GLN A 1 785 ? 0.915 27.220 -28.255 1.00 92.06 785 GLN A C 1
ATOM 6321 O O . GLN A 1 785 ? -0.208 27.159 -28.760 1.00 92.06 785 GLN A O 1
ATOM 6326 N N . LEU A 1 786 ? 1.844 26.287 -28.489 1.00 92.00 786 LEU A N 1
ATOM 6327 C CA . LEU A 1 786 ? 1.609 25.106 -29.330 1.00 92.00 786 LEU A CA 1
ATOM 6328 C C . LEU A 1 786 ? 0.536 24.177 -28.738 1.00 92.00 786 LEU A C 1
ATOM 6330 O O . LEU A 1 786 ? -0.324 23.691 -29.473 1.00 92.00 786 LEU A O 1
ATOM 6334 N N . LEU A 1 787 ? 0.509 23.988 -27.415 1.00 88.19 787 LEU A N 1
ATOM 6335 C CA . LEU A 1 787 ? -0.517 23.198 -26.726 1.00 88.19 787 LEU A CA 1
ATOM 6336 C C . LEU A 1 787 ? -1.914 23.839 -26.841 1.00 88.19 787 LEU A C 1
ATOM 6338 O O . LEU A 1 787 ? -2.902 23.144 -27.100 1.00 88.19 787 LEU A O 1
ATOM 6342 N N . LEU A 1 788 ? -2.008 25.168 -26.726 1.00 89.56 788 LEU A N 1
ATOM 6343 C CA . LEU A 1 788 ? -3.249 25.925 -26.944 1.00 89.56 788 LEU A CA 1
ATOM 6344 C C . LEU A 1 788 ? -3.729 25.849 -28.406 1.00 89.56 788 LEU A C 1
ATOM 6346 O O . LEU A 1 788 ? -4.930 25.730 -28.664 1.00 89.56 788 LEU A O 1
ATOM 6350 N N . GLN A 1 789 ? -2.808 25.846 -29.374 1.00 92.50 789 GLN A N 1
ATOM 6351 C CA . GLN A 1 789 ? -3.138 25.607 -30.783 1.00 92.50 789 GLN A CA 1
ATOM 6352 C C . GLN A 1 789 ? -3.617 24.165 -31.017 1.00 92.50 789 GLN A C 1
ATOM 6354 O O . GLN A 1 789 ? -4.646 23.964 -31.664 1.00 92.50 789 GLN A O 1
ATOM 6359 N N . HIS A 1 790 ? -2.939 23.161 -30.452 1.00 90.75 790 HIS A N 1
ATOM 6360 C CA . HIS A 1 790 ? -3.298 21.749 -30.608 1.00 90.75 790 HIS A CA 1
ATOM 6361 C C . HIS A 1 790 ? -4.661 21.410 -29.981 1.00 90.75 790 HIS A C 1
ATOM 6363 O O . HIS A 1 790 ? -5.499 20.779 -30.625 1.00 90.75 790 HIS A O 1
ATOM 6369 N N . THR A 1 791 ? -4.940 21.888 -28.767 1.00 87.69 791 THR A N 1
ATOM 6370 C CA . THR A 1 791 ? -6.257 21.731 -28.114 1.00 87.69 791 THR A CA 1
ATOM 6371 C C . THR A 1 791 ? -7.373 22.444 -28.889 1.00 87.69 791 THR A C 1
ATOM 6373 O O . THR A 1 791 ? -8.464 21.890 -29.072 1.00 87.69 791 THR A O 1
ATOM 6376 N N . THR A 1 792 ? -7.094 23.622 -29.456 1.00 91.69 792 THR A N 1
ATOM 6377 C CA . THR A 1 792 ? -8.010 24.309 -30.383 1.00 91.69 792 THR A CA 1
ATOM 6378 C C . THR A 1 792 ? -8.261 23.485 -31.652 1.00 91.69 792 THR A C 1
ATOM 6380 O O . THR A 1 792 ? -9.409 23.343 -32.078 1.00 91.69 792 THR A O 1
ATOM 6383 N N . LEU A 1 793 ? -7.226 22.883 -32.245 1.00 92.19 793 LEU A N 1
ATOM 6384 C CA . LEU A 1 793 ? -7.360 22.043 -33.439 1.00 92.19 793 LEU A CA 1
ATOM 6385 C C . LEU A 1 793 ? -8.142 20.749 -33.144 1.00 92.19 793 LEU A C 1
ATOM 6387 O O . LEU A 1 793 ? -9.030 20.372 -33.908 1.00 92.19 793 LEU A O 1
ATOM 6391 N N . SER A 1 794 ? -7.876 20.114 -32.000 1.00 89.06 794 SER A N 1
ATOM 6392 C CA . SER A 1 794 ? -8.561 18.906 -31.525 1.00 89.06 794 SER A CA 1
ATOM 6393 C C . SER A 1 794 ? -10.055 19.151 -31.280 1.00 89.06 794 SER A C 1
ATOM 6395 O O . SER A 1 794 ? -10.902 18.394 -31.760 1.00 89.06 794 SER A O 1
ATOM 6397 N N . THR A 1 795 ? -10.424 20.263 -30.631 1.00 86.81 795 THR A N 1
ATOM 6398 C CA . THR A 1 795 ? -11.843 20.629 -30.453 1.00 86.81 795 THR A CA 1
ATOM 6399 C C . THR A 1 795 ? -12.531 20.994 -31.772 1.00 86.81 795 THR A C 1
ATOM 6401 O O . THR A 1 795 ? -13.703 20.656 -31.960 1.00 86.81 795 THR A O 1
ATOM 6404 N N . GLN A 1 796 ? -11.826 21.609 -32.731 1.00 91.25 796 GLN A N 1
ATOM 6405 C CA . GLN A 1 796 ? -12.341 21.791 -34.095 1.00 91.25 796 GLN A CA 1
ATOM 6406 C C . GLN A 1 796 ? -12.536 20.458 -34.832 1.00 91.25 796 GLN A C 1
ATOM 6408 O O . GLN A 1 796 ? -13.540 20.303 -35.532 1.00 91.25 796 GLN A O 1
ATOM 6413 N N . TRP A 1 797 ? -11.627 19.492 -34.669 1.00 90.81 797 TRP A N 1
ATOM 6414 C CA . TRP A 1 797 ? -11.762 18.169 -35.278 1.00 90.81 797 TRP A CA 1
ATOM 6415 C C . TRP A 1 797 ? -12.928 17.384 -34.672 1.00 90.81 797 TRP A C 1
ATOM 6417 O O . TRP A 1 797 ? -13.813 16.982 -35.422 1.00 90.81 797 TRP A O 1
ATOM 6427 N N . ARG A 1 798 ? -13.045 17.297 -33.338 1.00 87.31 798 ARG A N 1
ATOM 6428 C CA . ARG A 1 798 ? -14.210 16.685 -32.662 1.00 87.31 798 ARG A CA 1
ATOM 6429 C C . ARG A 1 798 ? -15.542 17.302 -33.128 1.00 87.31 798 ARG A C 1
ATOM 6431 O O . ARG A 1 798 ? -16.504 16.582 -33.374 1.00 87.31 798 ARG A O 1
ATOM 6438 N N . ARG A 1 799 ? -15.594 18.626 -33.346 1.00 89.44 799 ARG A N 1
ATOM 6439 C CA . ARG A 1 799 ? -16.769 19.327 -33.917 1.00 89.44 799 ARG A CA 1
ATOM 6440 C C . ARG A 1 799 ? -17.041 19.009 -35.395 1.00 89.44 799 ARG A C 1
ATOM 6442 O O . ARG A 1 799 ? -18.191 19.111 -35.818 1.00 89.44 799 ARG A O 1
ATOM 6449 N N . LYS A 1 800 ? -16.024 18.670 -36.195 1.00 91.50 800 LYS A N 1
ATOM 6450 C CA . LYS A 1 800 ? -16.193 18.189 -37.580 1.00 91.50 800 LYS A CA 1
ATOM 6451 C C . LYS A 1 800 ? -16.642 16.728 -37.604 1.00 91.50 800 LYS A C 1
ATOM 6453 O O . LYS A 1 800 ? -17.582 16.419 -38.328 1.00 91.50 800 LYS A O 1
ATOM 6458 N N . GLN A 1 801 ? -16.033 15.878 -36.779 1.00 88.06 801 GLN A N 1
ATOM 6459 C CA . GLN A 1 801 ? -16.400 14.474 -36.617 1.00 88.06 801 GLN A CA 1
ATOM 6460 C C . GLN A 1 801 ? -17.870 14.341 -36.198 1.00 88.06 801 GLN A C 1
ATOM 6462 O O . GLN A 1 801 ? -18.647 13.765 -36.945 1.00 88.06 801 GLN A O 1
ATOM 6467 N N . ALA A 1 802 ? -18.314 15.027 -35.139 1.00 84.25 802 ALA A N 1
ATOM 6468 C CA . ALA A 1 802 ? -19.721 14.991 -34.720 1.00 84.25 802 ALA A CA 1
ATOM 6469 C C . ALA A 1 802 ? -20.715 15.438 -35.820 1.00 84.25 802 ALA A C 1
ATOM 6471 O O . ALA A 1 802 ? -21.831 14.930 -35.896 1.00 84.25 802 ALA A O 1
ATOM 6472 N N . LYS A 1 803 ? -20.323 16.364 -36.712 1.00 91.19 803 LYS A N 1
ATOM 6473 C CA . LYS A 1 803 ? -21.140 16.744 -37.883 1.00 91.19 803 LYS A CA 1
ATOM 6474 C C . LYS A 1 803 ? -21.165 15.659 -38.962 1.00 91.19 803 LYS A C 1
ATOM 6476 O O . LYS A 1 803 ? -22.202 15.471 -39.592 1.00 91.19 803 LYS A O 1
ATOM 6481 N N . MET A 1 804 ? -20.046 14.970 -39.177 1.00 90.00 804 MET A N 1
ATOM 6482 C CA . MET A 1 804 ? -19.957 13.810 -40.064 1.00 90.00 804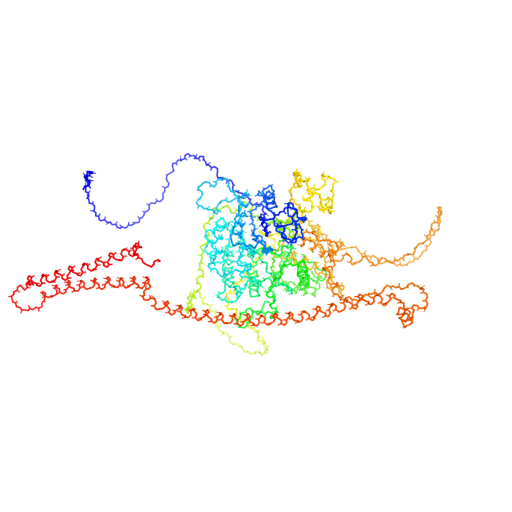 MET A CA 1
ATOM 6483 C C . MET A 1 804 ? -20.816 12.659 -39.528 1.00 90.00 804 MET A C 1
ATOM 6485 O O . MET A 1 804 ? -21.623 12.118 -40.274 1.00 90.00 804 MET A O 1
ATOM 6489 N N . ASP A 1 805 ? -20.726 12.356 -38.234 1.00 82.12 805 ASP A N 1
ATOM 6490 C CA . ASP A 1 805 ? -21.483 11.283 -37.583 1.00 82.12 805 ASP A CA 1
ATOM 6491 C C . ASP A 1 805 ? -22.998 11.537 -37.661 1.00 82.12 805 ASP A C 1
ATOM 6493 O O . ASP A 1 805 ? -23.760 10.637 -38.010 1.00 82.12 805 ASP A O 1
ATOM 6497 N N . VAL A 1 806 ? -23.447 12.782 -37.447 1.00 84.38 806 VAL A N 1
ATOM 6498 C CA . VAL A 1 806 ? -24.854 13.189 -37.648 1.00 84.38 806 VAL A CA 1
ATOM 6499 C C . VAL A 1 806 ? -25.280 13.086 -39.120 1.00 84.38 806 VAL A C 1
ATOM 6501 O O . VAL A 1 806 ? -26.389 12.636 -39.403 1.00 84.38 806 VAL A O 1
ATOM 6504 N N . ALA A 1 807 ? -24.417 13.446 -40.075 1.00 88.38 807 ALA A N 1
ATOM 6505 C CA . ALA A 1 807 ? -24.713 13.302 -41.505 1.00 88.38 807 ALA A CA 1
ATOM 6506 C C . ALA A 1 807 ? -24.757 11.829 -41.967 1.00 88.38 807 ALA A C 1
ATOM 6508 O O . ALA A 1 807 ? -25.502 11.490 -42.889 1.00 88.38 807 ALA A O 1
ATOM 6509 N N . LEU A 1 808 ? -23.989 10.950 -41.316 1.00 85.19 808 LEU A N 1
ATOM 6510 C CA . LEU A 1 808 ? -23.958 9.507 -41.565 1.00 85.19 808 LEU A CA 1
ATOM 6511 C C . LEU A 1 808 ? -25.012 8.731 -40.760 1.00 85.19 808 LEU A C 1
ATOM 6513 O O . LEU A 1 808 ? -25.362 7.622 -41.156 1.00 85.19 808 LEU A O 1
ATOM 6517 N N . GLN A 1 809 ? -25.585 9.297 -39.692 1.00 85.12 809 GLN A N 1
ATOM 6518 C CA . GLN A 1 809 ? -26.612 8.655 -38.858 1.00 85.12 809 GLN A CA 1
ATOM 6519 C C . GLN A 1 809 ? -27.766 8.014 -39.667 1.00 85.12 809 GLN A C 1
ATOM 6521 O O . GLN A 1 809 ? -28.108 6.865 -39.363 1.00 85.12 809 GLN A O 1
ATOM 6526 N N . PRO A 1 810 ? -28.341 8.648 -40.718 1.00 86.38 810 PRO A N 1
ATOM 6527 C CA . PRO A 1 810 ? -29.411 8.046 -41.524 1.00 86.38 810 PRO A CA 1
ATOM 6528 C C . PRO A 1 810 ? -28.960 6.840 -42.364 1.00 86.38 810 PRO A C 1
ATOM 6530 O O . PRO A 1 810 ? -29.801 6.096 -42.866 1.00 86.38 810 PRO A O 1
ATOM 6533 N N . TRP A 1 811 ? -27.648 6.661 -42.522 1.00 84.75 811 TRP A N 1
ATOM 6534 C CA . TRP A 1 811 ? -26.983 5.555 -43.213 1.00 84.75 811 TRP A CA 1
ATOM 6535 C C . TRP A 1 811 ? -26.274 4.600 -42.242 1.00 84.75 811 TRP A C 1
ATOM 6537 O O . TRP A 1 811 ? -25.613 3.663 -42.676 1.00 84.75 811 TRP A O 1
ATOM 6547 N N . SER A 1 812 ? -26.423 4.792 -40.927 1.00 83.56 812 SER A N 1
ATOM 6548 C CA . SER A 1 812 ? -25.926 3.830 -39.940 1.00 83.56 812 SER A CA 1
ATOM 6549 C C . SER A 1 812 ? -26.593 2.457 -40.135 1.00 83.56 812 SER A C 1
ATOM 6551 O O . SER A 1 812 ? -27.770 2.405 -40.514 1.00 83.56 812 SER A O 1
ATOM 6553 N N . PRO A 1 813 ? -25.915 1.334 -39.821 1.00 81.88 813 PRO A N 1
ATOM 6554 C CA . PRO A 1 813 ? -26.503 -0.002 -39.943 1.00 81.88 813 PRO A CA 1
ATOM 6555 C C . PRO A 1 813 ? -27.858 -0.135 -39.230 1.00 81.88 813 PRO A C 1
ATOM 6557 O O . PRO A 1 813 ? -28.792 -0.712 -39.779 1.00 81.88 813 PRO A O 1
ATOM 6560 N N . LYS A 1 814 ? -28.011 0.489 -38.052 1.00 81.44 814 LYS A N 1
ATOM 6561 C CA . LYS A 1 814 ? -29.269 0.520 -37.288 1.00 81.44 814 LYS A CA 1
ATOM 6562 C C . LYS A 1 814 ? -30.384 1.295 -38.008 1.00 81.44 814 LYS A C 1
ATOM 6564 O O . LYS A 1 814 ? -31.525 0.838 -38.014 1.00 81.44 814 LYS A O 1
ATOM 6569 N N . ALA A 1 815 ? -30.074 2.429 -38.642 1.00 84.94 815 ALA A N 1
ATOM 6570 C CA . ALA A 1 815 ? -31.050 3.204 -39.416 1.00 84.94 815 ALA A CA 1
ATOM 6571 C C . ALA A 1 815 ? -31.436 2.512 -40.736 1.00 84.94 815 ALA A C 1
ATOM 6573 O O . ALA A 1 815 ? -32.610 2.514 -41.111 1.00 84.94 815 ALA A O 1
ATOM 6574 N N . MET A 1 816 ? -30.478 1.878 -41.420 1.00 86.50 816 MET A N 1
ATOM 6575 C CA . MET A 1 816 ? -30.751 1.087 -42.625 1.00 86.50 816 MET A CA 1
ATOM 6576 C C . MET A 1 816 ? -31.606 -0.150 -42.314 1.00 86.50 816 MET A C 1
ATOM 6578 O O . MET A 1 816 ? -32.580 -0.405 -43.020 1.00 86.50 816 MET A O 1
ATOM 6582 N N . TYR A 1 817 ? -31.322 -0.852 -41.214 1.00 87.44 817 TYR A N 1
ATOM 6583 C CA . TYR A 1 817 ? -32.137 -1.973 -40.742 1.00 87.44 817 TYR A CA 1
ATOM 6584 C C . TYR A 1 817 ? -33.566 -1.542 -40.368 1.00 87.44 817 TYR A C 1
ATOM 6586 O O . TYR A 1 817 ? -34.533 -2.162 -40.806 1.00 87.44 817 TYR A O 1
ATOM 6594 N N . ALA A 1 818 ? -33.728 -0.427 -39.645 1.00 87.94 818 ALA A N 1
ATOM 6595 C CA . ALA A 1 818 ? -35.050 0.118 -39.320 1.00 87.94 818 ALA A CA 1
ATOM 6596 C C . ALA A 1 818 ? -35.866 0.487 -40.577 1.00 87.94 818 ALA A C 1
ATOM 6598 O O . ALA A 1 818 ? -37.059 0.195 -40.646 1.00 87.94 818 ALA A O 1
ATOM 6599 N N . ARG A 1 819 ? -35.222 1.061 -41.606 1.00 90.38 819 ARG A N 1
ATOM 6600 C CA . ARG A 1 819 ? -35.853 1.321 -42.915 1.00 90.38 819 ARG A CA 1
ATOM 6601 C C . ARG A 1 819 ? -36.255 0.034 -43.638 1.00 90.38 819 ARG A C 1
ATOM 6603 O O . ARG A 1 819 ? -37.322 -0.001 -44.241 1.00 90.38 819 ARG A O 1
ATOM 6610 N N . LEU A 1 820 ? -35.441 -1.021 -43.563 1.00 90.00 820 LEU A N 1
ATOM 6611 C CA . LEU A 1 820 ? -35.773 -2.329 -44.135 1.00 90.00 820 LEU A CA 1
ATOM 6612 C C . LEU A 1 820 ? -36.993 -2.958 -43.442 1.00 90.00 820 LEU A C 1
ATOM 6614 O O . LEU A 1 820 ? -37.867 -3.481 -44.129 1.00 90.00 820 LEU A O 1
ATOM 6618 N N . LEU A 1 821 ? -37.097 -2.851 -42.112 1.00 92.00 821 LEU A N 1
ATOM 6619 C CA . LEU A 1 821 ? -38.280 -3.292 -41.363 1.00 92.00 821 LEU A CA 1
ATOM 6620 C C . LEU A 1 821 ? -39.539 -2.494 -41.736 1.00 92.00 821 LEU A C 1
ATOM 6622 O O . LEU A 1 821 ? -40.574 -3.104 -41.997 1.00 92.00 821 LEU A O 1
ATOM 6626 N N . SER A 1 822 ? -39.441 -1.162 -41.830 1.00 92.44 822 SER A N 1
ATOM 6627 C CA . SER A 1 822 ? -40.545 -0.303 -42.295 1.00 92.44 822 SER A CA 1
ATOM 6628 C C . SER A 1 822 ? -41.012 -0.725 -43.691 1.00 92.44 822 SER A C 1
ATOM 6630 O O . SER A 1 822 ? -42.181 -1.038 -43.890 1.00 92.44 822 SER A O 1
ATOM 6632 N N . GLY A 1 823 ? -40.073 -0.895 -44.628 1.00 93.81 823 GLY A N 1
ATOM 6633 C CA . GLY A 1 823 ? -40.366 -1.362 -45.981 1.00 93.81 823 GLY A CA 1
ATOM 6634 C C . GLY A 1 823 ? -40.953 -2.779 -46.054 1.00 93.81 823 GLY A C 1
ATOM 6635 O O . GLY A 1 823 ? -41.652 -3.087 -47.017 1.00 93.81 823 GLY A O 1
ATOM 6636 N N . ILE A 1 824 ? -40.708 -3.661 -45.081 1.00 93.81 824 ILE A N 1
ATOM 6637 C CA . ILE A 1 824 ? -41.411 -4.954 -45.002 1.00 93.81 824 ILE A CA 1
ATOM 6638 C C . ILE A 1 824 ? -42.870 -4.720 -44.592 1.00 93.81 824 ILE A C 1
ATOM 6640 O O . ILE A 1 824 ? -43.768 -5.143 -45.318 1.00 93.81 824 ILE A O 1
ATOM 6644 N N . ALA A 1 825 ? -43.112 -3.983 -43.504 1.00 92.69 825 ALA A N 1
ATOM 6645 C CA . ALA A 1 825 ? -44.461 -3.701 -43.005 1.00 92.69 825 ALA A CA 1
ATOM 6646 C C . ALA A 1 825 ? -45.325 -2.920 -44.018 1.00 92.69 825 ALA A C 1
ATOM 6648 O O . ALA A 1 825 ? -46.486 -3.262 -44.235 1.00 92.69 825 ALA A O 1
ATOM 6649 N N . GLU A 1 826 ? -44.748 -1.927 -44.698 1.00 94.69 826 GLU A N 1
ATOM 6650 C CA . GLU A 1 826 ? -45.386 -1.187 -45.795 1.00 94.69 826 GLU A CA 1
ATOM 6651 C C . GLU A 1 826 ? -45.791 -2.116 -46.949 1.00 94.69 826 GLU A C 1
ATOM 6653 O O . GLU A 1 826 ? -46.889 -1.998 -47.487 1.00 94.69 826 GLU A O 1
ATOM 6658 N N . GLN A 1 827 ? -44.930 -3.069 -47.326 1.00 93.56 827 GLN A N 1
ATOM 6659 C CA . GLN A 1 827 ? -45.223 -3.997 -48.420 1.00 93.56 827 GLN A CA 1
ATOM 6660 C C . GLN A 1 827 ? -46.288 -5.033 -48.033 1.00 93.56 827 GLN A C 1
ATOM 6662 O O . GLN A 1 827 ? -47.106 -5.394 -48.877 1.00 93.56 827 GLN A O 1
ATOM 6667 N N . GLU A 1 828 ? -46.304 -5.478 -46.774 1.00 93.00 828 GLU A N 1
ATOM 6668 C CA . GLU A 1 828 ? -47.359 -6.337 -46.222 1.00 93.00 828 GLU A CA 1
ATOM 6669 C C . GLU A 1 828 ? -48.712 -5.613 -46.186 1.00 93.00 828 GLU A C 1
ATOM 6671 O O . GLU A 1 828 ? -49.717 -6.190 -46.596 1.00 93.00 828 GLU A O 1
ATOM 6676 N N . ALA A 1 829 ? -48.739 -4.338 -45.782 1.00 91.94 829 ALA A N 1
ATOM 6677 C CA . ALA A 1 829 ? -49.946 -3.512 -45.814 1.00 91.94 829 ALA A CA 1
ATOM 6678 C C . ALA A 1 829 ? -50.460 -3.278 -47.248 1.00 91.94 829 ALA A C 1
ATOM 6680 O O . ALA A 1 829 ? -51.659 -3.387 -47.492 1.00 91.94 829 ALA A O 1
ATOM 6681 N N . ILE A 1 830 ? -49.564 -3.023 -48.212 1.00 91.56 830 ILE A N 1
ATOM 6682 C CA . ILE A 1 830 ? -49.928 -2.882 -49.633 1.00 91.56 830 ILE A CA 1
ATOM 6683 C C . ILE A 1 830 ? -50.532 -4.178 -50.186 1.00 91.56 830 ILE A C 1
ATOM 6685 O O . ILE A 1 830 ? -51.517 -4.112 -50.916 1.00 91.56 830 ILE A O 1
ATOM 6689 N N . ILE A 1 831 ? -49.973 -5.348 -49.855 1.00 91.12 831 ILE A N 1
ATOM 6690 C CA . ILE A 1 831 ? -50.524 -6.632 -50.321 1.00 91.12 831 ILE A CA 1
ATOM 6691 C C . ILE A 1 831 ? -51.924 -6.847 -49.743 1.00 91.12 831 ILE A C 1
ATOM 6693 O O . ILE A 1 831 ? -52.842 -7.077 -50.524 1.00 91.12 831 ILE A O 1
ATOM 6697 N N . ARG A 1 832 ? -52.116 -6.663 -48.427 1.00 89.31 832 ARG A N 1
ATOM 6698 C CA . ARG A 1 832 ? -53.444 -6.783 -47.798 1.00 89.31 832 ARG A CA 1
ATOM 6699 C C . ARG A 1 832 ? -54.466 -5.840 -48.421 1.00 89.31 832 ARG A C 1
ATOM 6701 O O . ARG A 1 832 ? -55.532 -6.297 -48.796 1.00 89.31 832 ARG A O 1
ATOM 6708 N N . ALA A 1 833 ? -54.119 -4.574 -48.653 1.00 88.06 833 ALA A N 1
ATOM 6709 C CA . ALA A 1 833 ? -55.024 -3.625 -49.302 1.00 88.06 833 ALA A CA 1
ATOM 6710 C C . ALA A 1 833 ? -55.400 -4.036 -50.744 1.00 88.06 833 ALA A C 1
ATOM 6712 O O . ALA A 1 833 ? -56.508 -3.755 -51.202 1.00 88.06 833 ALA A O 1
ATOM 6713 N N . VAL A 1 834 ? -54.508 -4.717 -51.477 1.00 87.19 834 VAL A N 1
ATOM 6714 C CA . VAL A 1 834 ? -54.809 -5.273 -52.812 1.00 87.19 834 VAL A CA 1
ATOM 6715 C C . VAL A 1 834 ? -55.638 -6.563 -52.717 1.00 87.19 834 VAL A C 1
ATOM 6717 O O . VAL A 1 834 ? -56.450 -6.817 -53.601 1.00 87.19 834 VAL A O 1
ATOM 6720 N N . GLU A 1 835 ? -55.490 -7.364 -51.660 1.00 85.69 835 GLU A N 1
ATOM 6721 C CA . GLU A 1 835 ? -56.349 -8.526 -51.378 1.00 85.69 835 GLU A CA 1
ATOM 6722 C C . GLU A 1 835 ? -57.766 -8.087 -50.957 1.00 85.69 835 GLU A C 1
ATOM 6724 O O . GLU A 1 835 ? -58.749 -8.551 -51.529 1.00 85.69 835 GLU A O 1
ATOM 6729 N N . GLU A 1 836 ? -57.869 -7.140 -50.024 1.00 84.69 836 GLU A N 1
ATOM 6730 C CA . GLU A 1 836 ? -59.112 -6.577 -49.482 1.00 84.69 836 GLU A CA 1
ATOM 6731 C C . GLU A 1 836 ? -59.927 -5.850 -50.566 1.00 84.69 836 GLU A C 1
ATOM 6733 O O . GLU A 1 836 ? -61.103 -6.157 -50.754 1.00 84.69 836 GLU A O 1
ATOM 6738 N N . SER A 1 837 ? -59.304 -4.976 -51.368 1.00 77.94 837 SER A N 1
ATOM 6739 C CA . SER A 1 837 ? -60.014 -4.244 -52.437 1.00 77.94 837 SER A CA 1
ATOM 6740 C C . SER A 1 837 ? -60.579 -5.135 -53.553 1.00 77.94 837 SER A C 1
ATOM 6742 O O . SER A 1 837 ? -61.531 -4.737 -54.217 1.00 77.94 837 SER A O 1
ATOM 6744 N N . PHE A 1 838 ? -60.055 -6.351 -53.744 1.00 75.50 838 PHE A N 1
ATOM 6745 C CA . PHE A 1 838 ? -60.628 -7.340 -54.670 1.00 75.50 838 PHE A CA 1
ATOM 6746 C C . PHE A 1 838 ? -61.811 -8.118 -54.065 1.00 75.50 838 PHE A C 1
ATOM 6748 O O . PHE A 1 838 ? -62.620 -8.684 -54.799 1.00 75.50 838 PHE A O 1
ATOM 6755 N N . LEU A 1 839 ? -61.938 -8.136 -52.735 1.00 68.81 839 LEU A N 1
ATOM 6756 C CA . LEU A 1 839 ? -63.073 -8.732 -52.025 1.00 68.81 839 LEU A CA 1
ATOM 6757 C C . LEU A 1 839 ? -64.231 -7.734 -51.851 1.00 68.81 839 LEU A C 1
ATOM 6759 O O . LEU A 1 839 ? -65.391 -8.139 -51.918 1.00 68.81 839 LEU A O 1
ATOM 6763 N N . GLU A 1 840 ? -63.938 -6.444 -51.661 1.00 63.88 840 GLU A N 1
ATOM 6764 C CA . GLU A 1 840 ? -64.959 -5.400 -51.467 1.00 63.88 840 GLU A CA 1
ATOM 6765 C C . GLU A 1 840 ? -65.730 -5.040 -52.752 1.00 63.88 840 GLU A C 1
ATOM 6767 O O . GLU A 1 840 ? -66.939 -4.802 -52.691 1.00 63.88 840 GLU A O 1
ATOM 6772 N N . ASP A 1 841 ? -65.082 -5.066 -53.924 1.00 54.47 841 ASP A N 1
ATOM 6773 C CA . ASP A 1 841 ? -65.697 -4.680 -55.213 1.00 54.47 841 ASP A CA 1
ATOM 6774 C C . ASP A 1 841 ? -66.845 -5.628 -55.648 1.00 54.47 841 ASP A C 1
ATOM 6776 O O . ASP A 1 841 ? -67.713 -5.275 -56.445 1.00 54.47 841 ASP A O 1
ATOM 6780 N N . GLY A 1 842 ? -66.931 -6.822 -55.046 1.00 53.03 842 GLY A N 1
ATOM 6781 C CA . GLY A 1 842 ? -68.058 -7.749 -55.210 1.00 53.03 842 GLY A CA 1
ATOM 6782 C C . GLY A 1 842 ? -69.327 -7.394 -54.414 1.00 53.03 842 GLY A C 1
ATOM 6783 O O . GLY A 1 842 ? -70.311 -8.133 -54.488 1.00 53.03 842 GLY A O 1
ATOM 6784 N N . GLY A 1 843 ? -69.323 -6.312 -53.622 1.00 50.56 843 GLY A N 1
ATOM 6785 C CA . GLY A 1 843 ? -70.313 -6.053 -52.563 1.00 50.56 843 GLY A CA 1
ATOM 6786 C C . GLY A 1 843 ? -71.227 -4.826 -52.725 1.00 50.56 843 GLY A C 1
ATOM 6787 O O . GLY A 1 843 ? -71.836 -4.417 -51.738 1.00 50.56 843 GLY A O 1
ATOM 6788 N N . GLY A 1 844 ? -71.319 -4.208 -53.913 1.00 41.81 844 GLY A N 1
ATOM 6789 C CA . GLY A 1 844 ? -71.680 -2.781 -54.021 1.00 41.81 844 GLY A CA 1
ATOM 6790 C C . GLY A 1 844 ? -72.783 -2.309 -54.988 1.00 41.81 844 GLY A C 1
ATOM 6791 O O . GLY A 1 844 ? -72.729 -1.146 -55.380 1.00 41.81 844 GLY A O 1
ATOM 6792 N N . GLY A 1 845 ? -73.793 -3.098 -55.392 1.00 41.31 845 GLY A N 1
ATOM 6793 C CA . GLY A 1 845 ? -74.873 -2.524 -56.227 1.00 41.31 845 GLY A CA 1
ATOM 6794 C C . GLY A 1 845 ? -76.053 -3.423 -56.616 1.00 41.31 845 GLY A C 1
ATOM 6795 O O . GLY A 1 845 ? -75.885 -4.572 -57.011 1.00 41.31 845 GLY A O 1
ATOM 6796 N N . HIS A 1 846 ? -77.277 -2.883 -56.561 1.00 46.69 846 HIS A N 1
ATOM 6797 C CA . HIS A 1 846 ? -78.469 -3.535 -57.115 1.00 46.69 846 HIS A CA 1
ATOM 6798 C C . HIS A 1 846 ? -78.471 -3.494 -58.653 1.00 46.69 846 HIS A C 1
ATOM 6800 O O . HIS A 1 846 ? -78.764 -2.453 -59.230 1.00 46.69 846 HIS A O 1
ATOM 6806 N N . HIS A 1 847 ? -78.262 -4.639 -59.305 1.00 42.41 847 HIS A N 1
ATOM 6807 C CA . HIS A 1 847 ? -79.225 -5.233 -60.250 1.00 42.41 847 HIS A CA 1
ATOM 6808 C C . HIS A 1 847 ? -78.819 -6.686 -60.573 1.00 42.41 847 HIS A C 1
ATOM 6810 O O . HIS A 1 847 ? -77.708 -7.114 -60.282 1.00 42.41 847 HIS A O 1
ATOM 6816 N N . GLY A 1 848 ? -79.757 -7.490 -61.084 1.00 43.88 848 GLY A N 1
ATOM 6817 C CA . GLY A 1 848 ? -79.621 -8.949 -61.127 1.00 43.88 848 GLY A CA 1
ATOM 6818 C C . GLY A 1 848 ? -78.577 -9.471 -62.119 1.00 43.88 848 GLY A C 1
ATOM 6819 O O . GLY A 1 848 ? -78.838 -9.527 -63.317 1.00 43.88 848 GLY A O 1
ATOM 6820 N N . GLY A 1 849 ? -77.444 -9.937 -61.598 1.00 42.38 849 GLY A N 1
ATOM 6821 C CA . GLY A 1 849 ? -76.414 -10.674 -62.328 1.00 42.38 849 GLY A CA 1
ATOM 6822 C C . GLY A 1 849 ? -75.176 -10.843 -61.451 1.00 42.38 849 GLY A C 1
ATOM 6823 O O . GLY A 1 849 ? -74.767 -9.897 -60.785 1.00 42.38 849 GLY A O 1
ATOM 6824 N N . ALA A 1 850 ? -74.582 -12.038 -61.414 1.00 49.94 850 ALA A N 1
ATOM 6825 C CA . ALA A 1 850 ? -73.324 -12.235 -60.700 1.00 49.94 850 ALA A CA 1
ATOM 6826 C C . ALA A 1 850 ? -72.191 -11.575 -61.499 1.00 49.94 850 ALA A C 1
ATOM 6828 O O . ALA A 1 850 ? -71.706 -12.149 -62.475 1.00 49.94 850 ALA A O 1
ATOM 6829 N N . ALA A 1 851 ? -71.794 -10.367 -61.095 1.00 56.59 851 ALA A N 1
ATOM 6830 C CA . ALA A 1 851 ? -70.646 -9.652 -61.642 1.00 56.59 851 ALA A CA 1
ATOM 6831 C C . ALA A 1 851 ? -69.341 -10.334 -61.197 1.00 56.59 851 ALA A C 1
ATOM 6833 O O . ALA A 1 851 ? -68.634 -9.866 -60.310 1.00 56.59 851 ALA A O 1
ATOM 6834 N N . MET A 1 852 ? -69.045 -11.490 -61.792 1.00 59.38 852 MET A N 1
ATOM 6835 C CA . MET A 1 852 ? -67.721 -12.095 -61.701 1.00 59.38 852 MET A CA 1
ATOM 6836 C C . MET A 1 852 ? -66.725 -11.140 -62.360 1.00 59.38 852 MET A C 1
ATOM 6838 O O . MET A 1 852 ? -66.911 -10.792 -63.527 1.00 59.38 852 MET A O 1
ATOM 6842 N N . ALA A 1 853 ? -65.690 -10.734 -61.618 1.00 62.97 853 ALA A N 1
ATOM 6843 C CA . ALA A 1 853 ? -64.605 -9.910 -62.144 1.00 62.97 853 ALA A CA 1
ATOM 6844 C C . ALA A 1 853 ? -64.079 -10.512 -63.456 1.00 62.97 853 ALA A C 1
ATOM 6846 O O . ALA A 1 853 ? -63.869 -11.727 -63.557 1.00 62.97 853 ALA A O 1
ATOM 6847 N N . GLY A 1 854 ? -63.901 -9.673 -64.476 1.00 72.56 854 GLY A N 1
ATOM 6848 C CA . GLY A 1 854 ? -63.534 -10.129 -65.808 1.00 72.56 854 GLY A CA 1
ATOM 6849 C C . GLY A 1 854 ? -62.180 -10.837 -65.800 1.00 72.56 854 GLY A C 1
ATOM 6850 O O . GLY A 1 854 ? -61.295 -10.493 -65.021 1.00 72.56 854 GLY A O 1
ATOM 6851 N N . GLU A 1 855 ? -61.969 -11.787 -66.715 1.00 73.19 855 GLU A N 1
ATOM 6852 C CA . GLU A 1 855 ? -60.706 -12.545 -66.826 1.00 73.19 855 GLU A CA 1
ATOM 6853 C C . GLU A 1 855 ? -59.466 -11.627 -66.858 1.00 73.19 855 GLU A C 1
ATOM 6855 O O . GLU A 1 855 ? -58.427 -11.933 -66.273 1.00 73.19 855 GLU A O 1
ATOM 6860 N N . ARG A 1 856 ? -59.607 -10.442 -67.467 1.00 77.25 856 ARG A N 1
ATOM 6861 C CA . ARG A 1 856 ? -58.595 -9.381 -67.480 1.00 77.25 856 ARG A CA 1
ATOM 6862 C C . ARG A 1 856 ? -58.352 -8.737 -66.110 1.00 77.25 856 ARG A C 1
ATOM 6864 O O . ARG A 1 856 ? -57.203 -8.484 -65.772 1.00 77.25 856 ARG A O 1
ATOM 6871 N N . GLU A 1 857 ? -59.401 -8.457 -65.344 1.00 77.25 857 GLU A N 1
ATOM 6872 C CA . GLU A 1 857 ? -59.324 -7.818 -64.021 1.00 77.25 857 GLU A CA 1
ATOM 6873 C C . GLU A 1 857 ? -58.736 -8.787 -62.995 1.00 77.25 857 GLU A C 1
ATOM 6875 O O . GLU A 1 857 ? -57.803 -8.432 -62.276 1.00 77.25 857 GLU A O 1
ATOM 6880 N N . VAL A 1 858 ? -59.185 -10.046 -63.023 1.00 79.56 858 VAL A N 1
ATOM 6881 C CA . VAL A 1 858 ? -58.585 -11.154 -62.266 1.00 79.56 858 VAL A CA 1
ATOM 6882 C C . VAL A 1 858 ? -57.117 -11.342 -62.664 1.00 79.56 858 VAL A C 1
ATOM 6884 O O . VAL A 1 858 ? -56.256 -11.480 -61.797 1.00 79.56 858 VAL A O 1
ATOM 6887 N N . GLY A 1 859 ? -56.798 -11.288 -63.962 1.00 83.38 859 GLY A N 1
ATOM 6888 C CA . GLY A 1 859 ? -55.426 -11.362 -64.468 1.00 83.38 859 GLY A CA 1
ATOM 6889 C C . GLY A 1 859 ? -54.528 -10.224 -63.970 1.00 83.38 859 GLY A C 1
ATOM 6890 O O . GLY A 1 859 ? -53.419 -10.481 -63.497 1.00 83.38 859 GLY A O 1
ATOM 6891 N N . ASP A 1 860 ? -55.002 -8.976 -64.020 1.00 82.44 860 ASP A N 1
ATOM 6892 C CA . ASP A 1 860 ? -54.269 -7.810 -63.514 1.00 82.44 860 ASP A CA 1
ATOM 6893 C C . ASP A 1 860 ? -54.161 -7.799 -61.977 1.00 82.44 860 ASP A C 1
ATOM 6895 O O . ASP A 1 860 ? -53.134 -7.364 -61.453 1.00 82.44 860 ASP A O 1
ATOM 6899 N N . TRP A 1 861 ? -55.151 -8.319 -61.243 1.00 85.31 861 TRP A N 1
ATOM 6900 C CA . TRP A 1 861 ? -55.072 -8.505 -59.788 1.00 85.31 861 TRP A CA 1
ATOM 6901 C C . TRP A 1 861 ? -54.045 -9.579 -59.404 1.00 85.31 861 TRP A C 1
ATOM 6903 O O . TRP A 1 861 ? -53.109 -9.289 -58.657 1.00 85.31 861 TRP A O 1
ATOM 6913 N N . ILE A 1 862 ? -54.133 -10.781 -59.992 1.00 85.75 862 ILE A N 1
ATOM 6914 C CA . ILE A 1 862 ? -53.151 -11.867 -59.807 1.00 85.75 862 ILE A CA 1
ATOM 6915 C C . ILE A 1 862 ? -51.736 -11.369 -60.120 1.00 85.75 862 ILE A C 1
ATOM 6917 O O . ILE A 1 862 ? -50.780 -11.725 -59.426 1.00 85.75 862 ILE A O 1
ATOM 6921 N N . ARG A 1 863 ? -51.587 -10.534 -61.155 1.00 89.38 863 ARG A N 1
ATOM 6922 C CA . ARG A 1 863 ? -50.310 -9.922 -61.521 1.00 89.38 863 ARG A CA 1
ATOM 6923 C C . ARG A 1 863 ? -49.798 -8.966 -60.437 1.00 89.38 863 ARG A C 1
ATOM 6925 O O . ARG A 1 863 ? -48.663 -9.144 -60.003 1.00 89.38 863 ARG A O 1
ATOM 6932 N N . ARG A 1 864 ? -50.618 -8.026 -59.946 1.00 88.62 864 ARG A N 1
ATOM 6933 C CA . ARG A 1 864 ? -50.241 -7.101 -58.851 1.00 88.62 864 ARG A CA 1
ATOM 6934 C C . ARG A 1 864 ? -49.875 -7.838 -57.562 1.00 88.62 864 ARG A C 1
ATOM 6936 O O . ARG A 1 864 ? -48.870 -7.493 -56.947 1.00 88.62 864 ARG A O 1
ATOM 6943 N N . ILE A 1 865 ? -50.642 -8.862 -57.180 1.00 90.44 865 ILE A N 1
ATOM 6944 C CA . ILE A 1 865 ? -50.335 -9.706 -56.016 1.00 90.44 865 ILE A CA 1
ATOM 6945 C C . ILE A 1 865 ? -48.983 -10.397 -56.208 1.00 90.44 865 ILE A C 1
ATOM 6947 O O . ILE A 1 865 ? -48.101 -10.237 -55.371 1.00 90.44 865 ILE A O 1
ATOM 6951 N N . ARG A 1 866 ? -48.754 -11.084 -57.337 1.00 90.38 866 ARG A N 1
ATOM 6952 C CA . ARG A 1 866 ? -47.470 -11.759 -57.617 1.00 90.38 866 ARG A CA 1
ATOM 6953 C C . ARG A 1 866 ? -46.280 -10.796 -57.628 1.00 90.38 866 ARG A C 1
ATOM 6955 O O . ARG A 1 866 ? -45.235 -11.131 -57.075 1.00 90.38 866 ARG A O 1
ATOM 6962 N N . GLU A 1 867 ? -46.433 -9.617 -58.230 1.00 91.62 867 GLU A N 1
ATOM 6963 C CA . GLU A 1 867 ? -45.421 -8.553 -58.223 1.00 91.62 867 GLU A CA 1
ATOM 6964 C C . GLU A 1 867 ? -45.134 -8.075 -56.783 1.00 91.62 867 GLU A C 1
ATOM 6966 O O . GLU A 1 867 ? -43.972 -8.016 -56.375 1.00 91.62 867 GLU A O 1
ATOM 6971 N N . GLY A 1 868 ? -46.175 -7.824 -55.980 1.00 92.31 868 GLY A N 1
ATOM 6972 C CA . GLY A 1 868 ? -46.066 -7.413 -54.577 1.00 92.31 868 GLY A CA 1
ATOM 6973 C C . GLY A 1 868 ? -45.420 -8.469 -53.674 1.00 92.31 868 GLY A C 1
ATOM 6974 O O . GLY A 1 868 ? -44.455 -8.166 -52.969 1.00 92.31 868 GLY A O 1
ATOM 6975 N N . THR A 1 869 ? -45.887 -9.721 -53.722 1.00 91.69 869 THR A N 1
ATOM 6976 C CA . THR A 1 869 ? -45.328 -10.840 -52.945 1.00 91.69 869 THR A CA 1
ATOM 6977 C C . THR A 1 869 ? -43.863 -11.093 -53.303 1.00 91.69 869 THR A C 1
ATOM 6979 O O . THR A 1 869 ? -43.044 -11.300 -52.411 1.00 91.69 869 THR A O 1
ATOM 6982 N N . ALA A 1 870 ? -43.483 -10.997 -54.584 1.00 92.94 870 ALA A N 1
ATOM 6983 C CA . ALA A 1 870 ? -42.086 -11.136 -55.002 1.00 92.94 870 ALA A CA 1
ATOM 6984 C C . ALA A 1 870 ? -41.176 -10.010 -54.465 1.00 92.94 870 ALA A C 1
ATOM 6986 O O . ALA A 1 870 ? -39.990 -10.242 -54.210 1.00 92.94 870 ALA A O 1
ATOM 6987 N N . VAL A 1 871 ? -41.709 -8.798 -54.264 1.00 92.25 871 VAL A N 1
ATOM 6988 C CA . VAL A 1 871 ? -40.992 -7.704 -53.586 1.00 92.25 871 VAL A CA 1
ATOM 6989 C C . VAL A 1 871 ? -40.919 -7.944 -52.075 1.00 92.25 871 VAL A C 1
ATOM 6991 O O . VAL A 1 871 ? -39.853 -7.735 -51.491 1.00 92.25 871 VAL A O 1
ATOM 6994 N N . LEU A 1 872 ? -41.999 -8.419 -51.445 1.00 93.56 872 LEU A N 1
ATOM 6995 C CA . LEU A 1 872 ? -42.027 -8.745 -50.016 1.00 93.56 872 LEU A CA 1
ATOM 6996 C C . LEU A 1 872 ? -41.005 -9.830 -49.659 1.00 93.56 872 LEU A C 1
ATOM 6998 O O . LEU A 1 872 ? -40.167 -9.610 -48.786 1.00 93.56 872 LEU A O 1
ATOM 7002 N N . GLU A 1 873 ? -41.014 -10.961 -50.363 1.00 92.19 873 GLU A N 1
ATOM 7003 C CA . GLU A 1 873 ? -40.082 -12.061 -50.092 1.00 92.19 873 GLU A CA 1
ATOM 7004 C C . GLU A 1 873 ? -38.625 -11.653 -50.340 1.00 92.19 873 GLU A C 1
ATOM 7006 O O . GLU A 1 873 ? -37.748 -12.002 -49.554 1.00 92.19 873 GLU A O 1
ATOM 7011 N N . ARG A 1 874 ? -38.348 -10.795 -51.334 1.00 91.56 874 ARG A N 1
ATOM 7012 C CA . ARG A 1 874 ? -37.004 -10.217 -51.516 1.00 91.56 874 ARG A CA 1
ATOM 7013 C C . ARG A 1 874 ? -36.580 -9.330 -50.337 1.00 91.56 874 ARG A C 1
ATOM 7015 O O . ARG A 1 874 ? -35.410 -9.354 -49.947 1.00 91.56 874 ARG A O 1
ATOM 7022 N N . ARG A 1 875 ? -37.499 -8.543 -49.759 1.00 92.38 875 ARG A N 1
ATOM 7023 C CA . ARG A 1 875 ? -37.228 -7.729 -48.555 1.00 92.38 875 ARG A CA 1
ATOM 7024 C C . ARG A 1 875 ? -37.013 -8.623 -47.324 1.00 92.38 875 ARG A C 1
ATOM 7026 O O . ARG A 1 875 ? -36.078 -8.374 -46.566 1.00 92.38 875 ARG A O 1
ATOM 7033 N N . ARG A 1 876 ? -37.793 -9.700 -47.172 1.00 92.06 876 ARG A N 1
ATOM 7034 C CA . ARG A 1 876 ? -37.634 -10.718 -46.116 1.00 92.06 876 ARG A CA 1
ATOM 7035 C C . ARG A 1 876 ? -36.309 -11.484 -46.231 1.00 92.06 876 ARG A C 1
ATOM 7037 O O . ARG A 1 876 ? -35.603 -11.585 -45.232 1.00 92.06 876 ARG A O 1
ATOM 7044 N N . GLU A 1 877 ? -35.903 -11.923 -47.426 1.00 90.12 877 GLU A N 1
ATOM 7045 C CA . GLU A 1 877 ? -34.582 -12.541 -47.654 1.00 90.12 877 GLU A CA 1
ATOM 7046 C C . GLU A 1 877 ? -33.448 -11.555 -47.332 1.00 90.12 877 GLU A C 1
ATOM 7048 O O . GLU A 1 877 ? -32.483 -11.908 -46.658 1.00 90.12 877 GLU A O 1
ATOM 7053 N N . SER A 1 878 ? -33.583 -10.291 -47.752 1.00 87.44 878 SER A N 1
ATOM 7054 C CA . SER A 1 878 ? -32.598 -9.243 -47.444 1.00 87.44 878 SER A CA 1
ATOM 7055 C C . SER A 1 878 ? -32.458 -9.010 -45.937 1.00 87.44 878 SER A C 1
ATOM 7057 O O . SER A 1 878 ? -31.345 -8.794 -45.461 1.00 87.44 878 SER A O 1
ATOM 7059 N N . ARG A 1 879 ? -33.560 -9.106 -45.178 1.00 89.25 879 ARG A N 1
ATOM 7060 C CA . ARG A 1 879 ? -33.536 -9.059 -43.712 1.00 89.25 879 ARG A CA 1
ATOM 7061 C C . ARG A 1 879 ? -32.866 -10.299 -43.122 1.00 89.25 879 ARG A C 1
ATOM 7063 O O . ARG A 1 879 ? -31.961 -10.130 -42.319 1.00 89.25 879 ARG A O 1
ATOM 7070 N N . ALA A 1 880 ? -33.250 -11.509 -43.529 1.00 87.25 880 ALA A N 1
ATOM 7071 C CA . ALA A 1 880 ? -32.634 -12.741 -43.023 1.00 87.25 880 ALA A CA 1
ATOM 7072 C C . ALA A 1 880 ? -31.109 -12.731 -43.237 1.00 87.25 880 ALA A C 1
ATOM 7074 O O . ALA A 1 880 ? -30.339 -12.975 -42.316 1.00 87.25 880 ALA A O 1
ATOM 7075 N N . ARG A 1 881 ? -30.654 -12.291 -44.415 1.00 85.25 881 ARG A N 1
ATOM 7076 C CA . ARG A 1 881 ? -29.226 -12.108 -44.719 1.00 85.25 881 ARG A CA 1
ATOM 7077 C C . ARG A 1 881 ? -28.552 -11.038 -43.861 1.00 85.25 881 ARG A C 1
ATOM 7079 O O . ARG A 1 881 ? -27.349 -11.139 -43.645 1.00 85.25 881 ARG A O 1
ATOM 7086 N N . TRP A 1 882 ? -29.281 -10.027 -43.394 1.00 85.19 882 TRP A N 1
ATOM 7087 C CA . TRP A 1 882 ? -28.775 -9.023 -42.455 1.00 85.19 882 TRP A CA 1
ATOM 7088 C C . TRP A 1 882 ? -28.671 -9.594 -41.036 1.00 85.19 882 TRP A C 1
ATOM 7090 O O . TRP A 1 882 ? -27.626 -9.459 -40.406 1.00 85.19 882 TRP A O 1
ATOM 7100 N N . ASP A 1 883 ? -29.716 -10.287 -40.577 1.00 82.94 883 ASP A N 1
ATOM 7101 C CA . ASP A 1 883 ? -29.788 -10.960 -39.273 1.00 82.94 883 ASP A CA 1
ATOM 7102 C C . ASP A 1 883 ? -28.705 -12.061 -39.150 1.00 82.94 883 ASP A C 1
ATOM 7104 O O . ASP A 1 883 ? -28.101 -12.234 -38.095 1.00 82.94 883 ASP A O 1
ATOM 7108 N N . GLU A 1 884 ? -28.376 -12.743 -40.253 1.00 84.06 884 GLU A N 1
ATOM 7109 C CA . GLU A 1 884 ? -27.283 -13.724 -40.371 1.00 84.06 884 GLU A CA 1
ATOM 7110 C C . GLU A 1 884 ? -25.888 -13.106 -40.640 1.00 84.06 884 GLU A C 1
ATOM 7112 O O . GLU A 1 884 ? -24.916 -13.834 -40.844 1.00 84.06 884 GLU A O 1
ATOM 7117 N N . GLY A 1 885 ? -25.758 -11.776 -40.725 1.00 75.19 885 GLY A N 1
ATOM 7118 C CA . GLY A 1 885 ? -24.478 -11.103 -41.003 1.00 75.19 885 GLY A CA 1
ATOM 7119 C C . GLY A 1 885 ? -23.900 -11.325 -42.414 1.00 75.19 885 GLY A C 1
ATOM 7120 O O . GLY A 1 885 ? -22.738 -11.007 -42.663 1.00 75.19 885 GLY A O 1
ATOM 7121 N N . ARG A 1 886 ? -24.698 -11.840 -43.360 1.00 76.62 886 ARG A N 1
ATOM 7122 C CA . ARG A 1 886 ? -24.338 -12.112 -44.770 1.00 76.62 886 ARG A CA 1
ATOM 7123 C C . ARG A 1 886 ? -24.475 -10.895 -45.704 1.00 76.62 886 ARG A C 1
ATOM 7125 O O . ARG A 1 886 ? -24.409 -11.049 -46.927 1.00 76.62 886 ARG A O 1
ATOM 7132 N N . VAL A 1 887 ? -24.669 -9.691 -45.164 1.00 68.56 887 VAL A N 1
ATOM 7133 C CA . VAL A 1 887 ? -24.656 -8.427 -45.923 1.00 68.56 887 VAL A CA 1
ATOM 7134 C C . VAL A 1 887 ? -23.215 -7.919 -46.007 1.00 68.56 887 VAL A C 1
ATOM 7136 O O . VAL A 1 887 ? -22.683 -7.348 -45.062 1.00 68.56 887 VAL A O 1
ATOM 7139 N N . GLY A 1 888 ? -22.563 -8.179 -47.142 1.00 52.53 888 GLY A N 1
ATOM 7140 C CA . GLY A 1 888 ? -21.176 -7.779 -47.383 1.00 52.53 888 GLY A CA 1
ATOM 7141 C C . GLY A 1 888 ? -21.037 -6.289 -47.708 1.00 52.53 888 GLY A C 1
ATOM 7142 O O . GLY A 1 888 ? -21.575 -5.824 -48.710 1.00 52.53 888 GLY A O 1
ATOM 7143 N N . GLY A 1 889 ? -20.272 -5.573 -46.883 1.00 55.81 889 GLY A N 1
ATOM 7144 C CA . GLY A 1 889 ? -19.989 -4.139 -47.002 1.00 55.81 889 GLY A CA 1
ATOM 7145 C C . GLY A 1 889 ? -20.205 -3.428 -45.665 1.00 55.81 889 GLY A C 1
ATOM 7146 O O . GLY A 1 889 ? -21.205 -3.681 -45.003 1.00 55.81 889 GLY A O 1
ATOM 7147 N N . TRP A 1 890 ? -19.279 -2.543 -45.279 1.00 44.28 890 TRP A N 1
ATOM 7148 C CA . TRP A 1 890 ? -19.228 -1.890 -43.956 1.00 44.28 890 TRP A CA 1
ATOM 7149 C C . TRP A 1 890 ? -18.912 -2.837 -42.778 1.00 44.28 890 TRP A C 1
ATOM 7151 O O . TRP A 1 890 ? -19.519 -2.763 -41.709 1.00 44.28 890 TRP A O 1
ATOM 7161 N N . ARG A 1 891 ? -17.900 -3.690 -42.977 1.00 37.34 891 ARG A N 1
ATOM 7162 C CA . ARG A 1 891 ? -16.822 -3.836 -41.985 1.00 37.34 891 ARG A CA 1
ATOM 7163 C C . ARG A 1 891 ? -15.671 -2.928 -42.408 1.00 37.34 891 ARG A C 1
ATOM 7165 O O . ARG A 1 891 ? -15.562 -2.723 -43.639 1.00 37.34 891 ARG A O 1
#

Organism: Endocarpon pusillum (strain Z07020 / HMAS-L-300199) (NCBI:txid1263415)